Protein AF-0000000087189969 (afdb_homodimer)

Organism: Streptomyces mobaraensis (NCBI:txid35621)

Radius of gyration: 30.99 Å; Cα contacts (8 Å, |Δi|>4): 3198; chains: 2; bounding box: 92×97×79 Å

pLDDT: mean 96.23, std 6.79, range [25.3, 99.0]

Secondary structure (DSSP, 8-state):
-----EEEEEHHHHHHHHHTTEEEEETTEEEESEEEEEEE--TTTIIIIIHHHHHH-TTTS-EEE-S-HHHHHHHHHHHHHHTTTS-EEEEEE-STHHHHTHHHHHHHHHHTT--EEEEEEE--SS-TTSSPTT----TT-SS--GGGGGTTT-SEEEE--SGGGHHHHHHHHHHHHT-TTT-SEEEEEEEHHHHH-EEEEEGGGGS-EEEE---PPPPHHHHHHHHHHHHT-SSEEEEE-HHHHHHT-HHHHHHHHHHH---EEE-TTTTTSS-TT-TTEEEE-STTS-HHHHHHHHH-SEEEEES----HHHHTTTTS--STT-EEEEEESSHHHHTGGGPEEEES-HHHHHHHHHHHTTT----HHHHHHHHHHHHHHHHHHHHHHSPPSSTTSPPBHHHHHHHHHHH--TT-EEEE-STTHHHHHHHH----SS-EEE--SS--TT-HHHHHHHHHHTT--SEEEEEEHHHHHHS-TTHHHHHHHT---EEEEEE-SB-HHHHHHHHHTTSTTTT-B-BPPPTTSSS-SSBP---HHHHHHHTT-EEEEE-SGGGHHHHHHHHHH-SS-EEEEEE-B-TTSS--SPPPSS-------SS-SSHHHHHHHHHHHHHHTT-----/-----EEEEEHHHHHHHHHTTEEEEETTEEEESEEEEEEE--TTTIIIIIHHHHHH-TTTS-EEE-S-HHHHHHHHHHHHHHTTTS-EEEEEE-STHHHHTHHHHHHHHHHTT--EEEEEEE--SS-TTSSPTT----TT-SS--GGGGGTTT-SEEEE--SGGGHHHHHHHHHHHHT-TTT-SEEEEEEEHHHHH-EEEEEGGGGS-EEEE---PPPPHHHHHHHHHHHHT-SSEEEEE-HHHHHHT-HHHHHHHHHHH---EEE-TTTTTSS-TT-TTEEEE-STTS-HHHHHHHHH-SEEEEES----HHHHTTTTS--STT-EEEEEESSHHHHTGGGPEEEES-HHHHHHHHHHHTTT----HHHHHHHHHHHHHHHHHHHHHHSPPSSTTSPPBHHHHHHHHHHH--TT-EEEE-STTHHHHHHHH----SS-EEE--SS--TT-HHHHHHHHHHTT--SEEEEEEHHHHHHS-TTHHHHHHHT---EEEEEE-SB-HHHHHHHHHTTSTTTT-B-BPPPTTSSS-SSBP---HHHHHHHTT-EEEEE-SGGGHHHHHHHHHH-SS-EEEEEE-B-TTS---SPPPSS-------SS-SSHHHHHHHHHHHHHHTT-----

Nearest PDB structures (foldseek):
  7stq-assembly1_A  TM=8.751E-01  e=3.046E-33  Arabidopsis thaliana
  8rpi-assembly3_F  TM=8.327E-01  e=3.219E-35  Janthinobacterium sp. HH01
  4d5e-assembly1_B  TM=8.670E-01  e=2.884E-33  Azoarcus olearius
  4d5g-assembly1_B  TM=8.361E-01  e=8.633E-34  Azoarcus olearius
  3e9y-assembly1_A  TM=8.586E-01  e=1.414E-32  Arabidopsis thaliana

Sequence (1254 aa):
MKTSGTRRLTVAQALVEFLAHQYTERDGERRRLIAACWGIFGHGNVAGVGQALLETGRDRMPFHQGRNEQAMVHAAVGHARTADRLSTHAVTTSIGPGATNLVTGAALATVNHLPVLLLPGDTFATRPADPVLQQLEHPGAGDVSVNDCLRPVSRWFDRITRPEALVPAALQAMRVLADPVETGAVTLALPQDVQAEAHDWPEEFFADRVWHVRRPAPDPAAVAEAADVIRSARRPLLVCGGGVRHSGAEAALRALSETTGIPMAFTQSGKGAVHHETPTDVGGIGHTGTAVADALGRTADVVVGVGTRYTDFTTASSTLFAAPGVRFVNLNLSSADAHKLAGLAVTADARAGLEALAGELEGYRVPDEYAREYAEGRAAWDREVERAFAPPPDPSARPTQAQVLGALDRLADGTDVLVNAAGSLPGDLHRLWRPRGGDYHVEYGYSCMGYEIPAAIGVRLAGRGPVWALVGDGTYLMMPTELVTAVQEGLDIKVVILQNHGYASIGGLSRAVGAEGFGTAYRELAPDGTYTGDPLPVDLAANAASLGLDVLRVRTAGELDEALAAARAATRPTCVHVETATPDSVPGAPPAQAWWDVPVARTATRPAAVRALEEYERGAAGRRRHLMKTSGTRRLTVAQALVEFLAHQYTERDGERRRLIAACWGIFGHGNVAGVGQALLETGRDRMPFHQGRNEQAMVHAAVGHARTADRLSTHAVTTSIGPGATNLVTGAALATVNHLPVLLLPGDTFATRPADPVLQQLEHPGAGDVSVNDCLRPVSRWFDRITRPEALVPAALQAMRVLADPVETGAVTLALPQDVQAEAHDWPEEFFADRVWHVRRPAPDPAAVAEAADVIRSARRPLLVCGGGVRHSGAEAALRALSETTGIPMAFTQSGKGAVHHETPTDVGGIGHTGTAVADALGRTADVVVGVGTRYTDFTTASSTLFAAPGVRFVNLNLSSADAHKLAGLAVTADARAGLEALAGELEGYRVPDEYAREYAEGRAAWDREVERAFAPPPDPSARPTQAQVLGALDRLADGTDVLVNAAGSLPGDLHRLWRPRGGDYHVEYGYSCMGYEIPAAIGVRLAGRGPVWALVGDGTYLMMPTELVTAVQEGLDIKVVILQNHGYASIGGLSRAVGAEGFGTAYRELAPDGTYTGDPLPVDLAANAASLGLDVLRVRTAGELDEALAAARAATRPTCVHVETATPDSVPGAPPAQAWWDVPVARTATRPAAVRALEEYERGAAGRRRHL

Solvent-accessible surface area (backbone atoms only — not comparable to full-atom values): 59446 Å² total; per-residue (Å²): 126,83,78,84,52,65,44,80,33,12,41,21,39,46,50,56,51,33,44,56,25,34,26,22,30,46,98,87,46,75,41,55,27,48,62,31,35,31,36,49,67,29,84,22,19,23,26,16,47,43,27,27,47,62,69,64,27,54,91,60,44,34,73,46,64,52,57,41,53,30,43,43,40,28,16,25,36,25,21,4,60,72,46,46,48,46,26,24,24,35,37,36,18,10,33,36,42,44,29,35,36,32,38,38,28,27,34,41,24,31,49,59,54,28,21,33,40,36,38,24,16,32,66,55,68,80,54,82,34,63,48,44,82,27,44,50,81,49,91,88,39,91,87,51,46,62,68,58,30,40,48,77,35,24,67,41,69,49,70,36,72,42,68,82,45,44,62,65,49,52,53,51,47,51,53,36,40,56,29,90,74,54,17,6,14,29,36,43,35,33,17,28,47,37,23,11,37,61,46,76,38,57,52,73,66,54,45,79,41,75,48,72,47,78,70,50,64,46,55,67,66,44,45,51,52,48,38,53,56,58,70,70,36,75,36,50,34,36,38,32,10,36,35,29,55,55,54,69,13,41,66,39,50,50,51,38,26,66,65,25,51,38,37,37,23,17,32,71,58,17,40,22,51,52,43,59,80,43,82,46,49,40,46,17,29,20,21,42,13,24,63,44,23,35,53,49,38,31,60,20,42,26,40,36,33,32,23,41,73,63,34,18,48,49,30,13,37,31,41,34,76,58,27,88,80,48,43,39,35,17,35,13,66,37,66,74,47,8,43,47,69,58,16,51,52,33,52,10,27,41,31,49,35,36,49,53,42,39,62,68,40,61,91,44,59,55,51,67,67,55,48,49,50,55,47,53,35,37,53,53,49,50,52,51,40,52,59,26,26,43,71,63,93,54,41,74,38,52,30,38,66,49,26,51,51,29,46,47,59,74,65,54,54,61,58,32,30,42,26,31,28,43,69,58,51,53,44,49,47,39,49,52,59,74,32,58,35,71,22,54,44,51,47,63,48,35,38,37,68,36,37,23,60,26,18,36,50,14,29,44,75,65,72,49,50,58,31,36,17,50,35,37,49,50,30,41,51,49,48,55,48,48,49,41,40,33,48,38,69,63,38,44,41,31,37,36,37,44,33,65,60,30,40,55,45,45,23,54,50,20,45,60,35,25,24,70,31,66,81,24,54,44,24,21,57,30,97,86,69,43,58,74,36,56,70,53,71,59,35,66,56,51,30,45,36,19,40,47,31,48,66,42,84,30,64,25,42,64,44,44,56,61,49,50,53,52,50,70,69,41,78,47,31,28,33,40,32,33,49,35,44,62,64,94,70,44,99,50,68,82,73,75,58,41,55,70,86,62,53,36,35,67,50,62,88,51,66,57,23,51,54,26,32,57,55,46,54,59,58,60,68,53,49,57,82,62,116,125,85,76,84,53,64,43,80,33,12,40,22,38,45,49,56,51,32,44,55,24,34,27,22,30,47,96,88,46,74,39,55,27,49,61,31,34,33,37,50,67,30,85,24,18,24,26,16,48,43,27,27,46,63,71,62,28,54,92,61,44,33,73,46,64,54,57,41,54,30,42,44,40,29,16,24,36,24,22,3,61,72,47,48,48,46,25,25,24,32,38,37,18,10,33,38,42,44,30,35,37,32,38,39,28,28,33,40,23,31,49,60,54,28,21,32,40,35,38,24,16,32,66,54,66,80,55,82,34,64,47,44,84,28,45,49,82,48,91,89,41,92,86,53,45,61,66,59,30,39,47,76,33,25,67,41,68,48,69,34,71,43,68,81,46,43,62,67,49,52,53,50,46,50,53,36,38,56,29,91,75,55,18,7,12,29,36,44,36,34,14,28,46,36,23,11,36,62,45,76,38,56,52,72,66,53,45,78,40,72,48,71,46,79,72,51,63,46,56,66,66,44,44,51,52,48,37,54,56,58,70,69,38,78,36,50,35,35,39,30,11,35,34,28,56,54,53,66,13,41,67,40,50,51,51,38,28,67,65,25,52,39,36,37,23,17,32,71,57,17,39,21,49,53,44,58,78,42,82,46,48,38,47,17,30,19,22,41,14,23,63,43,23,35,55,47,38,32,58,21,44,25,40,37,33,32,23,40,72,63,33,18,48,49,30,12,38,32,41,33,75,59,27,86,79,48,42,38,35,17,34,13,68,38,67,74,48,7,44,49,67,58,17,52,51,32,53,11,27,40,32,47,34,37,49,52,41,39,64,69,40,62,91,44,60,56,51,68,67,54,50,51,51,54,47,52,35,37,54,54,49,51,51,51,40,52,60,27,27,44,73,65,94,54,41,75,38,50,30,39,65,48,26,53,50,28,46,47,59,73,66,55,59,58,56,31,28,42,26,30,29,41,67,56,50,52,44,50,47,38,49,52,60,74,32,59,36,71,21,52,43,52,46,64,48,34,39,36,70,36,38,25,62,28,18,37,50,14,29,43,73,66,72,48,51,58,33,36,18,50,35,38,47,50,33,40,52,50,47,56,47,48,49,39,39,32,48,39,69,62,38,45,41,30,36,36,37,44,33,65,60,29,41,56,46,45,23,54,50,20,44,62,34,25,25,70,32,67,81,24,53,46,23,22,56,30,97,85,70,43,59,72,37,56,71,55,70,59,36,66,54,51,29,46,35,20,38,48,31,48,68,41,83,28,64,25,44,63,44,44,58,61,50,51,52,52,50,71,70,41,77,48,32,29,33,40,32,33,47,35,45,61,64,95,70,44,96,48,68,82,72,73,59,40,55,71,87,62,54,36,32,68,50,64,87,51,66,58,22,50,54,26,33,56,56,48,54,60,56,60,68,53,50,56,82,62,116

Structure (mmCIF, N/CA/C/O backbone):
data_AF-0000000087189969-model_v1
#
loop_
_entity.id
_entity.type
_entity.pdbx_description
1 polymer '3D-(3,5/4)-trihydroxycyclohexane-1,2-dione acylhydrolase (Decyclizing)'
#
loop_
_atom_site.group_PDB
_atom_site.id
_atom_site.type_symbol
_atom_site.label_atom_id
_atom_site.label_alt_id
_atom_site.label_comp_id
_atom_site.label_asym_id
_atom_site.label_entity_id
_atom_site.label_seq_id
_atom_site.pdbx_PDB_ins_code
_atom_site.Cartn_x
_atom_site.Cartn_y
_atom_site.Cartn_z
_atom_site.occupancy
_atom_site.B_iso_or_equiv
_atom_site.auth_seq_id
_atom_site.auth_comp_id
_atom_site.auth_asym_id
_atom_site.auth_atom_id
_atom_site.pdbx_PDB_model_num
ATOM 1 N N . MET A 1 1 ? -43 -11.453 28.797 1 25.3 1 MET A N 1
ATOM 2 C CA . MET A 1 1 ? -41.781 -12.18 28.547 1 25.3 1 MET A CA 1
ATOM 3 C C . MET A 1 1 ? -41.281 -11.969 27.109 1 25.3 1 MET A C 1
ATOM 5 O O . MET A 1 1 ? -41.938 -12.445 26.172 1 25.3 1 MET A O 1
ATOM 9 N N . LYS A 1 2 ? -40.969 -10.789 26.547 1 38.62 2 LYS A N 1
ATOM 10 C CA . LYS A 1 2 ? -40.719 -10.578 25.109 1 38.62 2 LYS A CA 1
ATOM 11 C C . LYS A 1 2 ? -39.906 -11.703 24.516 1 38.62 2 LYS A C 1
ATOM 13 O O . LYS A 1 2 ? -38.781 -11.945 24.953 1 38.62 2 LYS A O 1
ATOM 18 N N . THR A 1 3 ? -40.188 -12.875 24.312 1 46.25 3 THR A N 1
ATOM 19 C CA . THR A 1 3 ? -39.562 -14.078 23.75 1 46.25 3 THR A CA 1
ATOM 20 C C . THR A 1 3 ? -38.531 -13.719 22.688 1 46.25 3 THR A C 1
ATOM 22 O O . THR A 1 3 ? -38.875 -13.172 21.641 1 46.25 3 THR A O 1
ATOM 25 N N . SER A 1 4 ? -37.219 -13.336 23 1 60.59 4 SER A N 1
ATOM 26 C CA . SER A 1 4 ? -36.219 -12.602 22.234 1 60.59 4 SER A CA 1
ATOM 27 C C . SER A 1 4 ? -35.844 -13.336 20.953 1 60.59 4 SER A C 1
ATOM 29 O O . SER A 1 4 ? -35.375 -14.484 21 1 60.59 4 SER A O 1
ATOM 31 N N . GLY A 1 5 ? -36.5 -13.383 19.656 1 86.31 5 GLY A N 1
ATOM 32 C CA . GLY A 1 5 ? -36.406 -14.039 18.359 1 86.31 5 GLY A CA 1
ATOM 33 C C . GLY A 1 5 ? -35.031 -13.938 17.734 1 86.31 5 GLY A C 1
ATOM 34 O O . GLY A 1 5 ? -34.188 -13.148 18.172 1 86.31 5 GLY A O 1
ATOM 35 N N . THR A 1 6 ? -34.594 -15.016 17.141 1 94.25 6 THR A N 1
ATOM 36 C CA . THR A 1 6 ? -33.344 -15.062 16.406 1 94.25 6 THR A CA 1
ATOM 37 C C . THR A 1 6 ? -33.562 -15 14.906 1 94.25 6 THR A C 1
ATOM 39 O O . THR A 1 6 ? -34.688 -15.234 14.445 1 94.25 6 THR A O 1
ATOM 42 N N . ARG A 1 7 ? -32.656 -14.539 14.25 1 94.88 7 ARG A N 1
ATOM 43 C CA . ARG A 1 7 ? -32.625 -14.531 12.797 1 94.88 7 ARG A CA 1
ATOM 44 C C . ARG A 1 7 ? -31.422 -15.32 12.281 1 94.88 7 ARG A C 1
ATOM 46 O O . ARG A 1 7 ? -30.297 -15.156 12.781 1 94.88 7 ARG A O 1
ATOM 53 N N . ARG A 1 8 ? -31.688 -16.203 11.312 1 97.38 8 ARG A N 1
ATOM 54 C CA . ARG A 1 8 ? -30.609 -17.016 10.734 1 97.38 8 ARG A CA 1
ATOM 55 C C . ARG A 1 8 ? -29.969 -16.297 9.547 1 97.38 8 ARG A C 1
ATOM 57 O O . ARG A 1 8 ? -30.625 -16.094 8.523 1 97.38 8 ARG A O 1
ATOM 64 N N . LEU A 1 9 ? -28.719 -15.828 9.672 1 98.25 9 LEU A N 1
ATOM 65 C CA . LEU A 1 9 ? -27.938 -15.133 8.656 1 98.25 9 LEU A CA 1
ATOM 66 C C . LEU A 1 9 ? -26.5 -15.625 8.656 1 98.25 9 LEU A C 1
ATOM 68 O O . LEU A 1 9 ? -26.031 -16.188 9.648 1 98.25 9 LEU A O 1
ATOM 72 N N . THR A 1 10 ? -25.812 -15.531 7.504 1 98.62 10 THR A N 1
ATOM 73 C CA . THR A 1 10 ? -24.375 -15.734 7.539 1 98.62 10 THR A CA 1
ATOM 74 C C . THR A 1 10 ? -23.688 -14.656 8.367 1 98.62 10 THR A C 1
ATOM 76 O O . THR A 1 10 ? -24.297 -13.625 8.672 1 98.62 10 THR A O 1
ATOM 79 N N . VAL A 1 11 ? -22.422 -14.867 8.758 1 98.88 11 VAL A N 1
ATOM 80 C CA . VAL A 1 11 ? -21.641 -13.883 9.508 1 98.88 11 VAL A CA 1
ATOM 81 C C . VAL A 1 11 ? -21.578 -12.57 8.727 1 98.88 11 VAL A C 1
ATOM 83 O O . VAL A 1 11 ? -21.766 -11.492 9.289 1 98.88 11 VAL A O 1
ATOM 86 N N . ALA A 1 12 ? -21.344 -12.648 7.41 1 98.88 12 ALA A N 1
ATOM 87 C CA . ALA A 1 12 ? -21.25 -11.461 6.566 1 98.88 12 ALA A CA 1
ATOM 88 C C . ALA A 1 12 ? -22.578 -10.727 6.504 1 98.88 12 ALA A C 1
ATOM 90 O O . ALA A 1 12 ? -22.625 -9.5 6.609 1 98.88 12 ALA A O 1
ATOM 91 N N . GLN A 1 13 ? -23.672 -11.445 6.273 1 98.5 13 GLN A N 1
ATOM 92 C CA . GLN A 1 13 ? -25 -10.844 6.23 1 98.5 13 GLN A CA 1
ATOM 93 C C . GLN A 1 13 ? -25.328 -10.148 7.547 1 98.5 13 GLN A C 1
ATOM 95 O O . GLN A 1 13 ? -25.859 -9.031 7.555 1 98.5 13 GLN A O 1
ATOM 100 N N . ALA A 1 14 ? -25.016 -10.812 8.648 1 98.75 14 ALA A N 1
ATOM 101 C CA . ALA A 1 14 ? -25.281 -10.25 9.969 1 98.75 14 ALA A CA 1
ATOM 102 C C . ALA A 1 14 ? -24.484 -8.969 10.188 1 98.75 14 ALA A C 1
ATOM 104 O O . ALA A 1 14 ? -25 -7.992 10.734 1 98.75 14 ALA A O 1
ATOM 105 N N . LEU A 1 15 ? -23.234 -8.977 9.781 1 98.88 15 LEU A N 1
ATOM 106 C CA . LEU A 1 15 ? -22.375 -7.801 9.953 1 98.88 15 LEU A CA 1
ATOM 107 C C . LEU A 1 15 ? -22.922 -6.621 9.156 1 98.88 15 LEU A C 1
ATOM 109 O O . LEU A 1 15 ? -23.016 -5.508 9.68 1 98.88 15 LEU A O 1
ATOM 113 N N . VAL A 1 16 ? -23.266 -6.824 7.879 1 98.81 16 VAL A N 1
ATOM 114 C CA . VAL A 1 16 ? -23.75 -5.746 7.027 1 98.81 16 VAL A CA 1
ATOM 115 C C . VAL A 1 16 ? -25.062 -5.199 7.598 1 98.81 16 VAL A C 1
ATOM 117 O O . VAL A 1 16 ? -25.266 -3.982 7.641 1 98.81 16 VAL A O 1
ATOM 120 N N . GLU A 1 17 ? -25.969 -6.066 8.07 1 98.19 17 GLU A N 1
ATOM 121 C CA . GLU A 1 17 ? -27.219 -5.648 8.688 1 98.19 17 GLU A CA 1
ATOM 122 C C . GLU A 1 17 ? -26.969 -4.828 9.945 1 98.19 17 GLU A C 1
ATOM 124 O O . GLU A 1 17 ? -27.578 -3.779 10.148 1 98.19 17 GLU A O 1
ATOM 129 N N . PHE A 1 18 ? -26.094 -5.332 10.82 1 98.62 18 PHE A N 1
ATOM 130 C CA . PHE A 1 18 ? -25.719 -4.621 12.039 1 98.62 18 PHE A CA 1
ATOM 131 C C . PHE A 1 18 ? -25.219 -3.221 11.711 1 98.62 18 PHE A C 1
ATOM 133 O O . PHE A 1 18 ? -25.641 -2.242 12.328 1 98.62 18 PHE A O 1
ATOM 140 N N . LEU A 1 19 ? -24.266 -3.076 10.664 1 98.88 19 LEU A N 1
ATOM 141 C CA . LEU A 1 19 ? -23.641 -1.81 10.312 1 98.88 19 LEU A CA 1
ATOM 142 C C . LEU A 1 19 ? -24.672 -0.802 9.82 1 98.88 19 LEU A C 1
ATOM 144 O O . LEU A 1 19 ? -24.516 0.403 10.031 1 98.88 19 LEU A O 1
ATOM 148 N N . ALA A 1 20 ? -25.75 -1.294 9.219 1 98.44 20 ALA A N 1
ATOM 149 C CA . ALA A 1 20 ? -26.781 -0.43 8.664 1 98.44 20 ALA A CA 1
ATOM 150 C C . ALA A 1 20 ? -27.609 0.233 9.773 1 98.44 20 ALA A C 1
ATOM 152 O O . ALA A 1 20 ? -28.344 1.189 9.523 1 98.44 20 ALA A O 1
ATOM 153 N N . HIS A 1 21 ? -27.453 -0.201 11.016 1 98.25 21 HIS A N 1
ATOM 154 C CA . HIS A 1 21 ? -28.281 0.269 12.117 1 98.25 21 HIS A CA 1
ATOM 155 C C . HIS A 1 21 ? -27.453 1.007 13.164 1 98.25 21 HIS A C 1
ATOM 157 O O . HIS A 1 21 ? -27.844 1.089 14.328 1 98.25 21 HIS A O 1
ATOM 163 N N . GLN A 1 22 ? -26.297 1.527 12.781 1 98.75 22 GLN A N 1
ATOM 164 C CA . GLN A 1 22 ? -25.438 2.252 13.711 1 98.75 22 GLN A CA 1
ATOM 165 C C . GLN A 1 22 ? -25.516 3.758 13.477 1 98.75 22 GLN A C 1
ATOM 167 O O . GLN A 1 22 ? -25.391 4.223 12.344 1 98.75 22 GLN A O 1
ATOM 172 N N . TYR A 1 23 ? -25.703 4.531 14.539 1 98.75 23 TYR A N 1
ATOM 173 C CA . TYR A 1 23 ? -25.859 5.98 14.469 1 98.75 23 TYR A CA 1
ATOM 174 C C . TYR A 1 23 ? -25.016 6.672 15.531 1 98.75 23 TYR A C 1
ATOM 176 O O . TYR A 1 23 ? -24.656 6.062 16.547 1 98.75 23 TYR A O 1
ATOM 184 N N . THR A 1 24 ? -24.578 7.906 15.234 1 98.69 24 THR A N 1
ATOM 185 C CA . THR A 1 24 ? -24.016 8.789 16.25 1 98.69 24 THR A CA 1
ATOM 186 C C . THR A 1 24 ? -24.969 9.938 16.562 1 98.69 24 THR A C 1
ATOM 188 O O . THR A 1 24 ? -25.859 10.234 15.766 1 98.69 24 THR A O 1
ATOM 191 N N . GLU A 1 25 ? -24.844 10.438 17.75 1 98.31 25 GLU A N 1
ATOM 192 C CA . GLU A 1 25 ? -25.609 11.617 18.141 1 98.31 25 GLU A CA 1
ATOM 193 C C . GLU A 1 25 ? -24.734 12.602 18.922 1 98.31 25 GLU A C 1
ATOM 195 O O . GLU A 1 25 ? -24.016 12.211 19.828 1 98.31 25 GLU A O 1
ATOM 200 N N . ARG A 1 26 ? -24.734 13.812 18.516 1 97 26 ARG A N 1
ATOM 201 C CA . ARG A 1 26 ? -24.094 14.914 19.234 1 97 26 ARG A CA 1
ATOM 202 C C . ARG A 1 26 ? -24.984 16.156 19.219 1 97 26 ARG A C 1
ATOM 204 O O . ARG A 1 26 ? -25.438 16.594 18.141 1 97 26 ARG A O 1
ATOM 211 N N . ASP A 1 27 ? -25.25 16.734 20.406 1 95.81 27 ASP A N 1
ATOM 212 C CA . ASP A 1 27 ? -26.016 17.969 20.547 1 95.81 27 ASP A CA 1
ATOM 213 C C . ASP A 1 27 ? -27.391 17.844 19.922 1 95.81 27 ASP A C 1
ATOM 215 O O . ASP A 1 27 ? -27.875 18.781 19.281 1 95.81 27 ASP A O 1
ATOM 219 N N . GLY A 1 28 ? -27.953 16.75 19.906 1 96.12 28 GLY A N 1
ATOM 220 C CA . GLY A 1 28 ? -29.312 16.516 19.469 1 96.12 28 GLY A CA 1
ATOM 221 C C . GLY A 1 28 ? -29.422 16.109 18.016 1 96.12 28 GLY A C 1
ATOM 222 O O . GLY A 1 28 ? -30.516 15.812 17.531 1 96.12 28 GLY A O 1
ATOM 223 N N . GLU A 1 29 ? -28.359 16.047 17.328 1 96.81 29 GLU A N 1
ATOM 224 C CA . GLU A 1 29 ? -28.375 15.656 15.922 1 96.81 29 GLU A CA 1
ATOM 225 C C . GLU A 1 29 ? -27.906 14.219 15.734 1 96.81 29 GLU A C 1
ATOM 227 O O . GLU A 1 29 ? -26.812 13.859 16.188 1 96.81 29 GLU A O 1
ATOM 232 N N . ARG A 1 30 ? -28.719 13.414 15.07 1 97.56 30 ARG A N 1
ATOM 233 C CA . ARG A 1 30 ? -28.422 12.008 14.805 1 97.56 30 ARG A CA 1
ATOM 234 C C . ARG A 1 30 ? -27.969 11.805 13.359 1 97.56 30 ARG A C 1
ATOM 236 O O . ARG A 1 30 ? -28.516 12.422 12.445 1 97.56 30 ARG A O 1
ATOM 243 N N . ARG A 1 31 ? -26.906 11 13.141 1 96.62 31 ARG A N 1
ATOM 244 C CA . ARG A 1 31 ? -26.359 10.68 11.828 1 96.62 31 ARG A CA 1
ATOM 245 C C . ARG A 1 31 ? -26 9.195 11.734 1 96.62 31 ARG A C 1
ATOM 247 O O . ARG A 1 31 ? -25.688 8.562 12.742 1 96.62 31 ARG A O 1
ATOM 254 N N . ARG A 1 32 ? -26.109 8.672 10.547 1 98 32 ARG A N 1
ATOM 255 C CA . ARG A 1 32 ? -25.594 7.324 10.312 1 98 32 ARG A CA 1
ATOM 256 C C . ARG A 1 32 ? -24.094 7.273 10.555 1 98 32 ARG A C 1
ATOM 258 O O . ARG A 1 32 ? -23.344 8.109 10.039 1 98 32 ARG A O 1
ATOM 265 N N . LEU A 1 33 ? -23.578 6.293 11.352 1 98.75 33 LEU A N 1
ATOM 266 C CA . LEU A 1 33 ? -22.156 6.164 11.633 1 98.75 33 LEU A CA 1
ATOM 267 C C . LEU A 1 33 ? -21.422 5.535 10.461 1 98.75 33 LEU A C 1
ATOM 269 O O . LEU A 1 33 ? -20.375 6.035 10.031 1 98.75 33 LEU A O 1
ATOM 273 N N . ILE A 1 34 ? -21.906 4.398 9.953 1 98.88 34 ILE A N 1
ATOM 274 C CA . ILE A 1 34 ? -21.359 3.77 8.75 1 98.88 34 ILE A CA 1
ATOM 275 C C . ILE A 1 34 ? -22.25 4.098 7.555 1 98.88 34 ILE A C 1
ATOM 277 O O . ILE A 1 34 ? -23.281 3.459 7.348 1 98.88 34 ILE A O 1
ATOM 281 N N . ALA A 1 35 ? -21.797 4.969 6.727 1 98.5 35 ALA A N 1
ATOM 282 C CA . ALA A 1 35 ? -22.688 5.562 5.727 1 98.5 35 ALA A CA 1
ATOM 283 C C . ALA A 1 35 ? -22.578 4.82 4.398 1 98.5 35 ALA A C 1
ATOM 285 O O . ALA A 1 35 ? -23.469 4.945 3.545 1 98.5 35 ALA A O 1
ATOM 286 N N . ALA A 1 36 ? -21.562 4.07 4.211 1 98.62 36 ALA A N 1
ATOM 287 C CA . ALA A 1 36 ? -21.344 3.322 2.977 1 98.62 36 ALA A CA 1
ATOM 288 C C . ALA A 1 36 ? -20.234 2.279 3.156 1 98.62 36 ALA A C 1
ATOM 290 O O . ALA A 1 36 ? -19.547 2.264 4.18 1 98.62 36 ALA A O 1
ATOM 291 N N . CYS A 1 37 ? -20.172 1.409 2.197 1 98.75 37 CYS A N 1
ATOM 292 C CA . CYS A 1 37 ? -19.094 0.42 2.137 1 98.75 37 CYS A CA 1
ATOM 293 C C . CYS A 1 37 ? -18.375 0.481 0.798 1 98.75 37 CYS A C 1
ATOM 295 O O . CYS A 1 37 ? -19 0.547 -0.255 1 98.75 37 CYS A O 1
ATOM 297 N N . TRP A 1 38 ? -17.047 0.603 0.897 1 98.81 38 TRP A N 1
ATOM 298 C CA . TRP A 1 38 ? -16.203 0.497 -0.287 1 98.81 38 TRP A CA 1
ATOM 299 C C . TRP A 1 38 ? -15.695 -0.93 -0.468 1 98.81 38 TRP A C 1
ATOM 301 O O . TRP A 1 38 ? -15.562 -1.676 0.505 1 98.81 38 TRP A O 1
ATOM 311 N N . GLY A 1 39 ? -15.383 -1.29 -1.758 1 98.38 39 GLY A N 1
ATOM 312 C CA . GLY A 1 39 ? -14.773 -2.604 -1.881 1 98.38 39 GLY A CA 1
ATOM 313 C C . GLY A 1 39 ? -14.18 -2.857 -3.254 1 98.38 39 GLY A C 1
ATOM 314 O O . GLY A 1 39 ? -14.562 -2.213 -4.23 1 98.38 39 GLY A O 1
ATOM 315 N N . ILE A 1 40 ? -13.195 -3.645 -3.355 1 98.19 40 ILE A N 1
ATOM 316 C CA . ILE A 1 40 ? -12.719 -4.441 -4.477 1 98.19 40 ILE A CA 1
ATOM 317 C C . ILE A 1 40 ? -12.844 -5.926 -4.148 1 98.19 40 ILE A C 1
ATOM 319 O O . ILE A 1 40 ? -12.266 -6.406 -3.17 1 98.19 40 ILE A O 1
ATOM 323 N N . PHE A 1 41 ? -13.641 -6.605 -4.961 1 98.19 41 PHE A N 1
ATOM 324 C CA . PHE A 1 41 ? -13.977 -7.98 -4.613 1 98.19 41 PHE A CA 1
ATOM 325 C C . PHE A 1 41 ? -12.961 -8.953 -5.203 1 98.19 41 PHE A C 1
ATOM 327 O O . PHE A 1 41 ? -12.438 -8.727 -6.297 1 98.19 41 PHE A O 1
ATOM 334 N N . GLY A 1 42 ? -12.578 -9.906 -4.516 1 97.62 42 GLY A N 1
ATOM 335 C CA . GLY A 1 42 ? -11.859 -11.117 -4.863 1 97.62 42 GLY A CA 1
ATOM 336 C C . GLY A 1 42 ? -12.375 -12.344 -4.148 1 97.62 42 GLY A C 1
ATOM 337 O O . GLY A 1 42 ? -13.422 -12.297 -3.496 1 97.62 42 GLY A O 1
ATOM 338 N N . HIS A 1 43 ? -11.672 -13.461 -4.262 1 96.81 43 HIS A N 1
ATOM 339 C CA . HIS A 1 43 ? -12.148 -14.727 -3.709 1 96.81 43 HIS A CA 1
ATOM 340 C C . HIS A 1 43 ? -12.328 -14.633 -2.197 1 96.81 43 HIS A C 1
ATOM 342 O O . HIS A 1 43 ? -13.141 -15.352 -1.619 1 96.81 43 HIS A O 1
ATOM 348 N N . GLY A 1 44 ? -11.664 -13.664 -1.569 1 98.06 44 GLY A N 1
ATOM 349 C CA . GLY A 1 44 ? -11.672 -13.578 -0.117 1 98.06 44 GLY A CA 1
ATOM 350 C C . GLY A 1 44 ? -12.891 -12.859 0.436 1 98.06 44 GLY A C 1
ATOM 351 O O . GLY A 1 44 ? -13.141 -12.898 1.641 1 98.06 44 GLY A O 1
ATOM 352 N N . ASN A 1 45 ? -13.656 -12.195 -0.428 1 98.62 45 ASN A N 1
ATOM 353 C CA . ASN A 1 45 ? -14.766 -11.43 0.131 1 98.62 45 ASN A CA 1
ATOM 354 C C . ASN A 1 45 ? -15.977 -11.438 -0.802 1 98.62 45 ASN A C 1
ATOM 356 O O . ASN A 1 45 ? -17.062 -11.039 -0.408 1 98.62 45 ASN A O 1
ATOM 360 N N . VAL A 1 46 ? -15.875 -11.969 -2.021 1 97.81 46 VAL A N 1
ATOM 361 C CA . VAL A 1 46 ? -16.922 -11.844 -3.023 1 97.81 46 VAL A CA 1
ATOM 362 C C . VAL A 1 46 ? -18.125 -12.703 -2.627 1 97.81 46 VAL A C 1
ATOM 364 O O . VAL A 1 46 ? -19.281 -12.281 -2.768 1 97.81 46 VAL A O 1
ATOM 367 N N . ALA A 1 47 ? -17.875 -13.875 -2.117 1 96.56 47 ALA A N 1
ATOM 368 C CA . ALA A 1 47 ? -18.953 -14.812 -1.801 1 96.56 47 ALA A CA 1
ATOM 369 C C . ALA A 1 47 ? -19.516 -14.562 -0.405 1 96.56 47 ALA A C 1
ATOM 371 O O . ALA A 1 47 ? -20.594 -15.031 -0.071 1 96.56 47 ALA A O 1
ATOM 372 N N . GLY A 1 48 ? -18.75 -13.867 0.463 1 97.94 48 GLY A N 1
ATOM 373 C CA . GLY A 1 48 ? -19.188 -13.492 1.795 1 97.94 48 GLY A CA 1
ATOM 374 C C . GLY A 1 48 ? -19.781 -12.094 1.854 1 97.94 48 GLY A C 1
ATOM 375 O O . GLY A 1 48 ? -20.969 -11.898 1.561 1 97.94 48 GLY A O 1
ATOM 376 N N . VAL A 1 49 ? -18.891 -11.156 2.057 1 98.69 49 VAL A N 1
ATOM 377 C CA . VAL A 1 49 ? -19.312 -9.773 2.236 1 98.69 49 VAL A CA 1
ATOM 378 C C . VAL A 1 49 ? -19.938 -9.25 0.942 1 98.69 49 VAL A C 1
ATOM 380 O O . VAL A 1 49 ? -20.906 -8.5 0.976 1 98.69 49 VAL A O 1
ATOM 383 N N . GLY A 1 50 ? -19.344 -9.641 -0.226 1 98.25 50 GLY A N 1
ATOM 384 C CA . GLY A 1 50 ? -19.922 -9.227 -1.493 1 98.25 50 GLY A CA 1
ATOM 385 C C . GLY A 1 50 ? -21.359 -9.68 -1.671 1 98.25 50 GLY A C 1
ATOM 386 O O . GLY A 1 50 ? -22.219 -8.891 -2.035 1 98.25 50 GLY A O 1
ATOM 387 N N . GLN A 1 51 ? -21.656 -10.953 -1.432 1 98.12 51 GLN A N 1
ATOM 388 C CA . GLN A 1 51 ? -23.016 -11.5 -1.495 1 98.12 51 GLN A CA 1
ATOM 389 C C . GLN A 1 51 ? -23.922 -10.812 -0.492 1 98.12 51 GLN A C 1
ATOM 391 O O . GLN A 1 51 ? -25.094 -10.523 -0.801 1 98.12 51 GLN A O 1
ATOM 396 N N . ALA A 1 52 ? -23.453 -10.539 0.737 1 98.56 52 ALA A N 1
ATOM 397 C CA . ALA A 1 52 ? -24.234 -9.883 1.779 1 98.56 52 ALA A CA 1
ATOM 398 C C . ALA A 1 52 ? -24.641 -8.477 1.357 1 98.56 52 ALA A C 1
ATOM 400 O O . ALA A 1 52 ? -25.766 -8.047 1.582 1 98.56 52 ALA A O 1
ATOM 401 N N . LEU A 1 53 ? -23.703 -7.699 0.781 1 98.12 53 LEU A N 1
ATOM 402 C CA . LEU A 1 53 ? -23.969 -6.34 0.326 1 98.12 53 LEU A CA 1
ATOM 403 C C . LEU A 1 53 ? -25 -6.336 -0.794 1 98.12 53 LEU A C 1
ATOM 405 O O . LEU A 1 53 ? -25.906 -5.5 -0.811 1 98.12 53 LEU A O 1
ATOM 409 N N . LEU A 1 54 ? -24.828 -7.324 -1.753 1 96.69 54 LEU A N 1
ATOM 410 C CA . LEU A 1 54 ? -25.781 -7.469 -2.838 1 96.69 54 LEU A CA 1
ATOM 411 C C . LEU A 1 54 ? -27.188 -7.715 -2.291 1 96.69 54 LEU A C 1
ATOM 413 O O . LEU A 1 54 ? -28.156 -7.078 -2.729 1 96.69 54 LEU A O 1
ATOM 417 N N . GLU A 1 55 ? -27.281 -8.594 -1.374 1 95.19 55 GLU A N 1
ATOM 418 C CA . GLU A 1 55 ? -28.578 -8.992 -0.817 1 95.19 55 GLU A CA 1
ATOM 419 C C . GLU A 1 55 ? -29.188 -7.871 0.012 1 95.19 55 GLU A C 1
ATOM 421 O O . GLU A 1 55 ? -30.406 -7.672 -0.01 1 95.19 55 GLU A O 1
ATOM 426 N N . THR A 1 56 ? -28.406 -7.191 0.802 1 95.12 56 THR A N 1
ATOM 427 C CA . THR A 1 56 ? -28.875 -6.078 1.622 1 95.12 56 THR A CA 1
ATOM 428 C C . THR A 1 56 ? -29.375 -4.938 0.746 1 95.12 56 THR A C 1
ATOM 430 O O . THR A 1 56 ? -30.391 -4.309 1.062 1 95.12 56 THR A O 1
ATOM 433 N N . GLY A 1 57 ? -28.703 -4.633 -0.289 1 93.75 57 GLY A N 1
ATOM 434 C CA . GLY A 1 57 ? -29.125 -3.619 -1.243 1 93.75 57 GLY A CA 1
ATOM 435 C C . GLY A 1 57 ? -28.578 -2.24 -0.935 1 93.75 57 GLY A C 1
ATOM 436 O O . GLY A 1 57 ? -28.203 -1.959 0.203 1 93.75 57 GLY A O 1
ATOM 437 N N . ARG A 1 58 ? -28.688 -1.381 -1.841 1 93.12 58 ARG A N 1
ATOM 438 C CA . ARG A 1 58 ? -28.047 -0.069 -1.815 1 93.12 58 ARG A CA 1
ATOM 439 C C . ARG A 1 58 ? -28.781 0.879 -0.873 1 93.12 58 ARG A C 1
ATOM 441 O O . ARG A 1 58 ? -28.156 1.753 -0.26 1 93.12 58 ARG A O 1
ATOM 448 N N . ASP A 1 59 ? -30.047 0.742 -0.751 1 94.06 59 ASP A N 1
ATOM 449 C CA . ASP A 1 59 ? -30.828 1.64 0.098 1 94.06 59 ASP A CA 1
ATOM 450 C C . ASP A 1 59 ? -30.406 1.51 1.562 1 94.06 59 ASP A C 1
ATOM 452 O O . ASP A 1 59 ? -30.359 2.502 2.289 1 94.06 59 ASP A O 1
ATOM 456 N N . ARG A 1 60 ? -30.078 0.299 1.886 1 95.5 60 ARG A N 1
ATOM 457 C CA . ARG A 1 60 ? -29.688 0.03 3.268 1 95.5 60 ARG A CA 1
ATOM 458 C C . ARG A 1 60 ? -28.203 0.245 3.473 1 95.5 60 ARG A C 1
ATOM 460 O O . ARG A 1 60 ? -27.781 0.813 4.484 1 95.5 60 ARG A O 1
ATOM 467 N N . MET A 1 61 ? -27.406 -0.167 2.574 1 97.75 61 MET A N 1
ATOM 468 C CA . MET A 1 61 ? -25.953 0.001 2.629 1 97.75 61 MET A CA 1
ATOM 469 C C . MET A 1 61 ? -25.391 0.342 1.252 1 97.75 61 MET A C 1
ATOM 471 O O . MET A 1 61 ? -25.078 -0.554 0.467 1 97.75 61 MET A O 1
ATOM 475 N N . PRO A 1 62 ? -25.281 1.66 0.982 1 96.94 62 PRO A N 1
ATOM 476 C CA . PRO A 1 62 ? -24.641 2.053 -0.281 1 96.94 62 PRO A CA 1
ATOM 477 C C . PRO A 1 62 ? -23.266 1.427 -0.473 1 96.94 62 PRO A C 1
ATOM 479 O O . PRO A 1 62 ? -22.516 1.261 0.496 1 96.94 62 PRO A O 1
ATOM 482 N N . PHE A 1 63 ? -22.984 1.038 -1.711 1 97.56 63 PHE A N 1
ATOM 483 C CA . PHE A 1 63 ? -21.703 0.423 -2.066 1 97.56 63 PHE A CA 1
ATOM 484 C C . PHE A 1 63 ? -20.969 1.262 -3.104 1 97.56 63 PHE A C 1
ATOM 486 O O . PHE A 1 63 ? -21.578 1.787 -4.035 1 97.56 63 PHE A O 1
ATOM 493 N N . HIS A 1 64 ? -19.641 1.49 -2.932 1 98 64 HIS A N 1
ATOM 494 C CA . HIS A 1 64 ? -18.766 2.168 -3.889 1 98 64 HIS A CA 1
ATOM 495 C C . HIS A 1 64 ? -17.641 1.252 -4.355 1 98 64 HIS A C 1
ATOM 497 O O . HIS A 1 64 ? -17.016 0.562 -3.545 1 98 64 HIS A O 1
ATOM 503 N N . GLN A 1 65 ? -17.422 1.199 -5.645 1 97 65 GLN A N 1
ATOM 504 C CA . GLN A 1 65 ? -16.359 0.402 -6.258 1 97 65 GLN A CA 1
ATOM 505 C C . GLN A 1 65 ? -15.086 1.222 -6.441 1 97 65 GLN A C 1
ATOM 507 O O . GLN A 1 65 ? -15.078 2.209 -7.18 1 97 65 GLN A O 1
ATOM 512 N N . GLY A 1 66 ? -14.055 0.898 -5.754 1 97.25 66 GLY A N 1
ATOM 513 C CA . GLY A 1 66 ? -12.789 1.604 -5.895 1 97.25 66 GLY A CA 1
ATOM 514 C C . GLY A 1 66 ? -11.852 0.955 -6.895 1 97.25 66 GLY A C 1
ATOM 515 O O . GLY A 1 66 ? -12.172 -0.086 -7.469 1 97.25 66 GLY A O 1
ATOM 516 N N . ARG A 1 67 ? -10.641 1.627 -7.125 1 97.88 67 ARG A N 1
ATOM 517 C CA . ARG A 1 67 ? -9.609 1.111 -8.023 1 97.88 67 ARG A CA 1
ATOM 518 C C . ARG A 1 67 ? -8.383 0.66 -7.242 1 97.88 67 ARG A C 1
ATOM 520 O O . ARG A 1 67 ? -7.539 -0.07 -7.766 1 97.88 67 ARG A O 1
ATOM 527 N N . ASN A 1 68 ? -8.25 1.059 -6.02 1 98.31 68 ASN A N 1
ATOM 528 C CA . ASN A 1 68 ? -7.152 0.734 -5.121 1 98.31 68 ASN A CA 1
ATOM 529 C C . ASN A 1 68 ? -7.598 0.741 -3.66 1 98.31 68 ASN A C 1
ATOM 531 O O . ASN A 1 68 ? -8.266 1.674 -3.217 1 98.31 68 ASN A O 1
ATOM 535 N N . GLU A 1 69 ? -7.297 -0.245 -2.93 1 98.69 69 GLU A N 1
ATOM 536 C CA . GLU A 1 69 ? -7.777 -0.395 -1.561 1 98.69 69 GLU A CA 1
ATOM 537 C C . GLU A 1 69 ? -7.293 0.75 -0.676 1 98.69 69 GLU A C 1
ATOM 539 O O . GLU A 1 69 ? -8.023 1.212 0.205 1 98.69 69 GLU A O 1
ATOM 544 N N . GLN A 1 70 ? -6.027 1.203 -0.825 1 98.75 70 GLN A N 1
ATOM 545 C CA . GLN A 1 70 ? -5.535 2.365 -0.095 1 98.75 70 GLN A CA 1
ATOM 546 C C . GLN A 1 70 ? -6.387 3.598 -0.381 1 98.75 70 GLN A C 1
ATOM 548 O O . GLN A 1 70 ? -6.75 4.336 0.538 1 98.75 70 GLN A O 1
ATOM 553 N N . ALA A 1 71 ? -6.727 3.852 -1.635 1 98.69 71 ALA A N 1
ATOM 554 C CA . ALA A 1 71 ? -7.52 5.004 -2.049 1 98.69 71 ALA A CA 1
ATOM 555 C C . ALA A 1 71 ? -8.922 4.945 -1.456 1 98.69 71 ALA A C 1
ATOM 557 O O . ALA A 1 71 ? -9.5 5.977 -1.099 1 98.69 71 ALA A O 1
ATOM 558 N N . MET A 1 72 ? -9.469 3.723 -1.339 1 98.88 72 MET A N 1
ATOM 559 C CA . MET A 1 72 ? -10.781 3.559 -0.722 1 98.88 72 MET A CA 1
ATOM 560 C C . MET A 1 72 ? -10.766 4.051 0.722 1 98.88 72 MET A C 1
ATOM 562 O O . MET A 1 72 ? -11.703 4.727 1.16 1 98.88 72 MET A O 1
ATOM 566 N N . VAL A 1 73 ? -9.703 3.725 1.414 1 98.94 73 VAL A N 1
ATOM 567 C CA . VAL A 1 73 ? -9.586 4.172 2.797 1 98.94 73 VAL A CA 1
ATOM 568 C C . VAL A 1 73 ? -9.453 5.691 2.838 1 98.94 73 VAL A C 1
ATOM 570 O O . VAL A 1 73 ? -10.055 6.355 3.686 1 98.94 73 VAL A O 1
ATOM 573 N N . HIS A 1 74 ? -8.648 6.281 1.927 1 98.94 74 HIS A N 1
ATOM 574 C CA . HIS A 1 74 ? -8.5 7.73 1.867 1 98.94 74 HIS A CA 1
ATOM 575 C C . HIS A 1 74 ? -9.836 8.422 1.624 1 98.94 74 HIS A C 1
ATOM 577 O O . HIS A 1 74 ? -10.117 9.469 2.211 1 98.94 74 HIS A O 1
ATOM 583 N N . ALA A 1 75 ? -10.68 7.844 0.742 1 98.94 75 ALA A N 1
ATOM 584 C CA . ALA A 1 75 ? -12.008 8.398 0.499 1 98.94 75 ALA A CA 1
ATOM 585 C C . ALA A 1 75 ? -12.859 8.344 1.763 1 98.94 75 ALA A C 1
ATOM 587 O O . ALA A 1 75 ? -13.539 9.32 2.102 1 98.94 75 ALA A O 1
ATOM 588 N N . ALA A 1 76 ? -12.797 7.199 2.473 1 98.94 76 ALA A N 1
ATOM 589 C CA . ALA A 1 76 ? -13.531 7.047 3.723 1 98.94 76 ALA A CA 1
ATOM 590 C C . ALA A 1 76 ? -13.094 8.078 4.754 1 98.94 76 ALA A C 1
ATOM 592 O O . ALA A 1 76 ? -13.922 8.656 5.457 1 98.94 76 ALA A O 1
ATOM 593 N N . VAL A 1 77 ? -11.828 8.336 4.797 1 98.75 77 VAL A N 1
ATOM 594 C CA . VAL A 1 77 ? -11.25 9.281 5.754 1 98.75 77 VAL A CA 1
ATOM 595 C C . VAL A 1 77 ? -11.648 10.703 5.379 1 98.75 77 VAL A C 1
ATOM 597 O O . VAL A 1 77 ? -11.945 11.523 6.254 1 98.75 77 VAL A O 1
ATOM 600 N N . GLY A 1 78 ? -11.609 10.992 4.02 1 98.69 78 GLY A N 1
ATOM 601 C CA . GLY A 1 78 ? -12.094 12.289 3.578 1 98.69 78 GLY A CA 1
ATOM 602 C C . GLY A 1 78 ? -13.531 12.562 3.996 1 98.69 78 GLY A C 1
ATOM 603 O O . GLY A 1 78 ? -13.852 13.664 4.43 1 98.69 78 GLY A O 1
ATOM 604 N N . HIS A 1 79 ? -14.367 11.562 3.908 1 98.81 79 HIS A N 1
ATOM 605 C CA . HIS A 1 79 ? -15.75 11.656 4.371 1 98.81 79 HIS A CA 1
ATOM 606 C C . HIS A 1 79 ? -15.812 11.883 5.875 1 98.81 79 HIS A C 1
ATOM 608 O O . HIS A 1 79 ? -16.547 12.75 6.348 1 98.81 79 HIS A O 1
ATOM 614 N N . ALA A 1 80 ? -15.078 11.125 6.617 1 98.69 80 ALA A N 1
ATOM 615 C CA . ALA A 1 80 ? -15.094 11.18 8.078 1 98.69 80 ALA A CA 1
ATOM 616 C C . ALA A 1 80 ? -14.664 12.555 8.578 1 98.69 80 ALA A C 1
ATOM 618 O O . ALA A 1 80 ? -15.266 13.109 9.5 1 98.69 80 ALA A O 1
ATOM 619 N N . ARG A 1 81 ? -13.578 13.086 7.984 1 97.81 81 ARG A N 1
ATOM 620 C CA . ARG A 1 81 ? -13.086 14.398 8.383 1 97.81 81 ARG A CA 1
ATOM 621 C C . ARG A 1 81 ? -14.125 15.477 8.117 1 97.81 81 ARG A C 1
ATOM 623 O O . ARG A 1 81 ? -14.328 16.375 8.938 1 97.81 81 ARG A O 1
ATOM 630 N N . THR A 1 82 ? -14.766 15.367 6.984 1 96.81 82 THR A N 1
ATOM 631 C CA . THR A 1 82 ? -15.789 16.328 6.586 1 96.81 82 THR A CA 1
ATOM 632 C C . THR A 1 82 ? -17 16.234 7.512 1 96.81 82 THR A C 1
ATOM 634 O O . THR A 1 82 ? -17.656 17.25 7.789 1 96.81 82 THR A O 1
ATOM 637 N N . ALA A 1 83 ? -17.203 15.062 8.039 1 96.81 83 ALA A N 1
ATOM 638 C CA . ALA A 1 83 ? -18.344 14.828 8.914 1 96.81 83 ALA A CA 1
ATOM 639 C C . ALA A 1 83 ? -17.969 15.016 10.375 1 96.81 83 ALA A C 1
ATOM 641 O O . ALA A 1 83 ? -18.672 14.57 11.273 1 96.81 83 ALA A O 1
ATOM 642 N N . ASP A 1 84 ? -16.812 15.594 10.617 1 95.56 84 ASP A N 1
ATOM 643 C CA . ASP A 1 84 ? -16.328 15.867 11.961 1 95.56 84 ASP A CA 1
ATOM 644 C C . ASP A 1 84 ? -16.25 14.578 12.789 1 95.56 84 ASP A C 1
ATOM 646 O O . ASP A 1 84 ? -16.578 14.578 13.977 1 95.56 84 ASP A O 1
ATOM 650 N N . ARG A 1 85 ? -16 13.469 12.156 1 97.38 85 ARG A N 1
ATOM 651 C CA . ARG A 1 85 ? -15.758 12.156 12.75 1 97.38 85 ARG A CA 1
ATOM 652 C C . ARG A 1 85 ? -17.062 11.508 13.203 1 97.38 85 ARG A C 1
ATOM 654 O O . ARG A 1 85 ? -17.047 10.508 13.922 1 97.38 85 ARG A O 1
ATOM 661 N N . LEU A 1 86 ? -18.203 12.086 12.875 1 98.25 86 LEU A N 1
ATOM 662 C CA . LEU A 1 86 ? -19.484 11.562 13.352 1 98.25 86 LEU A CA 1
ATOM 663 C C . LEU A 1 86 ? -20.062 10.562 12.359 1 98.25 86 LEU A C 1
ATOM 665 O O . LEU A 1 86 ? -21.094 9.93 12.641 1 98.25 86 LEU A O 1
ATOM 669 N N . SER A 1 87 ? -19.469 10.414 11.227 1 98.62 87 SER A N 1
ATOM 670 C CA . SER A 1 87 ? -19.828 9.461 10.18 1 98.62 87 SER A CA 1
ATOM 671 C C . SER A 1 87 ? -18.594 9 9.414 1 98.62 87 SER A C 1
ATOM 673 O O . SER A 1 87 ? -17.641 9.766 9.234 1 98.62 87 SER A O 1
ATOM 675 N N . THR A 1 88 ? -18.578 7.75 9.023 1 98.75 88 THR A N 1
ATOM 676 C CA . THR A 1 88 ? -17.484 7.199 8.242 1 98.75 88 THR A CA 1
ATOM 677 C C . THR A 1 88 ? -17.969 6.09 7.324 1 98.75 88 THR A C 1
ATOM 679 O O . THR A 1 88 ? -19.172 5.957 7.09 1 98.75 88 THR A O 1
ATOM 682 N N . HIS A 1 89 ? -17.031 5.426 6.605 1 98.94 89 HIS A N 1
ATOM 683 C CA . HIS A 1 89 ? -17.328 4.301 5.727 1 98.94 89 HIS A CA 1
ATOM 684 C C . HIS A 1 89 ? -16.594 3.041 6.164 1 98.94 89 HIS A C 1
ATOM 686 O O . HIS A 1 89 ? -15.648 3.111 6.949 1 98.94 89 HIS A O 1
ATOM 692 N N . ALA A 1 90 ? -17.109 1.931 5.738 1 98.94 90 ALA A N 1
ATOM 693 C CA . ALA A 1 90 ? -16.391 0.666 5.805 1 98.94 90 ALA A CA 1
ATOM 694 C C . ALA A 1 90 ? -15.664 0.378 4.492 1 98.94 90 ALA A C 1
ATOM 696 O O . ALA A 1 90 ? -16.062 0.865 3.434 1 98.94 90 ALA A O 1
ATOM 697 N N . VAL A 1 91 ? -14.555 -0.336 4.613 1 98.94 91 VAL A N 1
ATOM 698 C CA . VAL A 1 91 ? -13.781 -0.739 3.438 1 98.94 91 VAL A CA 1
ATOM 699 C C . VAL A 1 91 ? -13.508 -2.238 3.494 1 98.94 91 VAL A C 1
ATOM 701 O O . VAL A 1 91 ? -12.828 -2.717 4.406 1 98.94 91 VAL A O 1
ATOM 704 N N . THR A 1 92 ? -14.023 -2.99 2.523 1 98.88 92 THR A N 1
ATOM 705 C CA . THR A 1 92 ? -13.766 -4.426 2.477 1 98.88 92 THR A CA 1
ATOM 706 C C . THR A 1 92 ? -12.812 -4.766 1.334 1 98.88 92 THR A C 1
ATOM 708 O O . THR A 1 92 ? -12.82 -4.098 0.297 1 98.88 92 THR A O 1
ATOM 711 N N . THR A 1 93 ? -11.977 -5.707 1.564 1 98.69 93 THR A N 1
ATOM 712 C CA . THR A 1 93 ? -11.062 -6.223 0.555 1 98.69 93 THR A CA 1
ATOM 713 C C . THR A 1 93 ? -11.078 -7.75 0.546 1 98.69 93 THR A C 1
ATOM 715 O O . THR A 1 93 ? -11.547 -8.375 1.495 1 98.69 93 THR A O 1
ATOM 718 N N . SER A 1 94 ? -10.562 -8.344 -0.595 1 98.06 94 SER A N 1
ATOM 719 C CA . SER A 1 94 ? -10.195 -9.75 -0.567 1 98.06 94 SER A CA 1
ATOM 720 C C . SER A 1 94 ? -9.031 -10.008 0.378 1 98.06 94 SER A C 1
ATOM 722 O O . SER A 1 94 ? -8.609 -9.102 1.108 1 98.06 94 SER A O 1
ATOM 724 N N . ILE A 1 95 ? -8.547 -11.234 0.502 1 97.56 95 ILE A N 1
ATOM 725 C CA . ILE A 1 95 ? -7.391 -11.57 1.323 1 97.56 95 ILE A CA 1
ATOM 726 C C . ILE A 1 95 ? -6.109 -11.164 0.599 1 97.56 95 ILE A C 1
ATOM 728 O O . ILE A 1 95 ? -6.148 -10.742 -0.56 1 97.56 95 ILE A O 1
ATOM 732 N N . GLY A 1 96 ? -4.945 -11.281 1.251 1 98.19 96 GLY A N 1
ATOM 733 C CA . GLY A 1 96 ? -3.654 -11.117 0.602 1 98.19 96 GLY A CA 1
ATOM 734 C C . GLY A 1 96 ? -3.34 -9.68 0.244 1 98.19 96 GLY A C 1
ATOM 735 O O . GLY A 1 96 ? -3.383 -8.797 1.103 1 98.19 96 GLY A O 1
ATOM 736 N N . PRO A 1 97 ? -3.039 -9.398 -1.055 1 98.5 97 PRO A N 1
ATOM 737 C CA . PRO A 1 97 ? -2.617 -8.062 -1.474 1 98.5 97 PRO A CA 1
ATOM 738 C C . PRO A 1 97 ? -3.678 -6.996 -1.204 1 98.5 97 PRO A C 1
ATOM 740 O O . PRO A 1 97 ? -3.346 -5.879 -0.803 1 98.5 97 PRO A O 1
ATOM 743 N N . GLY A 1 98 ? -4.941 -7.352 -1.477 1 98.38 98 GLY A N 1
ATOM 744 C CA . GLY A 1 98 ? -5.984 -6.391 -1.172 1 98.38 98 GLY A CA 1
ATOM 745 C C . GLY A 1 98 ? -5.973 -5.934 0.274 1 98.38 98 GLY A C 1
ATOM 746 O O . GLY A 1 98 ? -6.129 -4.742 0.556 1 98.38 98 GLY A O 1
ATOM 747 N N . ALA A 1 99 ? -5.793 -6.871 1.151 1 98.69 99 ALA A N 1
ATOM 748 C CA . ALA A 1 99 ? -5.773 -6.578 2.582 1 98.69 99 ALA A CA 1
ATOM 749 C C . ALA A 1 99 ? -4.566 -5.727 2.955 1 98.69 99 ALA A C 1
ATOM 751 O O . ALA A 1 99 ? -4.695 -4.734 3.676 1 98.69 99 ALA A O 1
ATOM 752 N N . THR A 1 100 ? -3.375 -6.098 2.496 1 98.81 100 THR A N 1
ATOM 753 C CA . THR A 1 100 ? -2.168 -5.375 2.879 1 98.81 100 THR A CA 1
ATOM 754 C C . THR A 1 100 ? -2.156 -3.979 2.26 1 98.81 100 THR A C 1
ATOM 756 O O . THR A 1 100 ? -1.517 -3.066 2.787 1 98.81 100 THR A O 1
ATOM 759 N N . ASN A 1 101 ? -2.883 -3.75 1.167 1 98.75 101 ASN A N 1
ATOM 760 C CA . ASN A 1 101 ? -3.004 -2.426 0.57 1 98.75 101 ASN A CA 1
ATOM 761 C C . ASN A 1 101 ? -3.756 -1.464 1.487 1 98.75 101 ASN A C 1
ATOM 763 O O . ASN A 1 101 ? -3.736 -0.251 1.271 1 98.75 101 ASN A O 1
ATOM 767 N N . LEU A 1 102 ? -4.406 -1.985 2.559 1 98.94 102 LEU A N 1
ATOM 768 C CA . LEU A 1 102 ? -5.137 -1.145 3.5 1 98.94 102 LEU A CA 1
ATOM 769 C C . LEU A 1 102 ? -4.184 -0.458 4.469 1 98.94 102 LEU A C 1
ATOM 771 O O . LEU A 1 102 ? -4.551 0.52 5.125 1 98.94 102 LEU A O 1
ATOM 775 N N . VAL A 1 103 ? -2.955 -0.94 4.605 1 98.94 103 VAL A N 1
ATOM 776 C CA . VAL A 1 103 ? -2.092 -0.633 5.738 1 98.94 103 VAL A CA 1
ATOM 777 C C . VAL A 1 103 ? -1.755 0.856 5.746 1 98.94 103 VAL A C 1
ATOM 779 O O . VAL A 1 103 ? -1.839 1.514 6.785 1 98.94 103 VAL A O 1
ATOM 782 N N . THR A 1 104 ? -1.362 1.41 4.602 1 98.88 104 THR A N 1
ATOM 783 C CA . THR A 1 104 ? -1.002 2.822 4.531 1 98.88 104 THR A CA 1
ATOM 784 C C . THR A 1 104 ? -2.201 3.703 4.863 1 98.88 104 THR A C 1
ATOM 786 O O . THR A 1 104 ? -2.07 4.691 5.594 1 98.88 104 THR A O 1
ATOM 789 N N . GLY A 1 105 ? -3.396 3.354 4.297 1 98.88 105 GLY A N 1
ATOM 790 C CA . GLY A 1 105 ? -4.605 4.09 4.625 1 98.88 105 GLY A CA 1
ATOM 791 C C . GLY A 1 105 ? -4.984 3.99 6.09 1 98.88 105 GLY A C 1
ATOM 792 O O . GLY A 1 105 ? -5.445 4.965 6.684 1 98.88 105 GLY A O 1
ATOM 793 N N . ALA A 1 106 ? -4.805 2.775 6.66 1 98.94 106 ALA A N 1
ATOM 794 C CA . ALA A 1 106 ? -5.082 2.574 8.078 1 98.94 106 ALA A CA 1
ATOM 795 C C . ALA A 1 106 ? -4.188 3.459 8.945 1 98.94 106 ALA A C 1
ATOM 797 O O . ALA A 1 106 ? -4.656 4.086 9.898 1 98.94 106 ALA A O 1
ATOM 798 N N . ALA A 1 107 ? -2.914 3.498 8.602 1 98.94 107 ALA A N 1
ATOM 799 C CA . ALA A 1 107 ? -1.969 4.348 9.328 1 98.94 107 ALA A CA 1
ATOM 800 C C . ALA A 1 107 ? -2.377 5.812 9.242 1 98.94 107 ALA A C 1
ATOM 802 O O . ALA A 1 107 ? -2.359 6.527 10.25 1 98.94 107 ALA A O 1
ATOM 803 N N . LEU A 1 108 ? -2.736 6.234 8.055 1 98.88 108 LEU A N 1
ATOM 804 C CA . LEU A 1 108 ? -3.168 7.613 7.852 1 98.88 108 LEU A CA 1
ATOM 805 C C . LEU A 1 108 ? -4.359 7.945 8.742 1 98.88 108 LEU A C 1
ATOM 807 O O . LEU A 1 108 ? -4.367 8.977 9.414 1 98.88 108 LEU A O 1
ATOM 811 N N . ALA A 1 109 ? -5.344 7.062 8.766 1 98.88 109 ALA A N 1
ATOM 812 C CA . ALA A 1 109 ? -6.539 7.277 9.578 1 98.88 109 ALA A CA 1
ATOM 813 C C . ALA A 1 109 ? -6.18 7.398 11.055 1 98.88 109 ALA A C 1
ATOM 815 O O . ALA A 1 109 ? -6.609 8.336 11.734 1 98.88 109 ALA A O 1
ATOM 816 N N . THR A 1 110 ? -5.348 6.52 11.523 1 98.75 110 THR A N 1
ATOM 817 C CA . THR A 1 110 ? -5.016 6.438 12.938 1 98.75 110 THR A CA 1
ATOM 818 C C . THR A 1 110 ? -4.145 7.617 13.359 1 98.75 110 THR A C 1
ATOM 820 O O . THR A 1 110 ? -4.367 8.211 14.414 1 98.75 110 THR A O 1
ATOM 823 N N . VAL A 1 111 ? -3.197 7.977 12.555 1 98.31 111 VAL A N 1
ATOM 824 C CA . VAL A 1 111 ? -2.305 9.086 12.867 1 98.31 111 VAL A CA 1
ATOM 825 C C . VAL A 1 111 ? -3.104 10.383 12.945 1 98.31 111 VAL A C 1
ATOM 827 O O . VAL A 1 111 ? -2.809 11.258 13.766 1 98.31 111 VAL A O 1
ATOM 830 N N . ASN A 1 112 ? -4.184 10.477 12.156 1 98 112 ASN A N 1
ATOM 831 C CA . ASN A 1 112 ? -4.992 11.688 12.117 1 98 112 ASN A CA 1
ATOM 832 C C . ASN A 1 112 ? -6.211 11.586 13.031 1 98 112 ASN A C 1
ATOM 834 O O . ASN A 1 112 ? -7.035 12.5 13.078 1 98 112 ASN A O 1
ATOM 838 N N . HIS A 1 113 ? -6.398 10.523 13.75 1 97.75 113 HIS A N 1
ATOM 839 C CA . HIS A 1 113 ? -7.547 10.281 14.617 1 97.75 113 HIS A CA 1
ATOM 840 C C . HIS A 1 113 ? -8.859 10.391 13.844 1 97.75 113 HIS A C 1
ATOM 842 O O . HIS A 1 113 ? -9.773 11.094 14.273 1 97.75 113 HIS A O 1
ATOM 848 N N . LEU A 1 114 ? -8.883 9.734 12.711 1 98.69 114 LEU A N 1
ATOM 849 C CA . LEU A 1 114 ? -10.086 9.688 11.883 1 98.69 114 LEU A CA 1
ATOM 850 C C . LEU A 1 114 ? -10.633 8.266 11.797 1 98.69 114 LEU A C 1
ATOM 852 O O . LEU A 1 114 ? -9.883 7.328 11.516 1 98.69 114 LEU A O 1
ATOM 856 N N . PRO A 1 115 ? -11.898 8.07 12.062 1 98.81 115 PRO A N 1
ATOM 857 C CA . PRO A 1 115 ? -12.477 6.719 12.086 1 98.81 115 PRO A CA 1
ATOM 858 C C . PRO A 1 115 ? -12.617 6.113 10.688 1 98.81 115 PRO A C 1
ATOM 860 O O . PRO A 1 115 ? -12.992 6.816 9.742 1 98.81 115 PRO A O 1
ATOM 863 N N . VAL A 1 116 ? -12.344 4.871 10.539 1 98.94 116 VAL A N 1
ATOM 864 C CA . VAL A 1 116 ? -12.617 4.055 9.359 1 98.94 116 VAL A CA 1
ATOM 865 C C . VAL A 1 116 ? -12.688 2.582 9.758 1 98.94 116 VAL A C 1
ATOM 867 O O . VAL A 1 116 ? -11.906 2.117 10.586 1 98.94 116 VAL A O 1
ATOM 870 N N . LEU A 1 117 ? -13.688 1.876 9.266 1 99 117 LEU A N 1
ATOM 871 C CA . LEU A 1 117 ? -13.836 0.449 9.531 1 99 117 LEU A CA 1
ATOM 872 C C . LEU A 1 117 ? -13.258 -0.379 8.391 1 99 117 LEU A C 1
ATOM 874 O O . LEU A 1 117 ? -13.688 -0.244 7.238 1 99 117 LEU A O 1
ATOM 878 N N . LEU A 1 118 ? -12.273 -1.164 8.711 1 98.94 118 LEU A N 1
ATOM 879 C CA . LEU A 1 118 ? -11.641 -2.027 7.719 1 98.94 118 LEU A CA 1
ATOM 880 C C . LEU A 1 118 ? -12.109 -3.471 7.875 1 98.94 118 LEU A C 1
ATOM 882 O O . LEU A 1 118 ? -12.109 -4.012 8.984 1 98.94 118 LEU A O 1
ATOM 886 N N . LEU A 1 119 ? -12.523 -4.066 6.738 1 98.94 119 LEU A N 1
ATOM 887 C CA . LEU A 1 119 ? -13.055 -5.422 6.707 1 98.94 119 LEU A CA 1
ATOM 888 C C . LEU A 1 119 ? -12.297 -6.285 5.707 1 98.94 119 LEU A C 1
ATOM 890 O O . LEU A 1 119 ? -12.883 -6.777 4.738 1 98.94 119 LEU A O 1
ATOM 894 N N . PRO A 1 120 ? -11.023 -6.559 5.98 1 98.94 120 PRO A N 1
ATOM 895 C CA . PRO A 1 120 ? -10.258 -7.402 5.062 1 98.94 120 PRO A CA 1
ATOM 896 C C . PRO A 1 120 ? -10.633 -8.883 5.164 1 98.94 120 PRO A C 1
ATOM 898 O O . PRO A 1 120 ? -10.859 -9.383 6.266 1 98.94 120 PRO A O 1
ATOM 901 N N . GLY A 1 121 ? -10.727 -9.555 3.955 1 98.75 121 GLY A N 1
ATOM 902 C CA . GLY A 1 121 ? -10.742 -11.008 3.971 1 98.75 121 GLY A CA 1
ATOM 903 C C . GLY A 1 121 ? -9.5 -11.609 4.586 1 98.75 121 GLY A C 1
ATOM 904 O O . GLY A 1 121 ? -8.469 -10.945 4.703 1 98.75 121 GLY A O 1
ATOM 905 N N . ASP A 1 122 ? -9.625 -12.852 5.012 1 98.31 122 ASP A N 1
ATOM 906 C CA . ASP A 1 122 ? -8.523 -13.578 5.637 1 98.31 122 ASP A CA 1
ATOM 907 C C . ASP A 1 122 ? -8.523 -15.047 5.215 1 98.31 122 ASP A C 1
ATOM 909 O O . ASP A 1 122 ? -9.406 -15.484 4.473 1 98.31 122 ASP A O 1
ATOM 913 N N . THR A 1 123 ? -7.477 -15.789 5.566 1 97.56 123 THR A N 1
ATOM 914 C CA . THR A 1 123 ? -7.375 -17.203 5.227 1 97.56 123 THR A CA 1
ATOM 915 C C . THR A 1 123 ? -8.461 -18.016 5.93 1 97.56 123 THR A C 1
ATOM 917 O O . THR A 1 123 ? -9.18 -17.484 6.781 1 97.56 123 THR A O 1
ATOM 920 N N . PHE A 1 124 ? -8.602 -19.234 5.543 1 97.31 124 PHE A N 1
ATOM 921 C CA . PHE A 1 124 ? -9.625 -20.109 6.117 1 97.31 124 PHE A CA 1
ATOM 922 C C . PHE A 1 124 ? -9.344 -20.359 7.594 1 97.31 124 PHE A C 1
ATOM 924 O O . PHE A 1 124 ? -8.258 -20.812 7.957 1 97.31 124 PHE A O 1
ATOM 931 N N . ALA A 1 125 ? -10.375 -20.141 8.398 1 97.75 125 ALA A N 1
ATOM 932 C CA . ALA A 1 125 ? -10.266 -20.5 9.812 1 97.75 125 ALA A CA 1
ATOM 933 C C . ALA A 1 125 ? -10.156 -22 9.992 1 97.75 125 ALA A C 1
ATOM 935 O O . ALA A 1 125 ? -9.469 -22.484 10.898 1 97.75 125 ALA A O 1
ATOM 936 N N . THR A 1 126 ? -10.734 -22.797 9.086 1 95.44 126 THR A N 1
ATOM 937 C CA . THR A 1 126 ? -10.805 -24.25 9.203 1 95.44 126 THR A CA 1
ATOM 938 C C . THR A 1 126 ? -9.578 -24.906 8.562 1 95.44 126 THR A C 1
ATOM 940 O O . THR A 1 126 ? -9.336 -26.094 8.75 1 95.44 126 THR A O 1
ATOM 943 N N . ARG A 1 127 ? -8.836 -24.281 7.68 1 94 127 ARG A N 1
ATOM 944 C CA . ARG A 1 127 ? -7.59 -24.703 7.039 1 94 127 ARG A CA 1
ATOM 945 C C . ARG A 1 127 ? -7.773 -26.016 6.289 1 94 127 ARG A C 1
ATOM 947 O O . ARG A 1 127 ? -6.984 -26.938 6.461 1 94 127 ARG A O 1
ATOM 954 N N . PRO A 1 128 ? -8.766 -26.156 5.398 1 90.5 128 PRO A N 1
ATOM 955 C CA . PRO A 1 128 ? -8.953 -27.406 4.672 1 90.5 128 PRO A CA 1
ATOM 956 C C . PRO A 1 128 ? -7.844 -27.688 3.662 1 90.5 128 PRO A C 1
ATOM 958 O O . PRO A 1 128 ? -7.543 -28.844 3.369 1 90.5 128 PRO A O 1
ATOM 961 N N . ALA A 1 129 ? -7.27 -26.672 3.068 1 90.31 129 ALA A N 1
ATOM 962 C CA . ALA A 1 129 ? -6.207 -26.812 2.078 1 90.31 129 ALA A CA 1
ATOM 963 C C . ALA A 1 129 ? -5.141 -25.734 2.268 1 90.31 129 ALA A C 1
ATOM 965 O O . ALA A 1 129 ? -4.934 -24.891 1.388 1 90.31 129 ALA A O 1
ATOM 966 N N . ASP A 1 130 ? -4.418 -25.812 3.193 1 92.06 130 ASP A N 1
ATOM 967 C CA . ASP A 1 130 ? -3.379 -24.844 3.531 1 92.06 130 ASP A CA 1
ATOM 968 C C . ASP A 1 130 ? -2.076 -25.156 2.797 1 92.06 130 ASP A C 1
ATOM 970 O O . ASP A 1 130 ? -1.658 -26.312 2.73 1 92.06 130 ASP A O 1
ATOM 974 N N . PRO A 1 131 ? -1.381 -24.109 2.229 1 95.81 131 PRO A N 1
ATOM 975 C CA . PRO A 1 131 ? -1.785 -22.703 2.182 1 95.81 131 PRO A CA 1
ATOM 976 C C . PRO A 1 131 ? -2.729 -22.391 1.021 1 95.81 131 PRO A C 1
ATOM 978 O O . PRO A 1 131 ? -2.562 -22.938 -0.073 1 95.81 131 PRO A O 1
ATOM 981 N N . VAL A 1 132 ? -3.697 -21.547 1.268 1 97.31 132 VAL A N 1
ATOM 982 C CA . VAL A 1 132 ? -4.586 -21.078 0.205 1 97.31 132 VAL A CA 1
ATOM 983 C C . VAL A 1 132 ? -3.912 -19.953 -0.575 1 97.31 132 VAL A C 1
ATOM 985 O O . VAL A 1 132 ? -2.85 -19.469 -0.182 1 97.31 132 VAL A O 1
ATOM 988 N N . LEU A 1 133 ? -4.52 -19.641 -1.717 1 96.69 133 LEU A N 1
ATOM 989 C CA . LEU A 1 133 ? -3.998 -18.547 -2.547 1 96.69 133 LEU A CA 1
ATOM 990 C C . LEU A 1 133 ? -3.824 -17.281 -1.734 1 96.69 133 LEU A C 1
ATOM 992 O O . LEU A 1 133 ? -4.738 -16.859 -1.014 1 96.69 133 LEU A O 1
ATOM 996 N N . GLN A 1 134 ? -2.629 -16.641 -1.792 1 97.75 134 GLN A N 1
ATOM 997 C CA . GLN A 1 134 ? -2.305 -15.336 -1.208 1 97.75 134 GLN A CA 1
ATOM 998 C C . GLN A 1 134 ? -2.078 -15.453 0.296 1 97.75 134 GLN A C 1
ATOM 1000 O O . GLN A 1 134 ? -2.115 -14.453 1.014 1 97.75 134 GLN A O 1
ATOM 1005 N N . GLN A 1 135 ? -1.862 -16.703 0.828 1 97.81 135 GLN A N 1
ATOM 1006 C CA . GLN A 1 135 ? -1.635 -16.922 2.254 1 97.81 135 GLN A CA 1
ATOM 1007 C C . GLN A 1 135 ? -0.147 -16.859 2.588 1 97.81 135 GLN A C 1
ATOM 1009 O O . GLN A 1 135 ? 0.679 -17.406 1.855 1 97.81 135 GLN A O 1
ATOM 1014 N N . LEU A 1 136 ? 0.119 -16.094 3.619 1 97.19 136 LEU A N 1
ATOM 1015 C CA . LEU A 1 136 ? 1.442 -16.125 4.234 1 97.19 136 LEU A CA 1
ATOM 1016 C C . LEU A 1 136 ? 1.652 -17.406 5.023 1 97.19 136 LEU A C 1
ATOM 1018 O O . LEU A 1 136 ? 0.829 -17.766 5.871 1 97.19 136 LEU A O 1
ATOM 1022 N N . GLU A 1 137 ? 2.645 -18.266 4.73 1 94.56 137 GLU A N 1
ATOM 1023 C CA . GLU A 1 137 ? 3.064 -19.359 5.59 1 94.56 137 GLU A CA 1
ATOM 1024 C C . GLU A 1 137 ? 4.199 -18.938 6.52 1 94.56 137 GLU A C 1
ATOM 1026 O O . GLU A 1 137 ? 5.375 -19.016 6.152 1 94.56 137 GLU A O 1
ATOM 1031 N N . HIS A 1 138 ? 3.797 -18.531 7.695 1 92.94 138 HIS A N 1
ATOM 1032 C CA . HIS A 1 138 ? 4.781 -18.094 8.68 1 92.94 138 HIS A CA 1
ATOM 1033 C C . HIS A 1 138 ? 5.473 -19.266 9.344 1 92.94 138 HIS A C 1
ATOM 1035 O O . HIS A 1 138 ? 4.809 -20.188 9.836 1 92.94 138 HIS A O 1
ATOM 1041 N N . PRO A 1 139 ? 6.754 -19.281 9.391 1 90.31 139 PRO A N 1
ATOM 1042 C CA . PRO A 1 139 ? 7.48 -20.453 9.891 1 90.31 139 PRO A CA 1
ATOM 1043 C C . PRO A 1 139 ? 7.297 -20.656 11.391 1 90.31 139 PRO A C 1
ATOM 1045 O O . PRO A 1 139 ? 7.387 -21.781 11.883 1 90.31 139 PRO A O 1
ATOM 1048 N N . GLY A 1 140 ? 6.996 -19.609 12.125 1 91.25 140 GLY A N 1
ATOM 1049 C CA . GLY A 1 140 ? 6.996 -19.719 13.578 1 91.25 140 GLY A CA 1
ATOM 1050 C C . GLY A 1 140 ? 5.602 -19.75 14.172 1 91.25 140 GLY A C 1
ATOM 1051 O O . GLY A 1 140 ? 5.445 -19.906 15.383 1 91.25 140 GLY A O 1
ATOM 1052 N N . ALA A 1 141 ? 4.625 -19.562 13.336 1 93 141 ALA A N 1
ATOM 1053 C CA . ALA A 1 141 ? 3.277 -19.484 13.891 1 93 141 ALA A CA 1
ATOM 1054 C C . ALA A 1 141 ? 2.227 -19.812 12.836 1 93 141 ALA A C 1
ATOM 1056 O O . ALA A 1 141 ? 2.336 -19.391 11.68 1 93 141 ALA A O 1
ATOM 1057 N N . GLY A 1 142 ? 1.25 -20.609 13.266 1 93 142 GLY A N 1
ATOM 1058 C CA . GLY A 1 142 ? 0.201 -21 12.344 1 93 142 GLY A CA 1
ATOM 1059 C C . GLY A 1 142 ? -0.958 -20.016 12.297 1 93 142 GLY A C 1
ATOM 1060 O O . GLY A 1 142 ? -1.819 -20.109 11.422 1 93 142 GLY A O 1
ATOM 1061 N N . ASP A 1 143 ? -0.949 -19.031 13.25 1 93.81 143 ASP A N 1
ATOM 1062 C CA . ASP A 1 143 ? -2.094 -18.125 13.352 1 93.81 143 ASP A CA 1
ATOM 1063 C C . ASP A 1 143 ? -1.751 -16.75 12.812 1 93.81 143 ASP A C 1
ATOM 1065 O O . ASP A 1 143 ? -2.494 -15.781 13.031 1 93.81 143 ASP A O 1
ATOM 1069 N N . VAL A 1 144 ? -0.574 -16.594 12.148 1 97.06 144 VAL A N 1
ATOM 1070 C CA . VAL A 1 144 ? -0.165 -15.312 11.594 1 97.06 144 VAL A CA 1
ATOM 1071 C C . VAL A 1 144 ? -0.572 -15.242 10.117 1 97.06 144 VAL A C 1
ATOM 1073 O O . VAL A 1 144 ? -0.341 -16.188 9.359 1 97.06 144 VAL A O 1
ATOM 1076 N N . SER A 1 145 ? -1.32 -14.242 9.734 1 97.94 145 SER A N 1
ATOM 1077 C CA . SER A 1 145 ? -1.618 -13.922 8.336 1 97.94 145 SER A CA 1
ATOM 1078 C C . SER A 1 145 ? -1.103 -12.539 7.965 1 97.94 145 SER A C 1
ATOM 1080 O O . SER A 1 145 ? -0.592 -11.812 8.82 1 97.94 145 SER A O 1
ATOM 1082 N N . VAL A 1 146 ? -1.209 -12.172 6.742 1 98.69 146 VAL A N 1
ATOM 1083 C CA . VAL A 1 146 ? -0.74 -10.867 6.289 1 98.69 146 VAL A CA 1
ATOM 1084 C C . VAL A 1 146 ? -1.586 -9.766 6.926 1 98.69 146 VAL A C 1
ATOM 1086 O O . VAL A 1 146 ? -1.136 -8.625 7.055 1 98.69 146 VAL A O 1
ATOM 1089 N N . ASN A 1 147 ? -2.828 -10.102 7.379 1 98.81 147 ASN A N 1
ATOM 1090 C CA . ASN A 1 147 ? -3.682 -9.102 8.016 1 98.81 147 ASN A CA 1
ATOM 1091 C C . ASN A 1 147 ? -3.068 -8.594 9.312 1 98.81 147 ASN A C 1
ATOM 1093 O O . ASN A 1 147 ? -3.449 -7.527 9.805 1 98.81 147 ASN A O 1
ATOM 1097 N N . ASP A 1 148 ? -2.146 -9.344 9.914 1 98.75 148 ASP A N 1
ATOM 1098 C CA . ASP A 1 148 ? -1.509 -8.93 11.164 1 98.75 148 ASP A CA 1
ATOM 1099 C C . ASP A 1 148 ? -0.656 -7.68 10.953 1 98.75 148 ASP A C 1
ATOM 1101 O O . ASP A 1 148 ? -0.271 -7.012 11.914 1 98.75 148 ASP A O 1
ATOM 1105 N N . CYS A 1 149 ? -0.403 -7.352 9.703 1 98.81 149 CYS A N 1
ATOM 1106 C CA . CYS A 1 149 ? 0.264 -6.094 9.383 1 98.81 149 CYS A CA 1
ATOM 1107 C C . CYS A 1 149 ? -0.59 -4.902 9.789 1 98.81 149 CYS A C 1
ATOM 1109 O O . CYS A 1 149 ? -0.083 -3.787 9.93 1 98.81 149 CYS A O 1
ATOM 1111 N N . LEU A 1 150 ? -1.899 -5.105 10.023 1 98.88 150 LEU A N 1
ATOM 1112 C CA . LEU A 1 150 ? -2.807 -4.016 10.359 1 98.88 150 LEU A CA 1
ATOM 1113 C C . LEU A 1 150 ? -2.82 -3.773 11.867 1 98.88 150 LEU A C 1
ATOM 1115 O O . LEU A 1 150 ? -3.312 -2.742 12.328 1 98.88 150 LEU A O 1
ATOM 1119 N N . ARG A 1 151 ? -2.229 -4.637 12.672 1 98.56 151 ARG A N 1
ATOM 1120 C CA . ARG A 1 151 ? -2.295 -4.531 14.125 1 98.56 151 ARG A CA 1
ATOM 1121 C C . ARG A 1 151 ? -1.624 -3.254 14.609 1 98.56 151 ARG A C 1
ATOM 1123 O O . ARG A 1 151 ? -2.209 -2.496 15.391 1 98.56 151 ARG A O 1
ATOM 1130 N N . PRO A 1 152 ? -0.431 -2.881 14.164 1 98.31 152 PRO A N 1
ATOM 1131 C CA . PRO A 1 152 ? 0.217 -1.688 14.711 1 98.31 152 PRO A CA 1
ATOM 1132 C C . PRO A 1 152 ? -0.517 -0.398 14.352 1 98.31 152 PRO A C 1
ATOM 1134 O O . PRO A 1 152 ? -0.423 0.594 15.078 1 98.31 152 PRO A O 1
ATOM 1137 N N . VAL A 1 153 ? -1.265 -0.419 13.289 1 98.69 153 VAL A N 1
ATOM 1138 C CA . VAL A 1 153 ? -1.778 0.841 12.758 1 98.69 153 VAL A CA 1
ATOM 1139 C C . VAL A 1 153 ? -3.293 0.901 12.945 1 98.69 153 VAL A C 1
ATOM 1141 O O . VAL A 1 153 ? -3.945 1.837 12.477 1 98.69 153 VAL A O 1
ATOM 1144 N N . SER A 1 154 ? -3.898 -0.099 13.57 1 98.69 154 SER A N 1
ATOM 1145 C CA . SER A 1 154 ? -5.301 -0.061 13.977 1 98.69 154 SER A CA 1
ATOM 1146 C C . SER A 1 154 ? -5.441 0.282 15.453 1 98.69 154 SER A C 1
ATOM 1148 O O . SER A 1 154 ? -4.684 -0.222 16.297 1 98.69 154 SER A O 1
ATOM 1150 N N . ARG A 1 155 ? -6.402 1.193 15.773 1 98.31 155 ARG A N 1
ATOM 1151 C CA . ARG A 1 155 ? -6.715 1.452 17.172 1 98.31 155 ARG A CA 1
ATOM 1152 C C . ARG A 1 155 ? -7.297 0.212 17.844 1 98.31 155 ARG A C 1
ATOM 1154 O O . ARG A 1 155 ? -7.137 0.02 19.062 1 98.31 155 ARG A O 1
ATOM 1161 N N . TRP A 1 156 ? -7.926 -0.552 17.031 1 98.38 156 TRP A N 1
ATOM 1162 C CA . TRP A 1 156 ? -8.461 -1.837 17.484 1 98.38 156 TRP A CA 1
ATOM 1163 C C . TRP A 1 156 ? -8.438 -2.855 16.344 1 98.38 156 TRP A C 1
ATOM 1165 O O . TRP A 1 156 ? -8.758 -2.525 15.203 1 98.38 156 TRP A O 1
ATOM 1175 N N . PHE A 1 157 ? -7.953 -4.031 16.641 1 98.69 157 PHE A N 1
ATOM 1176 C CA . PHE A 1 157 ? -7.879 -5.148 15.711 1 98.69 157 PHE A CA 1
ATOM 1177 C C . PHE A 1 157 ? -8.516 -6.398 16.312 1 98.69 157 PHE A C 1
ATOM 1179 O O . PHE A 1 157 ? -8.266 -6.738 17.469 1 98.69 157 PHE A O 1
ATOM 1186 N N . ASP A 1 158 ? -9.328 -7.027 15.531 1 98.75 158 ASP A N 1
ATOM 1187 C CA . ASP A 1 158 ? -9.836 -8.344 15.906 1 98.75 158 ASP A CA 1
ATOM 1188 C C . ASP A 1 158 ? -9.969 -9.25 14.688 1 98.75 158 ASP A C 1
ATOM 1190 O O . ASP A 1 158 ? -9.922 -8.781 13.555 1 98.75 158 ASP A O 1
ATOM 1194 N N . ARG A 1 159 ? -9.953 -10.523 14.914 1 98.5 159 ARG A N 1
ATOM 1195 C CA . ARG A 1 159 ? -10.125 -11.547 13.891 1 98.5 159 ARG A CA 1
ATOM 1196 C C . ARG A 1 159 ? -11.305 -12.461 14.219 1 98.5 159 ARG A C 1
ATOM 1198 O O . ARG A 1 159 ? -11.32 -13.117 15.258 1 98.5 159 ARG A O 1
ATOM 1205 N N . ILE A 1 160 ? -12.289 -12.531 13.336 1 98.75 160 ILE A N 1
ATOM 1206 C CA . ILE A 1 160 ? -13.516 -13.273 13.586 1 98.75 160 ILE A CA 1
ATOM 1207 C C . ILE A 1 160 ? -13.352 -14.727 13.133 1 98.75 160 ILE A C 1
ATOM 1209 O O . ILE A 1 160 ? -13.852 -15.109 12.07 1 98.75 160 ILE A O 1
ATOM 1213 N N . THR A 1 161 ? -12.828 -15.539 13.977 1 98.12 161 THR A N 1
ATOM 1214 C CA . THR A 1 161 ? -12.477 -16.891 13.586 1 98.12 161 THR A CA 1
ATOM 1215 C C . THR A 1 161 ? -13.656 -17.844 13.773 1 98.12 161 THR A C 1
ATOM 1217 O O . THR A 1 161 ? -13.633 -18.984 13.312 1 98.12 161 THR A O 1
ATOM 1220 N N . ARG A 1 162 ? -14.68 -17.391 14.5 1 98.25 162 ARG A N 1
ATOM 1221 C CA . ARG A 1 162 ? -15.938 -18.109 14.695 1 98.25 162 ARG A CA 1
ATOM 1222 C C . ARG A 1 162 ? -17.109 -17.125 14.68 1 98.25 162 ARG A C 1
ATOM 1224 O O . ARG A 1 162 ? -16.969 -15.969 15.047 1 98.25 162 ARG A O 1
ATOM 1231 N N . PRO A 1 163 ? -18.266 -17.609 14.219 1 98.44 163 PRO A N 1
ATOM 1232 C CA . PRO A 1 163 ? -19.422 -16.719 14.133 1 98.44 163 PRO A CA 1
ATOM 1233 C C . PRO A 1 163 ? -19.719 -16.016 15.461 1 98.44 163 PRO A C 1
ATOM 1235 O O . PRO A 1 163 ? -20.062 -14.836 15.477 1 98.44 163 PRO A O 1
ATOM 1238 N N . GLU A 1 164 ? -19.484 -16.703 16.609 1 97.81 164 GLU A N 1
ATOM 1239 C CA . GLU A 1 164 ? -19.844 -16.203 17.922 1 97.81 164 GLU A CA 1
ATOM 1240 C C . GLU A 1 164 ? -19.016 -14.969 18.281 1 97.81 164 GLU A C 1
ATOM 1242 O O . GLU A 1 164 ? -19.438 -14.156 19.109 1 97.81 164 GLU A O 1
ATOM 1247 N N . ALA A 1 165 ? -17.891 -14.781 17.609 1 98.38 165 ALA A N 1
ATOM 1248 C CA . ALA A 1 165 ? -17 -13.68 17.922 1 98.38 165 ALA A CA 1
ATOM 1249 C C . ALA A 1 165 ? -17.516 -12.367 17.328 1 98.38 165 ALA A C 1
ATOM 1251 O O . ALA A 1 165 ? -17.062 -11.281 17.719 1 98.38 165 ALA A O 1
ATOM 1252 N N . LEU A 1 166 ? -18.484 -12.422 16.469 1 98.75 166 LEU A N 1
ATOM 1253 C CA . LEU A 1 166 ? -18.875 -11.242 15.711 1 98.75 166 LEU A CA 1
ATOM 1254 C C . LEU A 1 166 ? -19.531 -10.203 16.625 1 98.75 166 LEU A C 1
ATOM 1256 O O . LEU A 1 166 ? -19.219 -9.016 16.547 1 98.75 166 LEU A O 1
ATOM 1260 N N . VAL A 1 167 ? -20.438 -10.633 17.516 1 98.38 167 VAL A N 1
ATOM 1261 C CA . VAL A 1 167 ? -21.219 -9.703 18.312 1 98.38 167 VAL A CA 1
ATOM 1262 C C . VAL A 1 167 ? -20.297 -8.852 19.172 1 98.38 167 VAL A C 1
ATOM 1264 O O . VAL A 1 167 ? -20.297 -7.621 19.062 1 98.38 167 VAL A O 1
ATOM 1267 N N . PRO A 1 168 ? -19.453 -9.5 20.062 1 98.38 168 PRO A N 1
ATOM 1268 C CA . PRO A 1 168 ? -18.594 -8.641 20.859 1 98.38 168 PRO A CA 1
ATOM 1269 C C . PRO A 1 168 ? -17.625 -7.805 20.016 1 98.38 168 PRO A C 1
ATOM 1271 O O . PRO A 1 168 ? -17.344 -6.652 20.359 1 98.38 168 PRO A O 1
ATOM 1274 N N . ALA A 1 169 ? -17.109 -8.32 18.906 1 98.75 169 ALA A N 1
ATOM 1275 C CA . ALA A 1 169 ? -16.156 -7.609 18.062 1 98.75 169 ALA A CA 1
ATOM 1276 C C . ALA A 1 169 ? -16.812 -6.398 17.406 1 98.75 169 ALA A C 1
ATOM 1278 O O . ALA A 1 169 ? -16.219 -5.316 17.359 1 98.75 169 ALA A O 1
ATOM 1279 N N . ALA A 1 170 ? -17.969 -6.602 16.875 1 98.81 170 ALA A N 1
ATOM 1280 C CA . ALA A 1 170 ? -18.672 -5.52 16.188 1 98.81 170 ALA A CA 1
ATOM 1281 C C . ALA A 1 170 ? -19.016 -4.387 17.156 1 98.81 170 ALA A C 1
ATOM 1283 O O . ALA A 1 170 ? -18.906 -3.211 16.797 1 98.81 170 ALA A O 1
ATOM 1284 N N . LEU A 1 171 ? -19.469 -4.73 18.344 1 98.69 171 LEU A N 1
ATOM 1285 C CA . LEU A 1 171 ? -19.797 -3.723 19.344 1 98.69 171 LEU A CA 1
ATOM 1286 C C . LEU A 1 171 ? -18.562 -2.934 19.75 1 98.69 171 LEU A C 1
ATOM 1288 O O . LEU A 1 171 ? -18.609 -1.708 19.875 1 98.69 171 LEU A O 1
ATOM 1292 N N . GLN A 1 172 ? -17.453 -3.623 19.922 1 98.62 172 GLN A N 1
ATOM 1293 C CA . GLN A 1 172 ? -16.203 -2.949 20.266 1 98.62 172 GLN A CA 1
ATOM 1294 C C . GLN A 1 172 ? -15.75 -2.047 19.125 1 98.62 172 GLN A C 1
ATOM 1296 O O . GLN A 1 172 ? -15.227 -0.954 19.359 1 98.62 172 GLN A O 1
ATOM 1301 N N . ALA A 1 173 ? -15.906 -2.537 17.938 1 98.81 173 ALA A N 1
ATOM 1302 C CA . ALA A 1 173 ? -15.531 -1.75 16.766 1 98.81 173 ALA A CA 1
ATOM 1303 C C . ALA A 1 173 ? -16.266 -0.415 16.734 1 98.81 173 ALA A C 1
ATOM 1305 O O . ALA A 1 173 ? -15.664 0.635 16.531 1 98.81 173 ALA A O 1
ATOM 1306 N N . MET A 1 174 ? -17.578 -0.414 16.984 1 98.75 174 MET A N 1
ATOM 1307 C CA . MET A 1 174 ? -18.375 0.81 16.969 1 98.75 174 MET A CA 1
ATOM 1308 C C . MET A 1 174 ? -17.969 1.733 18.125 1 98.75 174 MET A C 1
ATOM 1310 O O . MET A 1 174 ? -17.922 2.951 17.953 1 98.75 174 MET A O 1
ATOM 1314 N N . ARG A 1 175 ? -17.734 1.123 19.281 1 98.5 175 ARG A N 1
ATOM 1315 C CA . ARG A 1 175 ? -17.297 1.909 20.422 1 98.5 175 ARG A CA 1
ATOM 1316 C C . ARG A 1 175 ? -16.047 2.707 20.109 1 98.5 175 ARG A C 1
ATOM 1318 O O . ARG A 1 175 ? -15.969 3.898 20.406 1 98.5 175 ARG A O 1
ATOM 1325 N N . VAL A 1 176 ? -15.078 2.086 19.484 1 98.62 176 VAL A N 1
ATOM 1326 C CA . VAL A 1 176 ? -13.797 2.721 19.172 1 98.62 176 VAL A CA 1
ATOM 1327 C C . VAL A 1 176 ? -14 3.777 18.078 1 98.62 176 VAL A C 1
ATOM 1329 O O . VAL A 1 176 ? -13.477 4.891 18.188 1 98.62 176 VAL A O 1
ATOM 1332 N N . LEU A 1 177 ? -14.781 3.461 17.062 1 98.88 177 LEU A N 1
ATOM 1333 C CA . LEU A 1 177 ? -15.008 4.371 15.953 1 98.88 177 LEU A CA 1
ATOM 1334 C C . LEU A 1 177 ? -15.688 5.652 16.422 1 98.88 177 LEU A C 1
ATOM 1336 O O . LEU A 1 177 ? -15.43 6.73 15.883 1 98.88 177 LEU A O 1
ATOM 1340 N N . ALA A 1 178 ? -16.531 5.547 17.438 1 98.44 178 ALA A N 1
ATOM 1341 C CA . ALA A 1 178 ? -17.344 6.68 17.875 1 98.44 178 ALA A CA 1
ATOM 1342 C C . ALA A 1 178 ? -16.672 7.434 19.016 1 98.44 178 ALA A C 1
ATOM 1344 O O . ALA A 1 178 ? -17.203 8.445 19.5 1 98.44 178 ALA A O 1
ATOM 1345 N N . ASP A 1 179 ? -15.555 6.996 19.5 1 97.56 179 ASP A N 1
ATOM 1346 C CA . ASP A 1 179 ? -14.852 7.617 20.609 1 97.56 179 ASP A CA 1
ATOM 1347 C C . ASP A 1 179 ? -13.898 8.703 20.125 1 97.56 179 ASP A C 1
ATOM 1349 O O . ASP A 1 179 ? -12.969 8.422 19.359 1 97.56 179 ASP A O 1
ATOM 1353 N N . PRO A 1 180 ? -14.07 9.914 20.547 1 95.75 180 PRO A N 1
ATOM 1354 C CA . PRO A 1 180 ? -13.242 11 20 1 95.75 180 PRO A CA 1
ATOM 1355 C C . PRO A 1 180 ? -11.773 10.867 20.359 1 95.75 180 PRO A C 1
ATOM 1357 O O . PRO A 1 180 ? -10.906 11.438 19.703 1 95.75 180 PRO A O 1
ATOM 1360 N N . VAL A 1 181 ? -11.43 10.141 21.422 1 96 181 VAL A N 1
ATOM 1361 C CA . VAL A 1 181 ? -10.047 9.992 21.844 1 96 181 VAL A CA 1
ATOM 1362 C C . VAL A 1 181 ? -9.438 8.742 21.203 1 96 181 VAL A C 1
ATOM 1364 O O . VAL A 1 181 ? -8.297 8.773 20.734 1 96 181 VAL A O 1
ATOM 1367 N N . GLU A 1 182 ? -10.211 7.672 21.078 1 96.69 182 GLU A N 1
ATOM 1368 C CA . GLU A 1 182 ? -9.68 6.363 20.703 1 96.69 182 GLU A CA 1
ATOM 1369 C C . GLU A 1 182 ? -9.836 6.094 19.219 1 96.69 182 GLU A C 1
ATOM 1371 O O . GLU A 1 182 ? -9.32 5.102 18.703 1 96.69 182 GLU A O 1
ATOM 1376 N N . THR A 1 183 ? -10.477 6.969 18.594 1 97.81 183 THR A N 1
ATOM 1377 C CA . THR A 1 183 ? -10.852 6.66 17.219 1 97.81 183 THR A CA 1
ATOM 1378 C C . THR A 1 183 ? -9.609 6.574 16.328 1 97.81 183 THR A C 1
ATOM 1380 O O . THR A 1 183 ? -8.539 7.066 16.703 1 97.81 183 THR A O 1
ATOM 1383 N N . GLY A 1 184 ? -9.664 5.969 15.219 1 98.44 184 GLY A N 1
ATOM 1384 C CA . GLY A 1 184 ? -8.734 5.621 14.156 1 98.44 184 GLY A CA 1
ATOM 1385 C C . GLY A 1 184 ? -9.234 4.492 13.273 1 98.44 184 GLY A C 1
ATOM 1386 O O . GLY A 1 184 ? -10.438 4.309 13.117 1 98.44 184 GLY A O 1
ATOM 1387 N N . ALA A 1 185 ? -8.312 3.809 12.711 1 98.88 185 ALA A N 1
ATOM 1388 C CA . ALA A 1 185 ? -8.703 2.615 11.961 1 98.88 185 ALA A CA 1
ATOM 1389 C C . ALA A 1 185 ? -9.109 1.485 12.906 1 98.88 185 ALA A C 1
ATOM 1391 O O . ALA A 1 185 ? -8.477 1.274 13.945 1 98.88 185 ALA A O 1
ATOM 1392 N N . VAL A 1 186 ? -10.18 0.856 12.609 1 98.94 186 VAL A N 1
ATOM 1393 C CA . VAL A 1 186 ? -10.617 -0.365 13.273 1 98.94 186 VAL A CA 1
ATOM 1394 C C . VAL A 1 186 ? -10.672 -1.513 12.273 1 98.94 186 VAL A C 1
ATOM 1396 O O . VAL A 1 186 ? -11.281 -1.39 11.211 1 98.94 186 VAL A O 1
ATOM 1399 N N . THR A 1 187 ? -10 -2.627 12.617 1 98.94 187 THR A N 1
ATOM 1400 C CA . THR A 1 187 ? -9.922 -3.738 11.68 1 98.94 187 THR A CA 1
ATOM 1401 C C . THR A 1 187 ? -10.648 -4.965 12.227 1 98.94 187 THR A C 1
ATOM 1403 O O . THR A 1 187 ? -10.359 -5.418 13.336 1 98.94 187 THR A O 1
ATOM 1406 N N . LEU A 1 188 ? -11.586 -5.449 11.508 1 98.94 188 LEU A N 1
ATOM 1407 C CA . LEU A 1 188 ? -12.164 -6.777 11.703 1 98.94 188 LEU A CA 1
ATOM 1408 C C . LEU A 1 188 ? -11.773 -7.711 10.562 1 98.94 188 LEU A C 1
ATOM 1410 O O . LEU A 1 188 ? -12.367 -7.66 9.484 1 98.94 188 LEU A O 1
ATOM 1414 N N . ALA A 1 189 ? -10.766 -8.531 10.82 1 98.88 189 ALA A N 1
ATOM 1415 C CA . ALA A 1 189 ? -10.383 -9.523 9.82 1 98.88 189 ALA A CA 1
ATOM 1416 C C . ALA A 1 189 ? -11.445 -10.617 9.703 1 98.88 189 ALA A C 1
ATOM 1418 O O . ALA A 1 189 ? -11.922 -11.141 10.711 1 98.88 189 ALA A O 1
ATOM 1419 N N . LEU A 1 190 ? -11.797 -10.93 8.469 1 98.88 190 LEU A N 1
ATOM 1420 C CA . LEU A 1 190 ? -12.914 -11.836 8.227 1 98.88 190 LEU A CA 1
ATOM 1421 C C . LEU A 1 190 ? -12.469 -13.047 7.41 1 98.88 190 LEU A C 1
ATOM 1423 O O . LEU A 1 190 ? -12.5 -13.016 6.18 1 98.88 190 LEU A O 1
ATOM 1427 N N . PRO A 1 191 ? -12.117 -14.172 8.094 1 98.62 191 PRO A N 1
ATOM 1428 C CA . PRO A 1 191 ? -11.812 -15.391 7.332 1 98.62 191 PRO A CA 1
ATOM 1429 C C . PRO A 1 191 ? -12.883 -15.711 6.293 1 98.62 191 PRO A C 1
ATOM 1431 O O . PRO A 1 191 ? -14.078 -15.617 6.582 1 98.62 191 PRO A O 1
ATOM 1434 N N . GLN A 1 192 ? -12.422 -16.109 5.125 1 97.75 192 GLN A N 1
ATOM 1435 C CA . GLN A 1 192 ? -13.312 -16.266 3.975 1 97.75 192 GLN A CA 1
ATOM 1436 C C . GLN A 1 192 ? -14.414 -17.266 4.266 1 97.75 192 GLN A C 1
ATOM 1438 O O . GLN A 1 192 ? -15.57 -17.047 3.906 1 97.75 192 GLN A O 1
ATOM 1443 N N . ASP A 1 193 ? -14.094 -18.328 4.938 1 97.88 193 ASP A N 1
ATOM 1444 C CA . ASP A 1 193 ? -15.07 -19.375 5.219 1 97.88 193 ASP A CA 1
ATOM 1445 C C . ASP A 1 193 ? -16.047 -18.938 6.312 1 97.88 193 ASP A C 1
ATOM 1447 O O . ASP A 1 193 ? -17.25 -19.203 6.227 1 97.88 193 ASP A O 1
ATOM 1451 N N . VAL A 1 194 ? -15.57 -18.188 7.312 1 98.75 194 VAL A N 1
ATOM 1452 C CA . VAL A 1 194 ? -16.422 -17.75 8.414 1 98.75 194 VAL A CA 1
ATOM 1453 C C . VAL A 1 194 ? -17.469 -16.75 7.895 1 98.75 194 VAL A C 1
ATOM 1455 O O . VAL A 1 194 ? -18.609 -16.75 8.344 1 98.75 194 VAL A O 1
ATOM 1458 N N . GLN A 1 195 ? -17.109 -15.875 6.965 1 98.81 195 GLN A N 1
ATOM 1459 C CA . GLN A 1 195 ? -18.047 -14.945 6.359 1 98.81 195 GLN A CA 1
ATOM 1460 C C . GLN A 1 195 ? -19.312 -15.656 5.891 1 98.81 195 GLN A C 1
ATOM 1462 O O . GLN A 1 195 ? -20.406 -15.109 5.973 1 98.81 195 GLN A O 1
ATOM 1467 N N . ALA A 1 196 ? -19.125 -16.922 5.367 1 98.31 196 ALA A N 1
ATOM 1468 C CA . ALA A 1 196 ? -20.203 -17.641 4.68 1 98.31 196 ALA A CA 1
ATOM 1469 C C . ALA A 1 196 ? -20.938 -18.562 5.637 1 98.31 196 ALA A C 1
ATOM 1471 O O . ALA A 1 196 ? -21.969 -19.125 5.277 1 98.31 196 ALA A O 1
ATOM 1472 N N . GLU A 1 197 ? -20.5 -18.688 6.855 1 98.38 197 GLU A N 1
ATOM 1473 C CA . GLU A 1 197 ? -21.125 -19.562 7.836 1 98.38 197 GLU A CA 1
ATOM 1474 C C . GLU A 1 197 ? -22.422 -18.969 8.359 1 98.38 197 GLU A C 1
ATOM 1476 O O . GLU A 1 197 ? -22.516 -17.75 8.578 1 98.38 197 GLU A O 1
ATOM 1481 N N . ALA A 1 198 ? -23.422 -19.812 8.531 1 98.19 198 ALA A N 1
ATOM 1482 C CA . ALA A 1 198 ? -24.688 -19.375 9.094 1 98.19 198 ALA A CA 1
ATOM 1483 C C . ALA A 1 198 ? -24.703 -19.516 10.617 1 98.19 198 ALA A C 1
ATOM 1485 O O . ALA A 1 198 ? -24.078 -20.438 11.156 1 98.19 198 ALA A O 1
ATOM 1486 N N . HIS A 1 199 ? -25.375 -18.641 11.258 1 98.38 199 HIS A N 1
ATOM 1487 C CA . HIS A 1 199 ? -25.562 -18.625 12.703 1 98.38 199 HIS A CA 1
ATOM 1488 C C . HIS A 1 199 ? -26.875 -17.969 13.086 1 98.38 199 HIS A C 1
ATOM 1490 O O . HIS A 1 199 ? -27.453 -17.203 12.297 1 98.38 199 HIS A O 1
ATOM 1496 N N . ASP A 1 200 ? -27.484 -18.406 14.156 1 98.06 200 ASP A N 1
ATOM 1497 C CA . ASP A 1 200 ? -28.688 -17.766 14.688 1 98.06 200 ASP A CA 1
ATOM 1498 C C . ASP A 1 200 ? -28.328 -16.547 15.539 1 98.06 200 ASP A C 1
ATOM 1500 O O . ASP A 1 200 ? -27.703 -16.688 16.594 1 98.06 200 ASP A O 1
ATOM 1504 N N . TRP A 1 201 ? -28.781 -15.32 15.094 1 98.31 201 TRP A N 1
ATOM 1505 C CA . TRP A 1 201 ? -28.422 -14.062 15.742 1 98.31 201 TRP A CA 1
ATOM 1506 C C . TRP A 1 201 ? -29.609 -13.5 16.531 1 98.31 201 TRP A C 1
ATOM 1508 O O . TRP A 1 201 ? -30.734 -13.5 16.031 1 98.31 201 TRP A O 1
ATOM 1518 N N . PRO A 1 202 ? -29.344 -13.039 17.75 1 97.25 202 PRO A N 1
ATOM 1519 C CA . PRO A 1 202 ? -30.453 -12.367 18.438 1 97.25 202 PRO A CA 1
ATOM 1520 C C . PRO A 1 202 ? -30.969 -11.148 17.672 1 97.25 202 PRO A C 1
ATOM 1522 O O . PRO A 1 202 ? -30.188 -10.344 17.188 1 97.25 202 PRO A O 1
ATOM 1525 N N . GLU A 1 203 ? -32.281 -11.016 17.594 1 96.56 203 GLU A N 1
ATOM 1526 C CA . GLU A 1 203 ? -32.875 -9.898 16.875 1 96.56 203 GLU A CA 1
ATOM 1527 C C . GLU A 1 203 ? -32.375 -8.562 17.406 1 96.56 203 GLU A C 1
ATOM 1529 O O . GLU A 1 203 ? -32.25 -7.59 16.656 1 96.56 203 GLU A O 1
ATOM 1534 N N . GLU A 1 204 ? -32.062 -8.5 18.641 1 96.88 204 GLU A N 1
ATOM 1535 C CA . GLU A 1 204 ? -31.562 -7.293 19.297 1 96.88 204 GLU A CA 1
ATOM 1536 C C . GLU A 1 204 ? -30.25 -6.816 18.688 1 96.88 204 GLU A C 1
ATOM 1538 O O . GLU A 1 204 ? -29.922 -5.633 18.766 1 96.88 204 GLU A O 1
ATOM 1543 N N . PHE A 1 205 ? -29.484 -7.672 18.125 1 97.56 205 PHE A N 1
ATOM 1544 C CA . PHE A 1 205 ? -28.219 -7.336 17.484 1 97.56 205 PHE A CA 1
ATOM 1545 C C . PHE A 1 205 ? -28.438 -6.387 16.312 1 97.56 205 PHE A C 1
ATOM 1547 O O . PHE A 1 205 ? -27.547 -5.598 15.977 1 97.56 205 PHE A O 1
ATOM 1554 N N . PHE A 1 206 ? -29.641 -6.383 15.797 1 97.44 206 PHE A N 1
ATOM 1555 C CA . PHE A 1 206 ? -29.922 -5.613 14.594 1 97.44 206 PHE A CA 1
ATOM 1556 C C . PHE A 1 206 ? -30.75 -4.383 14.922 1 97.44 206 PHE A C 1
ATOM 1558 O O . PHE A 1 206 ? -31.281 -3.721 14.023 1 97.44 206 PHE A O 1
ATOM 1565 N N . ALA A 1 207 ? -30.984 -4.09 16.172 1 97.31 207 ALA A N 1
ATOM 1566 C CA . ALA A 1 207 ? -31.688 -2.883 16.578 1 97.31 207 ALA A CA 1
ATOM 1567 C C . ALA A 1 207 ? -30.859 -1.634 16.281 1 97.31 207 ALA A C 1
ATOM 1569 O O . ALA A 1 207 ? -29.641 -1.671 16.312 1 97.31 207 ALA A O 1
ATOM 1570 N N . ASP A 1 208 ? -31.547 -0.518 16.016 1 98.12 208 ASP A N 1
ATOM 1571 C CA . ASP A 1 208 ? -30.844 0.761 15.883 1 98.12 208 ASP A CA 1
ATOM 1572 C C . ASP A 1 208 ? -30.078 1.101 17.156 1 98.12 208 ASP A C 1
ATOM 1574 O O . ASP A 1 208 ? -30.609 0.974 18.266 1 98.12 208 ASP A O 1
ATOM 1578 N N . ARG A 1 209 ? -28.844 1.397 16.969 1 98.31 209 ARG A N 1
ATOM 1579 C CA . ARG A 1 209 ? -28 1.825 18.094 1 98.31 209 ARG A CA 1
ATOM 1580 C C . ARG A 1 209 ? -27.484 3.24 17.875 1 98.31 209 ARG A C 1
ATOM 1582 O O . ARG A 1 209 ? -27.062 3.588 16.766 1 98.31 209 ARG A O 1
ATOM 1589 N N . VAL A 1 210 ? -27.594 4.074 18.891 1 98.56 210 VAL A N 1
ATOM 1590 C CA . VAL A 1 210 ? -27.094 5.449 18.844 1 98.56 210 VAL A CA 1
ATOM 1591 C C . VAL A 1 210 ? -25.891 5.586 19.766 1 98.56 210 VAL A C 1
ATOM 1593 O O . VAL A 1 210 ? -25.984 5.379 20.984 1 98.56 210 VAL A O 1
ATOM 1596 N N . TRP A 1 211 ? -24.781 5.848 19.219 1 98.62 211 TRP A N 1
ATOM 1597 C CA . TRP A 1 211 ? -23.562 6.145 19.969 1 98.62 211 TRP A CA 1
ATOM 1598 C C . TRP A 1 211 ? -23.438 7.641 20.234 1 98.62 211 TRP A C 1
ATOM 1600 O O . TRP A 1 211 ? -23.203 8.43 19.328 1 98.62 211 TRP A O 1
ATOM 1610 N N . HIS A 1 212 ? -23.594 8 21.484 1 97.94 212 HIS A N 1
ATOM 1611 C CA . HIS A 1 212 ? -23.578 9.406 21.875 1 97.94 212 HIS A CA 1
ATOM 1612 C C . HIS A 1 212 ? -22.156 9.938 21.969 1 97.94 212 HIS A C 1
ATOM 1614 O O . HIS A 1 212 ? -21.344 9.398 22.719 1 97.94 212 HIS A O 1
ATOM 1620 N N . VAL A 1 213 ? -21.859 10.961 21.219 1 97.31 213 VAL A N 1
ATOM 1621 C CA . VAL A 1 213 ? -20.578 11.672 21.312 1 97.31 213 VAL A CA 1
ATOM 1622 C C . VAL A 1 213 ? -20.734 12.891 22.219 1 97.31 213 VAL A C 1
ATOM 1624 O O . VAL A 1 213 ? -21.062 13.984 21.734 1 97.31 213 VAL A O 1
ATOM 1627 N N . ARG A 1 214 ? -20.344 12.688 23.453 1 94.81 214 ARG A N 1
ATOM 1628 C CA . ARG A 1 214 ? -20.594 13.672 24.5 1 94.81 214 ARG A CA 1
ATOM 1629 C C . ARG A 1 214 ? -19.484 14.719 24.531 1 94.81 214 ARG A C 1
ATOM 1631 O O . ARG A 1 214 ? -18.453 14.555 23.906 1 94.81 214 ARG A O 1
ATOM 1638 N N . ARG A 1 215 ? -19.781 15.812 25.25 1 96.75 215 ARG A N 1
ATOM 1639 C CA . ARG A 1 215 ? -18.812 16.875 25.531 1 96.75 215 ARG A CA 1
ATOM 1640 C C . ARG A 1 215 ? -18.453 16.922 27.016 1 96.75 215 ARG A C 1
ATOM 1642 O O . ARG A 1 215 ? -19.047 17.672 27.781 1 96.75 215 ARG A O 1
ATOM 1649 N N . PRO A 1 216 ? -17.453 16.094 27.359 1 96.69 216 PRO A N 1
ATOM 1650 C CA . PRO A 1 216 ? -17.078 16.125 28.766 1 96.69 216 PRO A CA 1
ATOM 1651 C C . PRO A 1 216 ? -16.672 17.516 29.25 1 96.69 216 PRO A C 1
ATOM 1653 O O . PRO A 1 216 ? -15.875 18.188 28.594 1 96.69 216 PRO A O 1
ATOM 1656 N N . ALA A 1 217 ? -17.172 17.969 30.391 1 97.75 217 ALA A N 1
ATOM 1657 C CA . ALA A 1 217 ? -16.828 19.25 31 1 97.75 217 ALA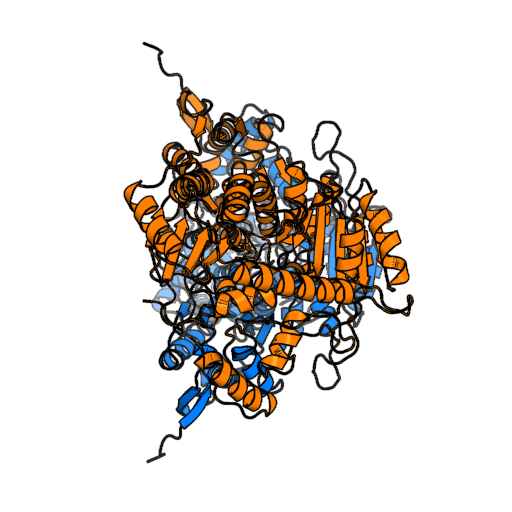 A CA 1
ATOM 1658 C C . ALA A 1 217 ? -15.484 19.172 31.719 1 97.75 217 ALA A C 1
ATOM 1660 O O . ALA A 1 217 ? -15.094 18.125 32.219 1 97.75 217 ALA A O 1
ATOM 1661 N N . PRO A 1 218 ? -14.797 20.312 31.797 1 98.38 218 PRO A N 1
ATOM 1662 C CA . PRO A 1 218 ? -13.539 20.312 32.562 1 98.38 218 PRO A CA 1
ATOM 1663 C C . PRO A 1 218 ? -13.742 20.328 34.062 1 98.38 218 PRO A C 1
ATOM 1665 O O . PRO A 1 218 ? -14.797 20.781 34.531 1 98.38 218 PRO A O 1
ATOM 1668 N N . ASP A 1 219 ? -12.742 19.75 34.781 1 98.19 219 ASP A N 1
ATOM 1669 C CA . ASP A 1 219 ? -12.695 19.922 36.25 1 98.19 219 ASP A CA 1
ATOM 1670 C C . ASP A 1 219 ? -12.609 21.406 36.625 1 98.19 219 ASP A C 1
ATOM 1672 O O . ASP A 1 219 ? -11.672 22.094 36.219 1 98.19 219 ASP A O 1
ATOM 1676 N N . PRO A 1 220 ? -13.555 21.938 37.5 1 98.19 220 PRO A N 1
ATOM 1677 C CA . PRO A 1 220 ? -13.555 23.359 37.844 1 98.19 220 PRO A CA 1
ATOM 1678 C C . PRO A 1 220 ? -12.242 23.828 38.469 1 98.19 220 PRO A C 1
ATOM 1680 O O . PRO A 1 220 ? -11.812 24.953 38.219 1 98.19 220 PRO A O 1
ATOM 1683 N N . ALA A 1 221 ? -11.641 22.984 39.219 1 98.5 221 ALA A N 1
ATOM 1684 C CA . ALA A 1 221 ? -10.367 23.359 39.844 1 98.5 221 ALA A CA 1
ATOM 1685 C C . ALA A 1 221 ? -9.281 23.531 38.781 1 98.5 221 ALA A C 1
ATOM 1687 O O . ALA A 1 221 ? -8.445 24.438 38.875 1 98.5 221 ALA A O 1
ATOM 1688 N N . ALA A 1 222 ? -9.266 22.625 37.844 1 98.5 222 ALA A N 1
ATOM 1689 C CA . ALA A 1 222 ? -8.297 22.719 36.75 1 98.5 222 ALA A CA 1
ATOM 1690 C C . ALA A 1 222 ? -8.516 24 35.938 1 98.5 222 ALA A C 1
ATOM 1692 O O . ALA A 1 222 ? -7.555 24.641 35.531 1 98.5 222 ALA A O 1
ATOM 1693 N N . VAL A 1 223 ? -9.781 24.359 35.75 1 98.75 223 VAL A N 1
ATOM 1694 C CA . VAL A 1 223 ? -10.109 25.562 35 1 98.75 223 VAL A CA 1
ATOM 1695 C C . VAL A 1 223 ? -9.648 26.797 35.75 1 98.75 223 VAL A C 1
ATOM 1697 O O . VAL A 1 223 ? -9.086 27.734 35.188 1 98.75 223 VAL A O 1
ATOM 1700 N N . ALA A 1 224 ? -9.922 26.812 37.062 1 98.56 224 ALA A N 1
ATOM 1701 C CA . ALA A 1 224 ? -9.516 27.938 37.875 1 98.56 224 ALA A CA 1
ATOM 1702 C C . ALA A 1 224 ? -8 28.094 37.875 1 98.56 224 ALA A C 1
ATOM 1704 O O . ALA A 1 224 ? -7.496 29.219 37.781 1 98.56 224 ALA A O 1
ATOM 1705 N N . GLU A 1 225 ? -7.348 27.016 38 1 98.75 225 GLU A N 1
ATOM 1706 C CA . GLU A 1 225 ? -5.887 27.047 37.969 1 98.75 225 GLU A CA 1
ATOM 1707 C C . GLU A 1 225 ? -5.375 27.562 36.625 1 98.75 225 GLU A C 1
ATOM 1709 O O . GLU A 1 225 ? -4.449 28.375 36.594 1 98.75 225 GLU A O 1
ATOM 1714 N N . ALA A 1 226 ? -5.957 27.062 35.594 1 98.88 226 ALA A N 1
ATOM 1715 C CA . ALA A 1 226 ? -5.586 27.516 34.25 1 98.88 226 ALA A CA 1
ATOM 1716 C C . ALA A 1 226 ? -5.828 29.016 34.094 1 98.88 226 ALA A C 1
ATOM 1718 O O . ALA A 1 226 ? -4.992 29.719 33.531 1 98.88 226 ALA A O 1
ATOM 1719 N N . ALA A 1 227 ? -6.969 29.469 34.562 1 98.75 227 ALA A N 1
ATOM 1720 C CA . ALA A 1 227 ? -7.309 30.891 34.469 1 98.75 227 ALA A CA 1
ATOM 1721 C C . ALA A 1 227 ? -6.297 31.75 35.25 1 98.75 227 ALA A C 1
ATOM 1723 O O . ALA A 1 227 ? -5.922 32.844 34.781 1 98.75 227 ALA A O 1
ATOM 1724 N N . ASP A 1 228 ? -5.883 31.266 36.406 1 98.62 228 ASP A N 1
ATOM 1725 C CA . ASP A 1 228 ? -4.883 31.984 37.188 1 98.62 228 ASP A CA 1
ATOM 1726 C C . ASP A 1 228 ? -3.578 32.125 36.406 1 98.62 228 ASP A C 1
ATOM 1728 O O . ASP A 1 228 ? -2.973 33.219 36.406 1 98.62 228 ASP A O 1
ATOM 1732 N N . VAL A 1 229 ? -3.199 31.078 35.75 1 98.69 229 VAL A N 1
ATOM 1733 C CA . VAL A 1 229 ? -1.98 31.109 34.938 1 98.69 229 VAL A CA 1
ATOM 1734 C C . VAL A 1 229 ? -2.139 32.094 33.781 1 98.69 229 VAL A C 1
ATOM 1736 O O . VAL A 1 229 ? -1.254 32.938 33.562 1 98.69 229 VAL A O 1
ATOM 1739 N N . ILE A 1 230 ? -3.236 32.094 33.125 1 98.69 230 ILE A N 1
ATOM 1740 C CA . ILE A 1 230 ? -3.48 32.969 31.969 1 98.69 230 ILE A CA 1
ATOM 1741 C C . ILE A 1 230 ? -3.549 34.406 32.406 1 98.69 230 ILE A C 1
ATOM 1743 O O . ILE A 1 230 ? -2.986 35.312 31.75 1 98.69 230 ILE A O 1
ATOM 1747 N N . ARG A 1 231 ? -4.125 34.719 33.562 1 97.75 231 ARG A N 1
ATOM 1748 C CA . ARG A 1 231 ? -4.262 36.062 34.094 1 97.75 231 ARG A CA 1
ATOM 1749 C C . ARG A 1 231 ? -2.898 36.656 34.438 1 97.75 231 ARG A C 1
ATOM 1751 O O . ARG A 1 231 ? -2.715 37.875 34.375 1 97.75 231 ARG A O 1
ATOM 1758 N N . SER A 1 232 ? -2.061 35.844 34.719 1 96.94 232 SER A N 1
ATOM 1759 C CA . SER A 1 232 ? -0.735 36.312 35.125 1 96.94 232 SER A CA 1
ATOM 1760 C C . SER A 1 232 ? 0.136 36.594 33.906 1 96.94 232 SER A C 1
ATOM 1762 O O . SER A 1 232 ? 1.217 37.156 34.031 1 96.94 232 SER A O 1
ATOM 1764 N N . ALA A 1 233 ? -0.334 36.312 32.719 1 97 233 ALA A N 1
ATOM 1765 C CA . ALA A 1 233 ? 0.47 36.375 31.5 1 97 233 ALA A CA 1
ATOM 1766 C C . ALA A 1 233 ? 0.517 37.781 30.953 1 97 233 ALA A C 1
ATOM 1768 O O . ALA A 1 233 ? -0.483 38.5 30.984 1 97 233 ALA A O 1
ATOM 1769 N N . ARG A 1 234 ? 1.664 38.188 30.469 1 96.5 234 ARG A N 1
ATOM 1770 C CA . ARG A 1 234 ? 1.827 39.406 29.719 1 96.5 234 ARG A CA 1
ATOM 1771 C C . ARG A 1 234 ? 1.684 39.156 28.219 1 96.5 234 ARG A C 1
ATOM 1773 O O . ARG A 1 234 ? 1.256 40.062 27.469 1 96.5 234 ARG A O 1
ATOM 1780 N N . ARG A 1 235 ? 2.078 37.969 27.828 1 98.38 235 ARG A N 1
ATOM 1781 C CA . ARG A 1 235 ? 2.082 37.625 26.406 1 98.38 235 ARG A CA 1
ATOM 1782 C C . ARG A 1 235 ? 1.505 36.25 26.172 1 98.38 235 ARG A C 1
ATOM 1784 O O . ARG A 1 235 ? 2.189 35.375 25.641 1 98.38 235 ARG A O 1
ATOM 1791 N N . PRO A 1 236 ? 0.199 36.031 26.453 1 98.81 236 PRO A N 1
ATOM 1792 C CA . PRO A 1 236 ? -0.416 34.75 26.188 1 98.81 236 PRO A CA 1
ATOM 1793 C C . PRO A 1 236 ? -0.66 34.5 24.703 1 98.81 236 PRO A C 1
ATOM 1795 O O . PRO A 1 236 ? -0.9 35.438 23.953 1 98.81 236 PRO A O 1
ATOM 1798 N N . LEU A 1 237 ? -0.557 33.281 24.281 1 98.94 237 LEU A N 1
ATOM 1799 C CA . LEU A 1 237 ? -0.802 32.875 22.906 1 98.94 237 LEU A CA 1
ATOM 1800 C C . LEU A 1 237 ? -1.648 31.609 22.859 1 98.94 237 LEU A C 1
ATOM 1802 O O . LEU A 1 237 ? -1.349 30.625 23.562 1 98.94 237 LEU A O 1
ATOM 1806 N N . LEU A 1 238 ? -2.73 31.594 22.125 1 98.94 238 LEU A N 1
ATOM 1807 C CA . LEU A 1 238 ? -3.5 30.391 21.844 1 98.94 238 LEU A CA 1
ATOM 1808 C C . LEU A 1 238 ? -2.898 29.625 20.672 1 98.94 238 LEU A C 1
ATOM 1810 O O . LEU A 1 238 ? -2.582 30.203 19.641 1 98.94 238 LEU A O 1
ATOM 1814 N N . VAL A 1 239 ? -2.639 28.328 20.812 1 98.88 239 VAL A N 1
ATOM 1815 C CA . VAL A 1 239 ? -2.277 27.391 19.75 1 98.88 239 VAL A CA 1
ATOM 1816 C C . VAL A 1 239 ? -3.422 26.406 19.516 1 98.88 239 VAL A C 1
ATOM 1818 O O . VAL A 1 239 ? -3.645 25.5 20.312 1 98.88 239 VAL A O 1
ATOM 1821 N N . CYS A 1 240 ? -4.059 26.562 18.391 1 98.81 240 CYS A N 1
ATOM 1822 C CA . CYS A 1 240 ? -5.328 25.891 18.141 1 98.81 240 CYS A CA 1
ATOM 1823 C C . CYS A 1 240 ? -5.16 24.766 17.125 1 98.81 240 CYS A C 1
ATOM 1825 O O . CYS A 1 240 ? -4.707 24.984 16.016 1 98.81 240 CYS A O 1
ATOM 1827 N N . GLY A 1 241 ? -5.52 23.531 17.516 1 98.31 241 GLY A N 1
ATOM 1828 C CA . GLY A 1 241 ? -5.379 22.359 16.672 1 98.31 241 GLY A CA 1
ATOM 1829 C C . GLY A 1 241 ? -6.699 21.844 16.125 1 98.31 241 GLY A C 1
ATOM 1830 O O . GLY A 1 241 ? -7.699 22.578 16.125 1 98.31 241 GLY A O 1
ATOM 1831 N N . GLY A 1 242 ? -6.648 20.641 15.578 1 97.19 242 GLY A N 1
ATOM 1832 C CA . GLY A 1 242 ? -7.809 20.047 14.938 1 97.19 242 GLY A CA 1
ATOM 1833 C C . GLY A 1 242 ? -8.953 19.766 15.898 1 97.19 242 GLY A C 1
ATOM 1834 O O . GLY A 1 242 ? -10.109 19.688 15.484 1 97.19 242 GLY A O 1
ATOM 1835 N N . GLY A 1 243 ? -8.633 19.656 17.172 1 97.5 243 GLY A N 1
ATOM 1836 C CA . GLY A 1 243 ? -9.672 19.422 18.172 1 97.5 243 GLY A CA 1
ATOM 1837 C C . GLY A 1 243 ? -10.727 20.516 18.203 1 97.5 243 GLY A C 1
ATOM 1838 O O . GLY A 1 243 ? -11.883 20.266 18.547 1 97.5 243 GLY A O 1
ATOM 1839 N N . VAL A 1 244 ? -10.344 21.766 17.875 1 98 244 VAL A N 1
ATOM 1840 C CA . VAL A 1 244 ? -11.281 22.875 17.844 1 98 244 VAL A CA 1
ATOM 1841 C C . VAL A 1 244 ? -12.375 22.594 16.812 1 98 244 VAL A C 1
ATOM 1843 O O . VAL A 1 244 ? -13.562 22.75 17.094 1 98 244 VAL A O 1
ATOM 1846 N N . ARG A 1 245 ? -11.922 22.094 15.688 1 96.5 245 ARG A N 1
ATOM 1847 C CA . ARG A 1 245 ? -12.844 21.844 14.586 1 96.5 245 ARG A CA 1
ATOM 1848 C C . ARG A 1 245 ? -13.711 20.625 14.852 1 96.5 245 ARG A C 1
ATOM 1850 O O . ARG A 1 245 ? -14.922 20.656 14.656 1 96.5 245 ARG A O 1
ATOM 1857 N N . HIS A 1 246 ? -13.102 19.578 15.289 1 96.06 246 HIS A N 1
ATOM 1858 C CA . HIS A 1 246 ? -13.836 18.328 15.508 1 96.06 246 HIS A CA 1
ATOM 1859 C C . HIS A 1 246 ? -14.875 18.5 16.609 1 96.06 246 HIS A C 1
ATOM 1861 O O . HIS A 1 246 ? -15.914 17.844 16.594 1 96.06 246 HIS A O 1
ATOM 1867 N N . SER A 1 247 ? -14.609 19.438 17.5 1 97.19 247 SER A N 1
ATOM 1868 C CA . SER A 1 247 ? -15.523 19.719 18.609 1 97.19 247 SER A CA 1
ATOM 1869 C C . SER A 1 247 ? -16.625 20.688 18.203 1 97.19 247 SER A C 1
ATOM 1871 O O . SER A 1 247 ? -17.656 20.781 18.875 1 97.19 247 SER A O 1
ATOM 1873 N N . GLY A 1 248 ? -16.484 21.391 17.125 1 96.62 248 GLY A N 1
ATOM 1874 C CA . GLY A 1 248 ? -17.359 22.5 16.828 1 96.62 248 GLY A CA 1
ATOM 1875 C C . GLY A 1 248 ? -17.188 23.672 17.766 1 96.62 248 GLY A C 1
ATOM 1876 O O . GLY A 1 248 ? -18.172 24.297 18.203 1 96.62 248 GLY A O 1
ATOM 1877 N N . ALA A 1 249 ? -15.953 23.969 18.109 1 98 249 ALA A N 1
ATOM 1878 C CA . ALA A 1 249 ? -15.664 24.953 19.141 1 98 249 ALA A CA 1
ATOM 1879 C C . ALA A 1 249 ? -15.312 26.297 18.547 1 98 249 ALA A C 1
ATOM 1881 O O . ALA A 1 249 ? -14.82 27.188 19.25 1 98 249 ALA A O 1
ATOM 1882 N N . GLU A 1 250 ? -15.539 26.531 17.266 1 97.69 250 GLU A N 1
ATOM 1883 C CA . GLU A 1 250 ? -15.094 27.719 16.547 1 97.69 250 GLU A CA 1
ATOM 1884 C C . GLU A 1 250 ? -15.656 28.984 17.188 1 97.69 250 GLU A C 1
ATOM 1886 O O . GLU A 1 250 ? -14.914 29.938 17.453 1 97.69 250 GLU A O 1
ATOM 1891 N N . ALA A 1 251 ? -16.922 29.047 17.484 1 97.81 251 ALA A N 1
ATOM 1892 C CA . ALA A 1 251 ? -17.562 30.219 18.078 1 97.81 251 ALA A CA 1
ATOM 1893 C C . ALA A 1 251 ? -17.031 30.484 19.469 1 97.81 251 ALA A C 1
ATOM 1895 O O . ALA A 1 251 ? -16.797 31.641 19.844 1 97.81 251 ALA A O 1
ATOM 1896 N N . ALA A 1 252 ? -16.891 29.422 20.266 1 98.62 252 ALA A N 1
ATOM 1897 C CA . ALA A 1 252 ? -16.375 29.562 21.625 1 98.62 252 ALA A CA 1
ATOM 1898 C C . ALA A 1 252 ? -14.945 30.109 21.609 1 98.62 252 ALA A C 1
ATOM 1900 O O . ALA A 1 252 ? -14.586 30.938 22.438 1 98.62 252 ALA A O 1
ATOM 1901 N N . LEU A 1 253 ? -14.156 29.609 20.703 1 98.62 253 LEU A N 1
ATOM 1902 C CA . LEU A 1 253 ? -12.781 30.062 20.547 1 98.62 253 LEU A CA 1
ATOM 1903 C C . LEU A 1 253 ? -12.734 31.547 20.188 1 98.62 253 LEU A C 1
ATOM 1905 O O . LEU A 1 253 ? -11.969 32.312 20.797 1 98.62 253 LEU A O 1
ATOM 1909 N N . ARG A 1 254 ? -13.508 31.922 19.219 1 97.81 254 ARG A N 1
ATOM 1910 C CA . ARG A 1 254 ? -13.562 33.312 18.781 1 97.81 254 ARG A CA 1
ATOM 1911 C C . ARG A 1 254 ? -14.008 34.219 19.922 1 97.81 254 ARG A C 1
ATOM 1913 O O . ARG A 1 254 ? -13.43 35.312 20.125 1 97.81 254 ARG A O 1
ATOM 1920 N N . ALA A 1 255 ? -14.992 33.812 20.656 1 97.94 255 ALA A N 1
ATOM 1921 C CA . ALA A 1 255 ? -15.516 34.594 21.766 1 97.94 255 ALA A CA 1
ATOM 1922 C C . ALA A 1 255 ? -14.445 34.812 22.828 1 97.94 255 ALA A C 1
ATOM 1924 O O . ALA A 1 255 ? -14.266 35.938 23.312 1 97.94 255 ALA A O 1
ATOM 1925 N N . LEU A 1 256 ? -13.766 33.781 23.203 1 98.56 256 LEU A N 1
ATOM 1926 C CA . LEU A 1 256 ? -12.719 33.875 24.203 1 98.56 256 LEU A CA 1
ATOM 1927 C C . LEU A 1 256 ? -11.609 34.812 23.734 1 98.56 256 LEU A C 1
ATOM 1929 O O . LEU A 1 256 ? -11.18 35.719 24.469 1 98.56 256 LEU A O 1
ATOM 1933 N N . SER A 1 257 ? -11.141 34.625 22.516 1 98.56 257 SER A N 1
ATOM 1934 C CA . SER A 1 257 ? -10.047 35.406 21.969 1 98.56 257 SER A CA 1
ATOM 1935 C C . SER A 1 257 ? -10.422 36.875 21.844 1 98.56 257 SER A C 1
ATOM 1937 O O . SER A 1 257 ? -9.641 37.75 22.219 1 98.56 257 SER A O 1
ATOM 1939 N N . GLU A 1 258 ? -11.586 37.188 21.359 1 96.81 258 GLU A N 1
ATOM 1940 C CA . GLU A 1 258 ? -12.023 38.562 21.141 1 96.81 258 GLU A CA 1
ATOM 1941 C C . GLU A 1 258 ? -12.227 39.281 22.453 1 96.81 258 GLU A C 1
ATOM 1943 O O . GLU A 1 258 ? -11.898 40.469 22.578 1 96.81 258 GLU A O 1
ATOM 1948 N N . THR A 1 259 ? -12.781 38.594 23.391 1 97.19 259 THR A N 1
ATOM 1949 C CA . THR A 1 259 ? -13.055 39.219 24.688 1 97.19 259 THR A CA 1
ATOM 1950 C C . THR A 1 259 ? -11.758 39.5 25.453 1 97.19 259 THR A C 1
ATOM 1952 O O . THR A 1 259 ? -11.602 40.531 26.094 1 97.19 259 THR A O 1
ATOM 1955 N N . THR A 1 260 ? -10.82 38.594 25.391 1 98.44 260 THR A N 1
ATOM 1956 C CA . THR A 1 260 ? -9.594 38.688 26.172 1 98.44 260 THR A CA 1
ATOM 1957 C C . THR A 1 260 ? -8.508 39.438 25.375 1 98.44 260 THR A C 1
ATOM 1959 O O . THR A 1 260 ? -7.539 39.938 25.953 1 98.44 260 THR A O 1
ATOM 1962 N N . GLY A 1 261 ? -8.617 39.406 24.031 1 98.44 261 GLY A N 1
ATOM 1963 C CA . GLY A 1 261 ? -7.59 39.969 23.172 1 98.44 261 GLY A CA 1
ATOM 1964 C C . GLY A 1 261 ? -6.426 39.031 22.938 1 98.44 261 GLY A C 1
ATOM 1965 O O . GLY A 1 261 ? -5.426 39.406 22.328 1 98.44 261 GLY A O 1
ATOM 1966 N N . ILE A 1 262 ? -6.469 37.781 23.438 1 98.88 262 ILE A N 1
ATOM 1967 C CA . ILE A 1 262 ? -5.383 36.812 23.25 1 98.88 262 ILE A CA 1
ATOM 1968 C C . ILE A 1 262 ? -5.324 36.375 21.797 1 98.88 262 ILE A C 1
ATOM 1970 O O . ILE A 1 262 ? -6.324 35.906 21.234 1 98.88 262 ILE A O 1
ATOM 1974 N N . PRO A 1 263 ? -4.207 36.531 21.062 1 98.81 263 PRO A N 1
ATOM 1975 C CA . PRO A 1 263 ? -4.121 36.125 19.656 1 98.81 263 PRO A CA 1
ATOM 1976 C C . PRO A 1 263 ? -4.188 34.594 19.469 1 98.81 263 PRO A C 1
ATOM 1978 O O . PRO A 1 263 ? -3.812 33.844 20.375 1 98.81 263 PRO A O 1
ATOM 1981 N N . MET A 1 264 ? -4.691 34.188 18.297 1 98.81 264 MET A N 1
ATOM 1982 C CA . MET A 1 264 ? -4.855 32.781 17.953 1 98.81 264 MET A CA 1
ATOM 1983 C C . MET A 1 264 ? -3.902 32.375 16.844 1 98.81 264 MET A C 1
ATOM 1985 O O . MET A 1 264 ? -3.926 32.969 15.758 1 98.81 264 MET A O 1
ATOM 1989 N N . ALA A 1 265 ? -3.059 31.375 17.062 1 98.88 265 ALA A N 1
ATOM 1990 C CA . ALA A 1 265 ? -2.254 30.703 16.047 1 98.88 265 ALA A CA 1
ATOM 1991 C C . ALA A 1 265 ? -2.764 29.281 15.789 1 98.88 265 ALA A C 1
ATOM 1993 O O . ALA A 1 265 ? -3.293 28.641 16.688 1 98.88 265 ALA A O 1
ATOM 1994 N N . PHE A 1 266 ? -2.557 28.781 14.547 1 98.69 266 PHE A N 1
ATOM 1995 C CA . PHE A 1 266 ? -3.227 27.531 14.18 1 98.69 266 PHE A CA 1
ATOM 1996 C C . PHE A 1 266 ? -2.227 26.516 13.641 1 98.69 266 PHE A C 1
ATOM 1998 O O . PHE A 1 266 ? -1.312 26.875 12.891 1 98.69 266 PHE A O 1
ATOM 2005 N N . THR A 1 267 ? -2.393 25.25 14.102 1 98.38 267 THR A N 1
ATOM 2006 C CA . THR A 1 267 ? -1.706 24.141 13.453 1 98.38 267 THR A CA 1
ATOM 2007 C C . THR A 1 267 ? -2.32 23.844 12.086 1 98.38 267 THR A C 1
ATOM 2009 O O . THR A 1 267 ? -3.322 24.453 11.711 1 98.38 267 THR A O 1
ATOM 2012 N N . GLN A 1 268 ? -1.695 22.938 11.32 1 97.5 268 GLN A N 1
ATOM 2013 C CA . GLN A 1 268 ? -2.248 22.516 10.039 1 97.5 268 GLN A CA 1
ATOM 2014 C C . GLN A 1 268 ? -3.691 22.031 10.195 1 97.5 268 GLN A C 1
ATOM 2016 O O . GLN A 1 268 ? -4.555 22.375 9.383 1 97.5 268 GLN A O 1
ATOM 2021 N N . SER A 1 269 ? -3.947 21.312 11.25 1 96.81 269 SER A N 1
ATOM 2022 C CA . SER A 1 269 ? -5.258 20.703 11.422 1 96.81 269 SER A CA 1
ATOM 2023 C C . SER A 1 269 ? -6.27 21.688 11.984 1 96.81 269 SER A C 1
ATOM 2025 O O . SER A 1 269 ? -7.477 21.5 11.836 1 96.81 269 SER A O 1
ATOM 2027 N N . GLY A 1 270 ? -5.816 22.734 12.633 1 97.69 270 GLY A N 1
ATOM 2028 C CA . GLY A 1 270 ? -6.707 23.719 13.219 1 97.69 270 GLY A CA 1
ATOM 2029 C C . GLY A 1 270 ? -7.066 24.844 12.266 1 97.69 270 GLY A C 1
ATOM 2030 O O . GLY A 1 270 ? -8.07 25.531 12.461 1 97.69 270 GLY A O 1
ATOM 2031 N N . LYS A 1 271 ? -6.184 25.031 11.289 1 97.69 271 LYS A N 1
ATOM 2032 C CA . LYS A 1 271 ? -6.43 26.109 10.336 1 97.69 271 LYS A CA 1
ATOM 2033 C C . LYS A 1 271 ? -7.785 25.938 9.648 1 97.69 271 LYS A C 1
ATOM 2035 O O . LYS A 1 271 ? -8.164 24.828 9.281 1 97.69 271 LYS A O 1
ATOM 2040 N N . GLY A 1 272 ? -8.508 27.078 9.469 1 95.25 272 GLY A N 1
ATOM 2041 C CA . GLY A 1 272 ? -9.852 27.047 8.922 1 95.25 272 GLY A CA 1
ATOM 2042 C C . GLY A 1 272 ? -10.93 27.156 9.984 1 95.25 272 GLY A C 1
ATOM 2043 O O . GLY A 1 272 ? -12.109 27.328 9.664 1 95.25 272 GLY A O 1
ATOM 2044 N N . ALA A 1 273 ? -10.539 27.109 11.266 1 96.12 273 ALA A N 1
ATOM 2045 C CA . ALA A 1 273 ? -11.492 27.188 12.367 1 96.12 273 ALA A CA 1
ATOM 2046 C C . ALA A 1 273 ? -12.141 28.578 12.422 1 96.12 273 ALA A C 1
ATOM 2048 O O . ALA A 1 273 ? -13.281 28.719 12.867 1 96.12 273 ALA A O 1
ATOM 2049 N N . VAL A 1 274 ? -11.383 29.609 12.047 1 96.06 274 VAL A N 1
ATOM 2050 C CA . VAL A 1 274 ? -11.922 30.969 12.055 1 96.06 274 VAL A CA 1
ATOM 2051 C C . VAL A 1 274 ? -11.664 31.641 10.711 1 96.06 274 VAL A C 1
ATOM 2053 O O . VAL A 1 274 ? -10.789 31.203 9.953 1 96.06 274 VAL A O 1
ATOM 2056 N N . HIS A 1 275 ? -12.508 32.625 10.406 1 96.25 275 HIS A N 1
ATOM 2057 C CA . HIS A 1 275 ? -12.289 33.438 9.211 1 96.25 275 HIS A CA 1
ATOM 2058 C C . HIS A 1 275 ? -10.984 34.219 9.312 1 96.25 275 HIS A C 1
ATOM 2060 O O . HIS A 1 275 ? -10.633 34.719 10.383 1 96.25 275 HIS A O 1
ATOM 2066 N N . HIS A 1 276 ? -10.273 34.375 8.195 1 95.88 276 HIS A N 1
ATOM 2067 C CA . HIS A 1 276 ? -8.953 35 8.195 1 95.88 276 HIS A CA 1
ATOM 2068 C C . HIS A 1 276 ? -9.016 36.469 8.586 1 95.88 276 HIS A C 1
ATOM 2070 O O . HIS A 1 276 ? -8.008 37.031 8.992 1 95.88 276 HIS A O 1
ATOM 2076 N N . GLU A 1 277 ? -10.203 37.062 8.602 1 95.56 277 GLU A N 1
ATOM 2077 C CA . GLU A 1 277 ? -10.359 38.469 8.938 1 95.56 277 GLU A CA 1
ATOM 2078 C C . GLU A 1 277 ? -10.57 38.656 10.438 1 95.56 277 GLU A C 1
ATOM 2080 O O . GLU A 1 277 ? -10.602 39.812 10.922 1 95.56 277 GLU A O 1
ATOM 2085 N N . THR A 1 278 ? -10.68 37.594 11.164 1 96.88 278 THR A N 1
ATOM 2086 C CA . THR A 1 278 ? -10.773 37.719 12.617 1 96.88 278 THR A CA 1
ATOM 2087 C C . THR A 1 278 ? -9.578 38.469 13.164 1 96.88 278 THR A C 1
ATOM 2089 O O . THR A 1 278 ? -8.43 38.094 12.953 1 96.88 278 THR A O 1
ATOM 2092 N N . PRO A 1 279 ? -9.82 39.531 13.93 1 96.5 279 PRO A N 1
ATOM 2093 C CA . PRO A 1 279 ? -8.742 40.438 14.289 1 96.5 279 PRO A CA 1
ATOM 2094 C C . PRO A 1 279 ? -7.637 39.781 15.109 1 96.5 279 PRO A C 1
ATOM 2096 O O . PRO A 1 279 ? -6.48 40.188 15.055 1 96.5 279 PRO A O 1
ATOM 2099 N N . THR A 1 280 ? -7.961 38.781 15.852 1 98.12 280 THR A N 1
ATOM 2100 C CA . THR A 1 280 ? -6.996 38.156 16.734 1 98.12 280 THR A CA 1
ATOM 2101 C C . THR A 1 280 ? -6.352 36.938 16.078 1 98.12 280 THR A C 1
ATOM 2103 O O . THR A 1 280 ? -5.562 36.219 16.703 1 98.12 280 THR A O 1
ATOM 2106 N N . ASP A 1 281 ? -6.703 36.656 14.773 1 98.06 281 ASP A N 1
ATOM 2107 C CA . ASP A 1 281 ? -6.094 35.594 14.023 1 98.06 281 ASP A CA 1
ATOM 2108 C C . ASP A 1 281 ? -4.707 35.969 13.508 1 98.06 281 ASP A C 1
ATOM 2110 O O . ASP A 1 281 ? -4.574 36.938 12.742 1 98.06 281 ASP A O 1
ATOM 2114 N N . VAL A 1 282 ? -3.68 35.188 13.906 1 98.56 282 VAL A N 1
ATOM 2115 C CA . VAL A 1 282 ? -2.33 35.531 13.469 1 98.56 282 VAL A CA 1
ATOM 2116 C C . VAL A 1 282 ? -1.803 34.469 12.516 1 98.56 282 VAL A C 1
ATOM 2118 O O . VAL A 1 282 ? -0.628 34.469 12.141 1 98.56 282 VAL A O 1
ATOM 2121 N N . GLY A 1 283 ? -2.615 33.469 12.086 1 98.12 283 GLY A N 1
ATOM 2122 C CA . GLY A 1 283 ? -2.295 32.5 11.031 1 98.12 283 GLY A CA 1
ATOM 2123 C C . GLY A 1 283 ? -1.642 31.234 11.547 1 98.12 283 GLY A C 1
ATOM 2124 O O . GLY A 1 283 ? -1.831 30.859 12.711 1 98.12 283 GLY A O 1
ATOM 2125 N N . GLY A 1 284 ? -0.996 30.5 10.609 1 98.38 284 GLY A N 1
ATOM 2126 C CA . GLY A 1 284 ? -0.317 29.25 10.953 1 98.38 284 GLY A CA 1
ATOM 2127 C C . GLY A 1 284 ? 0.884 29.469 11.852 1 98.38 284 GLY A C 1
ATOM 2128 O O . GLY A 1 284 ? 1.526 30.516 11.812 1 98.38 284 GLY A O 1
ATOM 2129 N N . ILE A 1 285 ? 1.264 28.453 12.648 1 98.69 285 ILE A N 1
ATOM 2130 C CA . ILE A 1 285 ? 2.391 28.531 13.57 1 98.69 285 ILE A CA 1
ATOM 2131 C C . ILE A 1 285 ? 3.375 27.406 13.289 1 98.69 285 ILE A C 1
ATOM 2133 O O . ILE A 1 285 ? 3 26.375 12.727 1 98.69 285 ILE A O 1
ATOM 2137 N N . GLY A 1 286 ? 4.582 27.562 13.656 1 97.94 286 GLY A N 1
ATOM 2138 C CA . GLY A 1 286 ? 5.59 26.516 13.531 1 97.94 286 GLY A CA 1
ATOM 2139 C C . GLY A 1 286 ? 6.383 26.609 12.25 1 97.94 286 GLY A C 1
ATOM 2140 O O . GLY A 1 286 ? 6.449 27.656 11.625 1 97.94 286 GLY A O 1
ATOM 2141 N N . HIS A 1 287 ? 7.008 25.484 11.844 1 97.12 287 HIS A N 1
ATOM 2142 C CA . HIS A 1 287 ? 7.91 25.469 10.695 1 97.12 287 HIS A CA 1
ATOM 2143 C C . HIS A 1 287 ? 7.211 25.984 9.445 1 97.12 287 HIS A C 1
ATOM 2145 O O . HIS A 1 287 ? 7.824 26.672 8.633 1 97.12 287 HIS A O 1
ATOM 2151 N N . THR A 1 288 ? 5.98 25.656 9.289 1 96.56 288 THR A N 1
ATOM 2152 C CA . THR A 1 288 ? 5.227 26.078 8.117 1 96.56 288 THR A CA 1
ATOM 2153 C C . THR A 1 288 ? 4.285 27.234 8.469 1 96.56 288 THR A C 1
ATOM 2155 O O . THR A 1 288 ? 3.246 27.406 7.832 1 96.56 288 THR A O 1
ATOM 2158 N N . GLY A 1 289 ? 4.582 28 9.5 1 97.62 289 GLY A N 1
ATOM 2159 C CA . GLY A 1 289 ? 3.705 29.062 9.977 1 97.62 289 GLY A CA 1
ATOM 2160 C C . GLY A 1 289 ? 4.102 30.438 9.477 1 97.62 289 GLY A C 1
ATOM 2161 O O . GLY A 1 289 ? 4.945 30.562 8.586 1 97.62 289 GLY A O 1
ATOM 2162 N N . THR A 1 290 ? 3.42 31.484 9.945 1 98.25 290 THR A N 1
ATOM 2163 C CA . THR A 1 290 ? 3.639 32.875 9.57 1 98.25 290 THR A CA 1
ATOM 2164 C C . THR A 1 290 ? 4.734 33.5 10.43 1 98.25 290 THR A C 1
ATOM 2166 O O . THR A 1 290 ? 5.07 32.969 11.492 1 98.25 290 THR A O 1
ATOM 2169 N N . ALA A 1 291 ? 5.254 34.625 9.922 1 98.19 291 ALA A N 1
ATOM 2170 C CA . ALA A 1 291 ? 6.277 35.344 10.672 1 98.19 291 ALA A CA 1
ATOM 2171 C C . ALA A 1 291 ? 5.719 35.875 11.992 1 98.19 291 ALA A C 1
ATOM 2173 O O . ALA A 1 291 ? 6.391 35.812 13.023 1 98.19 291 ALA A O 1
ATOM 2174 N N . VAL A 1 292 ? 4.531 36.406 11.969 1 98.62 292 VAL A N 1
ATOM 2175 C CA . VAL A 1 292 ? 3.922 37 13.148 1 98.62 292 VAL A CA 1
ATOM 2176 C C . VAL A 1 292 ? 3.619 35.906 14.188 1 98.62 292 VAL A C 1
ATOM 2178 O O . VAL A 1 292 ? 3.938 36.094 15.367 1 98.62 292 VAL A O 1
ATOM 2181 N N . ALA A 1 293 ? 2.996 34.812 13.805 1 98.81 293 ALA A N 1
ATOM 2182 C CA . ALA A 1 293 ? 2.684 33.75 14.742 1 98.81 293 ALA A CA 1
ATOM 2183 C C . ALA A 1 293 ? 3.951 33.219 15.398 1 98.81 293 ALA A C 1
ATOM 2185 O O . ALA A 1 293 ? 3.979 32.969 16.609 1 98.81 293 ALA A O 1
ATOM 2186 N N . ASP A 1 294 ? 4.98 33.031 14.609 1 98.75 294 ASP A N 1
ATOM 2187 C CA . ASP A 1 294 ? 6.219 32.438 15.133 1 98.75 294 ASP A CA 1
ATOM 2188 C C . ASP A 1 294 ? 6.949 33.438 16.031 1 98.75 294 ASP A C 1
ATOM 2190 O O . ASP A 1 294 ? 7.586 33.062 17.016 1 98.75 294 ASP A O 1
ATOM 2194 N N . ALA A 1 295 ? 6.91 34.719 15.664 1 98.62 295 ALA A N 1
ATOM 2195 C CA . ALA A 1 295 ? 7.484 35.75 16.547 1 98.62 295 ALA A CA 1
ATOM 2196 C C . ALA A 1 295 ? 6.793 35.75 17.906 1 98.62 295 ALA A C 1
ATOM 2198 O O . ALA A 1 295 ? 7.453 35.812 18.953 1 98.62 295 ALA A O 1
ATOM 2199 N N . LEU A 1 296 ? 5.496 35.688 17.875 1 98.81 296 LEU A N 1
ATOM 2200 C CA . LEU A 1 296 ? 4.73 35.625 19.125 1 98.81 296 LEU A CA 1
ATOM 2201 C C . LEU A 1 296 ? 5.059 34.344 19.891 1 98.81 296 LEU A C 1
ATOM 2203 O O . LEU A 1 296 ? 5.164 34.375 21.109 1 98.81 296 LEU A O 1
ATOM 2207 N N . GLY A 1 297 ? 5.191 33.25 19.188 1 98.69 297 GLY A N 1
ATOM 2208 C CA . GLY A 1 297 ? 5.57 32 19.812 1 98.69 297 GLY A CA 1
ATOM 2209 C C . GLY A 1 297 ? 6.887 32.094 20.578 1 98.69 297 GLY A C 1
ATOM 2210 O O . GLY A 1 297 ? 7.012 31.547 21.672 1 98.69 297 GLY A O 1
ATOM 2211 N N . ARG A 1 298 ? 7.875 32.75 20.047 1 98.25 298 ARG A N 1
ATOM 2212 C CA . ARG A 1 298 ? 9.211 32.844 20.625 1 98.25 298 ARG A CA 1
ATOM 2213 C C . ARG A 1 298 ? 9.188 33.656 21.922 1 98.25 298 ARG A C 1
ATOM 2215 O O . ARG A 1 298 ? 10.023 33.438 22.797 1 98.25 298 ARG A O 1
ATOM 2222 N N . THR A 1 299 ? 8.188 34.562 22.047 1 98.31 299 THR A N 1
ATOM 2223 C CA . THR A 1 299 ? 8.227 35.5 23.156 1 98.31 299 THR A CA 1
ATOM 2224 C C . THR A 1 299 ? 7.066 35.25 24.109 1 98.31 299 THR A C 1
ATOM 2226 O O . THR A 1 299 ? 6.984 35.875 25.172 1 98.31 299 THR A O 1
ATOM 2229 N N . ALA A 1 300 ? 6.18 34.344 23.781 1 98.62 300 ALA A N 1
ATOM 2230 C CA . ALA A 1 300 ? 5.039 34.062 24.656 1 98.62 300 ALA A CA 1
ATOM 2231 C C . ALA A 1 300 ? 5.504 33.594 26.031 1 98.62 300 ALA A C 1
ATOM 2233 O O . ALA A 1 300 ? 6.445 32.812 26.156 1 98.62 300 ALA A O 1
ATOM 2234 N N . ASP A 1 301 ? 4.887 34.125 27.094 1 98.5 301 ASP A N 1
ATOM 2235 C CA . ASP A 1 301 ? 5.195 33.656 28.438 1 98.5 301 ASP A CA 1
ATOM 2236 C C . ASP A 1 301 ? 4.191 32.594 28.906 1 98.5 301 ASP A C 1
ATOM 2238 O O . ASP A 1 301 ? 4.457 31.875 29.859 1 98.5 301 ASP A O 1
ATOM 2242 N N . VAL A 1 302 ? 2.982 32.5 28.297 1 98.75 302 VAL A N 1
ATOM 2243 C CA . VAL A 1 302 ? 2.012 31.438 28.484 1 98.75 302 VAL A CA 1
ATOM 2244 C C . VAL A 1 302 ? 1.457 31 27.125 1 98.75 302 VAL A C 1
ATOM 2246 O O . VAL A 1 302 ? 0.99 31.828 26.344 1 98.75 302 VAL A O 1
ATOM 2249 N N . VAL A 1 303 ? 1.588 29.75 26.828 1 98.88 303 VAL A N 1
ATOM 2250 C CA . VAL A 1 303 ? 1.005 29.141 25.625 1 98.88 303 VAL A CA 1
ATOM 2251 C C . VAL A 1 303 ? -0.19 28.281 26.031 1 98.88 303 VAL A C 1
ATOM 2253 O O . VAL A 1 303 ? -0.063 27.375 26.844 1 98.88 303 VAL A O 1
ATOM 2256 N N . VAL A 1 304 ? -1.336 28.547 25.469 1 98.94 304 VAL A N 1
ATOM 2257 C CA . VAL A 1 304 ? -2.559 27.797 25.719 1 98.94 304 VAL A CA 1
ATOM 2258 C C . VAL A 1 304 ? -2.9 26.938 24.5 1 98.94 304 VAL A C 1
ATOM 2260 O O . VAL A 1 304 ? -3.412 27.453 23.5 1 98.94 304 VAL A O 1
ATOM 2263 N N . GLY A 1 305 ? -2.605 25.625 24.594 1 98.81 305 GLY A N 1
ATOM 2264 C CA . GLY A 1 305 ? -2.971 24.703 23.531 1 98.81 305 GLY A CA 1
ATOM 2265 C C . GLY A 1 305 ? -4.418 24.266 23.609 1 98.81 305 GLY A C 1
ATOM 2266 O O . GLY A 1 305 ? -4.91 23.891 24.672 1 98.81 305 GLY A O 1
ATOM 2267 N N . VAL A 1 306 ? -5.129 24.344 22.516 1 98.88 306 VAL A N 1
ATOM 2268 C CA . VAL A 1 306 ? -6.516 23.891 22.438 1 98.88 306 VAL A CA 1
ATOM 2269 C C . VAL A 1 306 ? -6.656 22.828 21.344 1 98.88 306 VAL A C 1
ATOM 2271 O O . VAL A 1 306 ? -6.586 23.141 20.156 1 98.88 306 VAL A O 1
ATOM 2274 N N . GLY A 1 307 ? -6.891 21.594 21.75 1 98.31 307 GLY A N 1
ATOM 2275 C CA . GLY A 1 307 ? -7.109 20.5 20.797 1 98.31 307 GLY A CA 1
ATOM 2276 C C . GLY A 1 307 ? -5.922 20.25 19.891 1 98.31 307 GLY A C 1
ATOM 2277 O O . GLY A 1 307 ? -6.086 19.953 18.703 1 98.31 307 GLY A O 1
ATOM 2278 N N . THR A 1 308 ? -4.691 20.484 20.328 1 98 308 THR A N 1
ATOM 2279 C CA . THR A 1 308 ? -3.494 20.312 19.516 1 98 308 THR A CA 1
ATOM 2280 C C . THR A 1 308 ? -2.604 19.219 20.109 1 98 308 THR A C 1
ATOM 2282 O O . THR A 1 308 ? -2.686 18.906 21.297 1 98 308 THR A O 1
ATOM 2285 N N . ARG A 1 309 ? -1.762 18.625 19.234 1 96 309 ARG A N 1
ATOM 2286 C CA . ARG A 1 309 ? -0.841 17.562 19.625 1 96 309 ARG A CA 1
ATOM 2287 C C . ARG A 1 309 ? 0.59 18.078 19.703 1 96 309 ARG A C 1
ATOM 2289 O O . ARG A 1 309 ? 1.506 17.344 20.062 1 96 309 ARG A O 1
ATOM 2296 N N . TYR A 1 310 ? 0.825 19.328 19.469 1 97.31 310 TYR A N 1
ATOM 2297 C CA . TYR A 1 310 ? 2.145 19.938 19.5 1 97.31 310 TYR A CA 1
ATOM 2298 C C . TYR A 1 310 ? 3.158 19.109 18.734 1 97.31 310 TYR A C 1
ATOM 2300 O O . TYR A 1 310 ? 4.227 18.781 19.25 1 97.31 310 TYR A O 1
ATOM 2308 N N . THR A 1 311 ? 2.891 18.844 17.469 1 96.5 311 THR A N 1
ATOM 2309 C CA . THR A 1 311 ? 3.781 18.031 16.656 1 96.5 311 THR A CA 1
ATOM 2310 C C . THR A 1 311 ? 5.066 18.781 16.328 1 96.5 311 THR A C 1
ATOM 2312 O O . THR A 1 311 ? 5.168 19.984 16.609 1 96.5 311 THR A O 1
ATOM 2315 N N . ASP A 1 312 ? 5.953 18.125 15.719 1 96.81 312 ASP A N 1
ATOM 2316 C CA . ASP A 1 312 ? 7.277 18.641 15.375 1 96.81 312 ASP A CA 1
ATOM 2317 C C . ASP A 1 312 ? 7.18 19.969 14.617 1 96.81 312 ASP A C 1
ATOM 2319 O O . ASP A 1 312 ? 7.879 20.922 14.945 1 96.81 312 ASP A O 1
ATOM 2323 N N . PHE A 1 313 ? 6.297 20.094 13.695 1 97.31 313 PHE A N 1
ATOM 2324 C CA . PHE A 1 313 ? 6.164 21.297 12.891 1 97.31 313 PHE A CA 1
ATOM 2325 C C . PHE A 1 313 ? 5.633 22.453 13.734 1 97.31 313 PHE A C 1
ATOM 2327 O O . PHE A 1 313 ? 6.082 23.594 13.594 1 97.31 313 PHE A O 1
ATOM 2334 N N . THR A 1 314 ? 4.688 22.141 14.594 1 97.88 314 THR A N 1
ATOM 2335 C CA . THR A 1 314 ? 4.09 23.172 15.445 1 97.88 314 THR A CA 1
ATOM 2336 C C . THR A 1 314 ? 5.129 23.75 16.391 1 97.88 314 THR A C 1
ATOM 2338 O O . THR A 1 314 ? 5.18 24.969 16.594 1 97.88 314 THR A O 1
ATOM 2341 N N . THR A 1 315 ? 6 22.953 16.953 1 97.81 315 THR A N 1
ATOM 2342 C CA . THR A 1 315 ? 6.977 23.391 17.938 1 97.81 315 THR A CA 1
ATOM 2343 C C . THR A 1 315 ? 8.273 23.828 17.266 1 97.81 315 THR A C 1
ATOM 2345 O O . THR A 1 315 ? 9.219 24.234 17.938 1 97.81 315 THR A O 1
ATOM 2348 N N . ALA A 1 316 ? 8.32 23.656 15.914 1 97.69 316 ALA A N 1
ATOM 2349 C CA . ALA A 1 316 ? 9.555 23.875 15.18 1 97.69 316 ALA A CA 1
ATOM 2350 C C . ALA A 1 316 ? 10.711 23.078 15.773 1 97.69 316 ALA A C 1
ATOM 2352 O O . ALA A 1 316 ? 11.758 23.641 16.094 1 97.69 316 ALA A O 1
ATOM 2353 N N . SER A 1 317 ? 10.43 21.844 15.922 1 97.19 317 SER A N 1
ATOM 2354 C CA . SER A 1 317 ? 11.398 20.891 16.469 1 97.19 317 SER A CA 1
ATOM 2355 C C . SER A 1 317 ? 11.938 21.359 17.812 1 97.19 317 SER A C 1
ATOM 2357 O O . SER A 1 317 ? 13.148 21.359 18.047 1 97.19 317 SER A O 1
ATOM 2359 N N . SER A 1 318 ? 11.086 21.844 18.625 1 96.69 318 SER A N 1
ATOM 2360 C CA . SER A 1 318 ? 11.328 22.234 20.016 1 96.69 318 SER A CA 1
ATOM 2361 C C . SER A 1 318 ? 12.195 23.484 20.094 1 96.69 318 SER A C 1
ATOM 2363 O O . SER A 1 318 ? 12.93 23.688 21.062 1 96.69 318 SER A O 1
ATOM 2365 N N . THR A 1 319 ? 12.133 24.344 19.078 1 96.94 319 THR A N 1
ATOM 2366 C CA . THR A 1 319 ? 12.938 25.578 19.094 1 96.94 319 THR A CA 1
ATOM 2367 C C . THR A 1 319 ? 12.039 26.797 19.141 1 96.94 319 THR A C 1
ATOM 2369 O O . THR A 1 319 ? 12.523 27.922 19.297 1 96.94 319 THR A O 1
ATOM 2372 N N . LEU A 1 320 ? 10.742 26.609 19.078 1 97.81 320 LEU A N 1
ATOM 2373 C CA . LEU A 1 320 ? 9.859 27.75 18.859 1 97.81 320 LEU A CA 1
ATOM 2374 C C . LEU A 1 320 ? 9.547 28.469 20.172 1 97.81 320 LEU A C 1
ATOM 2376 O O . LEU A 1 320 ? 9.711 29.688 20.281 1 97.81 320 LEU A O 1
ATOM 2380 N N . PHE A 1 321 ? 9 27.797 21.156 1 97.88 321 PHE A N 1
ATOM 2381 C CA . PHE A 1 321 ? 8.609 28.375 22.438 1 97.88 321 PHE A CA 1
ATOM 2382 C C . PHE A 1 321 ? 9.828 28.609 23.328 1 97.88 321 PHE A C 1
ATOM 2384 O O . PHE A 1 321 ? 10.102 27.812 24.219 1 97.88 321 PHE A O 1
ATOM 2391 N N . ALA A 1 322 ? 10.484 29.797 23.156 1 96.44 322 ALA A N 1
ATOM 2392 C CA . ALA A 1 322 ? 11.859 29.969 23.625 1 96.44 322 ALA A CA 1
ATOM 2393 C C . ALA A 1 322 ? 11.93 30.922 24.812 1 96.44 322 ALA A C 1
ATOM 2395 O O . ALA A 1 322 ? 12.984 31.109 25.406 1 96.44 322 ALA A O 1
ATOM 2396 N N . ALA A 1 323 ? 10.805 31.562 25.156 1 96.88 323 ALA A N 1
ATOM 2397 C CA . ALA A 1 323 ? 10.844 32.469 26.297 1 96.88 323 ALA A CA 1
ATOM 2398 C C . ALA A 1 323 ? 11.219 31.75 27.578 1 96.88 323 ALA A C 1
ATOM 2400 O O . ALA A 1 323 ? 10.68 30.672 27.859 1 96.88 323 ALA A O 1
ATOM 2401 N N . PRO A 1 324 ? 12.109 32.375 28.359 1 94.75 324 PRO A N 1
ATOM 2402 C CA . PRO A 1 324 ? 12.461 31.719 29.625 1 94.75 324 PRO A CA 1
ATOM 2403 C C . PRO A 1 324 ? 11.266 31.547 30.547 1 94.75 324 PRO A C 1
ATOM 2405 O O . PRO A 1 324 ? 10.516 32.5 30.797 1 94.75 324 PRO A O 1
ATOM 2408 N N . GLY A 1 325 ? 11.031 30.406 30.953 1 94 325 GLY A N 1
ATOM 2409 C CA . GLY A 1 325 ? 9.992 30.125 31.922 1 94 325 GLY A CA 1
ATOM 2410 C C . GLY A 1 325 ? 8.602 30.047 31.297 1 94 325 GLY A C 1
ATOM 2411 O O . GLY A 1 325 ? 7.598 30.094 32.031 1 94 325 GLY A O 1
ATOM 2412 N N . VAL A 1 326 ? 8.547 30.016 30.031 1 97.81 326 VAL A N 1
ATOM 2413 C CA . VAL A 1 326 ? 7.246 29.891 29.375 1 97.81 326 VAL A CA 1
ATOM 2414 C C . VAL A 1 326 ? 6.457 28.75 30.016 1 97.81 326 VAL A C 1
ATOM 2416 O O . VAL A 1 326 ? 7.023 27.688 30.344 1 97.81 326 VAL A O 1
ATOM 2419 N N . ARG A 1 327 ? 5.168 28.938 30.281 1 98.06 327 ARG A N 1
ATOM 2420 C CA . ARG A 1 327 ? 4.262 27.938 30.828 1 98.06 327 ARG A CA 1
ATOM 2421 C C . ARG A 1 327 ? 3.23 27.5 29.797 1 98.06 327 ARG A C 1
ATOM 2423 O O . ARG A 1 327 ? 2.871 28.281 28.906 1 98.06 327 ARG A O 1
ATOM 2430 N N . PHE A 1 328 ? 2.812 26.266 29.953 1 98.5 328 PHE A N 1
ATOM 2431 C CA . PHE A 1 328 ? 1.813 25.719 29.047 1 98.5 328 PHE A CA 1
ATOM 2432 C C . PHE A 1 328 ? 0.543 25.344 29.797 1 98.5 328 PHE A C 1
ATOM 2434 O O . PHE A 1 328 ? 0.609 24.812 30.906 1 98.5 328 PHE A O 1
ATOM 2441 N N . VAL A 1 329 ? -0.607 25.688 29.266 1 98.88 329 VAL A N 1
ATOM 2442 C CA . VAL A 1 329 ? -1.932 25.188 29.625 1 98.88 329 VAL A CA 1
ATOM 2443 C C . VAL A 1 329 ? -2.545 24.453 28.438 1 98.88 329 VAL A C 1
ATOM 2445 O O . VAL A 1 329 ? -2.691 25.031 27.344 1 98.88 329 VAL A O 1
ATOM 2448 N N . ASN A 1 330 ? -2.857 23.203 28.609 1 98.81 330 ASN A N 1
ATOM 2449 C CA . ASN A 1 330 ? -3.346 22.422 27.469 1 98.81 330 ASN A CA 1
ATOM 2450 C C . ASN A 1 330 ? -4.77 21.922 27.703 1 98.81 330 ASN A C 1
ATOM 2452 O O . ASN A 1 330 ? -5.012 21.125 28.609 1 98.81 330 ASN A O 1
ATOM 2456 N N . LEU A 1 331 ? -5.672 22.438 26.938 1 98.88 331 LEU A N 1
ATOM 2457 C CA . LEU A 1 331 ? -7.051 21.969 26.875 1 98.88 331 LEU A CA 1
ATOM 2458 C C . LEU A 1 331 ? -7.211 20.891 25.797 1 98.88 331 LEU A C 1
ATOM 2460 O O . LEU A 1 331 ? -7.152 21.203 24.609 1 98.88 331 LEU A O 1
ATOM 2464 N N . ASN A 1 332 ? -7.398 19.672 26.188 1 98.56 332 ASN A N 1
ATOM 2465 C CA . ASN A 1 332 ? -7.508 18.531 25.281 1 98.56 332 ASN A CA 1
ATOM 2466 C C . ASN A 1 332 ? -8.352 17.422 25.875 1 98.56 332 ASN A C 1
ATOM 2468 O O . ASN A 1 332 ? -8.375 17.234 27.094 1 98.56 332 ASN A O 1
ATOM 2472 N N . LEU A 1 333 ? -9.031 16.734 25 1 97.38 333 LEU A N 1
ATOM 2473 C CA . LEU A 1 333 ? -9.812 15.586 25.453 1 97.38 333 LEU A CA 1
ATOM 2474 C C . LEU A 1 333 ? -8.906 14.414 25.828 1 97.38 333 LEU A C 1
ATOM 2476 O O . LEU A 1 333 ? -9.25 13.617 26.703 1 97.38 333 LEU A O 1
ATOM 2480 N N . SER A 1 334 ? -7.84 14.234 25.156 1 96.25 334 SER A N 1
ATOM 2481 C CA . SER A 1 334 ? -6.848 13.195 25.391 1 96.25 334 SER A CA 1
ATOM 2482 C C . SER A 1 334 ? -5.914 13.578 26.547 1 96.25 334 SER A C 1
ATOM 2484 O O . SER A 1 334 ? -5.246 14.609 26.484 1 96.25 334 SER A O 1
ATOM 2486 N N . SER A 1 335 ? -5.836 12.703 27.531 1 96.69 335 SER A N 1
ATOM 2487 C CA . SER A 1 335 ? -4.922 12.938 28.641 1 96.69 335 SER A CA 1
ATOM 2488 C C . SER A 1 335 ? -3.475 13.008 28.172 1 96.69 335 SER A C 1
ATOM 2490 O O . SER A 1 335 ? -2.697 13.836 28.641 1 96.69 335 SER A O 1
ATOM 2492 N N . ALA A 1 336 ? -3.172 12.188 27.219 1 95.75 336 ALA A N 1
ATOM 2493 C CA . ALA A 1 336 ? -1.81 12.156 26.688 1 95.75 336 ALA A CA 1
ATOM 2494 C C . ALA A 1 336 ? -1.436 13.492 26.062 1 95.75 336 ALA A C 1
ATOM 2496 O O . ALA A 1 336 ? -0.337 14.008 26.281 1 95.75 336 ALA A O 1
ATOM 2497 N N . ASP A 1 337 ? -2.305 14.055 25.312 1 96.75 337 ASP A N 1
ATOM 2498 C CA . ASP A 1 337 ? -2.037 15.32 24.625 1 96.75 337 ASP A CA 1
ATOM 2499 C C . ASP A 1 337 ? -2.111 16.5 25.609 1 96.75 337 ASP A C 1
ATOM 2501 O O . ASP A 1 337 ? -1.381 17.469 25.453 1 96.75 337 ASP A O 1
ATOM 2505 N N . ALA A 1 338 ? -2.967 16.391 26.641 1 97.88 338 ALA A N 1
ATOM 2506 C CA . ALA A 1 338 ? -3.139 17.484 27.609 1 97.88 338 ALA A CA 1
ATOM 2507 C C . ALA A 1 338 ? -1.879 17.672 28.438 1 97.88 338 ALA A C 1
ATOM 2509 O O . ALA A 1 338 ? -1.646 18.75 28.984 1 97.88 338 ALA A O 1
ATOM 2510 N N . HIS A 1 339 ? -1.026 16.672 28.547 1 97.31 339 HIS A N 1
ATOM 2511 C CA . HIS A 1 339 ? 0.136 16.719 29.422 1 97.31 339 HIS A CA 1
ATOM 2512 C C . HIS A 1 339 ? 1.406 17.031 28.641 1 97.31 339 HIS A C 1
ATOM 2514 O O . HIS A 1 339 ? 2.486 17.156 29.219 1 97.31 339 HIS A O 1
ATOM 2520 N N . LYS A 1 340 ? 1.306 17.203 27.406 1 96.31 340 LYS A N 1
ATOM 2521 C CA . LYS A 1 340 ? 2.492 17.484 26.609 1 96.31 340 LYS A CA 1
ATOM 2522 C C . LYS A 1 340 ? 3.15 18.797 27.016 1 96.31 340 LYS A C 1
ATOM 2524 O O . LYS A 1 340 ? 2.475 19.719 27.469 1 96.31 340 LYS A O 1
ATOM 2529 N N . LEU A 1 341 ? 4.527 18.844 26.859 1 96.69 341 LEU A N 1
ATOM 2530 C CA . LEU A 1 341 ? 5.355 20.016 27.141 1 96.69 341 LEU A CA 1
ATOM 2531 C C . LEU A 1 341 ? 5.238 20.422 28.594 1 96.69 341 LEU A C 1
ATOM 2533 O O . LEU A 1 341 ? 5.375 21.594 28.938 1 96.69 341 LEU A O 1
ATOM 2537 N N . ALA A 1 342 ? 4.859 19.484 29.484 1 95.94 342 ALA A N 1
ATOM 2538 C CA . ALA A 1 342 ? 4.707 19.672 30.922 1 95.94 342 ALA A CA 1
ATOM 2539 C C . ALA A 1 342 ? 3.637 20.719 31.219 1 95.94 342 ALA A C 1
ATOM 2541 O O . ALA A 1 342 ? 3.775 21.5 32.156 1 95.94 342 ALA A O 1
ATOM 2542 N N . GLY A 1 343 ? 2.652 20.734 30.406 1 97.38 343 GLY A N 1
ATOM 2543 C CA . GLY A 1 343 ? 1.59 21.719 30.547 1 97.38 343 GLY A CA 1
ATOM 2544 C C . GLY A 1 343 ? 0.614 21.375 31.672 1 97.38 343 GLY A C 1
ATOM 2545 O O . GLY A 1 343 ? 0.47 20.219 32.031 1 97.38 343 GLY A O 1
ATOM 2546 N N . LEU A 1 344 ? 0.017 22.484 32.25 1 98.44 344 LEU A N 1
ATOM 2547 C CA . LEU A 1 344 ? -1.155 22.281 33.094 1 98.44 344 LEU A CA 1
ATOM 2548 C C . LEU A 1 344 ? -2.32 21.719 32.281 1 98.44 344 LEU A C 1
ATOM 2550 O O . LEU A 1 344 ? -2.779 22.344 31.328 1 98.44 344 LEU A O 1
ATOM 2554 N N . ALA A 1 345 ? -2.76 20.5 32.625 1 98.62 345 ALA A N 1
ATOM 2555 C CA . ALA A 1 345 ? -3.746 19.781 31.844 1 98.62 345 ALA A CA 1
ATOM 2556 C C . ALA A 1 345 ? -5.164 20.188 32.219 1 98.62 345 ALA A C 1
ATOM 2558 O O . ALA A 1 345 ? -5.523 20.188 33.406 1 98.62 345 ALA A O 1
ATOM 2559 N N . VAL A 1 346 ? -5.91 20.594 31.312 1 98.81 346 VAL A N 1
ATOM 2560 C CA . VAL A 1 346 ? -7.363 20.719 31.375 1 98.81 346 VAL A CA 1
ATOM 2561 C C . VAL A 1 346 ? -8.008 19.703 30.438 1 98.81 346 VAL A C 1
ATOM 2563 O O . VAL A 1 346 ? -8.203 19.969 29.25 1 98.81 346 VAL A O 1
ATOM 2566 N N . THR A 1 347 ? -8.367 18.531 30.953 1 98.56 347 THR A N 1
ATOM 2567 C CA . THR A 1 347 ? -8.906 17.453 30.141 1 98.56 347 THR A CA 1
ATOM 2568 C C . THR A 1 347 ? -10.406 17.625 29.938 1 98.56 347 THR A C 1
ATOM 2570 O O . THR A 1 347 ? -11.195 17.422 30.859 1 98.56 347 THR A O 1
ATOM 2573 N N . ALA A 1 348 ? -10.82 18.031 28.734 1 98.62 348 ALA A N 1
ATOM 2574 C CA . ALA A 1 348 ? -12.219 18.297 28.422 1 98.62 348 ALA A CA 1
ATOM 2575 C C . ALA A 1 348 ? -12.43 18.469 26.922 1 98.62 348 ALA A C 1
ATOM 2577 O O . ALA A 1 348 ? -11.461 18.531 26.156 1 98.62 348 ALA A O 1
ATOM 2578 N N . ASP A 1 349 ? -13.672 18.453 26.562 1 98.31 349 ASP A N 1
ATOM 2579 C CA . ASP A 1 349 ? -14.047 18.875 25.203 1 98.31 349 ASP A CA 1
ATOM 2580 C C . ASP A 1 349 ? -13.633 20.312 24.953 1 98.31 349 ASP A C 1
ATOM 2582 O O . ASP A 1 349 ? -13.719 21.172 25.844 1 98.31 349 ASP A O 1
ATOM 2586 N N . ALA A 1 350 ? -13.141 20.609 23.75 1 98.62 350 ALA A N 1
ATOM 2587 C CA . ALA A 1 350 ? -12.617 21.938 23.438 1 98.62 350 ALA A CA 1
ATOM 2588 C C . ALA A 1 350 ? -13.672 23 23.641 1 98.62 350 ALA A C 1
ATOM 2590 O O . ALA A 1 350 ? -13.391 24.062 24.219 1 98.62 350 ALA A O 1
ATOM 2591 N N . ARG A 1 351 ? -14.898 22.781 23.141 1 98.5 351 ARG A N 1
ATOM 2592 C CA . ARG A 1 351 ? -15.953 23.781 23.266 1 98.5 351 ARG A CA 1
ATOM 2593 C C . ARG A 1 351 ? -16.312 24.016 24.734 1 98.5 351 ARG A C 1
ATOM 2595 O O . ARG A 1 351 ? -16.328 25.156 25.203 1 98.5 351 ARG A O 1
ATOM 2602 N N . ALA A 1 352 ? -16.547 22.906 25.438 1 98.56 352 ALA A N 1
ATOM 2603 C CA . ALA A 1 352 ? -16.891 23.016 26.859 1 98.56 352 ALA A CA 1
ATOM 2604 C C . ALA A 1 352 ? -15.773 23.672 27.656 1 98.56 352 ALA A C 1
ATOM 2606 O O . ALA A 1 352 ? -16.047 24.5 28.547 1 98.56 352 ALA A O 1
ATOM 2607 N N . GLY A 1 353 ? -14.57 23.281 27.359 1 98.75 353 GLY A N 1
ATOM 2608 C CA . GLY A 1 353 ? -13.43 23.844 28.062 1 98.75 353 GLY A CA 1
ATOM 2609 C C . GLY A 1 353 ? -13.25 25.328 27.797 1 98.75 353 GLY A C 1
ATOM 2610 O O . GLY A 1 353 ? -12.945 26.109 28.703 1 98.75 353 GLY A O 1
ATOM 2611 N N . LEU A 1 354 ? -13.383 25.766 26.547 1 98.81 354 LEU A N 1
ATOM 2612 C CA . LEU A 1 354 ? -13.242 27.156 26.172 1 98.81 354 LEU A CA 1
ATOM 2613 C C . LEU A 1 354 ? -14.328 28.016 26.828 1 98.81 354 LEU A C 1
ATOM 2615 O O . LEU A 1 354 ? -14.07 29.141 27.266 1 98.81 354 LEU A O 1
ATOM 2619 N N . GLU A 1 355 ? -15.531 27.531 26.891 1 98.62 355 GLU A N 1
ATOM 2620 C CA . GLU A 1 355 ? -16.625 28.25 27.547 1 98.62 355 GLU A CA 1
ATOM 2621 C C . GLU A 1 355 ? -16.359 28.422 29.031 1 98.62 355 GLU A C 1
ATOM 2623 O O . GLU A 1 355 ? -16.594 29.5 29.594 1 98.62 355 GLU A O 1
ATOM 2628 N N . ALA A 1 356 ? -15.883 27.359 29.656 1 98.69 356 ALA A N 1
ATOM 2629 C CA . ALA A 1 356 ? -15.547 27.438 31.078 1 98.69 356 ALA A CA 1
ATOM 2630 C C . ALA A 1 356 ? -14.43 28.453 31.328 1 98.69 356 ALA A C 1
ATOM 2632 O O . ALA A 1 356 ? -14.5 29.234 32.281 1 98.69 356 ALA A O 1
ATOM 2633 N N . LEU A 1 357 ? -13.414 28.406 30.531 1 98.69 357 LEU A N 1
ATOM 2634 C CA . LEU A 1 357 ? -12.289 29.328 30.672 1 98.69 357 LEU A CA 1
ATOM 2635 C C . LEU A 1 357 ? -12.75 30.766 30.469 1 98.69 357 LEU A C 1
ATOM 2637 O O . LEU A 1 357 ? -12.289 31.672 31.156 1 98.69 357 LEU A O 1
ATOM 2641 N N . ALA A 1 358 ? -13.602 31 29.453 1 98.38 358 ALA A N 1
ATOM 2642 C CA . ALA A 1 358 ? -14.125 32.344 29.188 1 98.38 358 ALA A CA 1
ATOM 2643 C C . ALA A 1 358 ? -14.82 32.906 30.406 1 98.38 358 ALA A C 1
ATOM 2645 O O . ALA A 1 358 ? -14.695 34.094 30.719 1 98.38 358 ALA A O 1
ATOM 2646 N N . GLY A 1 359 ? -15.609 32.062 31.062 1 97.94 359 GLY A N 1
ATOM 2647 C CA . GLY A 1 359 ? -16.266 32.469 32.281 1 97.94 359 GLY A CA 1
ATOM 2648 C C . GLY A 1 359 ? -15.289 32.906 33.375 1 97.94 359 GLY A C 1
ATOM 2649 O O . GLY A 1 359 ? -15.484 33.969 34 1 97.94 359 GLY A O 1
ATOM 2650 N N . GLU A 1 360 ? -14.273 32.156 33.562 1 98 360 GLU A N 1
ATOM 2651 C CA . GLU A 1 360 ? -13.289 32.438 34.625 1 98 360 GLU A CA 1
ATOM 2652 C C . GLU A 1 360 ? -12.438 33.656 34.25 1 98 360 GLU A C 1
ATOM 2654 O O . GLU A 1 360 ? -11.883 34.312 35.125 1 98 360 GLU A O 1
ATOM 2659 N N . LEU A 1 361 ? -12.305 33.969 32.969 1 98.31 361 LEU A N 1
ATOM 2660 C CA . LEU A 1 361 ? -11.414 35.031 32.5 1 98.31 361 LEU A CA 1
ATOM 2661 C C . LEU A 1 361 ? -12.195 36.312 32.25 1 98.31 361 LEU A C 1
ATOM 2663 O O . LEU A 1 361 ? -11.68 37.25 31.609 1 98.31 361 LEU A O 1
ATOM 2667 N N . GLU A 1 362 ? -13.422 36.312 32.688 1 96.56 362 GLU A N 1
ATOM 2668 C CA . GLU A 1 362 ? -14.195 37.531 32.562 1 96.56 362 GLU A CA 1
ATOM 2669 C C . GLU A 1 362 ? -13.438 38.75 33.125 1 96.56 362 GLU A C 1
ATOM 2671 O O . GLU A 1 362 ? -12.891 38.688 34.219 1 96.56 362 GLU A O 1
ATOM 2676 N N . GLY A 1 363 ? -13.375 39.75 32.344 1 96.06 363 GLY A N 1
ATOM 2677 C CA . GLY A 1 363 ? -12.734 41 32.781 1 96.06 363 GLY A CA 1
ATOM 2678 C C . GLY A 1 363 ? -11.258 41.062 32.438 1 96.06 363 GLY A C 1
ATOM 2679 O O . GLY A 1 363 ? -10.633 42.125 32.531 1 96.06 363 GLY A O 1
ATOM 2680 N N . TYR A 1 364 ? -10.773 39.938 32.062 1 97.31 364 TYR A N 1
ATOM 2681 C CA . TYR A 1 364 ? -9.359 39.906 31.688 1 97.31 364 TYR A CA 1
ATOM 2682 C C . TYR A 1 364 ? -9.164 40.344 30.25 1 97.31 364 TYR A C 1
ATOM 2684 O O . TYR A 1 364 ? -9.977 40.031 29.375 1 97.31 364 TYR A O 1
ATOM 2692 N N . ARG A 1 365 ? -8.086 41.156 30 1 97.75 365 ARG A N 1
ATOM 2693 C CA . ARG A 1 365 ? -7.66 41.5 28.656 1 97.75 365 ARG A CA 1
ATOM 2694 C C . ARG A 1 365 ? -6.145 41.688 28.578 1 97.75 365 ARG A C 1
ATOM 2696 O O . ARG A 1 365 ? -5.523 42.156 29.531 1 97.75 365 ARG A O 1
ATOM 2703 N N . VAL A 1 366 ? -5.629 41.344 27.484 1 98.31 366 VAL A N 1
ATOM 2704 C CA . VAL A 1 366 ? -4.188 41.5 27.312 1 98.31 366 VAL A CA 1
ATOM 2705 C C . VAL A 1 366 ? -3.832 43 27.266 1 98.31 366 VAL A C 1
ATOM 2707 O O . VAL A 1 366 ? -4.684 43.844 26.984 1 98.31 366 VAL A O 1
ATOM 2710 N N . PRO A 1 367 ? -2.58 43.344 27.469 1 97.56 367 PRO A N 1
ATOM 2711 C CA . PRO A 1 367 ? -2.156 44.75 27.344 1 97.56 367 PRO A CA 1
ATOM 2712 C C . PRO A 1 367 ? -2.336 45.281 25.938 1 97.56 367 PRO A C 1
ATOM 2714 O O . PRO A 1 367 ? -2.109 44.562 24.953 1 97.56 367 PRO A O 1
ATOM 2717 N N . ASP A 1 368 ? -2.672 46.531 25.844 1 97.12 368 ASP A N 1
ATOM 2718 C CA . ASP A 1 368 ? -2.908 47.188 24.562 1 97.12 368 ASP A CA 1
ATOM 2719 C C . ASP A 1 368 ? -1.662 47.125 23.688 1 97.12 368 ASP A C 1
ATOM 2721 O O . ASP A 1 368 ? -1.765 47.031 22.453 1 97.12 368 ASP A O 1
ATOM 2725 N N . GLU A 1 369 ? -0.614 47.25 24.312 1 97.81 369 GLU A N 1
ATOM 2726 C CA . GLU A 1 369 ? 0.644 47.219 23.562 1 97.81 369 GLU A CA 1
ATOM 2727 C C . GLU A 1 369 ? 0.842 45.875 22.859 1 97.81 369 GLU A C 1
ATOM 2729 O O . GLU A 1 369 ? 1.332 45.844 21.734 1 97.81 369 GLU A O 1
ATOM 2734 N N . TYR A 1 370 ? 0.507 44.875 23.578 1 98.25 370 TYR A N 1
ATOM 2735 C CA . TYR A 1 370 ? 0.607 43.531 23 1 98.25 370 TYR A CA 1
ATOM 2736 C C . TYR A 1 370 ? -0.339 43.375 21.812 1 98.25 370 TYR A C 1
ATOM 2738 O O . TYR A 1 370 ? 0.052 42.844 20.766 1 98.25 370 TYR A O 1
ATOM 2746 N N . ALA A 1 371 ? -1.544 43.844 21.891 1 98.31 371 ALA A N 1
ATOM 2747 C CA . ALA A 1 371 ? -2.543 43.781 20.812 1 98.31 371 ALA A CA 1
ATOM 2748 C C . ALA A 1 371 ? -2.086 44.562 19.594 1 98.31 371 ALA A C 1
ATOM 2750 O O . ALA A 1 371 ? -2.281 44.156 18.453 1 98.31 371 ALA A O 1
ATOM 2751 N N . ARG A 1 372 ? -1.542 45.719 19.859 1 98.25 372 ARG A N 1
ATOM 2752 C CA . ARG A 1 372 ? -1.029 46.531 18.766 1 98.25 372 ARG A CA 1
ATOM 2753 C C . ARG A 1 372 ? 0.123 45.844 18.047 1 98.25 372 ARG A C 1
ATOM 2755 O O . ARG A 1 372 ? 0.22 45.906 16.812 1 98.25 372 ARG A O 1
ATOM 2762 N N . GLU A 1 373 ? 0.926 45.25 18.859 1 98.25 373 GLU A N 1
ATOM 2763 C CA . GLU A 1 373 ? 2.086 44.562 18.312 1 98.25 373 GLU A CA 1
ATOM 2764 C C . GLU A 1 373 ? 1.664 43.469 17.328 1 98.25 373 GLU A C 1
ATOM 2766 O O . GLU A 1 373 ? 2.15 43.438 16.188 1 98.25 373 GLU A O 1
ATOM 2771 N N . TYR A 1 374 ? 0.781 42.562 17.75 1 98.25 374 TYR A N 1
ATOM 2772 C CA . TYR A 1 374 ? 0.446 41.469 16.859 1 98.25 374 TYR A CA 1
ATOM 2773 C C . TYR A 1 374 ? -0.456 41.969 15.719 1 98.25 374 TYR A C 1
ATOM 2775 O O . TYR A 1 374 ? -0.503 41.344 14.656 1 98.25 374 TYR A O 1
ATOM 2783 N N . ALA A 1 375 ? -1.216 43.031 15.859 1 98.38 375 ALA A N 1
ATOM 2784 C CA . ALA A 1 375 ? -1.968 43.625 14.75 1 98.38 375 ALA A CA 1
ATOM 2785 C C . ALA A 1 375 ? -1.031 44.125 13.656 1 98.38 375 ALA A C 1
ATOM 2787 O O . ALA A 1 375 ? -1.312 43.969 12.469 1 98.38 375 ALA A O 1
ATOM 2788 N N . GLU A 1 376 ? 0.023 44.812 14.086 1 98.5 376 GLU A N 1
ATOM 2789 C CA . GLU A 1 376 ? 1.026 45.281 13.141 1 98.5 376 GLU A CA 1
ATOM 2790 C C . GLU A 1 376 ? 1.707 44.125 12.414 1 98.5 376 GLU A C 1
ATOM 2792 O O . GLU A 1 376 ? 1.954 44.188 11.211 1 98.5 376 GLU A O 1
ATOM 2797 N N . GLY A 1 377 ? 2.086 43.125 13.18 1 98.31 377 GLY A N 1
ATOM 2798 C CA . GLY A 1 377 ? 2.664 41.906 12.578 1 98.31 377 GLY A CA 1
ATOM 2799 C C . GLY A 1 377 ? 1.751 41.25 11.562 1 98.31 377 GLY A C 1
ATOM 2800 O O . GLY A 1 377 ? 2.203 40.844 10.5 1 98.31 377 GLY A O 1
ATOM 2801 N N . ARG A 1 378 ? 0.521 41.188 11.906 1 98 378 ARG A N 1
ATOM 2802 C CA . ARG A 1 378 ? -0.474 40.594 11.008 1 98 378 ARG A CA 1
ATOM 2803 C C . ARG A 1 378 ? -0.573 41.406 9.711 1 98 378 ARG A C 1
ATOM 2805 O O . ARG A 1 378 ? -0.625 40.844 8.625 1 98 378 ARG A O 1
ATOM 2812 N N . ALA A 1 379 ? -0.676 42.656 9.852 1 98 379 ALA A N 1
ATOM 2813 C CA . ALA A 1 379 ? -0.758 43.531 8.688 1 98 379 ALA A CA 1
ATOM 2814 C C . ALA A 1 379 ? 0.457 43.344 7.777 1 98 379 ALA A C 1
ATOM 2816 O O . ALA A 1 379 ? 0.33 43.344 6.551 1 98 379 ALA A O 1
ATOM 2817 N N . ALA A 1 380 ? 1.595 43.25 8.406 1 97.94 380 ALA A N 1
ATOM 2818 C CA . ALA A 1 380 ? 2.822 43.031 7.645 1 97.94 380 ALA A CA 1
ATOM 2819 C C . ALA A 1 380 ? 2.766 41.719 6.891 1 97.94 380 ALA A C 1
ATOM 2821 O O . ALA A 1 380 ? 3.195 41.625 5.734 1 97.94 380 ALA A O 1
ATOM 2822 N N . TRP A 1 381 ? 2.314 40.688 7.539 1 97.62 381 TRP A N 1
ATOM 2823 C CA . TRP A 1 381 ? 2.221 39.406 6.895 1 97.62 381 TRP A CA 1
ATOM 2824 C C . TRP A 1 381 ? 1.2 39.406 5.762 1 97.62 381 TRP A C 1
ATOM 2826 O O . TRP A 1 381 ? 1.399 38.781 4.723 1 97.62 381 TRP A O 1
ATOM 2836 N N . ASP A 1 382 ? 0.116 40.094 5.941 1 97 382 ASP A N 1
ATOM 2837 C CA . ASP A 1 382 ? -0.893 40.219 4.898 1 97 382 ASP A CA 1
ATOM 2838 C C . ASP A 1 382 ? -0.297 40.844 3.635 1 97 382 ASP A C 1
ATOM 2840 O O . ASP A 1 382 ? -0.649 40.438 2.52 1 97 382 ASP A O 1
ATOM 2844 N N . ARG A 1 383 ? 0.543 41.781 3.828 1 96.81 383 ARG A N 1
ATOM 2845 C CA . ARG A 1 383 ? 1.212 42.406 2.686 1 96.81 383 ARG A CA 1
ATOM 2846 C C . ARG A 1 383 ? 2.096 41.375 1.962 1 96.81 383 ARG A C 1
ATOM 2848 O O . ARG A 1 383 ? 2.172 41.406 0.731 1 96.81 383 ARG A O 1
ATOM 2855 N N . GLU A 1 384 ? 2.762 40.531 2.719 1 96.19 384 GLU A N 1
ATOM 2856 C CA . GLU A 1 384 ? 3.576 39.5 2.119 1 96.19 384 GLU A CA 1
ATOM 2857 C C . GLU A 1 384 ? 2.715 38.531 1.317 1 96.19 384 GLU A C 1
ATOM 2859 O O . GLU A 1 384 ? 3.119 38.062 0.247 1 96.19 384 GLU A O 1
ATOM 2864 N N . VAL A 1 385 ? 1.604 38.156 1.861 1 96.56 385 VAL A N 1
ATOM 2865 C CA . VAL A 1 385 ? 0.677 37.25 1.182 1 96.56 385 VAL A CA 1
ATOM 2866 C C . VAL A 1 385 ? 0.204 37.906 -0.124 1 96.56 385 VAL A C 1
ATOM 2868 O O . VAL A 1 385 ? 0.173 37.25 -1.167 1 96.56 385 VAL A O 1
ATOM 2871 N N . GLU A 1 386 ? -0.174 39.156 -0.058 1 96.38 386 GLU A N 1
ATOM 2872 C CA . GLU A 1 386 ? -0.625 39.875 -1.247 1 96.38 386 GLU A CA 1
ATOM 2873 C C . GLU A 1 386 ? 0.457 39.906 -2.322 1 96.38 386 GLU A C 1
ATOM 2875 O O . GLU A 1 386 ? 0.163 39.719 -3.508 1 96.38 386 GLU A O 1
ATOM 2880 N N . ARG A 1 387 ? 1.622 40.094 -1.903 1 95.31 387 ARG A N 1
ATOM 2881 C CA . ARG A 1 387 ? 2.744 40.094 -2.836 1 95.31 387 ARG A CA 1
ATOM 2882 C C . ARG A 1 387 ? 2.92 38.719 -3.48 1 95.31 387 ARG A C 1
ATOM 2884 O O . ARG A 1 387 ? 3.109 38.625 -4.695 1 95.31 387 ARG A O 1
ATOM 2891 N N . ALA A 1 388 ? 2.887 37.688 -2.674 1 94.75 388 ALA A N 1
ATOM 2892 C CA . ALA A 1 388 ? 3.078 36.312 -3.16 1 94.75 388 ALA A CA 1
ATOM 2893 C C . ALA A 1 388 ? 1.957 35.906 -4.113 1 94.75 388 ALA A C 1
ATOM 2895 O O . ALA A 1 388 ? 2.188 35.188 -5.078 1 94.75 388 ALA A O 1
ATOM 2896 N N . PHE A 1 389 ? 0.74 36.406 -3.852 1 96.06 389 PHE A N 1
ATOM 2897 C CA . PHE A 1 389 ? -0.449 36 -4.602 1 96.06 389 PHE A CA 1
ATOM 2898 C C . PHE A 1 389 ? -0.563 36.812 -5.891 1 96.06 389 PHE A C 1
ATOM 2900 O O . PHE A 1 389 ? -1.306 36.438 -6.801 1 96.06 389 PHE A O 1
ATOM 2907 N N . ALA A 1 390 ? 0.131 37.938 -5.961 1 94.69 390 ALA A N 1
ATOM 2908 C CA . ALA A 1 390 ? -0.011 38.844 -7.102 1 94.69 390 ALA A CA 1
ATOM 2909 C C . ALA A 1 390 ? 0.425 38.156 -8.398 1 94.69 390 ALA A C 1
ATOM 2911 O O . ALA A 1 390 ? 1.458 37.5 -8.438 1 94.69 390 ALA A O 1
ATOM 2912 N N . PRO A 1 391 ? -0.43 38.281 -9.438 1 92.69 391 PRO A N 1
ATOM 2913 C CA . PRO A 1 391 ? 0.018 37.75 -10.727 1 92.69 391 PRO A CA 1
ATOM 2914 C C . PRO A 1 391 ? 1.318 38.375 -11.211 1 92.69 391 PRO A C 1
ATOM 2916 O O . PRO A 1 391 ? 1.603 39.531 -10.883 1 92.69 391 PRO A O 1
ATOM 2919 N N . PRO A 1 392 ? 2.027 37.625 -11.938 1 91.56 392 PRO A N 1
ATOM 2920 C CA . PRO A 1 392 ? 3.236 38.219 -12.5 1 91.56 392 PRO A CA 1
ATOM 2921 C C . PRO A 1 392 ? 2.93 39.344 -13.5 1 91.56 392 PRO A C 1
ATOM 2923 O O . PRO A 1 392 ? 1.895 39.312 -14.164 1 91.56 392 PRO A O 1
ATOM 2926 N N . PRO A 1 393 ? 3.861 40.312 -13.586 1 91.06 393 PRO A N 1
ATOM 2927 C CA . PRO A 1 393 ? 3.652 41.406 -14.539 1 91.06 393 PRO A CA 1
ATOM 2928 C C . PRO A 1 393 ? 3.494 40.906 -15.977 1 91.06 393 PRO A C 1
ATOM 2930 O O . PRO A 1 393 ? 2.707 41.469 -16.75 1 91.06 393 PRO A O 1
ATOM 2933 N N . ASP A 1 394 ? 4.188 39.875 -16.344 1 94.69 394 ASP A N 1
ATOM 2934 C CA . ASP A 1 394 ? 4.074 39.25 -17.672 1 94.69 394 ASP A CA 1
ATOM 2935 C C . ASP A 1 394 ? 3.051 38.125 -17.656 1 94.69 394 ASP A C 1
ATOM 2937 O O . ASP A 1 394 ? 3.324 37.031 -17.141 1 94.69 394 ASP A O 1
ATOM 2941 N N . PRO A 1 395 ? 2.006 38.312 -18.234 1 94.56 395 PRO A N 1
ATOM 2942 C CA . PRO A 1 395 ? 0.962 37.281 -18.234 1 94.56 395 PRO A CA 1
ATOM 2943 C C . PRO A 1 395 ? 1.375 36.031 -18.969 1 94.56 395 PRO A C 1
ATOM 2945 O O . PRO A 1 395 ? 0.742 34.969 -18.812 1 94.56 395 PRO A O 1
ATOM 2948 N N . SER A 1 396 ? 2.361 36.094 -19.781 1 96.19 396 SER A N 1
ATOM 2949 C CA . SER A 1 396 ? 2.811 34.969 -20.562 1 96.19 396 SER A CA 1
ATOM 2950 C C . SER A 1 396 ? 3.768 34.094 -19.766 1 96.19 396 SER A C 1
ATOM 2952 O O . SER A 1 396 ? 4.086 32.969 -20.172 1 96.19 396 SER A O 1
ATOM 2954 N N . ALA A 1 397 ? 4.105 34.531 -18.578 1 95.12 397 ALA A N 1
ATOM 2955 C CA . ALA A 1 397 ? 5.004 33.75 -17.734 1 95.12 397 ALA A CA 1
ATOM 2956 C C . ALA A 1 397 ? 4.281 32.562 -17.109 1 95.12 397 ALA A C 1
ATOM 2958 O O . ALA A 1 397 ? 3.059 32.594 -16.953 1 95.12 397 ALA A O 1
ATOM 2959 N N . ARG A 1 398 ? 5.09 31.484 -16.859 1 94.69 398 ARG A N 1
ATOM 2960 C CA . ARG A 1 398 ? 4.559 30.391 -16.062 1 94.69 398 ARG A CA 1
ATOM 2961 C C . ARG A 1 398 ? 4.262 30.859 -14.633 1 94.69 398 ARG A C 1
ATOM 2963 O O . ARG A 1 398 ? 5.07 31.578 -14.031 1 94.69 398 ARG A O 1
ATOM 2970 N N . PRO A 1 399 ? 3.062 30.547 -14.109 1 95.62 399 PRO A N 1
ATOM 2971 C CA . PRO A 1 399 ? 2.768 30.953 -12.734 1 95.62 399 PRO A CA 1
ATOM 2972 C C . PRO A 1 399 ? 3.549 30.156 -11.703 1 95.62 399 PRO A C 1
ATOM 2974 O O . PRO A 1 399 ? 3.889 28.984 -11.945 1 95.62 399 PRO A O 1
ATOM 2977 N N . THR A 1 400 ? 3.893 30.812 -10.602 1 94.56 400 THR A N 1
ATOM 2978 C CA . THR A 1 400 ? 4.398 30.078 -9.445 1 94.56 400 THR A CA 1
ATOM 2979 C C . THR A 1 400 ? 3.262 29.391 -8.695 1 94.56 400 THR A C 1
ATOM 2981 O O . THR A 1 400 ? 2.09 29.703 -8.922 1 94.56 400 THR A O 1
ATOM 2984 N N . GLN A 1 401 ? 3.59 28.453 -7.871 1 95.38 401 GLN A N 1
ATOM 2985 C CA . GLN A 1 401 ? 2.613 27.781 -7.02 1 95.38 401 GLN A CA 1
ATOM 2986 C C . GLN A 1 401 ? 1.81 28.781 -6.203 1 95.38 401 GLN A C 1
ATOM 2988 O O . GLN A 1 401 ? 0.588 28.672 -6.09 1 95.38 401 GLN A O 1
ATOM 2993 N N . ALA A 1 402 ? 2.455 29.766 -5.594 1 95.5 402 ALA A N 1
ATOM 2994 C CA . ALA A 1 402 ? 1.789 30.797 -4.801 1 95.5 402 ALA A CA 1
ATOM 2995 C C . ALA A 1 402 ? 0.789 31.578 -5.645 1 95.5 402 ALA A C 1
ATOM 2997 O O . ALA A 1 402 ? -0.279 31.969 -5.16 1 95.5 402 ALA A O 1
ATOM 2998 N N . GLN A 1 403 ? 1.139 31.844 -6.891 1 95.88 403 GLN A N 1
ATOM 2999 C CA . GLN A 1 403 ? 0.259 32.594 -7.777 1 95.88 403 GLN A CA 1
ATOM 3000 C C . GLN A 1 403 ? -0.969 31.781 -8.164 1 95.88 403 GLN A C 1
ATOM 3002 O O . GLN A 1 403 ? -2.061 32.312 -8.336 1 95.88 403 GLN A O 1
ATOM 3007 N N . VAL A 1 404 ? -0.811 30.438 -8.289 1 97.19 404 VAL A N 1
ATOM 3008 C CA . VAL A 1 404 ? -1.962 29.578 -8.492 1 97.19 404 VAL A CA 1
ATOM 3009 C C . VAL A 1 404 ? -2.895 29.656 -7.285 1 97.19 404 VAL A C 1
ATOM 3011 O O . VAL A 1 404 ? -4.113 29.75 -7.441 1 97.19 404 VAL A O 1
ATOM 3014 N N . LEU A 1 405 ? -2.354 29.641 -6.051 1 97.06 405 LEU A N 1
ATOM 3015 C CA . LEU A 1 405 ? -3.143 29.781 -4.836 1 97.06 405 LEU A CA 1
ATOM 3016 C C . LEU A 1 405 ? -3.834 31.141 -4.793 1 97.06 405 LEU A C 1
ATOM 3018 O O . LEU A 1 405 ? -4.977 31.25 -4.348 1 97.06 405 LEU A O 1
ATOM 3022 N N . GLY A 1 406 ? -3.082 32.188 -5.23 1 96.69 406 GLY A N 1
ATOM 3023 C CA . GLY A 1 406 ? -3.686 33.5 -5.312 1 96.69 406 GLY A CA 1
ATOM 3024 C C . GLY A 1 406 ? -4.891 33.562 -6.23 1 96.69 406 GLY A C 1
ATOM 3025 O O . GLY A 1 406 ? -5.891 34.219 -5.914 1 96.69 406 GLY A O 1
ATOM 3026 N N . ALA A 1 407 ? -4.785 32.906 -7.375 1 97.5 407 ALA A N 1
ATOM 3027 C CA . ALA A 1 407 ? -5.906 32.844 -8.312 1 97.5 407 ALA A CA 1
ATOM 3028 C C . ALA A 1 407 ? -7.102 32.125 -7.684 1 97.5 407 ALA A C 1
ATOM 3030 O O . ALA A 1 407 ? -8.242 32.562 -7.844 1 97.5 407 ALA A O 1
ATOM 3031 N N . LEU A 1 408 ? -6.844 31.031 -6.984 1 97.69 408 LEU A N 1
ATOM 3032 C CA . LEU A 1 408 ? -7.906 30.312 -6.297 1 97.69 408 LEU A CA 1
ATOM 3033 C C . LEU A 1 408 ? -8.523 31.156 -5.195 1 97.69 408 LEU A C 1
ATOM 3035 O O . LEU A 1 408 ? -9.734 31.109 -4.973 1 97.69 408 LEU A O 1
ATOM 3039 N N . ASP A 1 409 ? -7.688 31.906 -4.504 1 96.81 409 ASP A N 1
ATOM 3040 C CA . ASP A 1 409 ? -8.141 32.781 -3.422 1 96.81 409 ASP A CA 1
ATOM 3041 C C . ASP A 1 409 ? -9.117 33.812 -3.941 1 96.81 409 ASP A C 1
ATOM 3043 O O . ASP A 1 409 ? -10.094 34.156 -3.27 1 96.81 409 ASP A O 1
ATOM 3047 N N . ARG A 1 410 ? -8.875 34.344 -5.113 1 96.25 410 ARG A N 1
ATOM 3048 C CA . ARG A 1 410 ? -9.742 35.344 -5.715 1 96.25 410 ARG A CA 1
ATOM 3049 C C . ARG A 1 410 ? -11.078 34.719 -6.129 1 96.25 410 ARG A C 1
ATOM 3051 O O . ARG A 1 410 ? -12.109 35.406 -6.125 1 96.25 410 ARG A O 1
ATOM 3058 N N . LEU A 1 411 ? -11.008 33.469 -6.402 1 96.75 411 LEU A N 1
ATOM 3059 C CA . LEU A 1 411 ? -12.172 32.812 -6.973 1 96.75 411 LEU A CA 1
ATOM 3060 C C . LEU A 1 411 ? -13.047 32.219 -5.875 1 96.75 411 LEU A C 1
ATOM 3062 O O . LEU A 1 411 ? -14.273 32.25 -5.969 1 96.75 411 LEU A O 1
ATOM 3066 N N . ALA A 1 412 ? -12.414 31.547 -4.906 1 94.44 412 ALA A N 1
ATOM 3067 C CA . ALA A 1 412 ? -13.109 30.75 -3.895 1 94.44 412 ALA A CA 1
ATOM 3068 C C . ALA A 1 412 ? -14.008 31.625 -3.033 1 94.44 412 ALA A C 1
ATOM 3070 O O . ALA A 1 412 ? -13.703 32.812 -2.801 1 94.44 412 ALA A O 1
ATOM 3071 N N . ASP A 1 413 ? -15.07 30.891 -2.68 1 89.81 413 ASP A N 1
ATOM 3072 C CA . ASP A 1 413 ? -15.961 31.531 -1.719 1 89.81 413 ASP A CA 1
ATOM 3073 C C . ASP A 1 413 ? -16.141 30.656 -0.472 1 89.81 413 ASP A C 1
ATOM 3075 O O . ASP A 1 413 ? -15.391 29.703 -0.267 1 89.81 413 ASP A O 1
ATOM 3079 N N . GLY A 1 414 ? -16.672 31.047 0.565 1 87.12 414 GLY A N 1
ATOM 3080 C CA . GLY A 1 414 ? -16.781 30.359 1.849 1 87.12 414 GLY A CA 1
ATOM 3081 C C . GLY A 1 414 ? -17.281 28.938 1.731 1 87.12 414 GLY A C 1
ATOM 3082 O O . GLY A 1 414 ? -17.141 28.156 2.672 1 87.12 414 GLY A O 1
ATOM 3083 N N . THR A 1 415 ? -17.703 28.422 0.492 1 93.69 415 THR A N 1
ATOM 3084 C CA . THR A 1 415 ? -18.25 27.078 0.332 1 93.69 415 THR A CA 1
ATOM 3085 C C . THR A 1 415 ? -17.203 26.125 -0.22 1 93.69 415 THR A C 1
ATOM 3087 O O . THR A 1 415 ? -17.359 24.906 -0.132 1 93.69 415 THR A O 1
ATOM 3090 N N . ASP A 1 416 ? -16.172 26.609 -0.84 1 96.94 416 ASP A N 1
ATOM 3091 C CA . ASP A 1 416 ? -15.125 25.797 -1.46 1 96.94 416 ASP A CA 1
ATOM 3092 C C . ASP A 1 416 ? -14.32 25.047 -0.406 1 96.94 416 ASP A C 1
ATOM 3094 O O . ASP A 1 416 ? -14.172 25.516 0.723 1 96.94 416 ASP A O 1
ATOM 3098 N N . VAL A 1 417 ? -13.93 23.844 -0.745 1 97.81 417 VAL A N 1
ATOM 3099 C CA . VAL A 1 417 ? -13.031 23.062 0.103 1 97.81 417 VAL A CA 1
ATOM 3100 C C . VAL A 1 417 ? -11.742 22.75 -0.657 1 97.81 417 VAL A C 1
ATOM 3102 O O . VAL A 1 417 ? -11.781 22.219 -1.771 1 97.81 417 VAL A O 1
ATOM 3105 N N . LEU A 1 418 ? -10.602 23.125 -0.138 1 98.06 418 LEU A N 1
ATOM 3106 C CA . LEU A 1 418 ? -9.297 22.781 -0.698 1 98.06 418 LEU A CA 1
ATOM 3107 C C . LEU A 1 418 ? -8.711 21.562 -0.006 1 98.06 418 LEU A C 1
ATOM 3109 O O . LEU A 1 418 ? -8.57 21.531 1.219 1 98.06 418 LEU A O 1
ATOM 3113 N N . VAL A 1 419 ? -8.398 20.531 -0.765 1 98.69 419 VAL A N 1
ATOM 3114 C CA . VAL A 1 419 ? -7.844 19.281 -0.238 1 98.69 419 VAL A CA 1
ATOM 3115 C C . VAL A 1 419 ? -6.391 19.141 -0.692 1 98.69 419 VAL A C 1
ATOM 3117 O O . VAL A 1 419 ? -6.098 19.219 -1.887 1 98.69 419 VAL A O 1
ATOM 3120 N N . ASN A 1 420 ? -5.484 18.938 0.219 1 98.5 420 ASN A N 1
ATOM 3121 C CA . ASN A 1 420 ? -4.082 18.672 -0.063 1 98.5 420 ASN A CA 1
ATOM 3122 C C . ASN A 1 420 ? -3.445 17.812 1.029 1 98.5 420 ASN A C 1
ATOM 3124 O O . ASN A 1 420 ? -4.008 17.672 2.115 1 98.5 420 ASN A O 1
ATOM 3128 N N . ALA A 1 421 ? -2.256 17.203 0.716 1 98.06 421 ALA A N 1
ATOM 3129 C CA . ALA A 1 421 ? -1.622 16.375 1.735 1 98.06 421 ALA A CA 1
ATOM 3130 C C . ALA A 1 421 ? -0.104 16.375 1.573 1 98.06 421 ALA A C 1
ATOM 3132 O O . ALA A 1 421 ? 0.625 16.047 2.516 1 98.06 421 ALA A O 1
ATOM 3133 N N . ALA A 1 422 ? 0.423 16.719 0.409 1 96.25 422 ALA A N 1
ATOM 3134 C CA . ALA A 1 422 ? 1.849 16.484 0.193 1 96.25 422 ALA A CA 1
ATOM 3135 C C . ALA A 1 422 ? 2.436 17.5 -0.77 1 96.25 422 ALA A C 1
ATOM 3137 O O . ALA A 1 422 ? 1.701 18.297 -1.361 1 96.25 422 ALA A O 1
ATOM 3138 N N . GLY A 1 423 ? 3.77 17.453 -0.83 1 93.12 423 GLY A N 1
ATOM 3139 C CA . GLY A 1 423 ? 4.488 18.344 -1.727 1 93.12 423 GLY A CA 1
ATOM 3140 C C . GLY A 1 423 ? 4.828 19.688 -1.096 1 93.12 423 GLY A C 1
ATOM 3141 O O . GLY A 1 423 ? 4.969 19.781 0.125 1 93.12 423 GLY A O 1
ATOM 3142 N N . SER A 1 424 ? 5.035 20.672 -1.968 1 91.69 424 SER A N 1
ATOM 3143 C CA . SER A 1 424 ? 5.371 22 -1.499 1 91.69 424 SER A CA 1
ATOM 3144 C C . SER A 1 424 ? 4.121 22.781 -1.077 1 91.69 424 SER A C 1
ATOM 3146 O O . SER A 1 424 ? 4.219 23.797 -0.399 1 91.69 424 SER A O 1
ATOM 3148 N N . LEU A 1 425 ? 2.998 22.203 -1.327 1 95.81 425 LEU A N 1
ATOM 3149 C CA . LEU A 1 425 ? 1.723 22.891 -1.143 1 95.81 425 LEU A CA 1
ATOM 3150 C C . LEU A 1 425 ? 1.388 23.016 0.339 1 95.81 425 LEU A C 1
ATOM 3152 O O . LEU A 1 425 ? 0.882 24.062 0.774 1 95.81 425 LEU A O 1
ATOM 3156 N N . PRO A 1 426 ? 1.68 22 1.185 1 96.31 426 PRO A N 1
ATOM 3157 C CA . PRO A 1 426 ? 1.282 22.141 2.586 1 96.31 426 PRO A CA 1
ATOM 3158 C C . PRO A 1 426 ? 1.911 23.359 3.258 1 96.31 426 PRO A C 1
ATOM 3160 O O . PRO A 1 426 ? 1.239 24.078 4.008 1 96.31 426 PRO A O 1
ATOM 3163 N N . GLY A 1 427 ? 3.184 23.594 2.979 1 95.75 427 GLY A N 1
ATOM 3164 C CA . GLY A 1 427 ? 3.83 24.781 3.531 1 95.75 427 GLY A CA 1
ATOM 3165 C C . GLY A 1 427 ? 3.221 26.078 3.043 1 95.75 427 GLY A C 1
ATOM 3166 O O . GLY A 1 427 ? 2.941 26.984 3.84 1 95.75 427 GLY A O 1
ATOM 3167 N N . ASP A 1 428 ? 2.963 26.141 1.732 1 96 428 ASP A N 1
ATOM 3168 C CA . ASP A 1 428 ? 2.389 27.359 1.151 1 96 428 ASP A CA 1
ATOM 3169 C C . ASP A 1 428 ? 0.959 27.578 1.64 1 96 428 ASP A C 1
ATOM 3171 O O . ASP A 1 428 ? 0.574 28.703 1.96 1 96 428 ASP A O 1
ATOM 3175 N N . LEU A 1 429 ? 0.23 26.5 1.688 1 97.44 429 LEU A N 1
ATOM 3176 C CA . LEU A 1 429 ? -1.15 26.609 2.143 1 97.44 429 LEU A CA 1
ATOM 3177 C C . LEU A 1 429 ? -1.207 27.047 3.602 1 97.44 429 LEU A C 1
ATOM 3179 O O . LEU A 1 429 ? -2.021 27.906 3.965 1 97.44 429 LEU A O 1
ATOM 3183 N N . HIS A 1 430 ? -0.353 26.5 4.41 1 97.56 430 HIS A N 1
ATOM 3184 C CA . HIS A 1 430 ? -0.353 26.828 5.828 1 97.56 430 HIS A CA 1
ATOM 3185 C C . HIS A 1 430 ? 0.026 28.297 6.047 1 97.56 430 HIS A C 1
ATOM 3187 O O . HIS A 1 430 ? -0.576 28.969 6.879 1 97.56 430 HIS A O 1
ATOM 3193 N N . ARG A 1 431 ? 0.909 28.844 5.246 1 96.06 431 ARG A N 1
ATOM 3194 C CA . ARG A 1 431 ? 1.433 30.203 5.414 1 96.06 431 ARG A CA 1
ATOM 3195 C C . ARG A 1 431 ? 0.529 31.219 4.738 1 96.06 431 ARG A C 1
ATOM 3197 O O . ARG A 1 431 ? 0.357 32.344 5.242 1 96.06 431 ARG A O 1
ATOM 3204 N N . LEU A 1 432 ? -0.039 30.797 3.633 1 96.94 432 LEU A N 1
ATOM 3205 C CA . LEU A 1 432 ? -0.532 31.859 2.762 1 96.94 432 LEU A CA 1
ATOM 3206 C C . LEU A 1 432 ? -2.051 31.797 2.633 1 96.94 432 LEU A C 1
ATOM 3208 O O . LEU A 1 432 ? -2.703 32.812 2.434 1 96.94 432 LEU A O 1
ATOM 3212 N N . TRP A 1 433 ? -2.65 30.625 2.668 1 97.44 433 TRP A N 1
ATOM 3213 C CA . TRP A 1 433 ? -4.074 30.516 2.371 1 97.44 433 TRP A CA 1
ATOM 3214 C C . TRP A 1 433 ? -4.902 31.281 3.389 1 97.44 433 TRP A C 1
ATOM 3216 O O . TRP A 1 433 ? -4.609 31.266 4.586 1 97.44 433 TRP A O 1
ATOM 3226 N N . ARG A 1 434 ? -5.941 31.953 2.934 1 96.56 434 ARG A N 1
ATOM 3227 C CA . ARG A 1 434 ? -6.863 32.75 3.738 1 96.56 434 ARG A CA 1
ATOM 3228 C C . ARG A 1 434 ? -8.188 32.031 3.928 1 96.56 434 ARG A C 1
ATOM 3230 O O . ARG A 1 434 ? -9.109 32.156 3.115 1 96.56 434 ARG A O 1
ATOM 3237 N N . PRO A 1 435 ? -8.258 31.328 5.039 1 96.31 435 PRO A N 1
ATOM 3238 C CA . PRO A 1 435 ? -9.453 30.5 5.227 1 96.31 435 PRO A CA 1
ATOM 3239 C C . PRO A 1 435 ? -10.711 31.328 5.473 1 96.31 435 PRO A C 1
ATOM 3241 O O . PRO A 1 435 ? -10.641 32.375 6.133 1 96.31 435 PRO A O 1
ATOM 3244 N N . ARG A 1 436 ? -11.891 30.891 5.012 1 94.56 436 ARG A N 1
ATOM 3245 C CA . ARG A 1 436 ? -13.18 31.562 5.156 1 94.56 436 ARG A CA 1
ATOM 3246 C C . ARG A 1 436 ? -14.148 30.719 5.98 1 94.56 436 ARG A C 1
ATOM 3248 O O . ARG A 1 436 ? -15.32 31.062 6.109 1 94.56 436 ARG A O 1
ATOM 3255 N N . GLY A 1 437 ? -13.703 29.641 6.574 1 86.56 437 GLY A N 1
ATOM 3256 C CA . GLY A 1 437 ? -14.508 28.75 7.395 1 86.56 437 GLY A CA 1
ATOM 3257 C C . GLY A 1 437 ? -14.758 27.406 6.75 1 86.56 437 GLY A C 1
ATOM 3258 O O . GLY A 1 437 ? -15.633 27.281 5.891 1 86.56 437 GLY A O 1
ATOM 3259 N N . GLY A 1 438 ? -14.109 26.375 7.145 1 85.88 438 GLY A N 1
ATOM 3260 C CA . GLY A 1 438 ? -14.352 25.016 6.711 1 85.88 438 GLY A CA 1
ATOM 3261 C C . GLY A 1 438 ? -13.75 24.703 5.352 1 85.88 438 GLY A C 1
ATOM 3262 O O . GLY A 1 438 ? -13.945 23.609 4.816 1 85.88 438 GLY A O 1
ATOM 3263 N N . ASP A 1 439 ? -13.055 25.578 4.797 1 93 439 ASP A N 1
ATOM 3264 C CA . ASP A 1 439 ? -12.57 25.406 3.43 1 93 439 ASP A CA 1
ATOM 3265 C C . ASP A 1 439 ? -11.172 24.812 3.408 1 93 439 ASP A C 1
ATOM 3267 O O . ASP A 1 439 ? -10.625 24.531 2.338 1 93 439 ASP A O 1
ATOM 3271 N N . TYR A 1 440 ? -10.578 24.547 4.574 1 96.94 440 TYR A N 1
ATOM 3272 C CA . TYR A 1 440 ? -9.188 24.125 4.664 1 96.94 440 TYR A CA 1
ATOM 3273 C C . TYR A 1 440 ? -9.102 22.656 5.078 1 96.94 440 TYR A C 1
ATOM 3275 O O . TYR A 1 440 ? -9.336 22.312 6.238 1 96.94 440 TYR A O 1
ATOM 3283 N N . HIS A 1 441 ? -8.766 21.766 4.125 1 97.69 441 HIS A N 1
ATOM 3284 C CA . HIS A 1 441 ? -8.586 20.328 4.355 1 97.69 441 HIS A CA 1
ATOM 3285 C C . HIS A 1 441 ? -7.188 19.875 3.936 1 97.69 441 HIS A C 1
ATOM 3287 O O . HIS A 1 441 ? -7.004 19.359 2.828 1 97.69 441 HIS A O 1
ATOM 3293 N N . VAL A 1 442 ? -6.238 19.984 4.883 1 97.94 442 VAL A N 1
ATOM 3294 C CA . VAL A 1 442 ? -4.871 19.547 4.629 1 97.94 442 VAL A CA 1
ATOM 3295 C C . VAL A 1 442 ? -4.504 18.422 5.578 1 97.94 442 VAL A C 1
ATOM 3297 O O . VAL A 1 442 ? -4.539 18.578 6.797 1 97.94 442 VAL A O 1
ATOM 3300 N N . GLU A 1 443 ? -4.285 17.25 5.016 1 98 443 GLU A N 1
ATOM 3301 C CA . GLU A 1 443 ? -3.811 16.094 5.766 1 98 443 GLU A CA 1
ATOM 3302 C C . GLU A 1 443 ? -2.293 16.125 5.93 1 98 443 GLU A C 1
ATOM 3304 O O . GLU A 1 443 ? -1.556 15.789 5 1 98 443 GLU A O 1
ATOM 3309 N N . TYR A 1 444 ? -1.86 16.484 7.113 1 97.44 444 TYR A N 1
ATOM 3310 C CA . TYR A 1 444 ? -0.421 16.688 7.254 1 97.44 444 TYR A CA 1
ATOM 3311 C C . TYR A 1 444 ? 0.1 15.992 8.508 1 97.44 444 TYR A C 1
ATOM 3313 O O . TYR A 1 444 ? 1.233 16.234 8.93 1 97.44 444 TYR A O 1
ATOM 3321 N N . GLY A 1 445 ? -0.804 15.141 9.141 1 97.44 445 GLY A N 1
ATOM 3322 C CA . GLY A 1 445 ? -0.299 14.234 10.164 1 97.44 445 GLY A CA 1
ATOM 3323 C C . GLY A 1 445 ? 0.561 13.117 9.609 1 97.44 445 GLY A C 1
ATOM 3324 O O . GLY A 1 445 ? 1.657 12.859 10.109 1 97.44 445 GLY A O 1
ATOM 3325 N N . TYR A 1 446 ? 0.033 12.508 8.586 1 98.38 446 TYR A N 1
ATOM 3326 C CA . TYR A 1 446 ? 0.725 11.406 7.938 1 98.38 446 TYR A CA 1
ATOM 3327 C C . TYR A 1 446 ? 1.275 11.828 6.582 1 98.38 446 TYR A C 1
ATOM 3329 O O . TYR A 1 446 ? 2.168 11.172 6.035 1 98.38 446 TYR A O 1
ATOM 3337 N N . SER A 1 447 ? 0.737 12.969 6.02 1 97.69 447 SER A N 1
ATOM 3338 C CA . SER A 1 447 ? 1.212 13.578 4.781 1 97.69 447 SER A CA 1
ATOM 3339 C C . SER A 1 447 ? 1.402 12.531 3.686 1 97.69 447 SER A C 1
ATOM 3341 O O . SER A 1 447 ? 2.49 12.414 3.119 1 97.69 447 SER A O 1
ATOM 3343 N N . CYS A 1 448 ? 0.397 11.828 3.348 1 98.06 448 CYS A N 1
ATOM 3344 C CA . CYS A 1 448 ? 0.484 10.711 2.408 1 98.06 448 CYS A CA 1
ATOM 3345 C C . CYS A 1 448 ? 0.283 11.195 0.976 1 98.06 448 CYS A C 1
ATOM 3347 O O . CYS A 1 448 ? -0.76 11.758 0.646 1 98.06 448 CYS A O 1
ATOM 3349 N N . MET A 1 449 ? 1.305 10.977 0.093 1 97.56 449 MET A N 1
ATOM 3350 C CA . MET A 1 449 ? 1.104 11.219 -1.333 1 97.56 449 MET A CA 1
ATOM 3351 C C . MET A 1 449 ? -0.007 10.328 -1.882 1 97.56 449 MET A C 1
ATOM 3353 O O . MET A 1 449 ? -0.028 9.125 -1.621 1 97.56 449 MET A O 1
ATOM 3357 N N . GLY A 1 450 ? -0.898 10.898 -2.637 1 97.44 450 GLY A N 1
ATOM 3358 C CA . GLY A 1 450 ? -1.977 10.109 -3.217 1 97.44 450 GLY A CA 1
ATOM 3359 C C . GLY A 1 450 ? -3.283 10.242 -2.459 1 97.44 450 GLY A C 1
ATOM 3360 O O . GLY A 1 450 ? -4.316 9.727 -2.898 1 97.44 450 GLY A O 1
ATOM 3361 N N . TYR A 1 451 ? -3.281 11 -1.359 1 98.69 451 TYR A N 1
ATOM 3362 C CA . TYR A 1 451 ? -4.457 11.211 -0.52 1 98.69 451 TYR A CA 1
ATOM 3363 C C . TYR A 1 451 ? -5.461 12.125 -1.206 1 98.69 451 TYR A C 1
ATOM 3365 O O . TYR A 1 451 ? -6.672 11.938 -1.082 1 98.69 451 TYR A O 1
ATOM 3373 N N . GLU A 1 452 ? -5.109 13.125 -2.006 1 98.75 452 GLU A N 1
ATOM 3374 C CA . GLU A 1 452 ? -5.875 14.305 -2.396 1 98.75 452 GLU A CA 1
ATOM 3375 C C . GLU A 1 452 ? -7.09 13.922 -3.236 1 98.75 452 GLU A C 1
ATOM 3377 O O . GLU A 1 452 ? -8.211 14.328 -2.934 1 98.75 452 GLU A O 1
ATOM 3382 N N . ILE A 1 453 ? -6.84 13.062 -4.195 1 98.81 453 ILE A N 1
ATOM 3383 C CA . ILE A 1 453 ? -7.91 12.75 -5.141 1 98.81 453 ILE A CA 1
ATOM 3384 C C . ILE A 1 453 ? -8.969 11.898 -4.453 1 98.81 453 ILE A C 1
ATOM 3386 O O . ILE A 1 453 ? -10.148 12.266 -4.414 1 98.81 453 ILE A O 1
ATOM 3390 N N . PRO A 1 454 ? -8.586 10.766 -3.82 1 98.88 454 PRO A N 1
ATOM 3391 C CA . PRO A 1 454 ? -9.648 9.992 -3.174 1 98.88 454 PRO A CA 1
ATOM 3392 C C . PRO A 1 454 ? -10.305 10.75 -2.02 1 98.88 454 PRO A C 1
ATOM 3394 O O . PRO A 1 454 ? -11.508 10.609 -1.795 1 98.88 454 PRO A O 1
ATOM 3397 N N . ALA A 1 455 ? -9.555 11.516 -1.268 1 98.88 455 ALA A N 1
ATOM 3398 C CA . ALA A 1 455 ? -10.156 12.305 -0.193 1 98.88 455 ALA A CA 1
ATOM 3399 C C . ALA A 1 455 ? -11.172 13.305 -0.745 1 98.88 455 ALA A C 1
ATOM 3401 O O . ALA A 1 455 ? -12.211 13.547 -0.13 1 98.88 455 ALA A O 1
ATOM 3402 N N . ALA A 1 456 ? -10.859 13.953 -1.88 1 98.88 456 ALA A N 1
ATOM 3403 C CA . ALA A 1 456 ? -11.797 14.875 -2.512 1 98.88 456 ALA A CA 1
ATOM 3404 C C . ALA A 1 456 ? -13.109 14.164 -2.848 1 98.88 456 ALA A C 1
ATOM 3406 O O . ALA A 1 456 ? -14.188 14.75 -2.709 1 98.88 456 ALA A O 1
ATOM 3407 N N . ILE A 1 457 ? -13.008 12.906 -3.291 1 98.88 457 ILE A N 1
ATOM 3408 C CA . ILE A 1 457 ? -14.188 12.094 -3.541 1 98.88 457 ILE A CA 1
ATOM 3409 C C . ILE A 1 457 ? -14.984 11.93 -2.248 1 98.88 457 ILE A C 1
ATOM 3411 O O . ILE A 1 457 ? -16.203 12.117 -2.234 1 98.88 457 ILE A O 1
ATOM 3415 N N . GLY A 1 458 ? -14.289 11.578 -1.149 1 98.81 458 GLY A N 1
ATOM 3416 C CA . GLY A 1 458 ? -14.938 11.438 0.142 1 98.81 458 GLY A CA 1
ATOM 3417 C C . GLY A 1 458 ? -15.648 12.695 0.598 1 98.81 458 GLY A C 1
ATOM 3418 O O . GLY A 1 458 ? -16.766 12.641 1.112 1 98.81 458 GLY A O 1
ATOM 3419 N N . VAL A 1 459 ? -14.984 13.898 0.405 1 98.62 459 VAL A N 1
ATOM 3420 C CA . VAL A 1 459 ? -15.555 15.188 0.774 1 98.62 459 VAL A CA 1
ATOM 3421 C C . VAL A 1 459 ? -16.844 15.43 -0.016 1 98.62 459 VAL A C 1
ATOM 3423 O O . VAL A 1 459 ? -17.859 15.852 0.547 1 98.62 459 VAL A O 1
ATOM 3426 N N . ARG A 1 460 ? -16.797 15.133 -1.304 1 98.44 460 ARG A N 1
ATOM 3427 C CA . ARG A 1 460 ? -17.969 15.359 -2.156 1 98.44 460 ARG A CA 1
ATOM 3428 C C . ARG A 1 460 ? -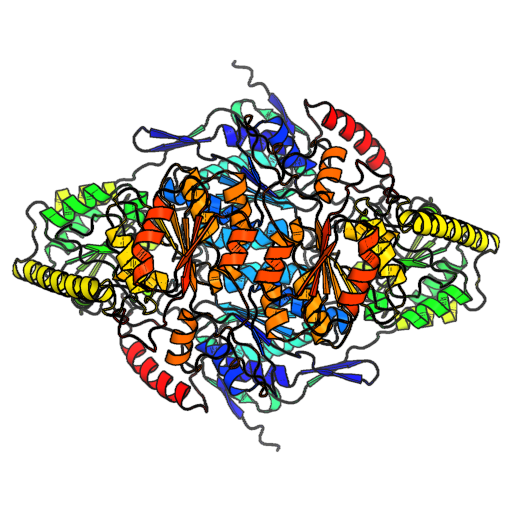19.109 14.422 -1.778 1 98.44 460 ARG A C 1
ATOM 3430 O O . ARG A 1 460 ? -20.281 14.812 -1.81 1 98.44 460 ARG A O 1
ATOM 3437 N N . LEU A 1 461 ? -18.781 13.172 -1.444 1 97.94 461 LEU A N 1
ATOM 3438 C CA . LEU A 1 461 ? -19.781 12.195 -1.019 1 97.94 461 LEU A CA 1
ATOM 3439 C C . LEU A 1 461 ? -20.438 12.633 0.286 1 97.94 461 LEU A C 1
ATOM 3441 O O . LEU A 1 461 ? -21.578 12.273 0.555 1 97.94 461 LEU A O 1
ATOM 3445 N N . ALA A 1 462 ? -19.719 13.422 1.095 1 97.31 462 ALA A N 1
ATOM 3446 C CA . ALA A 1 462 ? -20.266 13.938 2.346 1 97.31 462 ALA A CA 1
ATOM 3447 C C . ALA A 1 462 ? -21.172 15.133 2.092 1 97.31 462 ALA A C 1
ATOM 3449 O O . ALA A 1 462 ? -21.766 15.68 3.025 1 97.31 462 ALA A O 1
ATOM 3450 N N . GLY A 1 463 ? -21.266 15.625 0.845 1 95.69 463 GLY A N 1
ATOM 3451 C CA . GLY A 1 463 ? -22.219 16.656 0.469 1 95.69 463 GLY A CA 1
ATOM 3452 C C . GLY A 1 463 ? -21.625 18.047 0.438 1 95.69 463 GLY A C 1
ATOM 3453 O O . GLY A 1 463 ? -22.344 19.047 0.391 1 95.69 463 GLY A O 1
ATOM 3454 N N . ARG A 1 464 ? -20.312 18.125 0.476 1 95.19 464 ARG A N 1
ATOM 3455 C CA . ARG A 1 464 ? -19.656 19.422 0.433 1 95.19 464 ARG A CA 1
ATOM 3456 C C . ARG A 1 464 ? -19.062 19.703 -0.945 1 95.19 464 ARG A C 1
ATOM 3458 O O . ARG A 1 464 ? -18.562 18.781 -1.603 1 95.19 464 ARG A O 1
ATOM 3465 N N . GLY A 1 465 ? -19.062 21.031 -1.364 1 92.75 465 GLY A N 1
ATOM 3466 C CA . GLY A 1 465 ? -18.469 21.469 -2.619 1 92.75 465 GLY A CA 1
ATOM 3467 C C . GLY A 1 465 ? -18.734 22.938 -2.922 1 92.75 465 GLY A C 1
ATOM 3468 O O . GLY A 1 465 ? -19.531 23.578 -2.236 1 92.75 465 GLY A O 1
ATOM 3469 N N . PRO A 1 466 ? -17.984 23.391 -3.918 1 97.19 466 PRO A N 1
ATOM 3470 C CA . PRO A 1 466 ? -17.016 22.766 -4.812 1 97.19 466 PRO A CA 1
ATOM 3471 C C . PRO A 1 466 ? -15.781 22.266 -4.074 1 97.19 466 PRO A C 1
ATOM 3473 O O . PRO A 1 466 ? -15.367 22.844 -3.072 1 97.19 466 PRO A O 1
ATOM 3476 N N . VAL A 1 467 ? -15.25 21.141 -4.484 1 98.56 467 VAL A N 1
ATOM 3477 C CA . VAL A 1 467 ? -14.062 20.547 -3.869 1 98.56 467 VAL A CA 1
ATOM 3478 C C . VAL A 1 467 ? -12.883 20.625 -4.832 1 98.56 467 VAL A C 1
ATOM 3480 O O . VAL A 1 467 ? -12.984 20.203 -5.984 1 98.56 467 VAL A O 1
ATOM 3483 N N . TRP A 1 468 ? -11.734 21.172 -4.391 1 98.75 468 TRP A N 1
ATOM 3484 C CA . TRP A 1 468 ? -10.5 21.297 -5.152 1 98.75 468 TRP A CA 1
ATOM 3485 C C . TRP A 1 468 ? -9.414 20.391 -4.59 1 98.75 468 TRP A C 1
ATOM 3487 O O . TRP A 1 468 ? -8.922 20.609 -3.48 1 98.75 468 TRP A O 1
ATOM 3497 N N . ALA A 1 469 ? -9.078 19.344 -5.316 1 98.81 469 ALA A N 1
ATOM 3498 C CA . ALA A 1 469 ? -7.887 18.562 -4.988 1 98.81 469 ALA A CA 1
ATOM 3499 C C . ALA A 1 469 ? -6.637 19.188 -5.602 1 98.81 469 ALA A C 1
ATOM 3501 O O . ALA A 1 469 ? -6.48 19.203 -6.824 1 98.81 469 ALA A O 1
ATOM 3502 N N . LEU A 1 470 ? -5.754 19.75 -4.805 1 98.75 470 LEU A N 1
ATOM 3503 C CA . LEU A 1 470 ? -4.473 20.297 -5.258 1 98.75 470 LEU A CA 1
ATOM 3504 C C . LEU A 1 470 ? -3.389 19.219 -5.215 1 98.75 470 LEU A C 1
ATOM 3506 O O . LEU A 1 470 ? -3.049 18.719 -4.145 1 98.75 470 LEU A O 1
ATOM 3510 N N . VAL A 1 471 ? -2.84 18.938 -6.383 1 98.12 471 VAL A N 1
ATOM 3511 C CA . VAL A 1 471 ? -1.995 17.75 -6.504 1 98.12 471 VAL A CA 1
ATOM 3512 C C . VAL A 1 471 ? -0.721 18.109 -7.27 1 98.12 471 VAL A C 1
ATOM 3514 O O . VAL A 1 471 ? -0.783 18.625 -8.383 1 98.12 471 VAL A O 1
ATOM 3517 N N . GLY A 1 472 ? 0.499 17.828 -6.648 1 97.12 472 GLY A N 1
ATOM 3518 C CA . GLY A 1 472 ? 1.731 17.875 -7.422 1 97.12 472 GLY A CA 1
ATOM 3519 C C . GLY A 1 472 ? 1.883 16.719 -8.383 1 97.12 472 GLY A C 1
ATOM 3520 O O . GLY A 1 472 ? 1.208 15.695 -8.25 1 97.12 472 GLY A O 1
ATOM 3521 N N . ASP A 1 473 ? 2.801 16.859 -9.391 1 97 473 ASP A N 1
ATOM 3522 C CA . ASP A 1 473 ? 2.969 15.812 -10.391 1 97 473 ASP A CA 1
ATOM 3523 C C . ASP A 1 473 ? 3.48 14.523 -9.758 1 97 473 ASP A C 1
ATOM 3525 O O . ASP A 1 473 ? 3.098 13.43 -10.18 1 97 473 ASP A O 1
ATOM 3529 N N . GLY A 1 474 ? 4.387 14.578 -8.734 1 96.44 474 GLY A N 1
ATOM 3530 C CA . GLY A 1 474 ? 4.824 13.383 -8.031 1 96.44 474 GLY A CA 1
ATOM 3531 C C . GLY A 1 474 ? 3.691 12.633 -7.355 1 96.44 474 GLY A C 1
ATOM 3532 O O . GLY A 1 474 ? 3.582 11.414 -7.484 1 96.44 474 GLY A O 1
ATOM 3533 N N . THR A 1 475 ? 2.854 13.391 -6.648 1 97.06 475 THR A N 1
ATOM 3534 C CA . THR A 1 475 ? 1.682 12.828 -5.988 1 97.06 475 THR A CA 1
ATOM 3535 C C . THR A 1 475 ? 0.717 12.234 -7.012 1 97.06 475 THR A C 1
ATOM 3537 O O . THR A 1 475 ? 0.162 11.156 -6.805 1 97.06 475 THR A O 1
ATOM 3540 N N . TYR A 1 476 ? 0.521 12.938 -8.125 1 98.19 476 TYR A N 1
ATOM 3541 C CA . TYR A 1 476 ? -0.378 12.453 -9.164 1 98.19 476 TYR A CA 1
ATOM 3542 C C . TYR A 1 476 ? 0.078 11.109 -9.703 1 98.19 476 TYR A C 1
ATOM 3544 O O . TYR A 1 476 ? -0.719 10.172 -9.805 1 98.19 476 TYR A O 1
ATOM 3552 N N . LEU A 1 477 ? 1.319 11 -9.969 1 97.75 477 LEU A N 1
ATOM 3553 C CA . LEU A 1 477 ? 1.867 9.789 -10.578 1 97.75 477 LEU A CA 1
ATOM 3554 C C . LEU A 1 477 ? 1.829 8.625 -9.586 1 97.75 477 LEU A C 1
ATOM 3556 O O . LEU A 1 477 ? 1.865 7.461 -9.992 1 97.75 477 LEU A O 1
ATOM 3560 N N . MET A 1 478 ? 1.744 8.914 -8.367 1 96.69 478 MET A N 1
ATOM 3561 C CA . MET A 1 478 ? 1.731 7.848 -7.371 1 96.69 478 MET A CA 1
ATOM 3562 C C . MET A 1 478 ? 0.377 7.145 -7.34 1 96.69 478 MET A C 1
ATOM 3564 O O . MET A 1 478 ? 0.305 5.934 -7.121 1 96.69 478 MET A O 1
ATOM 3568 N N . MET A 1 479 ? -0.74 7.863 -7.527 1 95.81 479 MET A N 1
ATOM 3569 C CA . MET A 1 479 ? -2.047 7.223 -7.41 1 95.81 479 MET A CA 1
ATOM 3570 C C . MET A 1 479 ? -3.123 8.047 -8.109 1 95.81 479 MET A C 1
ATOM 3572 O O . MET A 1 479 ? -4 8.609 -7.453 1 95.81 479 MET A O 1
ATOM 3576 N N . PRO A 1 480 ? -3.18 8.008 -9.422 1 97.5 480 PRO A N 1
ATOM 3577 C CA . PRO A 1 480 ? -4.102 8.883 -10.148 1 97.5 480 PRO A CA 1
ATOM 3578 C C . PRO A 1 480 ? -5.453 8.227 -10.414 1 97.5 480 PRO A C 1
ATOM 3580 O O . PRO A 1 480 ? -6.426 8.914 -10.742 1 97.5 480 PRO A O 1
ATOM 3583 N N . THR A 1 481 ? -5.586 6.953 -10.219 1 96.62 481 THR A N 1
ATOM 3584 C CA . THR A 1 481 ? -6.582 6.223 -11 1 96.62 481 THR A CA 1
ATOM 3585 C C . THR A 1 481 ? -7.953 6.309 -10.336 1 96.62 481 THR A C 1
ATOM 3587 O O . THR A 1 481 ? -8.969 5.957 -10.953 1 96.62 481 THR A O 1
ATOM 3590 N N . GLU A 1 482 ? -8.039 6.836 -9.094 1 98.06 482 GLU A N 1
ATOM 3591 C CA . GLU A 1 482 ? -9.359 7.027 -8.508 1 98.06 482 GLU A CA 1
ATOM 3592 C C . GLU A 1 482 ? -10.141 8.109 -9.25 1 98.06 482 GLU A C 1
ATOM 3594 O O . GLU A 1 482 ? -11.336 8.289 -9.016 1 98.06 482 GLU A O 1
ATOM 3599 N N . LEU A 1 483 ? -9.516 8.812 -10.164 1 98.75 483 LEU A N 1
ATOM 3600 C CA . LEU A 1 483 ? -10.25 9.68 -11.078 1 98.75 483 LEU A CA 1
ATOM 3601 C C . LEU A 1 483 ? -11.367 8.914 -11.773 1 98.75 483 LEU A C 1
ATOM 3603 O O . LEU A 1 483 ? -12.445 9.461 -12.016 1 98.75 483 LEU A O 1
ATOM 3607 N N . VAL A 1 484 ? -11.094 7.621 -12.07 1 98.56 484 VAL A N 1
ATOM 3608 C CA . VAL A 1 484 ? -12.086 6.762 -12.711 1 98.56 484 VAL A CA 1
ATOM 3609 C C . VAL A 1 484 ? -13.297 6.605 -11.797 1 98.56 484 VAL A C 1
ATOM 3611 O O . VAL A 1 484 ? -14.438 6.566 -12.266 1 98.56 484 VAL A O 1
ATOM 3614 N N . THR A 1 485 ? -13.047 6.516 -10.469 1 98.31 485 THR A N 1
ATOM 3615 C CA . THR A 1 485 ? -14.125 6.402 -9.5 1 98.31 485 THR A CA 1
ATOM 3616 C C . THR A 1 485 ? -14.969 7.676 -9.469 1 98.31 485 THR A C 1
ATOM 3618 O O . THR A 1 485 ? -16.203 7.609 -9.391 1 98.31 485 THR A O 1
ATOM 3621 N N . ALA A 1 486 ? -14.32 8.852 -9.508 1 98.69 486 ALA A N 1
ATOM 3622 C CA . ALA A 1 486 ? -15.062 10.109 -9.547 1 98.69 486 ALA A CA 1
ATOM 3623 C C . ALA A 1 486 ? -15.984 10.164 -10.766 1 98.69 486 ALA A C 1
ATOM 3625 O O . ALA A 1 486 ? -17.125 10.609 -10.664 1 98.69 486 ALA A O 1
ATOM 3626 N N . VAL A 1 487 ? -15.453 9.742 -11.906 1 98.38 487 VAL A N 1
ATOM 3627 C CA . VAL A 1 487 ? -16.219 9.719 -13.148 1 98.38 487 VAL A CA 1
ATOM 3628 C C . VAL A 1 487 ? -17.375 8.734 -13.016 1 98.38 487 VAL A C 1
ATOM 3630 O O . VAL A 1 487 ? -18.516 9.062 -13.367 1 98.38 487 VAL A O 1
ATOM 3633 N N . GLN A 1 488 ? -17.094 7.543 -12.492 1 97.88 488 GLN A N 1
ATOM 3634 C CA . GLN A 1 488 ? -18.094 6.496 -12.352 1 97.88 488 GLN A CA 1
ATOM 3635 C C . GLN A 1 488 ? -19.234 6.945 -11.445 1 97.88 488 GLN A C 1
ATOM 3637 O O . GLN A 1 488 ? -20.406 6.645 -11.711 1 97.88 488 GLN A O 1
ATOM 3642 N N . GLU A 1 489 ? -18.922 7.672 -10.383 1 97 489 GLU A N 1
ATOM 3643 C CA . GLU A 1 489 ? -19.891 8.125 -9.398 1 97 489 GLU A CA 1
ATOM 3644 C C . GLU A 1 489 ? -20.516 9.453 -9.812 1 97 489 GLU A C 1
ATOM 3646 O O . GLU A 1 489 ? -21.438 9.945 -9.156 1 97 489 GLU A O 1
ATOM 3651 N N . GLY A 1 490 ? -20.062 10.062 -10.875 1 96.31 490 GLY A N 1
ATOM 3652 C CA . GLY A 1 490 ? -20.578 11.328 -11.352 1 96.31 490 GLY A CA 1
ATOM 3653 C C . GLY A 1 490 ? -20.312 12.484 -10.406 1 96.31 490 GLY A C 1
ATOM 3654 O O . GLY A 1 490 ? -21.172 13.359 -10.227 1 96.31 490 GLY A O 1
ATOM 3655 N N . LEU A 1 491 ? -19.172 12.477 -9.75 1 98 491 LEU A N 1
ATOM 3656 C CA . LEU A 1 491 ? -18.844 13.492 -8.766 1 98 491 LEU A CA 1
ATOM 3657 C C . LEU A 1 491 ? -18.016 14.617 -9.406 1 98 491 LEU A C 1
ATOM 3659 O O . LEU A 1 491 ? -16.953 14.359 -9.977 1 98 491 LEU A O 1
ATOM 3663 N N . ASP A 1 492 ? -18.406 15.828 -9.289 1 98.44 492 ASP A N 1
ATOM 3664 C CA . ASP A 1 492 ? -17.781 16.969 -9.977 1 98.44 492 ASP A CA 1
ATOM 3665 C C . ASP A 1 492 ? -16.625 17.531 -9.156 1 98.44 492 ASP A C 1
ATOM 3667 O O . ASP A 1 492 ? -16.562 18.75 -8.93 1 98.44 492 ASP A O 1
ATOM 3671 N N . ILE A 1 493 ? -15.695 16.75 -8.758 1 98.75 493 ILE A N 1
ATOM 3672 C CA . ILE A 1 493 ? -14.5 17.266 -8.094 1 98.75 493 ILE A CA 1
ATOM 3673 C C . ILE A 1 493 ? -13.625 18 -9.109 1 98.75 493 ILE A C 1
ATOM 3675 O O . ILE A 1 493 ? -13.711 17.734 -10.312 1 98.75 493 ILE A O 1
ATOM 3679 N N . LYS A 1 494 ? -12.836 18.953 -8.633 1 98.88 494 LYS A N 1
ATOM 3680 C CA . LYS A 1 494 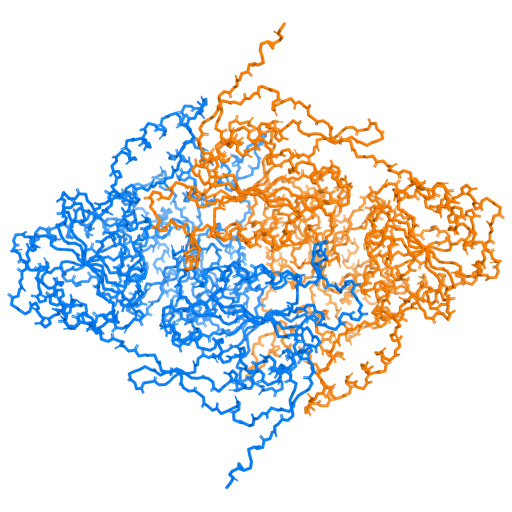? -11.836 19.672 -9.422 1 98.88 494 LYS A CA 1
ATOM 3681 C C . LYS A 1 494 ? -10.422 19.266 -9.008 1 98.88 494 LYS A C 1
ATOM 3683 O O . LYS A 1 494 ? -10.07 19.344 -7.828 1 98.88 494 LYS A O 1
ATOM 3688 N N . VAL A 1 495 ? -9.688 18.812 -9.961 1 98.88 495 VAL A N 1
ATOM 3689 C CA . VAL A 1 495 ? -8.305 18.438 -9.695 1 98.88 495 VAL A CA 1
ATOM 3690 C C . VAL A 1 495 ? -7.355 19.453 -10.328 1 98.88 495 VAL A C 1
ATOM 3692 O O . VAL A 1 495 ? -7.359 19.641 -11.547 1 98.88 495 VAL A O 1
ATOM 3695 N N . VAL A 1 496 ? -6.57 20.109 -9.531 1 98.88 496 VAL A N 1
ATOM 3696 C CA . VAL A 1 496 ? -5.543 21.016 -10.023 1 98.88 496 VAL A CA 1
ATOM 3697 C C . VAL A 1 496 ? -4.176 20.344 -9.938 1 98.88 496 VAL A C 1
ATOM 3699 O O . VAL A 1 496 ? -3.648 20.141 -8.844 1 98.88 496 VAL A O 1
ATOM 3702 N N . ILE A 1 497 ? -3.643 20.016 -11.078 1 98.69 497 ILE A N 1
ATOM 3703 C CA . ILE A 1 497 ? -2.307 19.438 -11.125 1 98.69 497 ILE A CA 1
ATOM 3704 C C . ILE A 1 497 ? -1.266 20.531 -11.289 1 98.69 497 ILE A C 1
ATOM 3706 O O . ILE A 1 497 ? -1.298 21.297 -12.258 1 98.69 497 ILE A O 1
ATOM 3710 N N . LEU A 1 498 ? -0.447 20.703 -10.312 1 97.62 498 LEU A N 1
ATOM 3711 C CA . LEU A 1 498 ? 0.696 21.609 -10.391 1 97.62 498 LEU A CA 1
ATOM 3712 C C . LEU A 1 498 ? 1.953 20.844 -10.812 1 97.62 498 LEU A C 1
ATOM 3714 O O . LEU A 1 498 ? 2.572 20.156 -10 1 97.62 498 LEU A O 1
ATOM 3718 N N . GLN A 1 499 ? 2.35 21 -12.016 1 96.75 499 GLN A N 1
ATOM 3719 C CA . GLN A 1 499 ? 3.457 20.219 -12.555 1 96.75 499 GLN A CA 1
ATOM 3720 C C . GLN A 1 499 ? 4.758 21.016 -12.523 1 96.75 499 GLN A C 1
ATOM 3722 O O . GLN A 1 499 ? 4.855 22.094 -13.125 1 96.75 499 GLN A O 1
ATOM 3727 N N . ASN A 1 500 ? 5.68 20.5 -11.789 1 94.25 500 ASN A N 1
ATOM 3728 C CA . ASN A 1 500 ? 7.008 21.094 -11.719 1 94.25 500 ASN A CA 1
ATOM 3729 C C . ASN A 1 500 ? 8.094 20.094 -12.07 1 94.25 500 ASN A C 1
ATOM 3731 O O . ASN A 1 500 ? 9.281 20.359 -11.883 1 94.25 500 ASN A O 1
ATOM 3735 N N . HIS A 1 501 ? 7.785 18.859 -12.539 1 94.62 501 HIS A N 1
ATOM 3736 C CA . HIS A 1 501 ? 8.633 17.844 -13.164 1 94.62 501 HIS A CA 1
ATOM 3737 C C . HIS A 1 501 ? 9.602 17.25 -12.148 1 94.62 501 HIS A C 1
ATOM 3739 O O . HIS A 1 501 ? 10.805 17.156 -12.414 1 94.62 501 HIS A O 1
ATOM 3745 N N . GLY A 1 502 ? 9.141 16.828 -11.07 1 93.5 502 GLY A N 1
ATOM 3746 C CA . GLY A 1 502 ? 9.93 16.109 -10.07 1 93.5 502 GLY A CA 1
ATOM 3747 C C . GLY A 1 502 ? 9.383 16.266 -8.6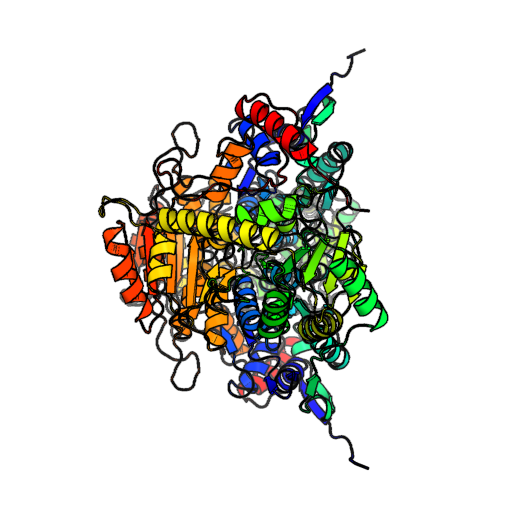64 1 93.5 502 GLY A C 1
ATOM 3748 O O . GLY A 1 502 ? 8.328 16.875 -8.461 1 93.5 502 GLY A O 1
ATOM 3749 N N . TYR A 1 503 ? 10.031 15.633 -7.738 1 94 503 TYR A N 1
ATOM 3750 C CA . TYR A 1 503 ? 9.773 15.852 -6.32 1 94 503 TYR A CA 1
ATOM 3751 C C . TYR A 1 503 ? 10.398 17.156 -5.848 1 94 503 TYR A C 1
ATOM 3753 O O . TYR A 1 503 ? 11.344 17.156 -5.059 1 94 503 TYR A O 1
ATOM 3761 N N . ALA A 1 504 ? 9.789 18.281 -6.238 1 91.5 504 ALA A N 1
ATOM 3762 C CA . ALA A 1 504 ? 10.422 19.578 -6.09 1 91.5 504 ALA A CA 1
ATOM 3763 C C . ALA A 1 504 ? 10.602 19.953 -4.617 1 91.5 504 ALA A C 1
ATOM 3765 O O . ALA A 1 504 ? 11.617 20.531 -4.23 1 91.5 504 ALA A O 1
ATOM 3766 N N . SER A 1 505 ? 9.562 19.656 -3.842 1 92.44 505 SER A N 1
ATOM 3767 C CA . SER A 1 505 ? 9.68 19.922 -2.412 1 92.44 505 SER A CA 1
ATOM 3768 C C . SER A 1 505 ? 10.875 19.188 -1.81 1 92.44 505 SER A C 1
ATOM 3770 O O . SER A 1 505 ? 11.688 19.797 -1.109 1 92.44 505 SER A O 1
ATOM 3772 N N . ILE A 1 506 ? 11.047 17.969 -2.121 1 95.12 506 ILE A N 1
ATOM 3773 C CA . ILE A 1 506 ? 12.133 17.156 -1.585 1 95.12 506 ILE A CA 1
ATOM 3774 C C . ILE A 1 506 ? 13.453 17.547 -2.236 1 95.12 506 ILE A C 1
ATOM 3776 O O . ILE A 1 506 ? 14.508 17.5 -1.6 1 95.12 506 ILE A O 1
ATOM 3780 N N . GLY A 1 507 ? 13.383 17.922 -3.525 1 94.88 507 GLY A N 1
ATOM 3781 C CA . GLY A 1 507 ? 14.586 18.453 -4.148 1 94.88 507 GLY A CA 1
ATOM 3782 C C . GLY A 1 507 ? 15.164 19.641 -3.398 1 94.88 507 GLY A C 1
ATOM 3783 O O . GLY A 1 507 ? 16.375 19.734 -3.211 1 94.88 507 GLY A O 1
ATOM 3784 N N . GLY A 1 508 ? 14.234 20.609 -3.006 1 93.31 508 GLY A N 1
ATOM 3785 C CA . GLY A 1 508 ? 14.672 21.734 -2.193 1 93.31 508 GLY A CA 1
ATOM 3786 C C . GLY A 1 508 ? 15.273 21.312 -0.866 1 93.31 508 GLY A C 1
ATOM 3787 O O . GLY A 1 508 ? 16.328 21.828 -0.467 1 93.31 508 GLY A O 1
ATOM 3788 N N . LEU A 1 509 ? 14.586 20.375 -0.194 1 95.12 509 LEU A N 1
ATOM 3789 C CA . LEU A 1 509 ? 15.094 19.859 1.071 1 95.12 509 LEU A CA 1
ATOM 3790 C C . LEU A 1 509 ? 16.438 19.172 0.875 1 95.12 509 LEU A C 1
ATOM 3792 O O . LEU A 1 509 ? 17.359 19.359 1.679 1 95.12 509 LEU A O 1
ATOM 3796 N N . SER A 1 510 ? 16.531 18.344 -0.19 1 96.62 510 SER A N 1
ATOM 3797 C CA . SER A 1 510 ? 17.766 17.625 -0.519 1 96.62 510 SER A CA 1
ATOM 3798 C C . SER A 1 510 ? 18.938 18.594 -0.655 1 96.62 510 SER A C 1
ATOM 3800 O O . SER A 1 510 ? 20.016 18.344 -0.12 1 96.62 510 SER A O 1
ATOM 3802 N N . ARG A 1 511 ? 18.797 19.672 -1.32 1 95.19 511 ARG A N 1
ATOM 3803 C CA . ARG A 1 511 ? 19.844 20.672 -1.491 1 95.19 511 ARG A CA 1
ATOM 3804 C C . ARG A 1 511 ? 20.203 21.328 -0.162 1 95.19 511 ARG A C 1
ATOM 3806 O O . ARG A 1 511 ? 21.375 21.562 0.135 1 95.19 511 ARG A O 1
ATOM 3813 N N . ALA A 1 512 ? 19.141 21.562 0.607 1 94.06 512 ALA A N 1
ATOM 3814 C CA . ALA A 1 512 ? 19.344 22.25 1.885 1 94.06 512 ALA A CA 1
ATOM 3815 C C . ALA A 1 512 ? 20.141 21.375 2.85 1 94.06 512 ALA A C 1
ATOM 3817 O O . ALA A 1 512 ? 20.891 21.891 3.684 1 94.06 512 ALA A O 1
ATOM 3818 N N . VAL A 1 513 ? 20.016 20.031 2.699 1 95.88 513 VAL A N 1
ATOM 3819 C CA . VAL A 1 513 ? 20.641 19.156 3.684 1 95.88 513 VAL A CA 1
ATOM 3820 C C . VAL A 1 513 ? 21.875 18.484 3.078 1 95.88 513 VAL A C 1
ATOM 3822 O O . VAL A 1 513 ? 22.438 17.562 3.662 1 95.88 513 VAL A O 1
ATOM 3825 N N . GLY A 1 514 ? 22.297 18.922 1.927 1 95.81 514 GLY A N 1
ATOM 3826 C CA . GLY A 1 514 ? 23.578 18.531 1.379 1 95.81 514 GLY A CA 1
ATOM 3827 C C . GLY A 1 514 ? 23.5 17.312 0.472 1 95.81 514 GLY A C 1
ATOM 3828 O O . GLY A 1 514 ? 24.516 16.719 0.128 1 95.81 514 GLY A O 1
ATOM 3829 N N . ALA A 1 515 ? 22.328 16.875 0.029 1 96.44 515 ALA A N 1
ATOM 3830 C CA . ALA A 1 515 ? 22.172 15.727 -0.849 1 96.44 515 ALA A CA 1
ATOM 3831 C C . ALA A 1 515 ? 21.984 16.156 -2.301 1 96.44 515 ALA A C 1
ATOM 3833 O O . ALA A 1 515 ? 21.672 15.344 -3.168 1 96.44 515 ALA A O 1
ATOM 3834 N N . GLU A 1 516 ? 22.109 17.422 -2.564 1 96 516 GLU A N 1
ATOM 3835 C CA . GLU A 1 516 ? 22.344 18.047 -3.857 1 96 516 GLU A CA 1
ATOM 3836 C C . GLU A 1 516 ? 21.234 17.703 -4.852 1 96 516 GLU A C 1
ATOM 3838 O O . GLU A 1 516 ? 21.5 17.531 -6.043 1 96 516 GLU A O 1
ATOM 3843 N N . GLY A 1 517 ? 20 17.469 -4.395 1 95.31 517 GLY A N 1
ATOM 3844 C CA . GLY A 1 517 ? 18.875 17.219 -5.27 1 95.31 517 GLY A CA 1
ATOM 3845 C C . GLY A 1 517 ? 18.906 15.859 -5.926 1 95.31 517 GLY A C 1
ATOM 3846 O O . GLY A 1 517 ? 18.094 15.562 -6.805 1 95.31 517 GLY A O 1
ATOM 3847 N N . PHE A 1 518 ? 19.75 14.938 -5.445 1 95.75 518 PHE A N 1
ATOM 3848 C CA . PHE A 1 518 ? 19.969 13.609 -6.012 1 95.75 518 PHE A CA 1
ATOM 3849 C C . PHE A 1 518 ? 18.656 12.828 -6.066 1 95.75 518 PHE A C 1
ATOM 3851 O O . PHE A 1 518 ? 17.969 12.695 -5.059 1 95.75 518 PHE A O 1
ATOM 3858 N N . GLY A 1 519 ? 18.312 12.367 -7.246 1 95.56 519 GLY A N 1
ATOM 3859 C CA . GLY A 1 519 ? 17.203 11.453 -7.422 1 95.56 519 GLY A CA 1
ATOM 3860 C C . GLY A 1 519 ? 15.852 12.117 -7.203 1 95.56 519 GLY A C 1
ATOM 3861 O O . GLY A 1 519 ? 14.883 11.453 -6.828 1 95.56 519 GLY A O 1
ATOM 3862 N N . THR A 1 520 ? 15.695 13.477 -7.418 1 96 520 THR A N 1
ATOM 3863 C CA . THR A 1 520 ? 14.445 14.148 -7.102 1 96 520 THR A CA 1
ATOM 3864 C C . THR A 1 520 ? 13.844 14.789 -8.352 1 96 520 THR A C 1
ATOM 3866 O O . THR A 1 520 ? 12.727 15.312 -8.312 1 96 520 THR A O 1
ATOM 3869 N N . ALA A 1 521 ? 14.555 14.742 -9.5 1 95 521 ALA A N 1
ATOM 3870 C CA . ALA A 1 521 ? 14.047 15.344 -10.734 1 95 521 ALA A CA 1
ATOM 3871 C C . ALA A 1 521 ? 13.531 14.281 -11.695 1 95 521 ALA A C 1
ATOM 3873 O O . ALA A 1 521 ? 14.086 13.172 -11.766 1 95 521 ALA A O 1
ATOM 3874 N N . TYR A 1 522 ? 12.477 14.57 -12.391 1 96.44 522 TYR A N 1
ATOM 3875 C CA . TYR A 1 522 ? 11.969 13.703 -13.453 1 96.44 522 TYR A CA 1
ATOM 3876 C C . TYR A 1 522 ? 12.609 14.039 -14.789 1 96.44 522 TYR A C 1
ATOM 3878 O O . TYR A 1 522 ? 12.047 14.797 -15.586 1 96.44 522 TYR A O 1
ATOM 3886 N N . ARG A 1 523 ? 13.805 13.461 -14.945 1 97.12 523 ARG A N 1
ATOM 3887 C CA . ARG A 1 523 ? 14.617 13.695 -16.141 1 97.12 523 ARG A CA 1
ATOM 3888 C C . ARG A 1 523 ? 15.047 12.375 -16.781 1 97.12 523 ARG A C 1
ATOM 3890 O O . ARG A 1 523 ? 15.188 11.367 -16.094 1 97.12 523 ARG A O 1
ATOM 3897 N N . GLU A 1 524 ? 15.172 12.383 -18.031 1 96.44 524 GLU A N 1
ATOM 3898 C CA . GLU A 1 524 ? 15.766 11.242 -18.719 1 96.44 524 GLU A CA 1
ATOM 3899 C C . GLU A 1 524 ? 17.203 11.008 -18.266 1 96.44 524 GLU A C 1
ATOM 3901 O O . GLU A 1 524 ? 17.859 11.922 -17.766 1 96.44 524 GLU A O 1
ATOM 3906 N N . LEU A 1 525 ? 17.562 9.773 -18.406 1 94.56 525 LEU A N 1
ATOM 3907 C CA . LEU A 1 525 ? 18.969 9.461 -18.141 1 94.56 525 LEU A CA 1
ATOM 3908 C C . LEU A 1 525 ? 19.891 10.18 -19.109 1 94.56 525 LEU A C 1
ATOM 3910 O O . LEU A 1 525 ? 19.688 10.125 -20.328 1 94.56 525 LEU A O 1
ATOM 3914 N N . ALA A 1 526 ? 20.906 10.852 -18.547 1 94.62 526 ALA A N 1
ATOM 3915 C CA . ALA A 1 526 ? 21.984 11.414 -19.359 1 94.62 526 ALA A CA 1
ATOM 3916 C C . ALA A 1 526 ? 23.016 10.359 -19.703 1 94.62 526 ALA A C 1
ATOM 3918 O O . ALA A 1 526 ? 23.016 9.266 -19.125 1 94.62 526 ALA A O 1
ATOM 3919 N N . PRO A 1 527 ? 23.875 10.633 -20.594 1 92.38 527 PRO A N 1
ATOM 3920 C CA . PRO A 1 527 ? 24.891 9.648 -20.969 1 92.38 527 PRO A CA 1
ATOM 3921 C C . PRO A 1 527 ? 25.766 9.211 -19.797 1 92.38 527 PRO A C 1
ATOM 3923 O O . PRO A 1 527 ? 26.25 8.086 -19.766 1 92.38 527 PRO A O 1
ATOM 3926 N N . ASP A 1 528 ? 25.875 10.07 -18.812 1 89.88 528 ASP A N 1
ATOM 3927 C CA . ASP A 1 528 ? 26.719 9.734 -17.672 1 89.88 528 ASP A CA 1
ATOM 3928 C C . ASP A 1 528 ? 25.938 8.945 -16.625 1 89.88 528 ASP A C 1
ATOM 3930 O O . ASP A 1 528 ? 26.453 8.648 -15.547 1 89.88 528 ASP A O 1
ATOM 3934 N N . GLY A 1 529 ? 24.719 8.68 -16.938 1 87.81 529 GLY A N 1
ATOM 3935 C CA . GLY A 1 529 ? 23.938 7.82 -16.062 1 87.81 529 GLY A CA 1
ATOM 3936 C C . GLY A 1 529 ? 23.172 8.586 -14.992 1 87.81 529 GLY A C 1
ATOM 3937 O O . GLY A 1 529 ? 22.484 7.984 -14.172 1 87.81 529 GLY A O 1
ATOM 3938 N N . THR A 1 530 ? 23.297 9.93 -15.008 1 90 530 THR A N 1
ATOM 3939 C CA . THR A 1 530 ? 22.578 10.742 -14.031 1 90 530 THR A CA 1
ATOM 3940 C C . THR A 1 530 ? 21.219 11.156 -14.578 1 90 530 THR A C 1
ATOM 3942 O O . THR A 1 530 ? 21 11.141 -15.789 1 90 530 THR A O 1
ATOM 3945 N N . TYR A 1 531 ? 20.266 11.484 -13.703 1 92.75 531 TYR A N 1
ATOM 3946 C CA . TYR A 1 531 ? 18.938 11.945 -14.094 1 92.75 531 TYR A CA 1
ATOM 3947 C C . TYR A 1 531 ? 18.938 13.445 -14.367 1 92.75 531 TYR A C 1
ATOM 3949 O O . TYR A 1 531 ? 18.219 14.203 -13.711 1 92.75 531 TYR A O 1
ATOM 3957 N N . THR A 1 532 ? 19.797 13.82 -15.305 1 92.88 532 THR A N 1
ATOM 3958 C CA . THR A 1 532 ? 19.953 15.234 -15.617 1 92.88 532 THR A CA 1
ATOM 3959 C C . THR A 1 532 ? 19.641 15.508 -17.078 1 92.88 532 THR A C 1
ATOM 3961 O O . THR A 1 532 ? 19.922 16.594 -17.594 1 92.88 532 THR A O 1
ATOM 3964 N N . GLY A 1 533 ? 19.062 14.523 -17.766 1 95.69 533 GLY A N 1
ATOM 3965 C CA . GLY A 1 533 ? 18.703 14.695 -19.172 1 95.69 533 GLY A CA 1
ATOM 3966 C C . GLY A 1 533 ? 17.469 15.562 -19.359 1 95.69 533 GLY A C 1
ATOM 3967 O O . GLY A 1 533 ? 17.188 16.453 -18.562 1 95.69 533 GLY A O 1
ATOM 3968 N N . ASP A 1 534 ? 16.828 15.383 -20.438 1 95.25 534 ASP A N 1
ATOM 3969 C CA . ASP A 1 534 ? 15.617 16.141 -20.766 1 95.25 534 ASP A CA 1
ATOM 3970 C C . ASP A 1 534 ? 14.461 15.742 -19.859 1 95.25 534 ASP A C 1
ATOM 3972 O O . ASP A 1 534 ? 14.484 14.672 -19.25 1 95.25 534 ASP A O 1
ATOM 3976 N N . PRO A 1 535 ? 13.484 16.672 -19.734 1 94.5 535 PRO A N 1
ATOM 3977 C CA . PRO A 1 535 ? 12.281 16.266 -18.984 1 94.5 535 PRO A CA 1
ATOM 3978 C C . PRO A 1 535 ? 11.617 15.023 -19.578 1 94.5 535 PRO A C 1
ATOM 3980 O O . PRO A 1 535 ? 11.641 14.82 -20.797 1 94.5 535 PRO A O 1
ATOM 3983 N N . LEU A 1 536 ? 11.07 14.211 -18.797 1 96.75 536 LEU A N 1
ATOM 3984 C CA . LEU A 1 536 ? 10.391 13 -19.234 1 96.75 536 LEU A CA 1
ATOM 3985 C C . LEU A 1 536 ? 9.203 13.344 -20.125 1 96.75 536 LEU A C 1
ATOM 3987 O O . LEU A 1 536 ? 8.539 14.359 -19.922 1 96.75 536 LEU A O 1
ATOM 3991 N N . PRO A 1 537 ? 8.977 12.578 -21.109 1 96.19 537 PRO A N 1
ATOM 3992 C CA . PRO A 1 537 ? 7.867 12.844 -22.031 1 96.19 537 PRO A CA 1
ATOM 3993 C C . PRO A 1 537 ? 6.516 12.422 -21.453 1 96.19 537 PRO A C 1
ATOM 3995 O O . PRO A 1 537 ? 5.785 11.648 -22.078 1 96.19 537 PRO A O 1
ATOM 3998 N N . VAL A 1 538 ? 6.16 12.938 -20.312 1 97.19 538 VAL A N 1
ATOM 3999 C CA . VAL A 1 538 ? 4.902 12.656 -19.625 1 97.19 538 VAL A CA 1
ATOM 4000 C C . VAL A 1 538 ? 3.922 13.805 -19.859 1 97.19 538 VAL A C 1
ATOM 4002 O O . VAL A 1 538 ? 4.285 14.977 -19.734 1 97.19 538 VAL A O 1
ATOM 4005 N N . ASP A 1 539 ? 2.738 13.477 -20.266 1 98.38 539 ASP A N 1
ATOM 4006 C CA . ASP A 1 539 ? 1.652 14.43 -20.438 1 98.38 539 ASP A CA 1
ATOM 4007 C C . ASP A 1 539 ? 0.514 14.148 -19.469 1 98.38 539 ASP A C 1
ATOM 4009 O O . ASP A 1 539 ? -0.433 13.438 -19.797 1 98.38 539 ASP A O 1
ATOM 4013 N N . LEU A 1 540 ? 0.562 14.836 -18.312 1 98.56 540 LEU A N 1
ATOM 4014 C CA . LEU A 1 540 ? -0.374 14.516 -17.25 1 98.56 540 LEU A CA 1
ATOM 4015 C C . LEU A 1 540 ? -1.771 15.031 -17.578 1 98.56 540 LEU A C 1
ATOM 4017 O O . LEU A 1 540 ? -2.768 14.5 -17.078 1 98.56 540 LEU A O 1
ATOM 4021 N N . ALA A 1 541 ? -1.876 16.094 -18.359 1 98.75 541 ALA A N 1
ATOM 4022 C CA . ALA A 1 541 ? -3.184 16.547 -18.828 1 98.75 541 ALA A CA 1
ATOM 4023 C C . ALA A 1 541 ? -3.863 15.461 -19.672 1 98.75 541 ALA A C 1
ATOM 4025 O O . ALA A 1 541 ? -5.035 15.141 -19.453 1 98.75 541 ALA A O 1
ATOM 4026 N N . ALA A 1 542 ? -3.119 14.906 -20.609 1 98.81 542 ALA A N 1
ATOM 4027 C CA . ALA A 1 542 ? -3.648 13.82 -21.422 1 98.81 542 ALA A CA 1
ATOM 4028 C C . ALA A 1 542 ? -3.98 12.602 -20.547 1 98.81 542 ALA A C 1
ATOM 4030 O O . ALA A 1 542 ? -4.938 11.875 -20.828 1 98.81 542 ALA A O 1
ATOM 4031 N N . ASN A 1 543 ? -3.156 12.383 -19.578 1 98.81 543 ASN A N 1
ATOM 4032 C CA . ASN A 1 543 ? -3.412 11.273 -18.672 1 98.81 543 ASN A CA 1
ATOM 4033 C C . ASN A 1 543 ? -4.762 11.414 -17.969 1 98.81 543 ASN A C 1
ATOM 4035 O O . ASN A 1 543 ? -5.559 10.477 -17.953 1 98.81 543 ASN A O 1
ATOM 4039 N N . ALA A 1 544 ? -4.98 12.586 -17.391 1 98.88 544 ALA A N 1
ATOM 4040 C CA . ALA A 1 544 ? -6.254 12.844 -16.734 1 98.88 544 ALA A CA 1
ATOM 4041 C C . ALA A 1 544 ? -7.422 12.695 -17.703 1 98.88 544 ALA A C 1
ATOM 4043 O O . ALA A 1 544 ? -8.461 12.125 -17.344 1 98.88 544 ALA A O 1
ATOM 4044 N N . ALA A 1 545 ? -7.258 13.195 -18.875 1 98.88 545 ALA A N 1
ATOM 4045 C CA . ALA A 1 545 ? -8.305 13.086 -19.891 1 98.88 545 ALA A CA 1
ATOM 4046 C C . ALA A 1 545 ? -8.602 11.617 -20.219 1 98.88 545 ALA A C 1
ATOM 4048 O O . ALA A 1 545 ? -9.758 11.242 -20.391 1 98.88 545 ALA A O 1
ATOM 4049 N N . SER A 1 546 ? -7.57 10.812 -20.297 1 98.75 546 SER A N 1
ATOM 4050 C CA . SER A 1 546 ? -7.715 9.391 -20.625 1 98.75 546 SER A CA 1
ATOM 4051 C C . SER A 1 546 ? -8.516 8.656 -19.547 1 98.75 546 SER A C 1
ATOM 4053 O O . SER A 1 546 ? -9.078 7.59 -19.812 1 98.75 546 SER A O 1
ATOM 4055 N N . LEU A 1 547 ? -8.57 9.211 -18.391 1 98.69 547 LEU A N 1
ATOM 4056 C CA . LEU A 1 547 ? -9.289 8.586 -17.297 1 98.69 547 LEU A CA 1
ATOM 4057 C C . LEU A 1 547 ? -10.695 9.164 -17.156 1 98.69 547 LEU A C 1
ATOM 4059 O O . LEU A 1 547 ? -11.398 8.867 -16.188 1 98.69 547 LEU A O 1
ATOM 4063 N N . GLY A 1 548 ? -11.109 10.047 -18.016 1 98.5 548 GLY A N 1
ATOM 4064 C CA . GLY A 1 548 ? -12.5 10.43 -18.141 1 98.5 548 GLY A CA 1
ATOM 4065 C C . GLY A 1 548 ? -12.766 11.859 -17.719 1 98.5 548 GLY A C 1
ATOM 4066 O O . GLY A 1 548 ? -13.914 12.312 -17.703 1 98.5 548 GLY A O 1
ATOM 4067 N N . LEU A 1 549 ? -11.734 12.656 -17.391 1 98.81 549 LEU A N 1
ATOM 4068 C CA . LEU A 1 549 ? -11.945 14.023 -16.922 1 98.81 549 LEU A CA 1
ATOM 4069 C C . LEU A 1 549 ? -11.984 15 -18.094 1 98.81 549 LEU A C 1
ATOM 4071 O O . LEU A 1 549 ? -11.336 14.766 -19.125 1 98.81 549 LEU A O 1
ATOM 4075 N N . ASP A 1 550 ? -12.781 16.078 -17.938 1 98.69 550 ASP A N 1
ATOM 4076 C CA . ASP A 1 550 ? -12.523 17.281 -18.734 1 98.69 550 ASP A CA 1
ATOM 4077 C C . ASP A 1 550 ? -11.227 17.953 -18.297 1 98.69 550 ASP A C 1
ATOM 4079 O O . ASP A 1 550 ? -10.906 17.984 -17.109 1 98.69 550 ASP A O 1
ATOM 4083 N N . VAL A 1 551 ? -10.492 18.484 -19.297 1 98.81 551 VAL A N 1
ATOM 4084 C CA . VAL A 1 551 ? -9.172 19 -18.938 1 98.81 551 VAL A CA 1
ATOM 4085 C C . VAL A 1 551 ? -9 20.406 -19.484 1 98.81 551 VAL A C 1
ATOM 4087 O O . VAL A 1 551 ? -9.328 20.672 -20.656 1 98.81 551 VAL A O 1
ATOM 4090 N N . LEU A 1 552 ? -8.578 21.312 -18.688 1 98.88 552 LEU A N 1
ATOM 4091 C CA . LEU A 1 552 ? -8.141 22.656 -19.031 1 98.88 552 LEU A CA 1
ATOM 4092 C C . LEU A 1 552 ? -6.633 22.781 -18.875 1 98.88 552 LEU A C 1
ATOM 4094 O O . LEU A 1 552 ? -6.109 22.656 -17.766 1 98.88 552 LEU A O 1
ATOM 4098 N N . ARG A 1 553 ? -5.961 23.062 -19.953 1 98.5 553 ARG A N 1
ATOM 4099 C CA . ARG A 1 553 ? -4.512 23.234 -19.906 1 98.5 553 ARG A CA 1
ATOM 4100 C C . ARG A 1 553 ? -4.141 24.703 -19.688 1 98.5 553 ARG A C 1
ATOM 4102 O O . ARG A 1 553 ? -4.645 25.578 -20.391 1 98.5 553 ARG A O 1
ATOM 4109 N N . VAL A 1 554 ? -3.357 24.906 -18.688 1 98.44 554 VAL A N 1
ATOM 4110 C CA . VAL A 1 554 ? -2.883 26.25 -18.359 1 98.44 554 VAL A CA 1
ATOM 4111 C C . VAL A 1 554 ? -1.361 26.297 -18.469 1 98.44 554 VAL A C 1
ATOM 4113 O O . VAL A 1 554 ? -0.654 25.609 -17.719 1 98.44 554 VAL A O 1
ATOM 4116 N N . ARG A 1 555 ? -0.824 27.219 -19.328 1 95.44 555 ARG A N 1
ATOM 4117 C CA . ARG A 1 555 ? 0.617 27.297 -19.547 1 95.44 555 ARG A CA 1
ATOM 4118 C C . ARG A 1 555 ? 1.165 28.641 -19.062 1 95.44 555 ARG A C 1
ATOM 4120 O O . ARG A 1 555 ? 2.371 28.781 -18.859 1 95.44 555 ARG A O 1
ATOM 4127 N N . THR A 1 556 ? 0.17 29.578 -18.875 1 96.62 556 THR A N 1
ATOM 4128 C CA . THR A 1 556 ? 0.604 30.922 -18.516 1 96.62 556 THR A CA 1
ATOM 4129 C C . THR A 1 556 ? -0.255 31.469 -17.391 1 96.62 556 THR A C 1
ATOM 4131 O O . THR A 1 556 ? -1.381 31.016 -17.172 1 96.62 556 THR A O 1
ATOM 4134 N N . ALA A 1 557 ? 0.299 32.469 -16.703 1 96.19 557 ALA A N 1
ATOM 4135 C CA . ALA A 1 557 ? -0.412 33.125 -15.602 1 96.19 557 ALA A CA 1
ATOM 4136 C C . ALA A 1 557 ? -1.698 33.781 -16.094 1 96.19 557 ALA A C 1
ATOM 4138 O O . ALA A 1 557 ? -2.697 33.812 -15.367 1 96.19 557 ALA A O 1
ATOM 4139 N N . GLY A 1 558 ? -1.693 34.25 -17.297 1 96.44 558 GLY A N 1
ATOM 4140 C CA . GLY A 1 558 ? -2.846 34.938 -17.844 1 96.44 558 GLY A CA 1
ATOM 4141 C C . GLY A 1 558 ? -4.035 34 -18.078 1 96.44 558 GLY A C 1
ATOM 4142 O O . GLY A 1 558 ? -5.18 34.469 -18.125 1 96.44 558 GLY A O 1
ATOM 4143 N N . GLU A 1 559 ? -3.828 32.719 -18.156 1 97.56 559 GLU A N 1
ATOM 4144 C CA . GLU A 1 559 ? -4.875 31.734 -18.453 1 97.56 559 GLU A CA 1
ATOM 4145 C C . GLU A 1 559 ? -5.5 31.203 -17.172 1 97.56 559 GLU A C 1
ATOM 4147 O O . GLU A 1 559 ? -6.551 30.562 -17.203 1 97.56 559 GLU A O 1
ATOM 4152 N N . LEU A 1 560 ? -4.918 31.516 -16.031 1 97.5 560 LEU A N 1
ATOM 4153 C CA . LEU A 1 560 ? -5.211 30.844 -14.773 1 97.5 560 LEU A CA 1
ATOM 4154 C C . LEU A 1 560 ? -6.625 31.156 -14.305 1 97.5 560 LEU A C 1
ATOM 4156 O O . LEU A 1 560 ? -7.395 30.25 -13.977 1 97.5 560 LEU A O 1
ATOM 4160 N N . ASP A 1 561 ? -7.02 32.438 -14.266 1 97.56 561 ASP A N 1
ATOM 4161 C CA . ASP A 1 561 ? -8.297 32.844 -13.703 1 97.56 561 ASP A CA 1
ATOM 4162 C C . ASP A 1 561 ? -9.469 32.281 -14.5 1 97.56 561 ASP A C 1
ATOM 4164 O O . ASP A 1 561 ? -10.414 31.734 -13.922 1 97.56 561 ASP A O 1
ATOM 4168 N N . GLU A 1 562 ? -9.375 32.344 -15.789 1 98.06 562 GLU A N 1
ATOM 4169 C CA . GLU A 1 562 ? -10.445 31.844 -16.656 1 98.06 562 GLU A CA 1
ATOM 4170 C C . GLU A 1 562 ? -10.57 30.328 -16.531 1 98.06 562 GLU A C 1
ATOM 4172 O O . GLU A 1 562 ? -11.68 29.797 -16.453 1 98.06 562 GLU A O 1
ATOM 4177 N N . ALA A 1 563 ? -9.469 29.625 -16.531 1 98.69 563 ALA A N 1
ATOM 4178 C CA . ALA A 1 563 ? -9.477 28.172 -16.422 1 98.69 563 ALA A CA 1
ATOM 4179 C C . ALA A 1 563 ? -10.094 27.734 -15.094 1 98.69 563 ALA A C 1
ATOM 4181 O O . ALA A 1 563 ? -10.906 26.797 -15.062 1 98.69 563 ALA A O 1
ATOM 4182 N N . LEU A 1 564 ? -9.703 28.359 -14.047 1 98.75 564 LEU A N 1
ATOM 4183 C CA . LEU A 1 564 ? -10.211 28 -12.727 1 98.75 564 LEU A CA 1
ATOM 4184 C C . LEU A 1 564 ? -11.703 28.312 -12.625 1 98.75 564 LEU A C 1
ATOM 4186 O O . LEU A 1 564 ? -12.461 27.562 -12.016 1 98.75 564 LEU A O 1
ATOM 4190 N N . ALA A 1 565 ? -12.125 29.422 -13.156 1 98.69 565 ALA A N 1
ATOM 4191 C CA . ALA A 1 565 ? -13.547 29.781 -13.156 1 98.69 565 ALA A CA 1
ATOM 4192 C C . ALA A 1 565 ? -14.367 28.75 -13.938 1 98.69 565 ALA A C 1
ATOM 4194 O O . ALA A 1 565 ? -15.453 28.375 -13.516 1 98.69 565 ALA A O 1
ATOM 4195 N N . ALA A 1 566 ? -13.852 28.391 -15.062 1 98.75 566 ALA A N 1
ATOM 4196 C CA . ALA A 1 566 ? -14.523 27.375 -15.883 1 98.75 566 ALA A CA 1
ATOM 4197 C C . ALA A 1 566 ? -14.633 26.062 -15.125 1 98.75 566 ALA A C 1
ATOM 4199 O O . ALA A 1 566 ? -15.672 25.391 -15.18 1 98.75 566 ALA A O 1
ATOM 4200 N N . ALA A 1 567 ? -13.555 25.656 -14.5 1 98.75 567 ALA A N 1
ATOM 4201 C CA . ALA A 1 567 ? -13.562 24.438 -13.711 1 98.75 567 ALA A CA 1
ATOM 4202 C C . ALA A 1 567 ? -14.586 24.516 -12.578 1 98.75 567 ALA A C 1
ATOM 4204 O O . ALA A 1 567 ? -15.297 23.547 -12.305 1 98.75 567 ALA A O 1
ATOM 4205 N N . ARG A 1 568 ? -14.602 25.625 -11.883 1 98.56 568 ARG A N 1
ATOM 4206 C CA . ARG A 1 568 ? -15.523 25.781 -10.766 1 98.56 568 ARG A CA 1
ATOM 4207 C C . ARG A 1 568 ? -16.969 25.594 -11.219 1 98.56 568 ARG A C 1
ATOM 4209 O O . ARG A 1 568 ? -17.797 25.047 -10.484 1 98.56 568 ARG A O 1
ATOM 4216 N N . ALA A 1 569 ? -17.297 25.984 -12.406 1 97.94 569 ALA A N 1
ATOM 4217 C CA . ALA A 1 569 ? -18.656 25.953 -12.922 1 97.94 569 ALA A CA 1
ATOM 4218 C C . ALA A 1 569 ? -19 24.594 -13.508 1 97.94 569 ALA A C 1
ATOM 4220 O O . ALA A 1 569 ? -20.172 24.281 -13.742 1 97.94 569 ALA A O 1
ATOM 4221 N N . ALA A 1 570 ? -18.031 23.766 -13.672 1 98.25 570 ALA A N 1
ATOM 4222 C CA . ALA A 1 570 ? -18.219 22.484 -14.344 1 98.25 570 ALA A CA 1
ATOM 4223 C C . ALA A 1 570 ? -19.062 21.531 -13.492 1 98.25 570 ALA A C 1
ATOM 4225 O O . ALA A 1 570 ? -18.953 21.531 -12.266 1 98.25 570 ALA A O 1
ATOM 4226 N N . THR A 1 571 ? -19.812 20.641 -14.133 1 97.56 571 THR A N 1
ATOM 4227 C CA . THR A 1 571 ? -20.688 19.703 -13.445 1 97.56 571 THR A CA 1
ATOM 4228 C C . THR A 1 571 ? -20.172 18.281 -13.602 1 97.56 571 THR A C 1
ATOM 4230 O O . THR A 1 571 ? -20.859 17.312 -13.242 1 97.56 571 THR A O 1
ATOM 4233 N N . ARG A 1 572 ? -19.016 18.109 -14.164 1 97.38 572 ARG A N 1
ATOM 4234 C CA . ARG A 1 572 ? -18.297 16.844 -14.281 1 97.38 572 ARG A CA 1
ATOM 4235 C C . ARG A 1 572 ? -16.922 16.938 -13.641 1 97.38 572 ARG A C 1
ATOM 4237 O O . ARG A 1 572 ? -16.406 18.031 -13.43 1 97.38 572 ARG A O 1
ATOM 4244 N N . PRO A 1 573 ? -16.359 15.727 -13.273 1 98.5 573 PRO A N 1
ATOM 4245 C CA . PRO A 1 573 ? -14.977 15.828 -12.828 1 98.5 573 PRO A CA 1
ATOM 4246 C C . PRO A 1 573 ? -14.086 16.562 -13.836 1 98.5 573 PRO A C 1
ATOM 4248 O O . PRO A 1 573 ? -14.141 16.266 -15.039 1 98.5 573 PRO A O 1
ATOM 4251 N N . THR A 1 574 ? -13.297 17.531 -13.367 1 98.88 574 THR A N 1
ATOM 4252 C CA . THR A 1 574 ? -12.547 18.422 -14.242 1 98.88 574 THR A CA 1
ATOM 4253 C C . THR A 1 574 ? -11.133 18.641 -13.711 1 98.88 574 THR A C 1
ATOM 4255 O O . THR A 1 574 ? -10.93 18.781 -12.5 1 98.88 574 THR A O 1
ATOM 4258 N N . CYS A 1 575 ? -10.219 18.578 -14.633 1 98.88 575 CYS A N 1
ATOM 4259 C CA . CYS A 1 575 ? -8.812 18.781 -14.297 1 98.88 575 CYS A CA 1
ATOM 4260 C C . CYS A 1 575 ? -8.32 20.109 -14.844 1 98.88 575 CYS A C 1
ATOM 4262 O O . CYS A 1 575 ? -8.609 20.469 -15.984 1 98.88 575 CYS A O 1
ATOM 4264 N N . VAL A 1 576 ? -7.699 20.906 -14.023 1 98.94 576 VAL A N 1
ATOM 4265 C CA . VAL A 1 576 ? -6.887 22.047 -14.438 1 98.94 576 VAL A CA 1
ATOM 4266 C C . VAL A 1 576 ? -5.406 21.688 -14.328 1 98.94 576 VAL A C 1
ATOM 4268 O O . VAL A 1 576 ? -4.875 21.547 -13.227 1 98.94 576 VAL A O 1
ATOM 4271 N N . HIS A 1 577 ? -4.801 21.484 -15.453 1 98.88 577 HIS A N 1
ATOM 4272 C CA . HIS A 1 577 ? -3.375 21.172 -15.492 1 98.88 577 HIS A CA 1
ATOM 4273 C C . HIS A 1 577 ? -2.545 22.453 -15.641 1 98.88 577 HIS A C 1
ATOM 4275 O O . HIS A 1 577 ? -2.713 23.203 -16.609 1 98.88 577 HIS A O 1
ATOM 4281 N N . VAL A 1 578 ? -1.634 22.688 -14.664 1 98.44 578 VAL A N 1
ATOM 4282 C CA . VAL A 1 578 ? -0.87 23.938 -14.648 1 98.44 578 VAL A CA 1
ATOM 4283 C C . VAL A 1 578 ? 0.624 23.625 -14.711 1 98.44 578 VAL A C 1
ATOM 4285 O O . VAL A 1 578 ? 1.154 22.922 -13.844 1 98.44 578 VAL A O 1
ATOM 4288 N N . GLU A 1 579 ? 1.319 24.109 -15.727 1 96.62 579 GLU A N 1
ATOM 4289 C CA . GLU A 1 579 ? 2.779 24.141 -15.711 1 96.62 579 GLU A CA 1
ATOM 4290 C C . GLU A 1 579 ? 3.309 25.234 -14.797 1 96.62 579 GLU A C 1
ATOM 4292 O O . GLU A 1 579 ? 3.072 26.422 -15.039 1 96.62 579 GLU A O 1
ATOM 4297 N N . THR A 1 580 ? 3.998 24.828 -13.734 1 94.81 580 THR A N 1
ATOM 4298 C CA . THR A 1 580 ? 4.402 25.844 -12.758 1 94.81 580 THR A CA 1
ATOM 4299 C C . THR A 1 580 ? 5.91 26.078 -12.82 1 94.81 580 THR A C 1
ATOM 4301 O O . THR A 1 580 ? 6.664 25.203 -13.242 1 94.81 580 THR A O 1
ATOM 4304 N N . ALA A 1 581 ? 6.27 27.281 -12.469 1 90.12 581 ALA A N 1
ATOM 4305 C CA . ALA A 1 581 ? 7.676 27.641 -12.312 1 90.12 581 ALA A CA 1
ATOM 4306 C C . ALA A 1 581 ? 8.172 27.328 -10.898 1 90.12 581 ALA A C 1
ATOM 4308 O O . ALA A 1 581 ? 7.434 27.516 -9.93 1 90.12 581 ALA A O 1
ATOM 4309 N N . THR A 1 582 ? 9.367 26.672 -10.773 1 74.06 582 THR A N 1
ATOM 4310 C CA . THR A 1 582 ? 9.945 26.406 -9.461 1 74.06 582 THR A CA 1
ATOM 4311 C C . THR A 1 582 ? 10.875 27.547 -9.039 1 74.06 582 THR A C 1
ATOM 4313 O O . THR A 1 582 ? 11.336 28.312 -9.883 1 74.06 582 THR A O 1
ATOM 4316 N N . PRO A 1 583 ? 10.875 27.844 -7.59 1 59.59 583 PRO A N 1
ATOM 4317 C CA . PRO A 1 583 ? 11.523 29.031 -7.008 1 59.59 583 PRO A CA 1
ATOM 4318 C C . PRO A 1 583 ? 12.906 29.281 -7.598 1 59.59 583 PRO A C 1
ATOM 4320 O O . PRO A 1 583 ? 13.469 30.359 -7.398 1 59.59 583 PRO A O 1
ATOM 4323 N N . ASP A 1 584 ? 13.688 28.203 -8.039 1 49.59 584 ASP A N 1
ATOM 4324 C CA . ASP A 1 584 ? 14.984 28.75 -8.43 1 49.59 584 ASP A CA 1
ATOM 4325 C C . ASP A 1 584 ? 14.812 29.953 -9.352 1 49.59 584 ASP A C 1
ATOM 4327 O O . ASP A 1 584 ? 15.766 30.703 -9.578 1 49.59 584 ASP A O 1
ATOM 4331 N N . SER A 1 585 ? 13.758 30.203 -9.664 1 41.09 585 SER A N 1
ATOM 4332 C CA . SER A 1 585 ? 13.742 31.234 -10.695 1 41.09 585 SER A CA 1
ATOM 4333 C C . SER A 1 585 ? 12.898 32.438 -10.258 1 41.09 585 SER A C 1
ATOM 4335 O O . SER A 1 585 ? 12.938 33.5 -10.883 1 41.09 585 SER A O 1
ATOM 4337 N N . VAL A 1 586 ? 11.914 32.375 -9.344 1 47.16 586 VAL A N 1
ATOM 4338 C CA . VAL A 1 586 ? 11.148 33.594 -9.07 1 47.16 586 VAL A CA 1
ATOM 4339 C C . VAL A 1 586 ? 10.977 33.781 -7.566 1 47.16 586 VAL A C 1
ATOM 4341 O O . VAL A 1 586 ? 10.891 32.812 -6.824 1 47.16 586 VAL A O 1
ATOM 4344 N N . PRO A 1 587 ? 11.398 35 -7.129 1 49.56 587 PRO A N 1
ATOM 4345 C CA . PRO A 1 587 ? 11.094 35.375 -5.742 1 49.56 587 PRO A CA 1
ATOM 4346 C C . PRO A 1 587 ? 9.641 35.094 -5.367 1 49.56 587 PRO A C 1
ATOM 4348 O O . PRO A 1 587 ? 8.727 35.594 -6.012 1 49.56 587 PRO A O 1
ATOM 4351 N N . GLY A 1 588 ? 9.148 33.875 -4.91 1 61.28 588 GLY A N 1
ATOM 4352 C CA . GLY A 1 588 ? 7.699 33.844 -4.773 1 61.28 588 GLY A CA 1
ATOM 4353 C C . GLY A 1 588 ? 7.238 33.625 -3.344 1 61.28 588 GLY A C 1
ATOM 4354 O O . GLY A 1 588 ? 6.613 34.531 -2.756 1 61.28 588 GLY A O 1
ATOM 4355 N N . ALA A 1 589 ? 7.367 32.594 -2.773 1 75.69 589 ALA A N 1
ATOM 4356 C CA . ALA A 1 589 ? 6.766 32.344 -1.466 1 75.69 589 ALA A CA 1
ATOM 4357 C C . ALA A 1 589 ? 7.75 32.656 -0.341 1 75.69 589 ALA A C 1
ATOM 4359 O O . ALA A 1 589 ? 8.961 32.469 -0.501 1 75.69 589 ALA A O 1
ATOM 4360 N N . PRO A 1 590 ? 7.262 33.406 0.727 1 86.75 590 PRO A N 1
ATOM 4361 C CA . PRO A 1 590 ? 8.148 33.625 1.87 1 86.75 590 PRO A CA 1
ATOM 4362 C C . PRO A 1 590 ? 8.805 32.312 2.361 1 86.75 590 PRO A C 1
ATOM 4364 O O . PRO A 1 590 ? 8.219 31.25 2.246 1 86.75 590 PRO A O 1
ATOM 4367 N N . PRO A 1 591 ? 10.031 32.438 2.719 1 87.62 591 PRO A N 1
ATOM 4368 C CA . PRO A 1 591 ? 10.719 31.25 3.246 1 87.62 591 PRO A CA 1
ATOM 4369 C C . PRO A 1 591 ? 10.141 30.781 4.582 1 87.62 591 PRO A C 1
ATOM 4371 O O . PRO A 1 591 ? 9.289 31.469 5.164 1 87.62 591 PRO A O 1
ATOM 4374 N N . ALA A 1 592 ? 10.609 29.625 5.02 1 89.56 592 ALA A N 1
ATOM 4375 C CA . ALA A 1 592 ? 10.227 29.109 6.332 1 89.56 592 ALA A CA 1
ATOM 4376 C C . ALA A 1 592 ? 10.641 30.062 7.438 1 89.56 592 ALA A C 1
ATOM 4378 O O . ALA A 1 592 ? 11.727 30.641 7.398 1 89.56 592 ALA A O 1
ATOM 4379 N N . GLN A 1 593 ? 9.75 30.234 8.414 1 91 593 GLN A N 1
ATOM 4380 C CA . GLN A 1 593 ? 9.945 31.234 9.461 1 91 593 GLN A CA 1
ATOM 4381 C C . GLN A 1 593 ? 10.484 30.578 10.734 1 91 593 GLN A C 1
ATOM 4383 O O . GLN A 1 593 ? 10.742 31.281 11.719 1 91 593 GLN A O 1
ATOM 4388 N N . ALA A 1 594 ? 10.57 29.312 10.75 1 94.94 594 ALA A N 1
ATOM 4389 C CA . ALA A 1 594 ? 11.086 28.562 11.891 1 94.94 594 ALA A CA 1
ATOM 4390 C C . ALA A 1 594 ? 11.82 27.297 11.43 1 94.94 594 ALA A C 1
ATOM 4392 O O . ALA A 1 594 ? 11.609 26.828 10.305 1 94.94 594 ALA A O 1
ATOM 4393 N N . TRP A 1 595 ? 12.656 26.781 12.281 1 95.06 595 TRP A N 1
ATOM 4394 C CA . TRP A 1 595 ? 13.578 25.688 11.969 1 95.06 595 TRP A CA 1
ATOM 4395 C C . TRP A 1 595 ? 12.852 24.344 12 1 95.06 595 TRP A C 1
ATOM 4397 O O . TRP A 1 595 ? 11.852 24.188 12.695 1 95.06 595 TRP A O 1
ATOM 4407 N N . TRP A 1 596 ? 13.258 23.391 11.234 1 95.69 596 TRP A N 1
ATOM 4408 C CA . TRP A 1 596 ? 12.789 22.016 11.219 1 95.69 596 TRP A CA 1
ATOM 4409 C C . TRP A 1 596 ? 13.969 21.047 11.266 1 95.69 596 TRP A C 1
ATOM 4411 O O . TRP A 1 596 ? 14.922 21.172 10.492 1 95.69 596 TRP A O 1
ATOM 4421 N N . ASP A 1 597 ? 13.891 20.031 12.141 1 96.5 597 ASP A N 1
ATOM 4422 C CA . ASP A 1 597 ? 14.992 19.109 12.359 1 96.5 597 ASP A CA 1
ATOM 4423 C C . ASP A 1 597 ? 15 18.016 11.297 1 96.5 597 ASP A C 1
ATOM 4425 O O . ASP A 1 597 ? 14.266 17.031 11.406 1 96.5 597 ASP A O 1
ATOM 4429 N N . VAL A 1 598 ? 15.852 18.141 10.328 1 96.38 598 VAL A N 1
ATOM 4430 C CA . VAL A 1 598 ? 16.219 17.094 9.383 1 96.38 598 VAL A CA 1
ATOM 4431 C C . VAL A 1 598 ? 17.703 16.766 9.523 1 96.38 598 VAL A C 1
ATOM 4433 O O . VAL A 1 598 ? 18.562 17.562 9.117 1 96.38 598 VAL A O 1
ATOM 4436 N N . PRO A 1 599 ? 18 15.633 10 1 95.44 599 PRO A N 1
ATOM 4437 C CA . PRO A 1 599 ? 19.391 15.312 10.281 1 95.44 599 PRO A CA 1
ATOM 4438 C C . PRO A 1 599 ? 20.281 15.398 9.039 1 95.44 599 PRO A C 1
ATOM 4440 O O . PRO A 1 599 ? 19.812 15.133 7.926 1 95.44 599 PRO A O 1
ATOM 4443 N N . VAL A 1 600 ? 21.547 15.773 9.312 1 96.94 600 VAL A N 1
ATOM 4444 C CA . VAL A 1 600 ? 22.516 15.906 8.242 1 96.94 600 VAL A CA 1
ATOM 4445 C C . VAL A 1 600 ? 23.719 15 8.523 1 96.94 600 VAL A C 1
ATOM 4447 O O . VAL A 1 600 ? 24.125 14.836 9.68 1 96.94 600 VAL A O 1
ATOM 4450 N N . ALA A 1 601 ? 24.219 14.406 7.445 1 97.56 601 ALA A N 1
ATOM 4451 C CA . ALA A 1 601 ? 25.359 13.492 7.57 1 97.56 601 ALA A CA 1
ATOM 4452 C C . ALA A 1 601 ? 26.484 14.133 8.367 1 97.56 601 ALA A C 1
ATOM 4454 O O . ALA A 1 601 ? 27 15.188 7.988 1 97.56 601 ALA A O 1
ATOM 4455 N N . ARG A 1 602 ? 26.938 13.43 9.445 1 96.5 602 ARG A N 1
ATOM 4456 C CA . ARG A 1 602 ? 27.938 13.984 10.344 1 96.5 602 ARG A CA 1
ATOM 4457 C C . ARG A 1 602 ? 29.344 13.875 9.727 1 96.5 602 ARG A C 1
ATOM 4459 O O . ARG A 1 602 ? 30.266 14.562 10.172 1 96.5 602 ARG A O 1
ATOM 4466 N N . THR A 1 603 ? 29.531 13.023 8.766 1 94.25 603 THR A N 1
ATOM 4467 C CA . THR A 1 603 ? 30.766 12.945 7.973 1 94.25 603 THR A CA 1
ATOM 4468 C C . THR A 1 603 ? 30.438 12.852 6.484 1 94.25 603 THR A C 1
ATOM 4470 O O . THR A 1 603 ? 29.531 12.109 6.094 1 94.25 603 THR A O 1
ATOM 4473 N N . ALA A 1 604 ? 31.031 13.672 5.727 1 93.06 604 ALA A N 1
ATOM 4474 C CA . ALA A 1 604 ? 30.859 13.664 4.273 1 93.06 604 ALA A CA 1
ATOM 4475 C C . ALA A 1 604 ? 32.062 14.289 3.584 1 93.06 604 ALA A C 1
ATOM 4477 O O . ALA A 1 604 ? 32.781 15.102 4.18 1 93.06 604 ALA A O 1
ATOM 4478 N N . THR A 1 605 ? 32.312 13.797 2.42 1 93.5 605 THR A N 1
ATOM 4479 C CA . THR A 1 605 ? 33.406 14.359 1.653 1 93.5 605 THR A CA 1
ATOM 4480 C C . THR A 1 605 ? 32.906 15.445 0.702 1 93.5 605 THR A C 1
ATOM 4482 O O . THR A 1 605 ? 33.688 16.297 0.267 1 93.5 605 THR A O 1
ATOM 4485 N N . ARG A 1 606 ? 31.703 15.492 0.438 1 94.19 606 ARG A N 1
ATOM 4486 C CA . ARG A 1 606 ? 31.141 16.484 -0.484 1 94.19 606 ARG A CA 1
ATOM 4487 C C . ARG A 1 606 ? 30.922 17.828 0.209 1 94.19 606 ARG A C 1
ATOM 4489 O O . ARG A 1 606 ? 30.328 17.875 1.29 1 94.19 606 ARG A O 1
ATOM 4496 N N . PRO A 1 607 ? 31.312 18.938 -0.367 1 95.44 607 PRO A N 1
ATOM 4497 C CA . PRO A 1 607 ? 31.266 20.25 0.28 1 95.44 607 PRO A CA 1
ATOM 4498 C C . PRO A 1 607 ? 29.844 20.656 0.682 1 95.44 607 PRO A C 1
ATOM 4500 O O . PRO A 1 607 ? 29.656 21.281 1.73 1 95.44 607 PRO A O 1
ATOM 4503 N N . ALA A 1 608 ? 28.891 20.375 -0.146 1 95.19 608 ALA A N 1
ATOM 4504 C CA . ALA A 1 608 ? 27.516 20.766 0.159 1 95.19 608 ALA A CA 1
ATOM 4505 C C . ALA A 1 608 ? 27.062 20.156 1.482 1 95.19 608 ALA A C 1
ATOM 4507 O O . ALA A 1 608 ? 26.391 20.828 2.275 1 95.19 608 ALA A O 1
ATOM 4508 N N . ALA A 1 609 ? 27.406 18.938 1.733 1 95.56 609 ALA A N 1
ATOM 4509 C CA . ALA A 1 609 ? 27.016 18.266 2.969 1 95.56 609 ALA A CA 1
ATOM 4510 C C . ALA A 1 609 ? 27.766 18.828 4.168 1 95.56 609 ALA A C 1
ATOM 4512 O O . ALA A 1 609 ? 27.203 18.953 5.262 1 95.56 609 ALA A O 1
ATOM 4513 N N . VAL A 1 610 ? 29 19.172 3.98 1 95.62 610 VAL A N 1
ATOM 4514 C CA . VAL A 1 610 ? 29.812 19.75 5.047 1 95.62 610 VAL A CA 1
ATOM 4515 C C . VAL A 1 610 ? 29.219 21.094 5.48 1 95.62 610 VAL A C 1
ATOM 4517 O O . VAL A 1 610 ? 29.078 21.359 6.676 1 95.62 610 VAL A O 1
ATOM 4520 N N . ARG A 1 611 ? 28.828 21.891 4.543 1 95.81 611 ARG A N 1
ATOM 4521 C CA . ARG A 1 611 ? 28.219 23.188 4.832 1 95.81 611 ARG A CA 1
ATOM 4522 C C . ARG A 1 611 ? 26.859 23.016 5.52 1 95.81 611 ARG A C 1
ATOM 4524 O O . ARG A 1 611 ? 26.547 23.766 6.449 1 95.81 611 ARG A O 1
ATOM 4531 N N . ALA A 1 612 ? 26.094 22.109 5.027 1 96.69 612 ALA A N 1
ATOM 4532 C CA . ALA A 1 612 ? 24.766 21.844 5.605 1 96.69 612 ALA A CA 1
ATOM 4533 C C . ALA A 1 612 ? 24.891 21.453 7.074 1 96.69 612 ALA A C 1
ATOM 4535 O O . ALA A 1 612 ? 24.016 21.797 7.883 1 96.69 612 ALA A O 1
ATOM 4536 N N . LEU A 1 613 ? 25.906 20.672 7.414 1 96.69 613 LEU A N 1
ATOM 4537 C CA . LEU A 1 613 ? 26.094 20.219 8.789 1 96.69 613 LEU A CA 1
ATOM 4538 C C . LEU A 1 613 ? 26.328 21.406 9.711 1 96.69 613 LEU A C 1
ATOM 4540 O O . LEU A 1 613 ? 25.828 21.438 10.844 1 96.69 613 LEU A O 1
ATOM 4544 N N . GLU A 1 614 ? 27.062 22.406 9.281 1 95.19 614 GLU A N 1
ATOM 4545 C CA . GLU A 1 614 ? 27.297 23.609 10.078 1 95.19 614 GLU A CA 1
ATOM 4546 C C . GLU A 1 614 ? 25.984 24.328 10.383 1 95.19 614 GLU A C 1
ATOM 4548 O O . GLU A 1 614 ? 25.766 24.766 11.516 1 95.19 614 GLU A O 1
ATOM 4553 N N . GLU A 1 615 ? 25.203 24.469 9.398 1 93.81 615 GLU A N 1
ATOM 4554 C CA . GLU A 1 615 ? 23.906 25.109 9.578 1 93.81 615 GLU A CA 1
ATOM 4555 C C . GLU A 1 615 ? 23 24.297 10.508 1 93.81 615 GLU A C 1
ATOM 4557 O O . GLU A 1 615 ? 22.281 24.859 11.336 1 93.81 615 GLU A O 1
ATOM 4562 N N . TYR A 1 616 ? 23.062 23.016 10.312 1 95.25 616 TYR A N 1
ATOM 4563 C CA . TYR A 1 616 ? 22.266 22.109 11.141 1 95.25 616 TYR A CA 1
ATOM 4564 C C . TYR A 1 616 ? 22.625 22.266 12.609 1 95.25 616 TYR A C 1
ATOM 4566 O O . TYR A 1 616 ? 21.734 22.328 13.469 1 95.25 616 TYR A O 1
ATOM 4574 N N . GLU A 1 617 ? 23.906 22.328 12.93 1 94.81 617 GLU A N 1
ATOM 4575 C CA . GLU A 1 617 ? 24.375 22.438 14.305 1 94.81 617 GLU A CA 1
ATOM 4576 C C . GLU A 1 617 ? 23.922 23.75 14.945 1 94.81 617 GLU A C 1
ATOM 4578 O O . GLU A 1 617 ? 23.578 23.781 16.125 1 94.81 617 GLU A O 1
ATOM 4583 N N . ARG A 1 618 ? 23.859 24.766 14.195 1 93.12 618 ARG A N 1
ATOM 4584 C CA . ARG A 1 618 ? 23.359 26.047 14.68 1 93.12 618 ARG A CA 1
ATOM 4585 C C . ARG A 1 618 ? 21.875 25.953 15.039 1 93.12 618 ARG A C 1
ATOM 4587 O O . ARG A 1 618 ? 21.453 26.453 16.078 1 93.12 618 ARG A O 1
ATOM 4594 N N . GLY A 1 619 ? 21.125 25.406 14.172 1 92.44 619 GLY A N 1
ATOM 4595 C CA . GLY A 1 619 ? 19.703 25.234 14.438 1 92.44 619 GLY A CA 1
ATOM 4596 C C . GLY A 1 619 ? 19.406 24.344 15.633 1 92.44 619 GLY A C 1
ATOM 4597 O O . GLY A 1 619 ? 18.578 24.688 16.484 1 92.44 619 GLY A O 1
ATOM 4598 N N . ALA A 1 620 ? 20.109 23.25 15.703 1 93.31 620 ALA A N 1
ATOM 4599 C CA . ALA A 1 620 ? 19.875 22.25 16.734 1 93.31 620 ALA A CA 1
ATOM 4600 C C . ALA A 1 620 ? 20.219 22.797 18.125 1 93.31 620 ALA A C 1
ATOM 4602 O O . ALA A 1 620 ? 19.656 22.344 19.125 1 93.31 620 ALA A O 1
ATOM 4603 N N . ALA A 1 621 ? 21.031 23.766 18.219 1 93.5 621 ALA A N 1
ATOM 4604 C CA . ALA A 1 621 ? 21.453 24.359 19.484 1 93.5 621 ALA A CA 1
ATOM 4605 C C . ALA A 1 621 ? 20.281 25.109 20.156 1 93.5 621 ALA A C 1
ATOM 4607 O O . ALA A 1 621 ? 20.312 25.344 21.359 1 93.5 621 ALA A O 1
ATOM 4608 N N . GLY A 1 622 ? 19.297 25.453 19.422 1 92.12 622 GLY A N 1
ATOM 4609 C CA . GLY A 1 622 ? 18.172 26.203 19.938 1 92.12 622 GLY A CA 1
ATOM 4610 C C . GLY A 1 622 ? 17.109 25.312 20.578 1 92.12 622 GLY A C 1
ATOM 4611 O O . GLY A 1 622 ? 16.125 25.812 21.109 1 92.12 622 GLY A O 1
ATOM 4612 N N . ARG A 1 623 ? 17.312 24.016 20.578 1 92.88 623 ARG A N 1
ATOM 4613 C CA . ARG A 1 623 ? 16.328 23.078 21.109 1 92.88 623 ARG A CA 1
ATOM 4614 C C . ARG A 1 623 ? 16.141 23.266 22.609 1 92.88 623 ARG A C 1
ATOM 4616 O O . ARG A 1 623 ? 17.109 23.484 23.328 1 92.88 623 ARG A O 1
ATOM 4623 N N . ARG A 1 624 ? 14.836 23.141 23.016 1 91.25 624 ARG A N 1
ATOM 4624 C CA . ARG A 1 624 ? 14.508 23.219 24.438 1 91.25 624 ARG A CA 1
ATOM 4625 C C . ARG A 1 624 ? 13.578 22.062 24.844 1 91.25 624 ARG A C 1
ATOM 4627 O O . ARG A 1 624 ? 12.625 21.75 24.125 1 91.25 624 ARG A O 1
ATOM 4634 N N . ARG A 1 625 ? 13.859 21.422 25.906 1 87.81 625 ARG A N 1
ATOM 4635 C CA . ARG A 1 625 ? 12.953 20.469 26.531 1 87.81 625 ARG A CA 1
ATOM 4636 C C . ARG A 1 625 ? 12.156 21.109 27.656 1 87.81 625 ARG A C 1
ATOM 4638 O O . ARG A 1 625 ? 12.734 21.531 28.656 1 87.81 625 ARG A O 1
ATOM 4645 N N . HIS A 1 626 ? 10.969 21.172 27.484 1 87.38 626 HIS A N 1
ATOM 4646 C CA . HIS A 1 626 ? 10.125 21.766 28.5 1 87.38 626 HIS A CA 1
ATOM 4647 C C . HIS A 1 626 ? 9.773 20.766 29.594 1 87.38 626 HIS A C 1
ATOM 4649 O O . HIS A 1 626 ? 9.328 19.656 29.297 1 87.38 626 HIS A O 1
ATOM 4655 N N . LEU A 1 627 ? 10.156 21.062 30.906 1 86.31 627 LEU A N 1
ATOM 4656 C CA . LEU A 1 627 ? 10.008 20.141 32.031 1 86.31 627 LEU A CA 1
ATOM 4657 C C . LEU A 1 627 ? 9.023 20.672 33.062 1 86.31 627 LEU A C 1
ATOM 4659 O O . LEU A 1 627 ? 9.008 21.875 33.344 1 86.31 627 LEU A O 1
ATOM 4663 N N . MET B 1 1 ? 51.219 -8.25 13.141 1 25.58 1 MET B N 1
ATOM 4664 C CA . MET B 1 1 ? 50.031 -7.789 13.867 1 25.58 1 MET B CA 1
ATOM 4665 C C . MET B 1 1 ? 49.125 -6.961 12.969 1 25.58 1 MET B C 1
ATOM 4667 O O . MET B 1 1 ? 49.469 -5.852 12.562 1 25.58 1 MET B O 1
ATOM 4671 N N . LYS B 1 2 ? 48.5 -7.375 11.844 1 38.41 2 LYS B N 1
ATOM 4672 C CA . LYS B 1 2 ? 47.812 -6.484 10.898 1 38.41 2 LYS B CA 1
ATOM 4673 C C . LYS B 1 2 ? 47 -5.43 11.633 1 38.41 2 LYS B C 1
ATOM 4675 O O . LYS B 1 2 ? 46.094 -5.766 12.406 1 38.41 2 LYS B O 1
ATOM 4680 N N . THR B 1 3 ? 47.344 -4.469 12.297 1 46.19 3 THR B N 1
ATOM 4681 C CA . THR B 1 3 ? 46.75 -3.361 13.039 1 46.19 3 THR B CA 1
ATOM 4682 C C . THR B 1 3 ? 45.406 -2.955 12.43 1 46.19 3 THR B C 1
ATOM 4684 O O . THR B 1 3 ? 45.375 -2.477 11.297 1 46.19 3 THR B O 1
ATOM 4687 N N . SER B 1 4 ? 44.219 -3.629 12.68 1 60.31 4 SER B N 1
ATOM 4688 C CA . SER B 1 4 ? 42.938 -3.691 11.969 1 60.31 4 SER B CA 1
ATOM 4689 C C . SER B 1 4 ? 42.312 -2.312 11.852 1 60.31 4 SER B C 1
ATOM 4691 O O . SER B 1 4 ? 42.031 -1.665 12.867 1 60.31 4 SER B O 1
ATOM 4693 N N . GLY B 1 5 ? 42.531 -1.216 10.922 1 86.19 5 GLY B N 1
ATOM 4694 C CA . GLY B 1 5 ? 42.156 0.166 10.664 1 86.19 5 GLY B CA 1
ATOM 4695 C C . GLY B 1 5 ? 40.656 0.38 10.609 1 86.19 5 GLY B C 1
ATOM 4696 O O . GLY B 1 5 ? 39.906 -0.582 10.531 1 86.19 5 GLY B O 1
ATOM 4697 N N . THR B 1 6 ? 40.219 1.46 11.18 1 94.19 6 THR B N 1
ATOM 4698 C CA . THR B 1 6 ? 38.812 1.86 11.141 1 94.19 6 THR B CA 1
ATOM 4699 C C . THR B 1 6 ? 38.594 2.975 10.117 1 94.19 6 THR B C 1
ATOM 4701 O O . THR B 1 6 ? 39.562 3.619 9.688 1 94.19 6 THR B O 1
ATOM 4704 N N . ARG B 1 7 ? 37.5 3.037 9.648 1 94.75 7 ARG B N 1
ATOM 4705 C CA . ARG B 1 7 ? 37.031 4.105 8.773 1 94.75 7 ARG B CA 1
ATOM 4706 C C . ARG B 1 7 ? 35.844 4.84 9.398 1 94.75 7 ARG B C 1
ATOM 4708 O O . ARG B 1 7 ? 34.906 4.215 9.898 1 94.75 7 ARG B O 1
ATOM 4715 N N . ARG B 1 8 ? 35.938 6.184 9.406 1 97.25 8 ARG B N 1
ATOM 4716 C CA . ARG B 1 8 ? 34.844 6.988 9.969 1 97.25 8 ARG B CA 1
ATOM 4717 C C . ARG B 1 8 ? 33.812 7.32 8.906 1 97.25 8 ARG B C 1
ATOM 4719 O O . ARG B 1 8 ? 34.094 8.039 7.945 1 97.25 8 ARG B O 1
ATOM 4726 N N . LEU B 1 9 ? 32.594 6.754 8.992 1 98.19 9 LEU B N 1
ATOM 4727 C CA . LEU B 1 9 ? 31.469 6.945 8.086 1 98.19 9 LEU B CA 1
ATOM 4728 C C . LEU B 1 9 ? 30.172 7.07 8.867 1 98.19 9 LEU B C 1
ATOM 4730 O O . LEU B 1 9 ? 30.078 6.637 10.016 1 98.19 9 LEU B O 1
ATOM 4734 N N . THR B 1 10 ? 29.188 7.773 8.297 1 98.62 10 THR B N 1
ATOM 4735 C CA . THR B 1 10 ? 27.844 7.691 8.891 1 98.62 10 THR B CA 1
ATOM 4736 C C . THR B 1 10 ? 27.297 6.273 8.789 1 98.62 10 THR B C 1
ATOM 4738 O O . THR B 1 10 ? 27.828 5.449 8.039 1 98.62 10 THR B O 1
ATOM 4741 N N . VAL B 1 11 ? 26.234 5.949 9.547 1 98.81 11 VAL B N 1
ATOM 4742 C CA . VAL B 1 11 ? 25.578 4.645 9.484 1 98.81 11 VAL B CA 1
ATOM 4743 C C . VAL B 1 11 ? 25.109 4.367 8.062 1 98.81 11 VAL B C 1
ATOM 4745 O O . VAL B 1 11 ? 25.297 3.262 7.543 1 98.81 11 VAL B O 1
ATOM 4748 N N . ALA B 1 12 ? 24.516 5.359 7.402 1 98.88 12 ALA B N 1
ATOM 4749 C CA . ALA B 1 12 ? 24.031 5.199 6.035 1 98.88 12 ALA B CA 1
ATOM 4750 C C . ALA B 1 12 ? 25.172 4.945 5.066 1 98.88 12 ALA B C 1
ATOM 4752 O O . ALA B 1 12 ? 25.094 4.066 4.203 1 98.88 12 ALA B O 1
ATOM 4753 N N . GLN B 1 13 ? 26.234 5.734 5.152 1 98.44 13 GLN B N 1
ATOM 4754 C CA . GLN B 1 13 ? 27.406 5.551 4.293 1 98.44 13 GLN B CA 1
ATOM 4755 C C . GLN B 1 13 ? 28 4.16 4.473 1 98.44 13 GLN B C 1
ATOM 4757 O O . GLN B 1 13 ? 28.359 3.496 3.492 1 98.44 13 GLN B O 1
ATOM 4762 N N . ALA B 1 14 ? 28.125 3.734 5.715 1 98.75 14 ALA B N 1
ATOM 4763 C CA . ALA B 1 14 ? 28.672 2.418 6.016 1 98.75 14 ALA B CA 1
ATOM 4764 C C . ALA B 1 14 ? 27.812 1.311 5.422 1 98.75 14 ALA B C 1
ATOM 4766 O O . ALA B 1 14 ? 28.328 0.334 4.875 1 98.75 14 ALA B O 1
ATOM 4767 N N . LEU B 1 15 ? 26.516 1.443 5.547 1 98.88 15 LEU B N 1
ATOM 4768 C CA . LEU B 1 15 ? 25.594 0.435 5.023 1 98.88 15 LEU B CA 1
ATOM 4769 C C . LEU B 1 15 ? 25.719 0.326 3.506 1 98.88 15 LEU B C 1
ATOM 4771 O O . LEU B 1 15 ? 25.812 -0.778 2.965 1 98.88 15 LEU B O 1
ATOM 4775 N N . VAL B 1 16 ? 25.688 1.459 2.793 1 98.75 16 VAL B N 1
ATOM 4776 C CA . VAL B 1 16 ? 25.766 1.45 1.336 1 98.75 16 VAL B CA 1
ATOM 4777 C C . VAL B 1 16 ? 27.094 0.846 0.887 1 98.75 16 VAL B C 1
ATOM 4779 O O . VAL B 1 16 ? 27.125 0.046 -0.051 1 98.75 16 VAL B O 1
ATOM 4782 N N . GLU B 1 17 ? 28.188 1.181 1.556 1 98.12 17 GLU B N 1
ATOM 4783 C CA . GLU B 1 17 ? 29.5 0.617 1.252 1 98.12 17 GLU B CA 1
ATOM 4784 C C . GLU B 1 17 ? 29.516 -0.893 1.477 1 98.12 17 GLU B C 1
ATOM 4786 O O . GLU B 1 17 ? 30.016 -1.645 0.638 1 98.12 17 GLU B O 1
ATOM 4791 N N . PHE B 1 18 ? 29.031 -1.322 2.617 1 98.56 18 PHE B N 1
ATOM 4792 C CA . PHE B 1 18 ? 28.938 -2.744 2.934 1 98.56 18 PHE B CA 1
ATOM 4793 C C . PHE B 1 18 ? 28.172 -3.492 1.849 1 98.56 18 PHE B C 1
ATOM 4795 O O . PHE B 1 18 ? 28.625 -4.531 1.367 1 98.56 18 PHE B O 1
ATOM 4802 N N . LEU B 1 19 ? 26.953 -2.936 1.388 1 98.88 19 LEU B N 1
ATOM 4803 C CA . LEU B 1 19 ? 26.078 -3.592 0.422 1 98.88 19 LEU B CA 1
ATOM 4804 C C . LEU B 1 19 ? 26.781 -3.744 -0.926 1 98.88 19 LEU B C 1
ATOM 4806 O O . LEU B 1 19 ? 26.531 -4.715 -1.648 1 98.88 19 LEU B O 1
ATOM 4810 N N . ALA B 1 20 ? 27.688 -2.824 -1.237 1 98.38 20 ALA B N 1
ATOM 4811 C CA . ALA B 1 20 ? 28.391 -2.836 -2.52 1 98.38 20 ALA B CA 1
ATOM 4812 C C . ALA B 1 20 ? 29.391 -3.984 -2.586 1 98.38 20 ALA B C 1
ATOM 4814 O O . ALA B 1 20 ? 29.875 -4.324 -3.664 1 98.38 20 ALA B O 1
ATOM 4815 N N . HIS B 1 21 ? 29.656 -4.652 -1.469 1 98.25 21 HIS B N 1
ATOM 4816 C CA . HIS B 1 21 ? 30.703 -5.664 -1.401 1 98.25 21 HIS B CA 1
ATOM 4817 C C . HIS B 1 21 ? 30.125 -7.035 -1.073 1 98.25 21 HIS B C 1
ATOM 4819 O O . HIS B 1 21 ? 30.828 -7.902 -0.546 1 98.25 21 HIS B O 1
ATOM 4825 N N . GLN B 1 22 ? 28.875 -7.254 -1.353 1 98.75 22 GLN B N 1
ATOM 4826 C CA . GLN B 1 22 ? 28.234 -8.531 -1.078 1 98.75 22 GLN B CA 1
ATOM 4827 C C . GLN B 1 22 ? 28.031 -9.336 -2.361 1 98.75 22 GLN B C 1
ATOM 4829 O O . GLN B 1 22 ? 27.516 -8.82 -3.352 1 98.75 22 GLN B O 1
ATOM 4834 N N . TYR B 1 23 ? 28.406 -10.617 -2.344 1 98.75 23 TYR B N 1
ATOM 4835 C CA . TYR B 1 23 ? 28.328 -11.484 -3.51 1 98.75 23 TYR B CA 1
ATOM 4836 C C . TYR B 1 23 ? 27.75 -12.844 -3.135 1 98.75 23 TYR B C 1
ATOM 4838 O O . TYR B 1 23 ? 27.797 -13.25 -1.97 1 98.75 23 TYR B O 1
ATOM 4846 N N . THR B 1 24 ? 27.062 -13.492 -4.105 1 98.69 24 THR B N 1
ATOM 4847 C CA . THR B 1 24 ? 26.719 -14.906 -3.988 1 98.69 24 THR B CA 1
ATOM 4848 C C . THR B 1 24 ? 27.562 -15.75 -4.934 1 98.69 24 THR B C 1
ATOM 4850 O O . THR B 1 24 ? 28.125 -15.242 -5.902 1 98.69 24 THR B O 1
ATOM 4853 N N . GLU B 1 25 ? 27.719 -16.984 -4.547 1 98.31 25 GLU B N 1
ATOM 4854 C CA . GLU B 1 25 ? 28.391 -17.938 -5.414 1 98.31 25 GLU B CA 1
ATOM 4855 C C . GLU B 1 25 ? 27.672 -19.281 -5.422 1 98.31 25 GLU B C 1
ATOM 4857 O O . GLU B 1 25 ? 27.297 -19.797 -4.363 1 98.31 25 GLU B O 1
ATOM 4862 N N . ARG B 1 26 ? 27.375 -19.781 -6.562 1 97.06 26 ARG B N 1
ATOM 4863 C CA . ARG B 1 26 ? 26.844 -21.125 -6.762 1 97.06 26 ARG B CA 1
ATOM 4864 C C . ARG B 1 26 ? 27.5 -21.812 -7.953 1 97.06 26 ARG B C 1
ATOM 4866 O O . ARG B 1 26 ? 27.562 -21.234 -9.047 1 97.06 26 ARG B O 1
ATOM 4873 N N . ASP B 1 27 ? 28.031 -23.047 -7.746 1 95.81 27 ASP B N 1
ATOM 4874 C CA . ASP B 1 27 ? 28.625 -23.859 -8.797 1 95.81 27 ASP B CA 1
ATOM 4875 C C . ASP B 1 27 ? 29.766 -23.125 -9.484 1 95.81 27 ASP B C 1
ATOM 4877 O O . ASP B 1 27 ? 29.906 -23.188 -10.711 1 95.81 27 ASP B O 1
ATOM 4881 N N . GLY B 1 28 ? 30.438 -22.312 -8.844 1 96.19 28 GLY B N 1
ATOM 4882 C CA . GLY B 1 28 ? 31.641 -21.656 -9.336 1 96.19 28 GLY B CA 1
ATOM 4883 C C . GLY B 1 28 ? 31.375 -20.297 -9.945 1 96.19 28 GLY B C 1
ATOM 4884 O O . GLY B 1 28 ? 32.312 -19.594 -10.336 1 96.19 28 GLY B O 1
ATOM 4885 N N . GLU B 1 29 ? 30.172 -19.891 -10 1 96.81 29 GLU B N 1
ATOM 4886 C CA . GLU B 1 29 ? 29.828 -18.578 -10.562 1 96.81 29 GLU B CA 1
ATOM 4887 C C . GLU B 1 29 ? 29.516 -17.578 -9.469 1 96.81 29 GLU B C 1
ATOM 4889 O O . GLU B 1 29 ? 28.656 -17.812 -8.609 1 96.81 29 GLU B O 1
ATOM 4894 N N . ARG B 1 30 ? 30.203 -16.438 -9.516 1 97.56 30 ARG B N 1
ATOM 4895 C CA . ARG B 1 30 ? 30.031 -15.352 -8.547 1 97.56 30 ARG B CA 1
ATOM 4896 C C . ARG B 1 30 ? 29.219 -14.211 -9.133 1 97.56 30 ARG B C 1
ATOM 4898 O O . ARG B 1 30 ? 29.375 -13.859 -10.305 1 97.56 30 ARG B O 1
ATOM 4905 N N . ARG B 1 31 ? 28.234 -13.664 -8.352 1 96.56 31 ARG B N 1
ATOM 4906 C CA . ARG B 1 31 ? 27.391 -12.539 -8.75 1 96.56 31 ARG B CA 1
ATOM 4907 C C . ARG B 1 31 ? 27.219 -11.555 -7.602 1 96.56 31 ARG B C 1
ATOM 4909 O O . ARG B 1 31 ? 27.281 -11.938 -6.43 1 96.56 31 ARG B O 1
ATOM 4916 N N . ARG B 1 32 ? 27.062 -10.297 -7.957 1 98 32 ARG B N 1
ATOM 4917 C CA . ARG B 1 32 ? 26.688 -9.32 -6.941 1 98 32 ARG B CA 1
ATOM 4918 C C . ARG B 1 32 ? 25.344 -9.664 -6.32 1 98 32 ARG B C 1
ATOM 4920 O O . ARG B 1 32 ? 24.375 -9.93 -7.039 1 98 32 ARG B O 1
ATOM 4927 N N . LEU B 1 33 ? 25.219 -9.68 -4.965 1 98.75 33 LEU B N 1
ATOM 4928 C CA . LEU B 1 33 ? 23.984 -10 -4.281 1 98.75 33 LEU B CA 1
ATOM 4929 C C . LEU B 1 33 ? 23.016 -8.812 -4.309 1 98.75 33 LEU B C 1
ATOM 4931 O O . LEU B 1 33 ? 21.844 -8.969 -4.641 1 98.75 33 LEU B O 1
ATOM 4935 N N . ILE B 1 34 ? 23.484 -7.629 -3.904 1 98.88 34 ILE B N 1
ATOM 4936 C CA . ILE B 1 34 ? 22.719 -6.398 -4 1 98.88 34 ILE B CA 1
ATOM 4937 C C . ILE B 1 34 ? 23.156 -5.602 -5.227 1 98.88 34 ILE B C 1
ATOM 4939 O O . ILE B 1 34 ? 24.172 -4.891 -5.18 1 98.88 34 ILE B O 1
ATOM 4943 N N . ALA B 1 35 ? 22.375 -5.621 -6.238 1 98.5 35 ALA B N 1
ATOM 4944 C CA . ALA B 1 35 ? 22.828 -5.148 -7.539 1 98.5 35 ALA B CA 1
ATOM 4945 C C . ALA B 1 35 ? 22.453 -3.686 -7.758 1 98.5 35 ALA B C 1
ATOM 4947 O O . ALA B 1 35 ? 23.016 -3.014 -8.625 1 98.5 35 ALA B O 1
ATOM 4948 N N . ALA B 1 36 ? 21.531 -3.195 -7.016 1 98.62 36 ALA B N 1
ATOM 4949 C CA . ALA B 1 36 ? 21.062 -1.815 -7.137 1 98.62 36 ALA B CA 1
ATOM 4950 C C . ALA B 1 36 ? 20.219 -1.411 -5.934 1 98.62 36 ALA B C 1
ATOM 4952 O O . ALA B 1 36 ? 19.875 -2.252 -5.102 1 98.62 36 ALA B O 1
ATOM 4953 N N . CYS B 1 37 ? 19.984 -0.139 -5.848 1 98.75 37 CYS B N 1
ATOM 4954 C CA . CYS B 1 37 ? 19.094 0.411 -4.836 1 98.75 37 CYS B CA 1
ATOM 4955 C C . CYS B 1 37 ? 18.016 1.268 -5.473 1 98.75 37 CYS B C 1
ATOM 4957 O O . CYS B 1 37 ? 18.297 2.1 -6.336 1 98.75 37 CYS B O 1
ATOM 4959 N N . TRP B 1 38 ? 16.766 0.932 -5.117 1 98.81 38 TRP B N 1
ATOM 4960 C CA . TRP B 1 38 ? 15.641 1.767 -5.504 1 98.81 38 TRP B CA 1
ATOM 4961 C C . TRP B 1 38 ? 15.297 2.766 -4.402 1 98.81 38 TRP B C 1
ATOM 4963 O O . TRP B 1 38 ? 15.562 2.512 -3.223 1 98.81 38 TRP B O 1
ATOM 4973 N N . GLY B 1 39 ? 14.672 3.92 -4.824 1 98.38 39 GLY B N 1
ATOM 4974 C CA . GLY B 1 39 ? 14.234 4.789 -3.742 1 98.38 39 GLY B CA 1
ATOM 4975 C C . GLY B 1 39 ? 13.305 5.895 -4.207 1 98.38 39 GLY B C 1
ATOM 4976 O O . GLY B 1 39 ? 13.297 6.246 -5.387 1 98.38 39 GLY B O 1
ATOM 4977 N N . ILE B 1 40 ? 12.461 6.355 -3.393 1 98.19 40 ILE B N 1
ATOM 4978 C CA . ILE B 1 40 ? 11.781 7.648 -3.336 1 98.19 40 ILE B CA 1
ATOM 4979 C C . ILE B 1 40 ? 12.203 8.398 -2.074 1 98.19 40 ILE B C 1
ATOM 4981 O O . ILE B 1 40 ? 12.016 7.902 -0.96 1 98.19 40 ILE B O 1
ATOM 4985 N N . PHE B 1 41 ? 12.805 9.555 -2.299 1 98.19 41 PHE B N 1
ATOM 4986 C CA . PHE B 1 41 ? 13.414 10.25 -1.169 1 98.19 41 PHE B CA 1
ATOM 4987 C C . PHE B 1 41 ? 12.406 11.188 -0.508 1 98.19 41 PHE B C 1
ATOM 4989 O O . PHE B 1 41 ? 11.57 11.781 -1.186 1 98.19 41 PHE B O 1
ATOM 4996 N N . GLY B 1 42 ? 12.375 11.242 0.725 1 97.56 42 GLY B N 1
ATOM 4997 C CA . GLY B 1 42 ? 11.75 12.203 1.627 1 97.56 42 GLY B CA 1
ATOM 4998 C C . GLY B 1 42 ? 12.617 12.539 2.824 1 97.56 42 GLY B C 1
ATOM 4999 O O . GLY B 1 42 ? 13.789 12.164 2.877 1 97.56 42 GLY B O 1
ATOM 5000 N N . HIS B 1 43 ? 12.062 13.273 3.789 1 96.81 43 HIS B N 1
ATOM 5001 C CA . HIS B 1 43 ? 12.852 13.75 4.922 1 96.81 43 HIS B CA 1
ATOM 5002 C C . HIS B 1 43 ? 13.445 12.586 5.711 1 96.81 43 HIS B C 1
ATOM 5004 O O . HIS B 1 43 ? 14.484 12.734 6.359 1 96.81 43 HIS B O 1
ATOM 5010 N N . GLY B 1 44 ? 12.875 11.391 5.562 1 98.06 44 GLY B N 1
ATOM 5011 C CA . GLY B 1 44 ? 13.289 10.258 6.371 1 98.06 44 GLY B CA 1
ATOM 5012 C C . GLY B 1 44 ? 14.508 9.539 5.82 1 98.06 44 GLY B C 1
ATOM 5013 O O . GLY B 1 44 ? 15.102 8.703 6.504 1 98.06 44 GLY B O 1
ATOM 5014 N N . ASN B 1 45 ? 14.891 9.852 4.586 1 98.56 45 ASN B N 1
ATOM 5015 C CA . ASN B 1 45 ? 16 9.094 4.035 1 98.56 45 ASN B CA 1
ATOM 5016 C C . ASN B 1 45 ? 16.875 9.953 3.123 1 98.56 45 ASN B C 1
ATOM 5018 O O . ASN B 1 45 ? 17.984 9.547 2.742 1 98.56 45 ASN B O 1
ATOM 5022 N N . VAL B 1 46 ? 16.5 11.188 2.811 1 97.75 46 VAL B N 1
ATOM 5023 C CA . VAL B 1 46 ? 17.188 11.992 1.809 1 97.75 46 VAL B CA 1
ATOM 5024 C C . VAL B 1 46 ? 18.562 12.422 2.34 1 97.75 46 VAL B C 1
ATOM 5026 O O . VAL B 1 46 ? 19.547 12.398 1.606 1 97.75 46 VAL B O 1
ATOM 5029 N N . ALA B 1 47 ? 18.641 12.773 3.592 1 96.38 47 ALA B N 1
ATOM 5030 C CA . ALA B 1 47 ? 19.875 13.297 4.168 1 96.38 47 ALA B CA 1
ATOM 5031 C C . ALA B 1 47 ? 20.766 12.172 4.66 1 96.38 47 ALA B C 1
ATOM 5033 O O . ALA B 1 47 ? 21.969 12.375 4.891 1 96.38 47 ALA B O 1
ATOM 5034 N N . GLY B 1 48 ? 20.203 10.969 4.883 1 97.81 48 GLY B N 1
ATOM 5035 C CA . GLY B 1 48 ? 20.969 9.789 5.277 1 97.81 48 GLY B CA 1
ATOM 5036 C C . GLY B 1 48 ? 21.344 8.906 4.105 1 97.81 48 GLY B C 1
ATOM 5037 O O . GLY B 1 48 ? 22.344 9.164 3.434 1 97.81 48 GLY B O 1
ATOM 5038 N N . VAL B 1 49 ? 20.438 8.023 3.785 1 98.69 49 VAL B N 1
ATOM 5039 C CA . VAL B 1 49 ? 20.703 7.043 2.74 1 98.69 49 VAL B CA 1
ATOM 5040 C C . VAL B 1 49 ? 20.844 7.746 1.392 1 98.69 49 VAL B C 1
ATOM 5042 O O . VAL B 1 49 ? 21.672 7.359 0.566 1 98.69 49 VAL B O 1
ATOM 5045 N N . GLY B 1 50 ? 19.984 8.789 1.157 1 98.19 50 GLY B N 1
ATOM 5046 C CA . GLY B 1 50 ? 20.109 9.539 -0.084 1 98.19 50 GLY B CA 1
ATOM 5047 C C . GLY B 1 50 ? 21.484 10.164 -0.275 1 98.19 50 GLY B C 1
ATOM 5048 O O . GLY B 1 50 ? 22.078 10.031 -1.34 1 98.19 50 GLY B O 1
ATOM 5049 N N . GLN B 1 51 ? 22 10.859 0.728 1 98.06 51 GLN B N 1
ATOM 5050 C CA . GLN B 1 51 ? 23.344 11.453 0.698 1 98.06 51 GLN B CA 1
ATOM 5051 C C . GLN B 1 51 ? 24.406 10.375 0.519 1 98.06 51 GLN B C 1
ATOM 5053 O O . GLN B 1 51 ? 25.375 10.578 -0.222 1 98.06 51 GLN B O 1
ATOM 5058 N N . ALA B 1 52 ? 24.281 9.219 1.195 1 98.5 52 ALA B N 1
ATOM 5059 C CA . ALA B 1 52 ? 25.234 8.125 1.104 1 98.5 52 ALA B CA 1
ATOM 5060 C C . ALA B 1 52 ? 25.297 7.566 -0.314 1 98.5 52 ALA B C 1
ATOM 5062 O O . ALA B 1 52 ? 26.391 7.273 -0.825 1 98.5 52 ALA B O 1
ATOM 5063 N N . LEU B 1 53 ? 24.141 7.371 -0.959 1 98.06 53 LEU B N 1
ATOM 5064 C CA . LEU B 1 53 ? 24.078 6.859 -2.322 1 98.06 53 LEU B CA 1
ATOM 5065 C C . LEU B 1 53 ? 24.734 7.832 -3.301 1 98.06 53 LEU B C 1
ATOM 5067 O O . LEU B 1 53 ? 25.469 7.414 -4.199 1 98.06 53 LEU B O 1
ATOM 5071 N N . LEU B 1 54 ? 24.422 9.164 -3.094 1 96.62 54 LEU B N 1
ATOM 5072 C CA . LEU B 1 54 ? 25.031 10.195 -3.922 1 96.62 54 LEU B CA 1
ATOM 5073 C C . LEU B 1 54 ? 26.547 10.141 -3.82 1 96.62 54 LEU B C 1
ATOM 5075 O O . LEU B 1 54 ? 27.25 10.18 -4.836 1 96.62 54 LEU B O 1
ATOM 5079 N N . GLU B 1 55 ? 27.031 10.039 -2.635 1 95.06 55 GLU B N 1
ATOM 5080 C CA . GLU B 1 55 ? 28.469 10.055 -2.377 1 95.06 55 GLU B CA 1
ATOM 5081 C C . GLU B 1 55 ? 29.141 8.789 -2.896 1 95.06 55 GLU B C 1
ATOM 5083 O O . GLU B 1 55 ? 30.25 8.844 -3.414 1 95.06 55 GLU B O 1
ATOM 5088 N N . THR B 1 56 ? 28.531 7.652 -2.709 1 94.94 56 THR B N 1
ATOM 5089 C CA . THR B 1 56 ? 29.062 6.375 -3.178 1 94.94 56 THR B CA 1
ATOM 5090 C C . THR B 1 56 ? 29.141 6.348 -4.703 1 94.94 56 THR B C 1
ATOM 5092 O O . THR B 1 56 ? 30.109 5.832 -5.273 1 94.94 56 THR B O 1
ATOM 5095 N N . GLY B 1 57 ? 28.156 6.836 -5.359 1 93.62 57 GLY B N 1
ATOM 5096 C CA . GLY B 1 57 ? 28.141 6.934 -6.809 1 93.62 57 GLY B CA 1
ATOM 5097 C C . GLY B 1 57 ? 27.531 5.727 -7.488 1 93.62 57 GLY B C 1
ATOM 5098 O O . GLY B 1 57 ? 27.469 4.645 -6.898 1 93.62 57 GLY B O 1
ATOM 5099 N N . ARG B 1 58 ? 27.25 5.84 -8.703 1 93 58 ARG B N 1
ATOM 5100 C CA . ARG B 1 58 ? 26.484 4.871 -9.477 1 93 58 ARG B CA 1
ATOM 5101 C C . ARG B 1 58 ? 27.328 3.648 -9.82 1 93 58 ARG B C 1
ATOM 5103 O O . ARG B 1 58 ? 26.797 2.533 -9.906 1 93 58 ARG B O 1
ATOM 5110 N N . ASP B 1 59 ? 28.578 3.822 -10.016 1 93.94 59 ASP B N 1
ATOM 5111 C CA . ASP B 1 59 ? 29.438 2.705 -10.391 1 93.94 59 ASP B CA 1
ATOM 5112 C C . ASP B 1 59 ? 29.484 1.651 -9.281 1 93.94 59 ASP B C 1
ATOM 5114 O O . ASP B 1 59 ? 29.516 0.451 -9.562 1 93.94 59 ASP B O 1
ATOM 5118 N N . ARG B 1 60 ? 29.438 2.164 -8.094 1 95.44 60 ARG B N 1
ATOM 5119 C CA . ARG B 1 60 ? 29.516 1.269 -6.945 1 95.44 60 ARG B CA 1
ATOM 5120 C C . ARG B 1 60 ? 28.125 0.773 -6.547 1 95.44 60 ARG B C 1
ATOM 5122 O O . ARG B 1 60 ? 27.953 -0.406 -6.23 1 95.44 60 ARG B O 1
ATOM 5129 N N . MET B 1 61 ? 27.156 1.598 -6.566 1 97.75 61 MET B N 1
ATOM 5130 C CA . MET B 1 61 ? 25.781 1.251 -6.234 1 97.75 61 MET B CA 1
ATOM 5131 C C . MET B 1 61 ? 24.797 1.973 -7.156 1 97.75 61 MET B C 1
ATOM 5133 O O . MET B 1 61 ? 24.406 3.102 -6.875 1 97.75 61 MET B O 1
ATOM 5137 N N . PRO B 1 62 ? 24.438 1.293 -8.258 1 96.94 62 PRO B N 1
ATOM 5138 C CA . PRO B 1 62 ? 23.422 1.89 -9.125 1 96.94 62 PRO B CA 1
ATOM 5139 C C . PRO B 1 62 ? 22.141 2.256 -8.375 1 96.94 62 PRO B C 1
ATOM 5141 O O . PRO B 1 62 ? 21.734 1.543 -7.449 1 96.94 62 PRO B O 1
ATOM 5144 N N . PHE B 1 63 ? 21.562 3.391 -8.742 1 97.5 63 PHE B N 1
ATOM 5145 C CA . PHE B 1 63 ? 20.344 3.887 -8.133 1 97.5 63 PHE B CA 1
ATOM 5146 C C . PHE B 1 63 ? 19.219 4.008 -9.164 1 97.5 63 PHE B C 1
ATOM 5148 O O . PHE B 1 63 ? 19.469 4.438 -10.289 1 97.5 63 PHE B O 1
ATOM 5155 N N . HIS B 1 64 ? 17.984 3.549 -8.844 1 98 64 HIS B N 1
ATOM 5156 C CA . HIS B 1 64 ? 16.797 3.699 -9.672 1 98 64 HIS B CA 1
ATOM 5157 C C . HIS B 1 64 ? 15.711 4.496 -8.945 1 98 64 HIS B C 1
ATOM 5159 O O . HIS B 1 64 ? 15.453 4.262 -7.758 1 98 64 HIS B O 1
ATOM 5165 N N . GLN B 1 65 ? 15.133 5.457 -9.617 1 97 65 GLN B N 1
ATOM 5166 C CA . GLN B 1 65 ? 14.062 6.293 -9.078 1 97 65 GLN B CA 1
ATOM 5167 C C . GLN B 1 65 ? 12.688 5.719 -9.43 1 97 65 GLN B C 1
ATOM 5169 O O . GLN B 1 65 ? 12.328 5.621 -10.602 1 97 65 GLN B O 1
ATOM 5174 N N . GLY B 1 66 ? 11.961 5.281 -8.461 1 97.19 66 GLY B N 1
ATOM 5175 C CA . GLY B 1 66 ? 10.625 4.75 -8.695 1 97.19 66 GLY B CA 1
ATOM 5176 C C . GLY B 1 66 ? 9.531 5.789 -8.547 1 97.19 66 GLY B C 1
ATOM 5177 O O . GLY B 1 66 ? 9.812 6.945 -8.211 1 97.19 66 GLY B O 1
ATOM 5178 N N . ARG B 1 67 ? 8.227 5.363 -8.844 1 97.94 67 ARG B N 1
ATOM 5179 C CA . ARG B 1 67 ? 7.055 6.227 -8.703 1 97.94 67 ARG B CA 1
ATOM 5180 C C . ARG B 1 67 ? 6.18 5.773 -7.539 1 97.94 67 ARG B C 1
ATOM 5182 O O . ARG B 1 67 ? 5.328 6.531 -7.066 1 97.94 67 ARG B O 1
ATOM 5189 N N . ASN B 1 68 ? 6.363 4.586 -7.059 1 98.31 68 ASN B N 1
ATOM 5190 C CA . ASN B 1 68 ? 5.621 3.98 -5.957 1 98.31 68 ASN B CA 1
ATOM 5191 C C . ASN B 1 68 ? 6.465 2.951 -5.211 1 98.31 68 ASN B C 1
ATOM 5193 O O . ASN B 1 68 ? 7.105 2.1 -5.832 1 98.31 68 ASN B O 1
ATOM 5197 N N . GLU B 1 69 ? 6.52 3.014 -3.945 1 98.69 69 GLU B N 1
ATOM 5198 C CA . GLU B 1 69 ? 7.395 2.16 -3.148 1 98.69 69 GLU B CA 1
ATOM 5199 C C . GLU B 1 69 ? 7.043 0.686 -3.326 1 98.69 69 GLU B C 1
ATOM 5201 O O . GLU B 1 69 ? 7.926 -0.172 -3.354 1 98.69 69 GLU B O 1
ATOM 5206 N N . GLN B 1 70 ? 5.738 0.327 -3.379 1 98.75 70 GLN B N 1
ATOM 5207 C CA . GLN B 1 70 ? 5.328 -1.045 -3.66 1 98.75 70 GLN B CA 1
ATOM 5208 C C . GLN B 1 70 ? 5.887 -1.523 -4.996 1 98.75 70 GLN B C 1
ATOM 5210 O O . GLN B 1 70 ? 6.398 -2.641 -5.098 1 98.75 70 GLN B O 1
ATOM 5215 N N . ALA B 1 71 ? 5.805 -0.712 -6.039 1 98.69 71 ALA B N 1
ATOM 5216 C CA . ALA B 1 71 ? 6.277 -1.052 -7.379 1 98.69 71 ALA B CA 1
ATOM 5217 C C . ALA B 1 71 ? 7.789 -1.262 -7.387 1 98.69 71 ALA B C 1
ATOM 5219 O O . ALA B 1 71 ? 8.297 -2.127 -8.102 1 98.69 71 ALA B O 1
ATOM 5220 N N . MET B 1 72 ? 8.508 -0.47 -6.57 1 98.88 72 MET B N 1
ATOM 5221 C CA . MET B 1 72 ? 9.953 -0.644 -6.461 1 98.88 72 MET B CA 1
ATOM 5222 C C . MET B 1 72 ? 10.297 -2.039 -5.953 1 98.88 72 MET B C 1
ATOM 5224 O O . MET B 1 72 ? 11.219 -2.68 -6.461 1 98.88 72 MET B O 1
ATOM 5228 N N . VAL B 1 73 ? 9.531 -2.484 -4.98 1 98.94 73 VAL B N 1
ATOM 5229 C CA . VAL B 1 73 ? 9.766 -3.822 -4.445 1 98.94 73 VAL B CA 1
ATOM 5230 C C . VAL B 1 73 ? 9.445 -4.867 -5.512 1 98.94 73 VAL B C 1
ATOM 5232 O O . VAL B 1 73 ? 10.18 -5.848 -5.668 1 98.94 73 VAL B O 1
ATOM 5235 N N . HIS B 1 74 ? 8.344 -4.688 -6.262 1 98.94 74 HIS B N 1
ATOM 5236 C CA . HIS B 1 74 ? 7.988 -5.617 -7.328 1 98.94 74 HIS B CA 1
ATOM 5237 C C . HIS B 1 74 ? 9.094 -5.707 -8.375 1 98.94 74 HIS B C 1
ATOM 5239 O O . HIS B 1 74 ? 9.383 -6.789 -8.883 1 98.94 74 HIS B O 1
ATOM 5245 N N . ALA B 1 75 ? 9.703 -4.555 -8.727 1 98.94 75 ALA B N 1
ATOM 5246 C CA . ALA B 1 75 ? 10.812 -4.559 -9.672 1 98.94 75 ALA B CA 1
ATOM 5247 C C . ALA B 1 75 ? 12 -5.352 -9.125 1 98.94 75 ALA B C 1
ATOM 5249 O O . ALA B 1 75 ? 12.602 -6.148 -9.844 1 98.94 75 ALA B O 1
ATOM 5250 N N . ALA B 1 76 ? 12.305 -5.133 -7.824 1 98.94 76 ALA B N 1
ATOM 5251 C CA . ALA B 1 76 ? 13.383 -5.859 -7.172 1 98.94 76 ALA B CA 1
ATOM 5252 C C . ALA B 1 76 ? 13.125 -7.363 -7.191 1 98.94 76 ALA B C 1
ATOM 5254 O O . ALA B 1 76 ? 14.039 -8.156 -7.438 1 98.94 76 ALA B O 1
ATOM 5255 N N . VAL B 1 77 ? 11.906 -7.746 -6.984 1 98.75 77 VAL B N 1
ATOM 5256 C CA . VAL B 1 77 ? 11.516 -9.148 -6.938 1 98.75 77 VAL B CA 1
ATOM 5257 C C . VAL B 1 77 ? 11.586 -9.758 -8.344 1 98.75 77 VAL B C 1
ATOM 5259 O O . VAL B 1 77 ? 12.008 -10.898 -8.508 1 98.75 77 VAL B O 1
ATOM 5262 N N . GLY B 1 78 ? 11.109 -8.93 -9.359 1 98.69 78 GLY B N 1
ATOM 5263 C CA . GLY B 1 78 ? 11.266 -9.391 -10.734 1 98.69 78 GLY B CA 1
ATOM 5264 C C . GLY B 1 78 ? 12.711 -9.688 -11.102 1 98.69 78 GLY B C 1
ATOM 5265 O O . GLY B 1 78 ? 13 -10.695 -11.75 1 98.69 78 GLY B O 1
ATOM 5266 N N . HIS B 1 79 ? 13.617 -8.852 -10.664 1 98.81 79 HIS B N 1
ATOM 5267 C CA . HIS B 1 79 ? 15.047 -9.062 -10.859 1 98.81 79 HIS B CA 1
ATOM 5268 C C . HIS B 1 79 ? 15.516 -10.32 -10.133 1 98.81 79 HIS B C 1
ATOM 5270 O O . HIS B 1 79 ? 16.234 -11.148 -10.719 1 98.81 79 HIS B O 1
ATOM 5276 N N . ALA B 1 80 ? 15.133 -10.477 -8.914 1 98.69 80 ALA B N 1
ATOM 5277 C CA . ALA B 1 80 ? 15.57 -11.602 -8.086 1 98.69 80 ALA B CA 1
ATOM 5278 C C . ALA B 1 80 ? 15.125 -12.93 -8.68 1 98.69 80 ALA B C 1
ATOM 5280 O O . ALA B 1 80 ? 15.883 -13.898 -8.703 1 98.69 80 ALA B O 1
ATOM 5281 N N . ARG B 1 81 ? 13.852 -12.984 -9.109 1 97.81 81 ARG B N 1
ATOM 5282 C CA . ARG B 1 81 ? 13.328 -14.211 -9.703 1 97.81 81 ARG B CA 1
ATOM 5283 C C . ARG B 1 81 ? 14.086 -14.578 -10.969 1 97.81 81 ARG B C 1
ATOM 5285 O O . ARG B 1 81 ? 14.398 -15.75 -11.195 1 97.81 81 ARG B O 1
ATOM 5292 N N . THR B 1 82 ? 14.375 -13.578 -11.758 1 96.81 82 THR B N 1
ATOM 5293 C CA . THR B 1 82 ? 15.102 -13.773 -13.008 1 96.81 82 THR B CA 1
ATOM 5294 C C . THR B 1 82 ? 16.531 -14.242 -12.734 1 96.81 82 THR B C 1
ATOM 5296 O O . THR B 1 82 ? 17.078 -15.023 -13.508 1 96.81 82 THR B O 1
ATOM 5299 N N . ALA B 1 83 ? 17.031 -13.836 -11.602 1 96.81 83 ALA B N 1
ATOM 5300 C CA . ALA B 1 83 ? 18.406 -14.18 -11.234 1 96.81 83 ALA B CA 1
ATOM 5301 C C . ALA B 1 83 ? 18.438 -15.445 -10.383 1 96.81 83 ALA B C 1
ATOM 5303 O O . ALA B 1 83 ? 19.438 -15.727 -9.719 1 96.81 83 ALA B O 1
ATOM 5304 N N . ASP B 1 84 ? 17.344 -16.156 -10.344 1 95.56 84 ASP B N 1
ATOM 5305 C CA . ASP B 1 84 ? 17.234 -17.406 -9.594 1 95.56 84 ASP B CA 1
ATOM 5306 C C . ASP B 1 84 ? 17.578 -17.188 -8.117 1 95.56 84 ASP B C 1
ATOM 5308 O O . ASP B 1 84 ? 18.25 -18.016 -7.5 1 95.56 84 ASP B O 1
ATOM 5312 N N . ARG B 1 85 ? 17.312 -16.016 -7.59 1 97.38 85 ARG B N 1
ATOM 5313 C CA . ARG B 1 85 ? 17.438 -15.633 -6.188 1 97.38 85 ARG B CA 1
ATOM 5314 C C . ARG B 1 85 ? 18.891 -15.367 -5.812 1 97.38 85 ARG B C 1
ATOM 5316 O O . ARG B 1 85 ? 19.219 -15.242 -4.633 1 97.38 85 ARG B O 1
ATOM 5323 N N . LEU B 1 86 ? 19.797 -15.336 -6.773 1 98.25 86 LEU B N 1
ATOM 5324 C CA . LEU B 1 86 ? 21.219 -15.172 -6.477 1 98.25 86 LEU B CA 1
ATOM 5325 C C . LEU B 1 86 ? 21.609 -13.703 -6.496 1 98.25 86 LEU B C 1
ATOM 5327 O O . LEU B 1 86 ? 22.75 -13.359 -6.16 1 98.25 86 LEU B O 1
ATOM 5331 N N . SER B 1 87 ? 20.734 -12.844 -6.898 1 98.62 87 SER B N 1
ATOM 5332 C CA . SER B 1 87 ? 20.891 -11.391 -6.926 1 98.62 87 SER B CA 1
ATOM 5333 C C . SER B 1 87 ? 19.562 -10.688 -6.68 1 98.62 87 SER B C 1
ATOM 5335 O O . SER B 1 87 ? 18.516 -11.188 -7.074 1 98.62 87 SER B O 1
ATOM 5337 N N . THR B 1 88 ? 19.609 -9.586 -5.984 1 98.75 88 THR B N 1
ATOM 5338 C CA . THR B 1 88 ? 18.422 -8.789 -5.723 1 98.75 88 THR B CA 1
ATOM 5339 C C . THR B 1 88 ? 18.766 -7.309 -5.594 1 98.75 88 THR B C 1
ATOM 5341 O O . THR B 1 88 ? 19.859 -6.887 -5.988 1 98.75 88 THR B O 1
ATOM 5344 N N . HIS B 1 89 ? 17.75 -6.469 -5.254 1 98.94 89 HIS B N 1
ATOM 5345 C CA . HIS B 1 89 ? 17.938 -5.039 -5.039 1 98.94 89 HIS B CA 1
ATOM 5346 C C . HIS B 1 89 ? 17.547 -4.637 -3.623 1 98.94 89 HIS B C 1
ATOM 5348 O O . HIS B 1 89 ? 16.875 -5.395 -2.924 1 98.94 89 HIS B O 1
ATOM 5354 N N . ALA B 1 90 ? 18.062 -3.521 -3.209 1 98.94 90 ALA B N 1
ATOM 5355 C CA . ALA B 1 90 ? 17.562 -2.84 -2.016 1 98.94 90 ALA B CA 1
ATOM 5356 C C . ALA B 1 90 ? 16.531 -1.775 -2.381 1 98.94 90 ALA B C 1
ATOM 5358 O O . ALA B 1 90 ? 16.531 -1.253 -3.498 1 98.94 90 ALA B O 1
ATOM 5359 N N . VAL B 1 91 ? 15.609 -1.547 -1.452 1 98.94 91 VAL B N 1
ATOM 5360 C CA . VAL B 1 91 ? 14.594 -0.517 -1.636 1 98.94 91 VAL B CA 1
ATOM 5361 C C . VAL B 1 91 ? 14.547 0.388 -0.406 1 98.94 91 VAL B C 1
ATOM 5363 O O . VAL B 1 91 ? 14.234 -0.068 0.696 1 98.94 91 VAL B O 1
ATOM 5366 N N . THR B 1 92 ? 14.859 1.681 -0.58 1 98.88 92 THR B N 1
ATOM 5367 C CA . THR B 1 92 ? 14.789 2.619 0.535 1 98.88 92 THR B CA 1
ATOM 5368 C C . THR B 1 92 ? 13.602 3.566 0.376 1 98.88 92 THR B C 1
ATOM 5370 O O . THR B 1 92 ? 13.219 3.9 -0.745 1 98.88 92 THR B O 1
ATOM 5373 N N . THR B 1 93 ? 13.008 3.898 1.458 1 98.69 93 THR B N 1
ATOM 5374 C CA . THR B 1 93 ? 11.914 4.863 1.501 1 98.69 93 THR B CA 1
ATOM 5375 C C . THR B 1 93 ? 12.125 5.871 2.627 1 98.69 93 THR B C 1
ATOM 5377 O O . THR B 1 93 ? 12.938 5.645 3.527 1 98.69 93 THR B O 1
ATOM 5380 N N . SER B 1 94 ? 11.391 7.035 2.527 1 98.06 94 SER B N 1
ATOM 5381 C CA . SER B 1 94 ? 11.242 7.891 3.701 1 98.06 94 SER B CA 1
ATOM 5382 C C . SER B 1 94 ? 10.453 7.191 4.801 1 98.06 94 SER B C 1
ATOM 5384 O O . SER B 1 94 ? 10.156 6 4.699 1 98.06 94 SER B O 1
ATOM 5386 N N . ILE B 1 95 ? 10.188 7.844 5.926 1 97.5 95 ILE B N 1
ATOM 5387 C CA . ILE B 1 95 ? 9.383 7.289 7.004 1 97.5 95 ILE B CA 1
ATOM 5388 C C . ILE B 1 95 ? 7.902 7.383 6.641 1 97.5 95 ILE B C 1
ATOM 5390 O O . ILE B 1 95 ? 7.543 7.965 5.613 1 97.5 95 ILE B O 1
ATOM 5394 N N . GLY B 1 96 ? 7 6.824 7.469 1 98.19 96 GLY B N 1
ATOM 5395 C CA . GLY B 1 96 ? 5.562 7.023 7.336 1 98.19 96 GLY B CA 1
ATOM 5396 C C . GLY B 1 96 ? 4.973 6.305 6.141 1 98.19 96 GLY B C 1
ATOM 5397 O O . GLY B 1 96 ? 5.152 5.094 5.98 1 98.19 96 GLY B O 1
ATOM 5398 N N . PRO B 1 97 ? 4.273 7.043 5.238 1 98.5 97 PRO B N 1
ATOM 5399 C CA . PRO B 1 97 ? 3.572 6.422 4.109 1 98.5 97 PRO B CA 1
ATOM 5400 C C . PRO B 1 97 ? 4.516 5.668 3.174 1 98.5 97 PRO B C 1
ATOM 5402 O O . PRO B 1 97 ? 4.168 4.594 2.68 1 98.5 97 PRO B O 1
ATOM 5405 N N . GLY B 1 98 ? 5.676 6.281 2.906 1 98.38 98 GLY B N 1
ATOM 5406 C CA . GLY B 1 98 ? 6.625 5.566 2.068 1 98.38 98 GLY B CA 1
ATOM 5407 C C . GLY B 1 98 ? 6.973 4.191 2.604 1 98.38 98 GLY B C 1
ATOM 5408 O O . GLY B 1 98 ? 7.043 3.225 1.843 1 98.38 98 GLY B O 1
ATOM 5409 N N . ALA B 1 99 ? 7.188 4.133 3.887 1 98.69 99 ALA B N 1
ATOM 5410 C CA . ALA B 1 99 ? 7.551 2.875 4.535 1 98.69 99 ALA B CA 1
ATOM 5411 C C . ALA B 1 99 ? 6.398 1.876 4.477 1 98.69 99 ALA B C 1
ATOM 5413 O O . ALA B 1 99 ? 6.598 0.71 4.125 1 98.69 99 ALA B O 1
ATOM 5414 N N . THR B 1 100 ? 5.188 2.297 4.824 1 98.81 100 THR B N 1
ATOM 5415 C CA . THR B 1 100 ? 4.059 1.373 4.871 1 98.81 100 THR B CA 1
ATOM 5416 C C . THR B 1 100 ? 3.678 0.917 3.467 1 98.81 100 THR B C 1
ATOM 5418 O O . THR B 1 100 ? 3.105 -0.162 3.293 1 98.81 100 THR B O 1
ATOM 5421 N N . ASN B 1 101 ? 4.012 1.671 2.426 1 98.75 101 ASN B N 1
ATOM 5422 C CA . ASN B 1 101 ? 3.77 1.263 1.045 1 98.75 101 ASN B CA 1
ATOM 5423 C C . ASN B 1 101 ? 4.621 0.054 0.663 1 98.75 101 ASN B C 1
ATOM 5425 O O . ASN B 1 101 ? 4.375 -0.583 -0.363 1 98.75 101 ASN B O 1
ATOM 5429 N N . LEU B 1 102 ? 5.621 -0.304 1.501 1 98.94 102 LEU B N 1
ATOM 5430 C CA . LEU B 1 102 ? 6.473 -1.455 1.227 1 98.94 102 LEU B CA 1
ATOM 5431 C C . LEU B 1 102 ? 5.762 -2.756 1.582 1 98.94 102 LEU B C 1
ATOM 5433 O O . LEU B 1 102 ? 6.172 -3.834 1.145 1 98.94 102 LEU B O 1
ATOM 5437 N N . VAL B 1 103 ? 4.703 -2.709 2.383 1 98.94 103 VAL B N 1
ATOM 5438 C CA . VAL B 1 103 ? 4.18 -3.871 3.092 1 98.94 103 VAL B CA 1
ATOM 5439 C C . VAL B 1 103 ? 3.662 -4.898 2.088 1 98.94 103 VAL B C 1
ATOM 5441 O O . VAL B 1 103 ? 3.959 -6.09 2.201 1 98.94 103 VAL B O 1
ATOM 5444 N N . THR B 1 104 ? 2.881 -4.473 1.107 1 98.88 104 THR B N 1
ATOM 5445 C CA . THR B 1 104 ? 2.328 -5.395 0.122 1 98.88 104 THR B CA 1
ATOM 5446 C C . THR B 1 104 ? 3.441 -6.055 -0.686 1 98.88 104 THR B C 1
ATOM 5448 O O . THR B 1 104 ? 3.398 -7.262 -0.945 1 98.88 104 THR B O 1
ATOM 5451 N N . GLY B 1 105 ? 4.453 -5.234 -1.125 1 98.88 105 GLY B N 1
ATOM 5452 C CA . GLY B 1 105 ? 5.594 -5.797 -1.827 1 98.88 105 GLY B CA 1
ATOM 5453 C C . GLY B 1 105 ? 6.395 -6.77 -0.982 1 98.88 105 GLY B C 1
ATOM 5454 O O . GLY B 1 105 ? 6.871 -7.789 -1.484 1 98.88 105 GLY B O 1
ATOM 5455 N N . ALA B 1 106 ? 6.559 -6.422 0.318 1 98.94 106 ALA B N 1
ATOM 5456 C CA . ALA B 1 106 ? 7.262 -7.312 1.239 1 98.94 106 ALA B CA 1
ATOM 5457 C C . ALA B 1 106 ? 6.547 -8.656 1.361 1 98.94 106 ALA B C 1
ATOM 5459 O O . ALA B 1 106 ? 7.184 -9.711 1.328 1 98.94 106 ALA B O 1
ATOM 5460 N N . ALA B 1 107 ? 5.23 -8.602 1.501 1 98.94 107 ALA B N 1
ATOM 5461 C CA . ALA B 1 107 ? 4.434 -9.82 1.584 1 98.94 107 ALA B CA 1
ATOM 5462 C C . ALA B 1 107 ? 4.594 -10.664 0.324 1 98.94 107 ALA B C 1
ATOM 5464 O O . ALA B 1 107 ? 4.777 -11.883 0.405 1 98.94 107 ALA B O 1
ATOM 5465 N N . LEU B 1 108 ? 4.531 -10.008 -0.808 1 98.88 108 LEU B N 1
ATOM 5466 C CA . LEU B 1 108 ? 4.691 -10.711 -2.078 1 98.88 108 LEU B CA 1
ATOM 5467 C C . LEU B 1 108 ? 6.035 -11.43 -2.137 1 98.88 108 LEU B C 1
ATOM 5469 O O . LEU B 1 108 ? 6.098 -12.602 -2.5 1 98.88 108 LEU B O 1
ATOM 5473 N N . ALA B 1 109 ? 7.094 -10.727 -1.761 1 98.88 109 ALA B N 1
ATOM 5474 C CA . ALA B 1 109 ? 8.43 -11.312 -1.784 1 98.88 109 ALA B CA 1
ATOM 5475 C C . ALA B 1 109 ? 8.508 -12.539 -0.878 1 98.88 109 ALA B C 1
ATOM 5477 O O . ALA B 1 109 ? 8.984 -13.594 -1.296 1 98.88 109 ALA B O 1
ATOM 5478 N N . THR B 1 110 ? 7.984 -12.422 0.298 1 98.75 110 THR B N 1
ATOM 5479 C CA . THR B 1 110 ? 8.094 -13.469 1.307 1 98.75 110 THR B CA 1
ATOM 5480 C C . THR B 1 110 ? 7.234 -14.672 0.938 1 98.75 110 THR B C 1
ATOM 5482 O O . THR B 1 110 ? 7.672 -15.82 1.059 1 98.75 110 THR B O 1
ATOM 5485 N N . VAL B 1 111 ? 6.051 -14.43 0.467 1 98.31 111 VAL B N 1
ATOM 5486 C CA . VAL B 1 111 ? 5.145 -15.516 0.092 1 98.31 111 VAL B CA 1
ATOM 5487 C C . VAL B 1 111 ? 5.746 -16.312 -1.061 1 98.31 111 VAL B C 1
ATOM 5489 O O . VAL B 1 111 ? 5.594 -17.531 -1.122 1 98.31 111 VAL B O 1
ATOM 5492 N N . ASN B 1 112 ? 6.527 -15.641 -1.918 1 98 112 ASN B N 1
ATOM 5493 C CA . ASN B 1 112 ? 7.117 -16.297 -3.08 1 98 112 ASN B CA 1
ATOM 5494 C C . ASN B 1 112 ? 8.547 -16.75 -2.807 1 98 112 ASN B C 1
ATOM 5496 O O . ASN B 1 112 ? 9.227 -17.266 -3.697 1 98 112 ASN B O 1
ATOM 5500 N N . HIS B 1 113 ? 9.086 -16.547 -1.636 1 97.75 113 HIS B N 1
ATOM 5501 C CA . HIS B 1 113 ? 10.453 -16.891 -1.267 1 97.75 113 HIS B CA 1
ATOM 5502 C C . HIS B 1 113 ? 11.461 -16.203 -2.195 1 97.75 113 HIS B C 1
ATOM 5504 O O . HIS B 1 113 ? 12.359 -16.859 -2.727 1 97.75 113 HIS B O 1
ATOM 5510 N N . LEU B 1 114 ? 11.234 -14.93 -2.402 1 98.69 114 LEU B N 1
ATOM 5511 C CA . LEU B 1 114 ? 12.141 -14.125 -3.215 1 98.69 114 LEU B CA 1
ATOM 5512 C C . LEU B 1 114 ? 12.828 -13.055 -2.371 1 98.69 114 LEU B C 1
ATOM 5514 O O . LEU B 1 114 ? 12.156 -12.328 -1.624 1 98.69 114 LEU B O 1
ATOM 5518 N N . PRO B 1 115 ? 14.133 -12.945 -2.436 1 98.81 115 PRO B N 1
ATOM 5519 C CA . PRO B 1 115 ? 14.867 -12.008 -1.589 1 98.81 115 PRO B CA 1
ATOM 5520 C C . PRO B 1 115 ? 14.672 -10.555 -2.02 1 98.81 115 PRO B C 1
ATOM 5522 O O . PRO B 1 115 ? 14.648 -10.258 -3.219 1 98.81 115 PRO B O 1
ATOM 5525 N N . VAL B 1 116 ? 14.539 -9.664 -1.104 1 98.94 116 VAL B N 1
ATOM 5526 C CA . VAL B 1 116 ? 14.57 -8.219 -1.288 1 98.94 116 VAL B CA 1
ATOM 5527 C C . VAL B 1 116 ? 14.953 -7.539 0.023 1 98.94 116 VAL B C 1
ATOM 5529 O O . VAL B 1 116 ? 14.516 -7.953 1.098 1 98.94 116 VAL B O 1
ATOM 5532 N N . LEU B 1 117 ? 15.852 -6.57 -0.042 1 99 117 LEU B N 1
ATOM 5533 C CA . LEU B 1 117 ? 16.266 -5.812 1.134 1 99 117 LEU B CA 1
ATOM 5534 C C . LEU B 1 117 ? 15.492 -4.5 1.23 1 99 117 LEU B C 1
ATOM 5536 O O . LEU B 1 117 ? 15.547 -3.676 0.314 1 99 117 LEU B O 1
ATOM 5540 N N . LEU B 1 118 ? 14.766 -4.352 2.297 1 98.94 118 LEU B N 1
ATOM 5541 C CA . LEU B 1 118 ? 13.992 -3.137 2.529 1 98.94 118 LEU B CA 1
ATOM 5542 C C . LEU B 1 118 ? 14.672 -2.246 3.561 1 98.94 118 LEU B C 1
ATOM 5544 O O . LEU B 1 118 ? 15.07 -2.717 4.629 1 98.94 118 LEU B O 1
ATOM 5548 N N . LEU B 1 119 ? 14.82 -0.95 3.193 1 98.94 119 LEU B N 1
ATOM 5549 C CA . LEU B 1 119 ? 15.508 0.03 4.027 1 98.94 119 LEU B CA 1
ATOM 5550 C C . LEU B 1 119 ? 14.617 1.24 4.289 1 98.94 119 LEU B C 1
ATOM 5552 O O . LEU B 1 119 ? 14.953 2.361 3.906 1 98.94 119 LEU B O 1
ATOM 5556 N N . PRO B 1 120 ? 13.508 1.039 5.031 1 98.94 120 PRO B N 1
ATOM 5557 C CA . PRO B 1 120 ? 12.633 2.172 5.328 1 98.94 120 PRO B CA 1
ATOM 5558 C C . PRO B 1 120 ? 13.219 3.113 6.379 1 98.94 120 PRO B C 1
ATOM 5560 O O . PRO B 1 120 ? 13.828 2.656 7.348 1 98.94 120 PRO B O 1
ATOM 5563 N N . GLY B 1 121 ? 13.047 4.469 6.129 1 98.75 121 GLY B N 1
ATOM 5564 C CA . GLY B 1 121 ? 13.266 5.406 7.215 1 98.75 121 GLY B CA 1
ATOM 5565 C C . GLY B 1 121 ? 12.352 5.172 8.398 1 98.75 121 GLY B C 1
ATOM 5566 O O . GLY B 1 121 ? 11.32 4.496 8.273 1 98.75 121 GLY B O 1
ATOM 5567 N N . ASP B 1 122 ? 12.75 5.691 9.539 1 98.31 122 ASP B N 1
ATOM 5568 C CA . ASP B 1 122 ? 11.984 5.555 10.773 1 98.31 122 ASP B CA 1
ATOM 5569 C C . ASP B 1 122 ? 12.062 6.828 11.617 1 98.31 122 ASP B C 1
ATOM 5571 O O . ASP B 1 122 ? 12.742 7.785 11.242 1 98.31 122 ASP B O 1
ATOM 5575 N N . THR B 1 123 ? 11.273 6.914 12.68 1 97.62 123 THR B N 1
ATOM 5576 C CA . THR B 1 123 ? 11.266 8.078 13.562 1 97.62 123 THR B CA 1
ATOM 5577 C C . THR B 1 123 ? 12.617 8.227 14.266 1 97.62 123 THR B C 1
ATOM 5579 O O . THR B 1 123 ? 13.469 7.344 14.18 1 97.62 123 THR B O 1
ATOM 5582 N N . PHE B 1 124 ? 12.797 9.344 14.906 1 97.31 124 PHE B N 1
ATOM 5583 C CA . PHE B 1 124 ? 14.047 9.625 15.594 1 97.31 124 PHE B CA 1
ATOM 5584 C C . PHE B 1 124 ? 14.258 8.656 16.75 1 97.31 124 PHE B C 1
ATOM 5586 O O . PHE B 1 124 ? 13.398 8.539 17.625 1 97.31 124 PHE B O 1
ATOM 5593 N N . ALA B 1 125 ? 15.445 8.055 16.766 1 97.69 125 ALA B N 1
ATOM 5594 C CA . ALA B 1 125 ? 15.805 7.223 17.922 1 97.69 125 ALA B CA 1
ATOM 5595 C C . ALA B 1 125 ? 15.961 8.07 19.188 1 97.69 125 ALA B C 1
ATOM 5597 O O . ALA B 1 125 ? 15.641 7.621 20.281 1 97.69 125 ALA B O 1
ATOM 5598 N N . THR B 1 126 ? 16.359 9.352 19.047 1 95.44 126 THR B N 1
ATOM 5599 C CA . THR B 1 126 ? 16.641 10.234 20.172 1 95.44 126 THR B CA 1
ATOM 5600 C C . THR B 1 126 ? 15.391 10.977 20.625 1 95.44 126 THR B C 1
ATOM 5602 O O . THR B 1 126 ? 15.375 11.586 21.703 1 95.44 126 THR B O 1
ATOM 5605 N N . ARG B 1 127 ? 14.344 11.109 19.859 1 93.94 127 ARG B N 1
ATOM 5606 C CA . ARG B 1 127 ? 13.031 11.688 20.141 1 93.94 127 ARG B CA 1
ATOM 5607 C C . ARG B 1 127 ? 13.164 13.133 20.609 1 93.94 127 ARG B C 1
ATOM 5609 O O . ARG B 1 127 ? 12.594 13.516 21.641 1 93.94 127 ARG B O 1
ATOM 5616 N N . PRO B 1 128 ? 13.859 14.023 19.891 1 90.44 128 PRO B N 1
ATOM 5617 C CA . PRO B 1 128 ? 14 15.414 20.328 1 90.44 128 PRO B CA 1
ATOM 5618 C C . PRO B 1 128 ? 12.688 16.188 20.25 1 90.44 128 PRO B C 1
ATOM 5620 O O . PRO B 1 128 ? 12.469 17.125 21.016 1 90.44 128 PRO B O 1
ATOM 5623 N N . ALA B 1 129 ? 11.836 15.883 19.312 1 90.25 129 ALA B N 1
ATOM 5624 C CA . ALA B 1 129 ? 10.555 16.562 19.125 1 90.25 129 ALA B CA 1
ATOM 5625 C C . ALA B 1 129 ? 9.461 15.578 18.734 1 90.25 129 ALA B C 1
ATOM 5627 O O . ALA B 1 129 ? 8.906 15.648 17.641 1 90.25 129 ALA B O 1
ATOM 5628 N N . ASP B 1 130 ? 9.039 14.852 19.578 1 92 130 ASP B N 1
ATOM 5629 C CA . ASP B 1 130 ? 8.023 13.828 19.359 1 92 130 ASP B CA 1
ATOM 5630 C C . ASP B 1 130 ? 6.617 14.406 19.531 1 92 130 ASP B C 1
ATOM 5632 O O . ASP B 1 130 ? 6.359 15.164 20.469 1 92 130 ASP B O 1
ATOM 5636 N N . PRO B 1 131 ? 5.66 14.039 18.609 1 95.81 131 PRO B N 1
ATOM 5637 C CA . PRO B 1 131 ? 5.84 13.203 17.422 1 95.81 131 PRO B CA 1
ATOM 5638 C C . PRO B 1 131 ? 6.355 13.984 16.219 1 95.81 131 PRO B C 1
ATOM 5640 O O . PRO B 1 131 ? 5.949 15.125 16 1 95.81 131 PRO B O 1
ATOM 5643 N N . VAL B 1 132 ? 7.23 13.375 15.453 1 97.38 132 VAL B N 1
ATOM 5644 C CA . VAL B 1 132 ? 7.699 13.977 14.211 1 97.38 132 VAL B CA 1
ATOM 5645 C C . VAL B 1 132 ? 6.676 13.727 13.102 1 97.38 132 VAL B C 1
ATOM 5647 O O . VAL B 1 132 ? 5.723 12.961 13.289 1 97.38 132 VAL B O 1
ATOM 5650 N N . LEU B 1 133 ? 6.867 14.453 12 1 96.69 133 LEU B N 1
ATOM 5651 C CA . LEU B 1 133 ? 5.984 14.289 10.852 1 96.69 133 LEU B CA 1
ATOM 5652 C C . LEU B 1 133 ? 5.883 12.82 10.445 1 96.69 133 LEU B C 1
ATOM 5654 O O . LEU B 1 133 ? 6.902 12.141 10.305 1 96.69 133 LEU B O 1
ATOM 5658 N N . GLN B 1 134 ? 4.641 12.289 10.297 1 97.75 134 GLN B N 1
ATOM 5659 C CA . GLN B 1 134 ? 4.328 10.953 9.781 1 97.75 134 GLN B CA 1
ATOM 5660 C C . GLN B 1 134 ? 4.57 9.883 10.844 1 97.75 134 GLN B C 1
ATOM 5662 O O . GLN B 1 134 ? 4.676 8.703 10.523 1 97.75 134 GLN B O 1
ATOM 5667 N N . GLN B 1 135 ? 4.688 10.281 12.148 1 97.88 135 GLN B N 1
ATOM 5668 C CA . GLN B 1 135 ? 4.918 9.336 13.242 1 97.88 135 GLN B CA 1
ATOM 5669 C C . GLN B 1 135 ? 3.6 8.844 13.828 1 97.88 135 GLN B C 1
ATOM 5671 O O . GLN B 1 135 ? 2.674 9.633 14.039 1 97.88 135 GLN B O 1
ATOM 5676 N N . LEU B 1 136 ? 3.529 7.547 13.977 1 97.31 136 LEU B N 1
ATOM 5677 C CA . LEU B 1 136 ? 2.461 6.926 14.75 1 97.31 136 LEU B CA 1
ATOM 5678 C C . LEU B 1 136 ? 2.678 7.141 16.25 1 97.31 136 LEU B C 1
ATOM 5680 O O . LEU B 1 136 ? 3.74 6.812 16.781 1 97.31 136 LEU B O 1
ATOM 5684 N N . GLU B 1 137 ? 1.801 7.805 16.969 1 94.69 137 GLU B N 1
ATOM 5685 C CA . GLU B 1 137 ? 1.81 7.828 18.422 1 94.69 137 GLU B CA 1
ATOM 5686 C C . GLU B 1 137 ? 0.947 6.707 19 1 94.69 137 GLU B C 1
ATOM 5688 O O . GLU B 1 137 ? -0.254 6.891 19.219 1 94.69 137 GLU B O 1
ATOM 5693 N N . HIS B 1 138 ? 1.612 5.605 19.281 1 93.12 138 HIS B N 1
ATOM 5694 C CA . HIS B 1 138 ? 0.903 4.457 19.828 1 93.12 138 HIS B CA 1
ATOM 5695 C C . HIS B 1 138 ? 0.595 4.648 21.312 1 93.12 138 HIS B C 1
ATOM 5697 O O . HIS B 1 138 ? 1.485 4.984 22.094 1 93.12 138 HIS B O 1
ATOM 5703 N N . PRO B 1 139 ? -0.599 4.434 21.719 1 90.44 139 PRO B N 1
ATOM 5704 C CA . PRO B 1 139 ? -0.988 4.73 23.094 1 90.44 139 PRO B CA 1
ATOM 5705 C C . PRO B 1 139 ? -0.347 3.781 24.109 1 90.44 139 PRO B C 1
ATOM 5707 O O . PRO B 1 139 ? -0.147 4.152 25.266 1 90.44 139 PRO B O 1
ATOM 5710 N N . GLY B 1 140 ? 0.013 2.607 23.688 1 91.56 140 GLY B N 1
ATOM 5711 C CA . GLY B 1 140 ? 0.449 1.601 24.641 1 91.56 140 GLY B CA 1
ATOM 5712 C C . GLY B 1 140 ? 1.949 1.375 24.625 1 91.56 140 GLY B C 1
ATOM 5713 O O . GLY B 1 140 ? 2.473 0.6 25.438 1 91.56 140 GLY B O 1
ATOM 5714 N N . ALA B 1 141 ? 2.605 1.999 23.703 1 93.19 141 ALA B N 1
ATOM 5715 C CA . ALA B 1 141 ? 4.031 1.713 23.578 1 93.19 141 ALA B CA 1
ATOM 5716 C C . ALA B 1 141 ? 4.766 2.861 22.891 1 93.19 141 ALA B C 1
ATOM 5718 O O . ALA B 1 141 ? 4.262 3.432 21.922 1 93.19 141 ALA B O 1
ATOM 5719 N N . GLY B 1 142 ? 5.93 3.178 23.438 1 93.12 142 GLY B N 1
ATOM 5720 C CA . GLY B 1 142 ? 6.707 4.266 22.875 1 93.12 142 GLY B CA 1
ATOM 5721 C C . GLY B 1 142 ? 7.656 3.812 21.781 1 93.12 142 GLY B C 1
ATOM 5722 O O . GLY B 1 142 ? 8.234 4.641 21.062 1 93.12 142 GLY B O 1
ATOM 5723 N N . ASP B 1 143 ? 7.793 2.453 21.625 1 93.88 143 ASP B N 1
ATOM 5724 C CA . ASP B 1 143 ? 8.789 1.943 20.672 1 93.88 143 ASP B CA 1
ATOM 5725 C C . ASP B 1 143 ? 8.117 1.386 19.422 1 93.88 143 ASP B C 1
ATOM 5727 O O . ASP B 1 143 ? 8.758 0.689 18.625 1 93.88 143 ASP B O 1
ATOM 5731 N N . VAL B 1 144 ? 6.793 1.629 19.266 1 97.06 144 VAL B N 1
ATOM 5732 C CA . VAL B 1 144 ? 6.066 1.151 18.094 1 97.06 144 VAL B CA 1
ATOM 5733 C C . VAL B 1 144 ? 6.023 2.248 17.031 1 97.06 144 VAL B C 1
ATOM 5735 O O . VAL B 1 144 ? 5.723 3.404 17.328 1 97.06 144 VAL B O 1
ATOM 5738 N N . SER B 1 145 ? 6.477 1.98 15.828 1 97.94 145 SER B N 1
ATOM 5739 C CA . SER B 1 145 ? 6.309 2.846 14.664 1 97.94 145 SER B CA 1
ATOM 5740 C C . SER B 1 145 ? 5.52 2.143 13.562 1 97.94 145 SER B C 1
ATOM 5742 O O . SER B 1 145 ? 5.191 0.961 13.68 1 97.94 145 SER B O 1
ATOM 5744 N N . VAL B 1 146 ? 5.207 2.826 12.523 1 98.69 146 VAL B N 1
ATOM 5745 C CA . VAL B 1 146 ? 4.453 2.24 11.422 1 98.69 146 VAL B CA 1
ATOM 5746 C C . VAL B 1 146 ? 5.289 1.158 10.742 1 98.69 146 VAL B C 1
ATOM 5748 O O . VAL B 1 146 ? 4.742 0.251 10.109 1 98.69 146 VAL B O 1
ATOM 5751 N N . ASN B 1 147 ? 6.641 1.212 10.891 1 98.81 147 ASN B N 1
ATOM 5752 C CA . ASN B 1 147 ? 7.496 0.198 10.281 1 98.81 147 ASN B CA 1
ATOM 5753 C C . ASN B 1 147 ? 7.227 -1.187 10.867 1 98.81 147 ASN B C 1
ATOM 5755 O O . ASN B 1 147 ? 7.582 -2.199 10.258 1 98.81 147 ASN B O 1
ATOM 5759 N N . ASP B 1 148 ? 6.633 -1.264 12.062 1 98.75 148 ASP B N 1
ATOM 5760 C CA . ASP B 1 148 ? 6.336 -2.547 12.695 1 98.75 148 ASP B CA 1
ATOM 5761 C C . ASP B 1 148 ? 5.297 -3.326 11.891 1 98.75 148 ASP B C 1
ATOM 5763 O O . ASP B 1 148 ? 5.125 -4.531 12.086 1 98.75 148 ASP B O 1
ATOM 5767 N N . CYS B 1 149 ? 4.645 -2.658 10.969 1 98.81 149 CYS B N 1
ATOM 5768 C CA . CYS B 1 149 ? 3.748 -3.334 10.031 1 98.81 149 CYS B CA 1
ATOM 5769 C C . CYS B 1 149 ? 4.516 -4.305 9.148 1 98.81 149 CYS B C 1
ATOM 5771 O O . CYS B 1 149 ? 3.924 -5.211 8.555 1 98.81 149 CYS B O 1
ATOM 5773 N N . LEU B 1 150 ? 5.852 -4.152 9.047 1 98.88 150 LEU B N 1
ATOM 5774 C CA . LEU B 1 150 ? 6.664 -4.996 8.18 1 98.88 150 LEU B CA 1
ATOM 5775 C C . LEU B 1 150 ? 7.082 -6.273 8.898 1 98.88 150 LEU B C 1
ATOM 5777 O O . LEU B 1 150 ? 7.543 -7.227 8.266 1 98.88 150 LEU B O 1
ATOM 5781 N N . ARG B 1 151 ? 6.879 -6.387 10.195 1 98.56 151 ARG B N 1
ATOM 5782 C CA . ARG B 1 151 ? 7.355 -7.523 10.977 1 98.56 151 ARG B CA 1
ATOM 5783 C C . ARG B 1 151 ? 6.691 -8.82 10.516 1 98.56 151 ARG B C 1
ATOM 5785 O O . ARG B 1 151 ? 7.367 -9.812 10.25 1 98.56 151 ARG B O 1
ATOM 5792 N N . PRO B 1 152 ? 5.379 -8.891 10.32 1 98.25 152 PRO B N 1
ATOM 5793 C CA . PRO B 1 152 ? 4.766 -10.172 9.953 1 98.25 152 PRO B CA 1
ATOM 5794 C C . PRO B 1 152 ? 5.188 -10.648 8.562 1 98.25 152 PRO B C 1
ATOM 5796 O O . PRO B 1 152 ? 5.188 -11.852 8.297 1 98.25 152 PRO B O 1
ATOM 5799 N N . VAL B 1 153 ? 5.574 -9.742 7.715 1 98.69 153 VAL B N 1
ATOM 5800 C CA . VAL B 1 153 ? 5.734 -10.109 6.312 1 98.69 153 VAL B CA 1
ATOM 5801 C C . VAL B 1 153 ? 7.215 -10.086 5.938 1 98.69 153 VAL B C 1
ATOM 5803 O O . VAL B 1 153 ? 7.57 -10.281 4.773 1 98.69 153 VAL B O 1
ATOM 5806 N N . SER B 1 154 ? 8.102 -9.805 6.879 1 98.69 154 SER B N 1
ATOM 5807 C CA . SER B 1 154 ? 9.539 -9.938 6.684 1 98.69 154 SER B CA 1
ATOM 5808 C C . SER B 1 154 ? 10.055 -11.242 7.277 1 98.69 154 SER B C 1
ATOM 5810 O O . SER B 1 154 ? 9.664 -11.633 8.383 1 98.69 154 SER B O 1
ATOM 5812 N N . ARG B 1 155 ? 10.945 -11.953 6.512 1 98.31 155 ARG B N 1
ATOM 5813 C CA . ARG B 1 155 ? 11.617 -13.125 7.074 1 98.31 155 ARG B CA 1
ATOM 5814 C C . ARG B 1 155 ? 12.531 -12.727 8.227 1 98.31 155 ARG B C 1
ATOM 5816 O O . ARG B 1 155 ? 12.75 -13.523 9.148 1 98.31 155 ARG B O 1
ATOM 5823 N N . TRP B 1 156 ? 13 -11.539 8.125 1 98.38 156 TRP B N 1
ATOM 5824 C CA . TRP B 1 156 ? 13.805 -10.961 9.195 1 98.38 156 TRP B CA 1
ATOM 5825 C C . TRP B 1 156 ? 13.594 -9.453 9.273 1 98.38 156 TRP B C 1
ATOM 5827 O O . TRP B 1 156 ? 13.523 -8.773 8.242 1 98.38 156 TRP B O 1
ATOM 5837 N N . PHE B 1 157 ? 13.391 -8.961 10.469 1 98.69 157 PHE B N 1
ATOM 5838 C CA . PHE B 1 157 ? 13.195 -7.547 10.758 1 98.69 157 PHE B CA 1
ATOM 5839 C C . PHE B 1 157 ? 14.141 -7.086 11.867 1 98.69 157 PHE B C 1
ATOM 5841 O O . PHE B 1 157 ? 14.281 -7.758 12.891 1 98.69 157 PHE B O 1
ATOM 5848 N N . ASP B 1 158 ? 14.773 -5.977 11.625 1 98.75 158 ASP B N 1
ATOM 5849 C CA . ASP B 1 158 ? 15.539 -5.324 12.68 1 98.75 158 ASP B CA 1
ATOM 5850 C C . ASP B 1 158 ? 15.43 -3.807 12.586 1 98.75 158 ASP B C 1
ATOM 5852 O O . ASP B 1 158 ? 14.984 -3.273 11.562 1 98.75 158 ASP B O 1
ATOM 5856 N N . ARG B 1 159 ? 15.641 -3.146 13.664 1 98.5 159 ARG B N 1
ATOM 5857 C CA . ARG B 1 159 ? 15.648 -1.689 13.758 1 98.5 159 ARG B CA 1
ATOM 5858 C C . ARG B 1 159 ? 16.984 -1.176 14.281 1 98.5 159 ARG B C 1
ATOM 5860 O O . ARG B 1 159 ? 17.391 -1.516 15.398 1 98.5 159 ARG B O 1
ATOM 5867 N N . ILE B 1 160 ? 17.656 -0.34 13.516 1 98.75 160 ILE B N 1
ATOM 5868 C CA . ILE B 1 160 ? 19 0.124 13.859 1 98.75 160 ILE B CA 1
ATOM 5869 C C . ILE B 1 160 ? 18.906 1.39 14.711 1 98.75 160 ILE B C 1
ATOM 5871 O O . ILE B 1 160 ? 19.125 2.496 14.211 1 98.75 160 ILE B O 1
ATOM 5875 N N . THR B 1 161 ? 18.75 1.222 15.969 1 98.12 161 THR B N 1
ATOM 5876 C CA . THR B 1 161 ? 18.484 2.357 16.844 1 98.12 161 THR B CA 1
ATOM 5877 C C . THR B 1 161 ? 19.797 2.994 17.312 1 98.12 161 THR B C 1
ATOM 5879 O O . THR B 1 161 ? 19.781 4.09 17.891 1 98.12 161 THR B O 1
ATOM 5882 N N . ARG B 1 162 ? 20.922 2.307 17.125 1 98.25 162 ARG B N 1
ATOM 5883 C CA . ARG B 1 162 ? 22.281 2.793 17.406 1 98.25 162 ARG B CA 1
ATOM 5884 C C . ARG B 1 162 ? 23.25 2.328 16.328 1 98.25 162 ARG B C 1
ATOM 5886 O O . ARG B 1 162 ? 23.062 1.266 15.734 1 98.25 162 ARG B O 1
ATOM 5893 N N . PRO B 1 163 ? 24.266 3.131 16.078 1 98.44 163 PRO B N 1
ATOM 5894 C CA . PRO B 1 163 ? 25.219 2.76 15.031 1 98.44 163 PRO B CA 1
ATOM 5895 C C . PRO B 1 163 ? 25.797 1.359 15.219 1 98.44 163 PRO B C 1
ATOM 5897 O O . PRO B 1 163 ? 25.953 0.618 14.25 1 98.44 163 PRO B O 1
ATOM 5900 N N . GLU B 1 164 ? 26 0.937 16.5 1 97.75 164 GLU B N 1
ATOM 5901 C CA . GLU B 1 164 ? 26.656 -0.328 16.812 1 97.75 164 GLU B CA 1
ATOM 5902 C C . GLU B 1 164 ? 25.812 -1.516 16.344 1 97.75 164 GLU B C 1
ATOM 5904 O O . GLU B 1 164 ? 26.344 -2.605 16.125 1 97.75 164 GLU B O 1
ATOM 5909 N N . ALA B 1 165 ? 24.531 -1.282 16.125 1 98.38 165 ALA B N 1
ATOM 5910 C CA . ALA B 1 165 ? 23.625 -2.363 15.758 1 98.38 165 ALA B CA 1
ATOM 5911 C C . ALA B 1 165 ? 23.766 -2.715 14.281 1 98.38 165 ALA B C 1
ATOM 5913 O O . ALA B 1 165 ? 23.312 -3.775 13.844 1 98.38 165 ALA B O 1
ATOM 5914 N N . LEU B 1 166 ? 24.438 -1.911 13.516 1 98.75 166 LEU B N 1
ATOM 5915 C CA . LEU B 1 166 ? 24.438 -2.07 12.07 1 98.75 166 LEU B CA 1
ATOM 5916 C C . LEU B 1 166 ? 25.172 -3.34 11.656 1 98.75 166 LEU B C 1
ATOM 5918 O O . LEU B 1 166 ? 24.688 -4.102 10.82 1 98.75 166 LEU B O 1
ATOM 5922 N N . VAL B 1 167 ? 26.344 -3.594 12.25 1 98.31 167 VAL B N 1
ATOM 5923 C CA . VAL B 1 167 ? 27.203 -4.688 11.805 1 98.31 167 VAL B CA 1
ATOM 5924 C C . VAL B 1 167 ? 26.469 -6.016 11.961 1 98.31 167 VAL B C 1
ATOM 5926 O O . VAL B 1 167 ? 26.281 -6.742 10.984 1 98.31 167 VAL B O 1
ATOM 5929 N N . PRO B 1 168 ? 26.016 -6.363 13.219 1 98.38 168 PRO B N 1
ATOM 5930 C CA . PRO B 1 168 ? 25.312 -7.648 13.32 1 98.38 168 PRO B CA 1
ATOM 5931 C C . PRO B 1 168 ? 24.047 -7.695 12.477 1 98.38 168 PRO B C 1
ATOM 5933 O O . PRO B 1 168 ? 23.703 -8.734 11.906 1 98.38 168 PRO B O 1
ATOM 5936 N N . ALA B 1 169 ? 23.297 -6.598 12.344 1 98.75 169 ALA B N 1
ATOM 5937 C CA . ALA B 1 169 ? 22.047 -6.566 11.586 1 98.75 169 ALA B CA 1
ATOM 5938 C C . ALA B 1 169 ? 22.312 -6.781 10.094 1 98.75 169 ALA B C 1
ATOM 5940 O O . ALA B 1 169 ? 21.578 -7.531 9.438 1 98.75 169 ALA B O 1
ATOM 5941 N N . ALA B 1 170 ? 23.281 -6.09 9.594 1 98.81 170 ALA B N 1
ATOM 5942 C CA . ALA B 1 170 ? 23.609 -6.191 8.172 1 98.81 170 ALA B CA 1
ATOM 5943 C C . ALA B 1 170 ? 24.047 -7.605 7.809 1 98.81 170 ALA B C 1
ATOM 5945 O O . ALA B 1 170 ? 23.688 -8.133 6.754 1 98.81 170 ALA B O 1
ATOM 5946 N N . LEU B 1 171 ? 24.875 -8.211 8.648 1 98.69 171 LEU B N 1
ATOM 5947 C CA . LEU B 1 171 ? 25.344 -9.57 8.406 1 98.69 171 LEU B CA 1
ATOM 5948 C C . LEU B 1 171 ? 24.188 -10.555 8.422 1 98.69 171 LEU B C 1
ATOM 5950 O O . LEU B 1 171 ? 24.094 -11.438 7.566 1 98.69 171 LEU B O 1
ATOM 5954 N N . GLN B 1 172 ? 23.281 -10.391 9.359 1 98.62 172 GLN B N 1
ATOM 5955 C CA . GLN B 1 172 ? 22.109 -11.25 9.43 1 98.62 172 GLN B CA 1
ATOM 5956 C C . GLN B 1 172 ? 21.219 -11.055 8.203 1 98.62 172 GLN B C 1
ATOM 5958 O O . GLN B 1 172 ? 20.656 -12.016 7.688 1 98.62 172 GLN B O 1
ATOM 5963 N N . ALA B 1 173 ? 21.094 -9.828 7.809 1 98.81 173 ALA B N 1
ATOM 5964 C CA . ALA B 1 173 ? 20.281 -9.523 6.633 1 98.81 173 ALA B CA 1
ATOM 5965 C C . ALA B 1 173 ? 20.797 -10.281 5.406 1 98.81 173 ALA B C 1
ATOM 5967 O O . ALA B 1 173 ? 20 -10.891 4.676 1 98.81 173 ALA B O 1
ATOM 5968 N N . MET B 1 174 ? 22.109 -10.281 5.172 1 98.75 174 MET B N 1
ATOM 5969 C CA . MET B 1 174 ? 22.688 -10.969 4.02 1 98.75 174 MET B CA 1
ATOM 5970 C C . MET B 1 174 ? 22.516 -12.477 4.137 1 98.75 174 MET B C 1
ATOM 5972 O O . MET B 1 174 ? 22.25 -13.156 3.146 1 98.75 174 MET B O 1
ATOM 5976 N N . ARG B 1 175 ? 22.719 -12.961 5.355 1 98.5 175 ARG B N 1
ATOM 5977 C CA . ARG B 1 175 ? 22.531 -14.391 5.586 1 98.5 175 ARG B CA 1
ATOM 5978 C C . ARG B 1 175 ? 21.141 -14.852 5.172 1 98.5 175 ARG B C 1
ATOM 5980 O O . ARG B 1 175 ? 21 -15.867 4.492 1 98.5 175 ARG B O 1
ATOM 5987 N N . VAL B 1 176 ? 20.125 -14.117 5.543 1 98.62 176 VAL B N 1
ATOM 5988 C CA . VAL B 1 176 ? 18.75 -14.477 5.258 1 98.62 176 VAL B CA 1
ATOM 5989 C C . VAL B 1 176 ? 18.469 -14.336 3.762 1 98.62 176 VAL B C 1
ATOM 5991 O O . VAL B 1 176 ? 17.859 -15.211 3.15 1 98.62 176 VAL B O 1
ATOM 5994 N N . LEU B 1 177 ? 18.953 -13.266 3.162 1 98.88 177 LEU B N 1
ATOM 5995 C CA . LEU B 1 177 ? 18.719 -13 1.747 1 98.88 177 LEU B CA 1
ATOM 5996 C C . LEU B 1 177 ? 19.312 -14.102 0.88 1 98.88 177 LEU B C 1
ATOM 5998 O O . LEU B 1 177 ? 18.766 -14.445 -0.169 1 98.88 177 LEU B O 1
ATOM 6002 N N . ALA B 1 178 ? 20.438 -14.672 1.326 1 98.44 178 ALA B N 1
ATOM 6003 C CA . ALA B 1 178 ? 21.172 -15.625 0.503 1 98.44 178 ALA B CA 1
ATOM 6004 C C . ALA B 1 178 ? 20.766 -17.062 0.833 1 98.44 178 ALA B C 1
ATOM 6006 O O . ALA B 1 178 ? 21.266 -18 0.211 1 98.44 178 ALA B O 1
ATOM 6007 N N . ASP B 1 179 ? 19.922 -17.281 1.774 1 97.56 179 ASP B N 1
ATOM 6008 C CA . ASP B 1 179 ? 19.5 -18.625 2.193 1 97.56 179 ASP B CA 1
ATOM 6009 C C . ASP B 1 179 ? 18.297 -19.094 1.375 1 97.56 179 ASP B C 1
ATOM 6011 O O . ASP B 1 179 ? 17.234 -18.469 1.395 1 97.56 179 ASP B O 1
ATOM 6015 N N . PRO B 1 180 ? 18.422 -20.188 0.677 1 95.75 180 PRO B N 1
ATOM 6016 C CA . PRO B 1 180 ? 17.328 -20.609 -0.214 1 95.75 180 PRO B CA 1
ATOM 6017 C C . PRO B 1 180 ? 16.062 -21 0.542 1 95.75 180 PRO B C 1
ATOM 6019 O O . PRO B 1 180 ? 14.969 -20.984 -0.034 1 95.75 180 PRO B O 1
ATOM 6022 N N . VAL B 1 181 ? 16.156 -21.344 1.814 1 96 181 VAL B N 1
ATOM 6023 C CA . VAL B 1 181 ? 14.977 -21.75 2.588 1 96 181 VAL B CA 1
ATOM 6024 C C . VAL B 1 181 ? 14.391 -20.547 3.307 1 96 181 VAL B C 1
ATOM 6026 O O . VAL B 1 181 ? 13.172 -20.359 3.342 1 96 181 VAL B O 1
ATOM 6029 N N . GLU B 1 182 ? 15.227 -19.625 3.789 1 96.69 182 GLU B N 1
ATOM 6030 C CA . GLU B 1 182 ? 14.789 -18.562 4.695 1 96.69 182 GLU B CA 1
ATOM 6031 C C . GLU B 1 182 ? 14.539 -17.266 3.943 1 96.69 182 GLU B C 1
ATOM 6033 O O . GLU B 1 182 ? 14.031 -16.297 4.516 1 96.69 182 GLU B O 1
ATOM 6038 N N . THR B 1 183 ? 14.844 -17.297 2.729 1 97.81 183 THR B N 1
ATOM 6039 C CA . THR B 1 183 ? 14.836 -16.016 2.02 1 97.81 183 THR B CA 1
ATOM 6040 C C . THR B 1 183 ? 13.414 -15.477 1.906 1 97.81 183 THR B C 1
ATOM 6042 O O . THR B 1 183 ? 12.445 -16.219 2.062 1 97.81 183 THR B O 1
ATOM 6045 N N . GLY B 1 184 ? 13.219 -14.242 1.688 1 98.44 184 GLY B N 1
ATOM 6046 C CA . GLY B 1 184 ? 12.078 -13.344 1.573 1 98.44 184 GLY B CA 1
ATOM 6047 C C . GLY B 1 184 ? 12.453 -11.883 1.737 1 98.44 184 GLY B C 1
ATOM 6048 O O . GLY B 1 184 ? 13.578 -11.484 1.432 1 98.44 184 GLY B O 1
ATOM 6049 N N . ALA B 1 185 ? 11.508 -11.133 2.17 1 98.94 185 ALA B N 1
ATOM 6050 C CA . ALA B 1 185 ? 11.82 -9.742 2.488 1 98.94 185 ALA B CA 1
ATOM 6051 C C . ALA B 1 185 ? 12.633 -9.648 3.775 1 98.94 185 ALA B C 1
ATOM 6053 O O . ALA B 1 185 ? 12.367 -10.367 4.742 1 98.94 185 ALA B O 1
ATOM 6054 N N . VAL B 1 186 ? 13.648 -8.867 3.756 1 98.94 186 VAL B N 1
ATOM 6055 C CA . VAL B 1 186 ? 14.422 -8.5 4.938 1 98.94 186 VAL B CA 1
ATOM 6056 C C . VAL B 1 186 ? 14.336 -6.992 5.168 1 98.94 186 VAL B C 1
ATOM 6058 O O . VAL B 1 186 ? 14.586 -6.203 4.258 1 98.94 186 VAL B O 1
ATOM 6061 N N . THR B 1 187 ? 13.961 -6.609 6.406 1 98.94 187 THR B N 1
ATOM 6062 C CA . THR B 1 187 ? 13.758 -5.191 6.684 1 98.94 187 THR B CA 1
ATOM 6063 C C . THR B 1 187 ? 14.766 -4.699 7.719 1 98.94 187 THR B C 1
ATOM 6065 O O . THR B 1 187 ? 14.875 -5.262 8.805 1 98.94 187 THR B O 1
ATOM 6068 N N . LEU B 1 188 ? 15.516 -3.719 7.375 1 98.94 188 LEU B N 1
ATOM 6069 C CA . LEU B 1 188 ? 16.297 -2.916 8.312 1 98.94 188 LEU B CA 1
ATOM 6070 C C . LEU B 1 188 ? 15.719 -1.508 8.43 1 98.94 188 LEU B C 1
ATOM 6072 O O . LEU B 1 188 ? 15.961 -0.659 7.57 1 98.94 188 LEU B O 1
ATOM 6076 N N . ALA B 1 189 ? 14.953 -1.309 9.484 1 98.88 189 ALA B N 1
ATOM 6077 C CA . ALA B 1 189 ? 14.43 0.035 9.727 1 98.88 189 ALA B CA 1
ATOM 6078 C C . ALA B 1 189 ? 15.547 0.982 10.164 1 98.88 189 ALA B C 1
ATOM 6080 O O . ALA B 1 189 ? 16.359 0.641 11.023 1 98.88 189 ALA B O 1
ATOM 6081 N N . LEU B 1 190 ? 15.57 2.156 9.547 1 98.88 190 LEU B N 1
ATOM 6082 C CA . LEU B 1 190 ? 16.672 3.082 9.75 1 98.88 190 LEU B CA 1
ATOM 6083 C C . LEU B 1 190 ? 16.188 4.422 10.289 1 98.88 190 LEU B C 1
ATOM 6085 O O . LEU B 1 190 ? 15.852 5.32 9.516 1 98.88 190 LEU B O 1
ATOM 6089 N N . PRO B 1 191 ? 16.188 4.605 11.633 1 98.62 191 PRO B N 1
ATOM 6090 C CA . PRO B 1 191 ? 15.844 5.926 12.172 1 98.62 191 PRO B CA 1
ATOM 6091 C C . PRO B 1 191 ? 16.594 7.059 11.477 1 98.62 191 PRO B C 1
ATOM 6093 O O . PRO B 1 191 ? 17.797 6.945 11.227 1 98.62 191 PRO B O 1
ATOM 6096 N N . GLN B 1 192 ? 15.883 8.125 11.203 1 97.75 192 GLN B N 1
ATOM 6097 C CA . GLN B 1 192 ? 16.406 9.211 10.375 1 97.75 192 GLN B CA 1
ATOM 6098 C C . GLN B 1 192 ? 17.672 9.797 10.977 1 97.75 192 GLN B C 1
ATOM 6100 O O . GLN B 1 192 ? 18.641 10.07 10.25 1 97.75 192 GLN B O 1
ATOM 6105 N N . ASP B 1 193 ? 17.703 9.945 12.242 1 97.81 193 ASP B N 1
ATOM 6106 C CA . ASP B 1 193 ? 18.859 10.555 12.898 1 97.81 193 ASP B CA 1
ATOM 6107 C C . ASP B 1 193 ? 20.047 9.586 12.953 1 97.81 193 ASP B C 1
ATOM 6109 O O . ASP B 1 193 ? 21.188 9.984 12.75 1 97.81 193 ASP B O 1
ATOM 6113 N N . VAL B 1 194 ? 19.781 8.273 13.133 1 98.75 194 VAL B N 1
ATOM 6114 C CA . VAL B 1 194 ? 20.844 7.285 13.219 1 98.75 194 VAL B CA 1
ATOM 6115 C C . VAL B 1 194 ? 21.531 7.16 11.867 1 98.75 194 VAL B C 1
ATOM 6117 O O . VAL B 1 194 ? 22.75 6.977 11.805 1 98.75 194 VAL B O 1
ATOM 6120 N N . GLN B 1 195 ? 20.812 7.238 10.766 1 98.81 195 GLN B N 1
ATOM 6121 C CA . GLN B 1 195 ? 21.406 7.203 9.43 1 98.81 195 GLN B CA 1
ATOM 6122 C C . GLN B 1 195 ? 22.562 8.188 9.312 1 98.81 195 GLN B C 1
ATOM 6124 O O . GLN B 1 195 ? 23.547 7.914 8.633 1 98.81 195 GLN B O 1
ATOM 6129 N N . ALA B 1 196 ? 22.406 9.383 9.984 1 98.25 196 ALA B N 1
ATOM 6130 C CA . ALA B 1 196 ? 23.312 10.5 9.789 1 98.25 196 ALA B CA 1
ATOM 6131 C C . ALA B 1 196 ? 24.422 10.5 10.836 1 98.25 196 ALA B C 1
ATOM 6133 O O . ALA B 1 196 ? 25.375 11.281 10.75 1 98.25 196 ALA B O 1
ATOM 6134 N N . GLU B 1 197 ? 24.375 9.617 11.797 1 98.31 197 GLU B N 1
ATOM 6135 C CA . GLU B 1 197 ? 25.375 9.547 12.859 1 98.31 197 GLU B CA 1
ATOM 6136 C C . GLU B 1 197 ? 26.672 8.938 12.352 1 98.31 197 GLU B C 1
ATOM 6138 O O . GLU B 1 197 ? 26.656 7.992 11.555 1 98.31 197 GLU B O 1
ATOM 6143 N N . ALA B 1 198 ? 27.781 9.5 12.797 1 98.12 198 ALA B N 1
ATOM 6144 C CA . ALA B 1 198 ? 29.094 8.969 12.445 1 98.12 198 ALA B CA 1
ATOM 6145 C C . ALA B 1 198 ? 29.562 7.938 13.461 1 98.12 198 ALA B C 1
ATOM 6147 O O . ALA B 1 198 ? 29.25 8.047 14.656 1 98.12 198 ALA B O 1
ATOM 6148 N N . HIS B 1 199 ? 30.266 6.98 12.992 1 98.31 199 HIS B N 1
ATOM 6149 C CA . HIS B 1 199 ? 30.844 5.91 13.797 1 98.31 199 HIS B CA 1
ATOM 6150 C C . HIS B 1 199 ? 32.125 5.375 13.148 1 98.31 199 HIS B C 1
ATOM 6152 O O . HIS B 1 199 ? 32.344 5.543 11.945 1 98.31 199 HIS B O 1
ATOM 6158 N N . ASP B 1 200 ? 33.062 4.945 13.969 1 98.06 200 ASP B N 1
ATOM 6159 C CA . ASP B 1 200 ? 34.281 4.293 13.461 1 98.06 200 ASP B CA 1
ATOM 6160 C C . ASP B 1 200 ? 34.031 2.814 13.172 1 98.06 200 ASP B C 1
ATOM 6162 O O . ASP B 1 200 ? 33.75 2.035 14.086 1 98.06 200 ASP B O 1
ATOM 6166 N N . TRP B 1 201 ? 34.156 2.393 11.844 1 98.25 201 TRP B N 1
ATOM 6167 C CA . TRP B 1 201 ? 33.844 1.035 11.406 1 98.25 201 TRP B CA 1
ATOM 6168 C C . TRP B 1 201 ? 35.125 0.25 11.125 1 98.25 201 TRP B C 1
ATOM 6170 O O . TRP B 1 201 ? 36.062 0.766 10.5 1 98.25 201 TRP B O 1
ATOM 6180 N N . PRO B 1 202 ? 35.188 -0.998 11.586 1 97.19 202 PRO B N 1
ATOM 6181 C CA . PRO B 1 202 ? 36.344 -1.801 11.172 1 97.19 202 PRO B CA 1
ATOM 6182 C C . PRO B 1 202 ? 36.438 -1.955 9.656 1 97.19 202 PRO B C 1
ATOM 6184 O O . PRO B 1 202 ? 35.438 -2.223 8.992 1 97.19 202 PRO B O 1
ATOM 6187 N N . GLU B 1 203 ? 37.625 -1.813 9.133 1 96.5 203 GLU B N 1
ATOM 6188 C CA . GLU B 1 203 ? 37.812 -1.924 7.691 1 96.5 203 GLU B CA 1
ATOM 6189 C C . GLU B 1 203 ? 37.344 -3.268 7.168 1 96.5 203 GLU B C 1
ATOM 6191 O O . GLU B 1 203 ? 36.875 -3.359 6.027 1 96.5 203 GLU B O 1
ATOM 6196 N N . GLU B 1 204 ? 37.375 -4.27 7.953 1 96.81 204 GLU B N 1
ATOM 6197 C CA . GLU B 1 204 ? 36.938 -5.613 7.594 1 96.81 204 GLU B CA 1
ATOM 6198 C C . GLU B 1 204 ? 35.469 -5.641 7.242 1 96.81 204 GLU B C 1
ATOM 6200 O O . GLU B 1 204 ? 35 -6.516 6.504 1 96.81 204 GLU B O 1
ATOM 6205 N N . PHE B 1 205 ? 34.688 -4.773 7.773 1 97.56 205 PHE B N 1
ATOM 6206 C CA . PHE B 1 205 ? 33.25 -4.684 7.508 1 97.56 205 PHE B CA 1
ATOM 6207 C C . PHE B 1 205 ? 33 -4.406 6.031 1 97.56 205 PHE B C 1
ATOM 6209 O O . PHE B 1 205 ? 31.938 -4.789 5.5 1 97.56 205 PHE B O 1
ATOM 6216 N N . PHE B 1 206 ? 33.969 -3.859 5.371 1 97.38 206 PHE B N 1
ATOM 6217 C CA . PHE B 1 206 ? 33.781 -3.426 3.99 1 97.38 206 PHE B CA 1
ATOM 6218 C C . PHE B 1 206 ? 34.5 -4.367 3.027 1 97.38 206 PHE B C 1
ATOM 6220 O O . PHE B 1 206 ? 34.656 -4.062 1.84 1 97.38 206 PHE B O 1
ATOM 6227 N N . ALA B 1 207 ? 35.031 -5.457 3.494 1 97.25 207 ALA B N 1
ATOM 6228 C CA . ALA B 1 207 ? 35.656 -6.453 2.633 1 97.25 207 ALA B CA 1
ATOM 6229 C C . ALA B 1 207 ? 34.625 -7.156 1.763 1 97.25 207 ALA B C 1
ATOM 6231 O O . ALA B 1 207 ? 33.469 -7.316 2.168 1 97.25 207 ALA B O 1
ATOM 6232 N N . ASP B 1 208 ? 35.031 -7.605 0.574 1 98.06 208 ASP B N 1
ATOM 6233 C CA . ASP B 1 208 ? 34.188 -8.445 -0.25 1 98.06 208 ASP B CA 1
ATOM 6234 C C . ASP B 1 208 ? 33.781 -9.719 0.494 1 98.06 208 ASP B C 1
ATOM 6236 O O . ASP B 1 208 ? 34.625 -10.383 1.098 1 98.06 208 ASP B O 1
ATOM 6240 N N . ARG B 1 209 ? 32.5 -9.938 0.529 1 98.25 209 ARG B N 1
ATOM 6241 C CA . ARG B 1 209 ? 31.984 -11.156 1.128 1 98.25 209 ARG B CA 1
ATOM 6242 C C . ARG B 1 209 ? 31.234 -11.992 0.099 1 98.25 209 ARG B C 1
ATOM 6244 O O . ARG B 1 209 ? 30.469 -11.453 -0.7 1 98.25 209 ARG B O 1
ATOM 6251 N N . VAL B 1 210 ? 31.531 -13.289 0.049 1 98.56 210 VAL B N 1
ATOM 6252 C CA . VAL B 1 210 ? 30.859 -14.227 -0.847 1 98.56 210 VAL B CA 1
ATOM 6253 C C . VAL B 1 210 ? 29.969 -15.164 -0.041 1 98.56 210 VAL B C 1
ATOM 6255 O O . VAL B 1 210 ? 30.438 -15.906 0.815 1 98.56 210 VAL B O 1
ATOM 6258 N N . TRP B 1 211 ? 28.719 -15.07 -0.247 1 98.62 211 TRP B N 1
ATOM 6259 C CA . TRP B 1 211 ? 27.734 -15.977 0.339 1 98.62 211 TRP B CA 1
ATOM 6260 C C . TRP B 1 211 ? 27.5 -17.188 -0.568 1 98.62 211 TRP B C 1
ATOM 6262 O O . TRP B 1 211 ? 26.906 -17.047 -1.635 1 98.62 211 TRP B O 1
ATOM 6272 N N . HIS B 1 212 ? 27.953 -18.328 -0.122 1 97.94 212 HIS B N 1
ATOM 6273 C CA . HIS B 1 212 ? 27.875 -19.547 -0.931 1 97.94 212 HIS B CA 1
ATOM 6274 C C . HIS B 1 212 ? 26.469 -20.156 -0.847 1 97.94 212 HIS B C 1
ATOM 6276 O O . HIS B 1 212 ? 25.984 -20.453 0.246 1 97.94 212 HIS B O 1
ATOM 6282 N N . VAL B 1 213 ? 25.844 -20.312 -1.974 1 97.31 213 VAL B N 1
ATOM 6283 C CA . VAL B 1 213 ? 24.562 -21.016 -2.076 1 97.31 213 VAL B CA 1
ATOM 6284 C C . VAL B 1 213 ? 24.797 -22.469 -2.486 1 97.31 213 VAL B C 1
ATOM 6286 O O . VAL B 1 213 ? 24.828 -22.797 -3.676 1 97.31 213 VAL B O 1
ATOM 6289 N N . ARG B 1 214 ? 24.828 -23.297 -1.472 1 94.94 214 ARG B N 1
ATOM 6290 C CA . ARG B 1 214 ? 25.234 -24.688 -1.649 1 94.94 214 ARG B CA 1
ATOM 6291 C C . ARG B 1 214 ? 24.047 -25.562 -2.072 1 94.94 214 ARG B C 1
ATOM 6293 O O . ARG B 1 214 ? 22.906 -25.109 -2.023 1 94.94 214 ARG B O 1
ATOM 6300 N N . ARG B 1 215 ? 24.391 -26.766 -2.539 1 96.75 215 ARG B N 1
ATOM 6301 C CA . ARG B 1 215 ? 23.406 -27.797 -2.883 1 96.75 215 ARG B CA 1
ATOM 6302 C C . ARG B 1 215 ? 23.5 -28.969 -1.914 1 96.75 215 ARG B C 1
ATOM 6304 O O . ARG B 1 215 ? 24.172 -29.953 -2.186 1 96.75 215 ARG B O 1
ATOM 6311 N N . PRO B 1 216 ? 22.75 -28.828 -0.812 1 96.69 216 PRO B N 1
ATOM 6312 C CA . PRO B 1 216 ? 22.812 -29.953 0.133 1 96.69 216 PRO B CA 1
ATOM 6313 C C . PRO B 1 216 ? 22.375 -31.266 -0.488 1 96.69 216 PRO B C 1
ATOM 6315 O O . PRO B 1 216 ? 21.344 -31.328 -1.15 1 96.69 216 PRO B O 1
ATOM 6318 N N . ALA B 1 217 ? 23.125 -32.344 -0.277 1 97.75 217 ALA B N 1
ATOM 6319 C CA . ALA B 1 217 ? 22.797 -33.688 -0.767 1 97.75 217 ALA B CA 1
ATOM 6320 C C . ALA B 1 217 ? 21.75 -34.344 0.115 1 97.75 217 ALA B C 1
ATOM 6322 O O . ALA B 1 217 ? 21.672 -34.094 1.313 1 97.75 217 ALA B O 1
ATOM 6323 N N . PRO B 1 218 ? 20.969 -35.25 -0.484 1 98.38 218 PRO B N 1
ATOM 6324 C CA . PRO B 1 218 ? 20 -35.969 0.333 1 98.38 218 PRO B CA 1
ATOM 6325 C C . PRO B 1 218 ? 20.641 -37.094 1.163 1 98.38 218 PRO B C 1
ATOM 6327 O O . PRO B 1 218 ? 21.703 -37.594 0.813 1 98.38 218 PRO B O 1
ATOM 6330 N N . ASP B 1 219 ? 19.984 -37.406 2.326 1 98.19 219 ASP B N 1
ATOM 6331 C CA . ASP B 1 219 ? 20.344 -38.594 3.084 1 98.19 219 ASP B CA 1
ATOM 6332 C C . ASP B 1 219 ? 20.156 -39.844 2.236 1 98.19 219 ASP B C 1
ATOM 6334 O O . ASP B 1 219 ? 19.062 -40.125 1.755 1 98.19 219 ASP B O 1
ATOM 6338 N N . PRO B 1 220 ? 21.25 -40.719 2.1 1 98.19 220 PRO B N 1
ATOM 6339 C CA . PRO B 1 220 ? 21.141 -41.906 1.239 1 98.19 220 PRO B CA 1
ATOM 6340 C C . PRO B 1 220 ? 20.031 -42.844 1.658 1 98.19 220 PRO B C 1
ATOM 6342 O O . PRO B 1 220 ? 19.391 -43.469 0.806 1 98.19 220 PRO B O 1
ATOM 6345 N N . ALA B 1 221 ? 19.797 -42.969 2.916 1 98.5 221 ALA B N 1
ATOM 6346 C CA . ALA B 1 221 ? 18.719 -43.812 3.387 1 98.5 221 ALA B CA 1
ATOM 6347 C C . ALA B 1 221 ? 17.359 -43.312 2.943 1 98.5 221 ALA B C 1
ATOM 6349 O O . ALA B 1 221 ? 16.469 -44.094 2.572 1 98.5 221 ALA B O 1
ATOM 6350 N N . ALA B 1 222 ? 17.188 -42 3.055 1 98.5 222 ALA B N 1
ATOM 6351 C CA . ALA B 1 222 ? 15.945 -41.406 2.607 1 98.5 222 ALA B CA 1
ATOM 6352 C C . ALA B 1 222 ? 15.734 -41.594 1.11 1 98.5 222 ALA B C 1
ATOM 6354 O O . ALA B 1 222 ? 14.609 -41.844 0.66 1 98.5 222 ALA B O 1
ATOM 6355 N N . VAL B 1 223 ? 16.812 -41.5 0.348 1 98.75 223 VAL B N 1
ATOM 6356 C CA . VAL B 1 223 ? 16.75 -41.719 -1.097 1 98.75 223 VAL B CA 1
ATOM 6357 C C . VAL B 1 223 ? 16.359 -43.156 -1.408 1 98.75 223 VAL B C 1
ATOM 6359 O O . VAL B 1 223 ? 15.531 -43.406 -2.281 1 98.75 223 VAL B O 1
ATOM 6362 N N . ALA B 1 224 ? 17 -44.062 -0.719 1 98.56 224 ALA B N 1
ATOM 6363 C CA . ALA B 1 224 ? 16.719 -45.469 -0.933 1 98.56 224 ALA B CA 1
ATOM 6364 C C . ALA B 1 224 ? 15.258 -45.781 -0.616 1 98.56 224 ALA B C 1
ATOM 6366 O O . ALA B 1 224 ? 14.594 -46.5 -1.364 1 98.56 224 ALA B O 1
ATOM 6367 N N . GLU B 1 225 ? 14.82 -45.25 0.464 1 98.75 225 GLU B N 1
ATOM 6368 C CA . GLU B 1 225 ? 13.422 -45.469 0.849 1 98.75 225 GLU B CA 1
ATOM 6369 C C . GLU B 1 225 ? 12.477 -44.875 -0.196 1 98.75 225 GLU B C 1
ATOM 6371 O O . GLU B 1 225 ? 11.477 -45.5 -0.552 1 98.75 225 GLU B O 1
ATOM 6376 N N . ALA B 1 226 ? 12.789 -43.688 -0.628 1 98.88 226 ALA B N 1
ATOM 6377 C CA . ALA B 1 226 ? 11.984 -43.031 -1.659 1 98.88 226 ALA B CA 1
ATOM 6378 C C . ALA B 1 226 ? 11.961 -43.875 -2.939 1 98.88 226 ALA B C 1
ATOM 6380 O O . ALA B 1 226 ? 10.906 -44.031 -3.561 1 98.88 226 ALA B O 1
ATOM 6381 N N . ALA B 1 227 ? 13.117 -44.375 -3.334 1 98.75 227 ALA B N 1
ATOM 6382 C CA . ALA B 1 227 ? 13.219 -45.188 -4.535 1 98.75 227 ALA B CA 1
ATOM 6383 C C . ALA B 1 227 ? 12.367 -46.438 -4.41 1 98.75 227 ALA B C 1
ATOM 6385 O O . ALA B 1 227 ? 11.742 -46.875 -5.379 1 98.75 227 ALA B O 1
ATOM 6386 N N . ASP B 1 228 ? 12.383 -47.062 -3.244 1 98.69 228 ASP B N 1
ATOM 6387 C CA . ASP B 1 228 ? 11.57 -48.25 -3.01 1 98.69 228 ASP B CA 1
ATOM 6388 C C . ASP B 1 228 ? 10.086 -47.938 -3.205 1 98.69 228 ASP B C 1
ATOM 6390 O O . ASP B 1 228 ? 9.367 -48.719 -3.83 1 98.69 228 ASP B O 1
ATOM 6394 N N . VAL B 1 229 ? 9.672 -46.812 -2.709 1 98.69 229 VAL B N 1
ATOM 6395 C CA . VAL B 1 229 ? 8.281 -46.375 -2.857 1 98.69 229 VAL B CA 1
ATOM 6396 C C . VAL B 1 229 ? 7.961 -46.188 -4.332 1 98.69 229 VAL B C 1
ATOM 6398 O O . VAL B 1 229 ? 6.941 -46.656 -4.832 1 98.69 229 VAL B O 1
ATOM 6401 N N . ILE B 1 230 ? 8.797 -45.531 -5.062 1 98.69 230 ILE B N 1
ATOM 6402 C CA . ILE B 1 230 ? 8.578 -45.188 -6.469 1 98.69 230 ILE B CA 1
ATOM 6403 C C . ILE B 1 230 ? 8.57 -46.469 -7.301 1 98.69 230 ILE B C 1
ATOM 6405 O O . ILE B 1 230 ? 7.723 -46.656 -8.188 1 98.69 230 ILE B O 1
ATOM 6409 N N . ARG B 1 231 ? 9.422 -47.469 -6.984 1 97.81 231 ARG B N 1
ATOM 6410 C CA . ARG B 1 231 ? 9.516 -48.719 -7.723 1 97.81 231 ARG B CA 1
ATOM 6411 C C . ARG B 1 231 ? 8.242 -49.531 -7.555 1 97.81 231 ARG B C 1
ATOM 6413 O O . ARG B 1 231 ? 7.883 -50.312 -8.438 1 97.81 231 ARG B O 1
ATOM 6420 N N . SER B 1 232 ? 7.645 -49.312 -6.516 1 96.94 232 SER B N 1
ATOM 6421 C CA . SER B 1 232 ? 6.441 -50.094 -6.227 1 96.94 232 SER B CA 1
ATOM 6422 C C . SER B 1 232 ? 5.223 -49.5 -6.926 1 96.94 232 SER B C 1
ATOM 6424 O O . SER B 1 232 ? 4.16 -50.125 -6.965 1 96.94 232 SER B O 1
ATOM 6426 N N . ALA B 1 233 ? 5.355 -48.375 -7.559 1 97.12 233 ALA B N 1
ATOM 6427 C CA . ALA B 1 233 ? 4.23 -47.625 -8.102 1 97.12 233 ALA B CA 1
ATOM 6428 C C . ALA B 1 233 ? 3.83 -48.156 -9.477 1 97.12 233 ALA B C 1
ATOM 6430 O O . ALA B 1 233 ? 4.691 -48.531 -10.281 1 97.12 233 ALA B O 1
ATOM 6431 N N . ARG B 1 234 ? 2.555 -48.188 -9.727 1 96.62 234 ARG B N 1
ATOM 6432 C CA . ARG B 1 234 ? 2.014 -48.469 -11.055 1 96.62 234 ARG B CA 1
ATOM 6433 C C . ARG B 1 234 ? 1.751 -47.156 -11.82 1 96.62 234 ARG B C 1
ATOM 6435 O O . ARG B 1 234 ? 1.829 -47.125 -13.047 1 96.62 234 ARG B O 1
ATOM 6442 N N . ARG B 1 235 ? 1.427 -46.156 -11.031 1 98.44 235 ARG B N 1
ATOM 6443 C CA . ARG B 1 235 ? 1.057 -44.875 -11.648 1 98.44 235 ARG B CA 1
ATOM 6444 C C . ARG B 1 235 ? 1.726 -43.719 -10.93 1 98.44 235 ARG B C 1
ATOM 6446 O O . ARG B 1 235 ? 1.046 -42.812 -10.398 1 98.44 235 ARG B O 1
ATOM 6453 N N . PRO B 1 236 ? 3.072 -43.625 -10.992 1 98.81 236 PRO B N 1
ATOM 6454 C CA . PRO B 1 236 ? 3.756 -42.5 -10.367 1 98.81 236 PRO B CA 1
ATOM 6455 C C . PRO B 1 236 ? 3.586 -41.188 -11.156 1 98.81 236 PRO B C 1
ATOM 6457 O O . PRO B 1 236 ? 3.471 -41.219 -12.383 1 98.81 236 PRO B O 1
ATOM 6460 N N . LEU B 1 237 ? 3.531 -40.094 -10.477 1 98.94 237 LEU B N 1
ATOM 6461 C CA . LEU B 1 237 ? 3.418 -38.781 -11.078 1 98.94 237 LEU B CA 1
ATOM 6462 C C . LEU B 1 237 ? 4.375 -37.781 -10.406 1 98.94 237 LEU B C 1
ATOM 6464 O O . LEU B 1 237 ? 4.426 -37.688 -9.18 1 98.94 237 LEU B O 1
ATOM 6468 N N . LEU B 1 238 ? 5.191 -37.094 -11.172 1 98.94 238 LEU B N 1
ATOM 6469 C CA . LEU B 1 238 ? 6 -36 -10.664 1 98.94 238 LEU B CA 1
ATOM 6470 C C . LEU B 1 238 ? 5.191 -34.719 -10.617 1 98.94 238 LEU B C 1
ATOM 6472 O O . LEU B 1 238 ? 4.512 -34.344 -11.586 1 98.94 238 LEU B O 1
ATOM 6476 N N . VAL B 1 239 ? 5.16 -34 -9.5 1 98.88 239 VAL B N 1
ATOM 6477 C CA . VAL B 1 239 ? 4.633 -32.656 -9.344 1 98.88 239 VAL B CA 1
ATOM 6478 C C . VAL B 1 239 ? 5.777 -31.672 -9.094 1 98.88 239 VAL B C 1
ATOM 6480 O O . VAL B 1 239 ? 6.344 -31.641 -8 1 98.88 239 VAL B O 1
ATOM 6483 N N . CYS B 1 240 ? 6.039 -30.844 -10.055 1 98.81 240 CYS B N 1
ATOM 6484 C CA . CYS B 1 240 ? 7.258 -30.047 -10.094 1 98.81 240 CYS B CA 1
ATOM 6485 C C . CYS B 1 240 ? 6.961 -28.578 -9.812 1 98.81 240 CYS B C 1
ATOM 6487 O O . CYS B 1 240 ? 6.172 -27.953 -10.523 1 98.81 240 CYS B O 1
ATOM 6489 N N . GLY B 1 241 ? 7.578 -28.016 -8.773 1 98.31 241 GLY B N 1
ATOM 6490 C CA . GLY B 1 241 ? 7.352 -26.641 -8.375 1 98.31 241 GLY B CA 1
ATOM 6491 C C . GLY B 1 241 ? 8.516 -25.719 -8.711 1 98.31 241 GLY B C 1
ATOM 6492 O O . GLY B 1 241 ? 9.359 -26.062 -9.539 1 98.31 241 GLY B O 1
ATOM 6493 N N . GLY B 1 242 ? 8.484 -24.531 -8.117 1 97.25 242 GLY B N 1
ATOM 6494 C CA . GLY B 1 242 ? 9.469 -23.5 -8.406 1 97.25 242 GLY B CA 1
ATOM 6495 C C . GLY B 1 242 ? 10.867 -23.891 -7.961 1 97.25 242 GLY B C 1
ATOM 6496 O O . GLY B 1 242 ? 11.859 -23.375 -8.492 1 97.25 242 GLY B O 1
ATOM 6497 N N . GLY B 1 243 ? 10.953 -24.797 -7.016 1 97.5 243 GLY B N 1
ATOM 6498 C CA . GLY B 1 243 ? 12.258 -25.234 -6.547 1 97.5 243 GLY B CA 1
ATOM 6499 C C . GLY B 1 243 ? 13.117 -25.844 -7.648 1 97.5 243 GLY B C 1
ATOM 6500 O O . GLY B 1 243 ? 14.344 -25.766 -7.594 1 97.5 243 GLY B O 1
ATOM 6501 N N . VAL B 1 244 ? 12.492 -26.469 -8.648 1 98 244 VAL B N 1
ATOM 6502 C CA . VAL B 1 244 ? 13.219 -27.047 -9.781 1 98 244 VAL B CA 1
ATOM 6503 C C . VAL B 1 244 ? 13.984 -25.938 -10.508 1 98 244 VAL B C 1
ATOM 6505 O O . VAL B 1 244 ? 15.172 -26.094 -10.82 1 98 244 VAL B O 1
ATOM 6508 N N . ARG B 1 245 ? 13.297 -24.844 -10.68 1 96.5 245 ARG B N 1
ATOM 6509 C CA . ARG B 1 245 ? 13.883 -23.734 -11.438 1 96.5 245 ARG B CA 1
ATOM 6510 C C . ARG B 1 245 ? 14.938 -23.016 -10.609 1 96.5 245 ARG B C 1
ATOM 6512 O O . ARG B 1 245 ? 16.031 -22.719 -11.109 1 96.5 245 ARG B O 1
ATOM 6519 N N . HIS B 1 246 ? 14.633 -22.734 -9.398 1 96 246 HIS B N 1
ATOM 6520 C CA . HIS B 1 246 ? 15.562 -22 -8.555 1 96 246 HIS B CA 1
ATOM 6521 C C . HIS B 1 246 ? 16.844 -22.781 -8.32 1 96 246 HIS B C 1
ATOM 6523 O O . HIS B 1 246 ? 17.922 -22.203 -8.156 1 96 246 HIS B O 1
ATOM 6529 N N . SER B 1 247 ? 16.734 -24.094 -8.406 1 97.19 247 SER B N 1
ATOM 6530 C CA . SER B 1 247 ? 17.891 -24.969 -8.211 1 97.19 247 SER B CA 1
ATOM 6531 C C . SER B 1 247 ? 18.672 -25.141 -9.5 1 97.19 247 SER B C 1
ATOM 6533 O O . SER B 1 247 ? 19.828 -25.562 -9.477 1 97.19 247 SER B O 1
ATOM 6535 N N . GLY B 1 248 ? 18.125 -24.828 -10.625 1 96.62 248 GLY B N 1
ATOM 6536 C CA . GLY B 1 248 ? 18.719 -25.219 -11.891 1 96.62 248 GLY B CA 1
ATOM 6537 C C . GLY B 1 248 ? 18.672 -26.719 -12.141 1 96.62 248 GLY B C 1
ATOM 6538 O O . GLY B 1 248 ? 19.641 -27.297 -12.633 1 96.62 248 GLY B O 1
ATOM 6539 N N . ALA B 1 249 ? 17.562 -27.328 -11.797 1 98 249 ALA B N 1
ATOM 6540 C CA . ALA B 1 249 ? 17.469 -28.781 -11.812 1 98 249 ALA B CA 1
ATOM 6541 C C . ALA B 1 249 ? 16.766 -29.266 -13.078 1 98 249 ALA B C 1
ATOM 6543 O O . ALA B 1 249 ? 16.391 -30.438 -13.172 1 98 249 ALA B O 1
ATOM 6544 N N . GLU B 1 250 ? 16.578 -28.438 -14.086 1 97.69 250 GLU B N 1
ATOM 6545 C CA . GLU B 1 250 ? 15.789 -28.75 -15.266 1 97.69 250 GLU B CA 1
ATOM 6546 C C . GLU B 1 250 ? 16.328 -29.969 -15.992 1 97.69 250 GLU B C 1
ATOM 6548 O O . GLU B 1 250 ? 15.586 -30.891 -16.312 1 97.69 250 GLU B O 1
ATOM 6553 N N . ALA B 1 251 ? 17.609 -30.047 -16.219 1 97.81 251 ALA B N 1
ATOM 6554 C CA . ALA B 1 251 ? 18.234 -31.172 -16.922 1 97.81 251 ALA B CA 1
ATOM 6555 C C . ALA B 1 251 ? 18.094 -32.469 -16.125 1 97.81 251 ALA B C 1
ATOM 6557 O O . ALA B 1 251 ? 17.828 -33.531 -16.688 1 97.81 251 ALA B O 1
ATOM 6558 N N . ALA B 1 252 ? 18.344 -32.375 -14.82 1 98.62 252 ALA B N 1
ATOM 6559 C CA . ALA B 1 252 ? 18.234 -33.531 -13.961 1 98.62 252 ALA B CA 1
ATOM 6560 C C . ALA B 1 252 ? 16.797 -34.094 -13.953 1 98.62 252 ALA B C 1
ATOM 6562 O O . ALA B 1 252 ? 16.578 -35.281 -13.961 1 98.62 252 ALA B O 1
ATOM 6563 N N . LEU B 1 253 ? 15.852 -33.188 -13.906 1 98.62 253 LEU B N 1
ATOM 6564 C CA . LEU B 1 253 ? 14.445 -33.562 -13.93 1 98.62 253 LEU B CA 1
ATOM 6565 C C . LEU B 1 253 ? 14.094 -34.281 -15.227 1 98.62 253 LEU B C 1
ATOM 6567 O O . LEU B 1 253 ? 13.445 -35.344 -15.211 1 98.62 253 LEU B O 1
ATOM 6571 N N . ARG B 1 254 ? 14.492 -33.688 -16.328 1 97.81 254 ARG B N 1
ATOM 6572 C CA . ARG B 1 254 ? 14.227 -34.281 -17.641 1 97.81 254 ARG B CA 1
ATOM 6573 C C . ARG B 1 254 ? 14.859 -35.656 -17.75 1 97.81 254 ARG B C 1
ATOM 6575 O O . ARG B 1 254 ? 14.227 -36.594 -18.25 1 97.81 254 ARG B O 1
ATOM 6582 N N . ALA B 1 255 ? 16.062 -35.781 -17.281 1 97.94 255 ALA B N 1
ATOM 6583 C CA . ALA B 1 255 ? 16.781 -37.062 -17.359 1 97.94 255 ALA B CA 1
ATOM 6584 C C . ALA B 1 255 ? 16.047 -38.156 -16.578 1 97.94 255 ALA B C 1
ATOM 6586 O O . ALA B 1 255 ? 15.867 -39.25 -17.062 1 97.94 255 ALA B O 1
ATOM 6587 N N . LEU B 1 256 ? 15.656 -37.812 -15.375 1 98.56 256 LEU B N 1
ATOM 6588 C CA . LEU B 1 256 ? 14.938 -38.781 -14.547 1 98.56 256 LEU B CA 1
ATOM 6589 C C . LEU B 1 256 ? 13.625 -39.219 -15.211 1 98.56 256 LEU B C 1
ATOM 6591 O O . LEU B 1 256 ? 13.32 -40.406 -15.289 1 98.56 256 LEU B O 1
ATOM 6595 N N . SER B 1 257 ? 12.852 -38.219 -15.648 1 98.56 257 SER B N 1
ATOM 6596 C CA . SER B 1 257 ? 11.539 -38.5 -16.234 1 98.56 257 SER B CA 1
ATOM 6597 C C . SER B 1 257 ? 11.664 -39.312 -17.516 1 98.56 257 SER B C 1
ATOM 6599 O O . SER B 1 257 ? 10.922 -40.281 -17.719 1 98.56 257 SER B O 1
ATOM 6601 N N . GLU B 1 258 ? 12.578 -39 -18.375 1 96.88 258 GLU B N 1
ATOM 6602 C CA . GLU B 1 258 ? 12.734 -39.656 -19.656 1 96.88 258 GLU B CA 1
ATOM 6603 C C . GLU B 1 258 ? 13.227 -41.094 -19.469 1 96.88 258 GLU B C 1
ATOM 6605 O O . GLU B 1 258 ? 12.789 -42 -20.172 1 96.88 258 GLU B O 1
ATOM 6610 N N . THR B 1 259 ? 14.125 -41.281 -18.547 1 97.25 259 THR B N 1
ATOM 6611 C CA . THR B 1 259 ? 14.68 -42.594 -18.312 1 97.25 259 THR B CA 1
ATOM 6612 C C . THR B 1 259 ? 13.633 -43.5 -17.656 1 97.25 259 THR B C 1
ATOM 6614 O O . THR B 1 259 ? 13.539 -44.688 -18 1 97.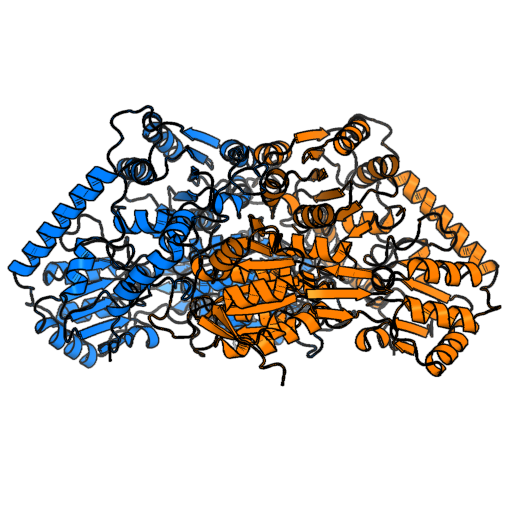25 259 THR B O 1
ATOM 6617 N N . THR B 1 260 ? 12.852 -43.031 -16.766 1 98.5 260 THR B N 1
ATOM 6618 C CA . THR B 1 260 ? 11.906 -43.812 -16.016 1 98.5 260 THR B CA 1
ATOM 6619 C C . THR B 1 260 ? 10.547 -43.875 -16.703 1 98.5 260 THR B C 1
ATOM 6621 O O . THR B 1 260 ? 9.734 -44.75 -16.453 1 98.5 260 THR B O 1
ATOM 6624 N N . GLY B 1 261 ? 10.258 -42.844 -17.547 1 98.44 261 GLY B N 1
ATOM 6625 C CA . GLY B 1 261 ? 8.953 -42.688 -18.172 1 98.44 261 GLY B CA 1
ATOM 6626 C C . GLY B 1 261 ? 7.918 -42.062 -17.266 1 98.44 261 GLY B C 1
ATOM 6627 O O . GLY B 1 261 ? 6.742 -42 -17.625 1 98.44 261 GLY B O 1
ATOM 6628 N N . ILE B 1 262 ? 8.273 -41.625 -16.047 1 98.88 262 ILE B N 1
ATOM 6629 C CA . ILE B 1 262 ? 7.32 -41 -15.133 1 98.88 262 ILE B CA 1
ATOM 6630 C C . ILE B 1 262 ? 6.898 -39.625 -15.672 1 98.88 262 ILE B C 1
ATOM 6632 O O . ILE B 1 262 ? 7.746 -38.781 -15.953 1 98.88 262 ILE B O 1
ATOM 6636 N N . PRO B 1 263 ? 5.609 -39.344 -15.891 1 98.81 263 PRO B N 1
ATOM 6637 C CA . PRO B 1 263 ? 5.172 -38.031 -16.422 1 98.81 263 PRO B CA 1
ATOM 6638 C C . PRO B 1 263 ? 5.383 -36.906 -15.43 1 98.81 263 PRO B C 1
ATOM 6640 O O . PRO B 1 263 ? 5.398 -37.125 -14.211 1 98.81 263 PRO B O 1
ATOM 6643 N N . MET B 1 264 ? 5.57 -35.688 -15.977 1 98.81 264 MET B N 1
ATOM 6644 C CA . MET B 1 264 ? 5.82 -34.5 -15.188 1 98.81 264 MET B CA 1
ATOM 6645 C C . MET B 1 264 ? 4.645 -33.531 -15.281 1 98.81 264 MET B C 1
ATOM 6647 O O . MET B 1 264 ? 4.273 -33.094 -16.375 1 98.81 264 MET B O 1
ATOM 6651 N N . ALA B 1 265 ? 4.051 -33.156 -14.148 1 98.88 265 ALA B N 1
ATOM 6652 C CA . ALA B 1 265 ? 3.082 -32.062 -14.023 1 98.88 265 ALA B CA 1
ATOM 6653 C C . ALA B 1 265 ? 3.684 -30.875 -13.273 1 98.88 265 ALA B C 1
ATOM 6655 O O . ALA B 1 265 ? 4.539 -31.047 -12.406 1 98.88 265 ALA B O 1
ATOM 6656 N N . PHE B 1 266 ? 3.197 -29.641 -13.586 1 98.69 266 PHE B N 1
ATOM 6657 C CA . PHE B 1 266 ? 3.893 -28.469 -13.086 1 98.69 266 PHE B CA 1
ATOM 6658 C C . PHE B 1 266 ? 2.928 -27.531 -12.367 1 98.69 266 PHE B C 1
ATOM 6660 O O . PHE B 1 266 ? 1.796 -27.328 -12.812 1 98.69 266 PHE B O 1
ATOM 6667 N N . THR B 1 267 ? 3.385 -27.031 -11.203 1 98.38 267 THR B N 1
ATOM 6668 C CA . THR B 1 267 ? 2.697 -25.906 -10.57 1 98.38 267 THR B CA 1
ATOM 6669 C C . THR B 1 267 ? 2.926 -24.609 -11.352 1 98.38 267 THR B C 1
ATOM 6671 O O . THR B 1 267 ? 3.684 -24.594 -12.32 1 98.38 267 THR B O 1
ATOM 6674 N N . GLN B 1 268 ? 2.238 -23.531 -10.953 1 97.5 268 GLN B N 1
ATOM 6675 C CA . GLN B 1 268 ? 2.449 -22.219 -11.562 1 97.5 268 GLN B CA 1
ATOM 6676 C C . GLN B 1 268 ? 3.926 -21.844 -11.539 1 97.5 268 GLN B C 1
ATOM 6678 O O . GLN B 1 268 ? 4.461 -21.344 -12.539 1 97.5 268 GLN B O 1
ATOM 6683 N N . SER B 1 269 ? 4.566 -22.109 -10.453 1 96.75 269 SER B N 1
ATOM 6684 C CA . SER B 1 269 ? 5.941 -21.656 -10.266 1 96.75 269 SER B CA 1
ATOM 6685 C C . SER B 1 269 ? 6.93 -22.594 -10.961 1 96.75 269 SER B C 1
ATOM 6687 O O . SER B 1 269 ? 8.055 -22.203 -11.266 1 96.75 269 SER B O 1
ATOM 6689 N N . GLY B 1 270 ? 6.551 -23.812 -11.203 1 97.69 270 GLY B N 1
ATOM 6690 C CA . GLY B 1 270 ? 7.434 -24.781 -11.844 1 97.69 270 GLY B CA 1
ATOM 6691 C C . GLY B 1 270 ? 7.34 -24.766 -13.359 1 97.69 270 GLY B C 1
ATOM 6692 O O . GLY B 1 270 ? 8.25 -25.219 -14.047 1 97.69 270 GLY B O 1
ATOM 6693 N N . LYS B 1 271 ? 6.191 -24.281 -13.836 1 97.69 271 LYS B N 1
ATOM 6694 C CA . LYS B 1 271 ? 5.996 -24.234 -15.281 1 97.69 271 LYS B CA 1
ATOM 6695 C C . LYS B 1 271 ? 7.105 -23.438 -15.969 1 97.69 271 LYS B C 1
ATOM 6697 O O . LYS B 1 271 ? 7.512 -22.391 -15.477 1 97.69 271 LYS B O 1
ATOM 6702 N N . GLY B 1 272 ? 7.578 -23.938 -17.125 1 95.25 272 GLY B N 1
ATOM 6703 C CA . GLY B 1 272 ? 8.695 -23.344 -17.828 1 95.25 272 GLY B CA 1
ATOM 6704 C C . GLY B 1 272 ? 10.008 -24.047 -17.594 1 95.25 272 GLY B C 1
ATOM 6705 O O . GLY B 1 272 ? 11.008 -23.781 -18.266 1 95.25 272 GLY B O 1
ATOM 6706 N N . ALA B 1 273 ? 10.016 -25.031 -16.672 1 96.12 273 ALA B N 1
ATOM 6707 C CA . ALA B 1 273 ? 11.234 -25.781 -16.359 1 96.12 273 ALA B CA 1
ATOM 6708 C C . ALA B 1 273 ? 11.672 -26.641 -17.531 1 96.12 273 ALA B C 1
ATOM 6710 O O . ALA B 1 273 ? 12.859 -26.922 -17.703 1 96.12 273 ALA B O 1
ATOM 6711 N N . VAL B 1 274 ? 10.703 -27.141 -18.312 1 96.12 274 VAL B N 1
ATOM 6712 C CA . VAL B 1 274 ? 11.031 -27.969 -19.469 1 96.12 274 VAL B CA 1
ATOM 6713 C C . VAL B 1 274 ? 10.305 -27.438 -20.703 1 96.12 274 VAL B C 1
ATOM 6715 O O . VAL B 1 274 ? 9.312 -26.719 -20.578 1 96.12 274 VAL B O 1
ATOM 6718 N N . HIS B 1 275 ? 10.867 -27.75 -21.859 1 96.31 275 HIS B N 1
ATOM 6719 C CA . HIS B 1 275 ? 10.203 -27.422 -23.125 1 96.31 275 HIS B CA 1
ATOM 6720 C C . HIS B 1 275 ? 8.891 -28.188 -23.266 1 96.31 275 HIS B C 1
ATOM 6722 O O . HIS B 1 275 ? 8.805 -29.359 -22.891 1 96.31 275 HIS B O 1
ATOM 6728 N N . HIS B 1 276 ? 7.879 -27.547 -23.844 1 95.88 276 HIS B N 1
ATOM 6729 C CA . HIS B 1 276 ? 6.539 -28.125 -23.922 1 95.88 276 HIS B CA 1
ATOM 6730 C C . HIS B 1 276 ? 6.512 -29.375 -24.797 1 95.88 276 HIS B C 1
ATOM 6732 O O . HIS B 1 276 ? 5.598 -30.188 -24.688 1 95.88 276 HIS B O 1
ATOM 6738 N N . GLU B 1 277 ? 7.566 -29.625 -25.578 1 95.56 277 GLU B N 1
ATOM 6739 C CA . GLU B 1 277 ? 7.621 -30.781 -26.469 1 95.56 277 GLU B CA 1
ATOM 6740 C C . GLU B 1 277 ? 8.227 -31.984 -25.766 1 95.56 277 GLU B C 1
ATOM 6742 O O . GLU B 1 277 ? 8.25 -33.094 -26.328 1 95.56 277 GLU B O 1
ATOM 6747 N N . THR B 1 278 ? 8.695 -31.797 -24.547 1 96.88 278 THR B N 1
ATOM 6748 C CA . THR B 1 278 ? 9.188 -32.969 -23.797 1 96.88 278 THR B CA 1
ATOM 6749 C C . THR B 1 278 ? 8.109 -34.031 -23.688 1 96.88 278 THR B C 1
ATOM 6751 O O . THR B 1 278 ? 7.02 -33.781 -23.188 1 96.88 278 THR B O 1
ATOM 6754 N N . PRO B 1 279 ? 8.414 -35.25 -24.078 1 96.44 279 PRO B N 1
ATOM 6755 C CA . PRO B 1 279 ? 7.367 -36.25 -24.219 1 96.44 279 PRO B CA 1
ATOM 6756 C C . PRO B 1 279 ? 6.656 -36.594 -22.906 1 96.44 279 PRO B C 1
ATOM 6758 O O . PRO B 1 279 ? 5.488 -36.969 -22.922 1 96.44 279 PRO B O 1
ATOM 6761 N N . THR B 1 280 ? 7.332 -36.438 -21.828 1 98.19 280 THR B N 1
ATOM 6762 C CA . THR B 1 280 ? 6.766 -36.812 -20.531 1 98.19 280 THR B CA 1
ATOM 6763 C C . THR B 1 280 ? 6.125 -35.625 -19.844 1 98.19 280 THR B C 1
ATOM 6765 O O . THR B 1 280 ? 5.66 -35.719 -18.703 1 98.19 280 THR B O 1
ATOM 6768 N N . ASP B 1 281 ? 6.105 -34.438 -20.531 1 98.06 281 ASP B N 1
ATOM 6769 C CA . ASP B 1 281 ? 5.457 -33.219 -20 1 98.06 281 ASP B CA 1
ATOM 6770 C C . ASP B 1 281 ? 3.943 -33.312 -20.188 1 98.06 281 ASP B C 1
ATOM 6772 O O . ASP B 1 281 ? 3.461 -33.375 -21.312 1 98.06 281 ASP B O 1
ATOM 6776 N N . VAL B 1 282 ? 3.197 -33.219 -19.062 1 98.56 282 VAL B N 1
ATOM 6777 C CA . VAL B 1 282 ? 1.745 -33.312 -19.188 1 98.56 282 VAL B CA 1
ATOM 6778 C C . VAL B 1 282 ? 1.111 -31.969 -18.812 1 98.56 282 VAL B C 1
ATOM 6780 O O . VAL B 1 282 ? -0.113 -31.859 -18.703 1 98.56 282 VAL B O 1
ATOM 6783 N N . GLY B 1 283 ? 1.892 -30.875 -18.562 1 98.12 283 GLY B N 1
ATOM 6784 C CA . GLY B 1 283 ? 1.408 -29.516 -18.406 1 98.12 283 GLY B CA 1
ATOM 6785 C C . GLY B 1 283 ? 1.117 -29.156 -16.953 1 98.12 283 GLY B C 1
ATOM 6786 O O . GLY B 1 283 ? 1.698 -29.734 -16.047 1 98.12 283 GLY B O 1
ATOM 6787 N N . GLY B 1 284 ? 0.331 -28.062 -16.781 1 98.38 284 GLY B N 1
ATOM 6788 C CA . GLY B 1 284 ? -0.039 -27.594 -15.461 1 98.38 284 GLY B CA 1
ATOM 6789 C C . GLY B 1 284 ? -0.939 -28.562 -14.719 1 98.38 284 GLY B C 1
ATOM 6790 O O . GLY B 1 284 ? -1.706 -29.312 -15.336 1 98.38 284 GLY B O 1
ATOM 6791 N N . ILE B 1 285 ? -0.925 -28.531 -13.375 1 98.69 285 ILE B N 1
ATOM 6792 C CA . ILE B 1 285 ? -1.734 -29.422 -12.555 1 98.69 285 ILE B CA 1
ATOM 6793 C C . ILE B 1 285 ? -2.596 -28.609 -11.594 1 98.69 285 ILE B C 1
ATOM 6795 O O . ILE B 1 285 ? -2.262 -27.469 -11.273 1 98.69 285 ILE B O 1
ATOM 6799 N N . GLY B 1 286 ? -3.658 -29.141 -11.133 1 98 286 GLY B N 1
ATOM 6800 C CA . GLY B 1 286 ? -4.508 -28.5 -10.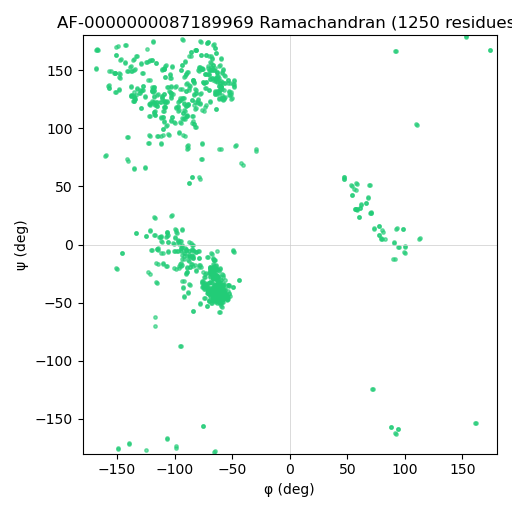141 1 98 286 GLY B CA 1
ATOM 6801 C C . GLY B 1 286 ? -5.648 -27.719 -10.758 1 98 286 GLY B C 1
ATOM 6802 O O . GLY B 1 286 ? -6.031 -27.953 -11.898 1 98 286 GLY B O 1
ATOM 6803 N N . HIS B 1 287 ? -6.207 -26.766 -9.992 1 97.19 287 HIS B N 1
ATOM 6804 C CA . HIS B 1 287 ? -7.391 -26.031 -10.406 1 97.19 287 HIS B CA 1
ATOM 6805 C C . HIS B 1 287 ? -7.164 -25.344 -11.75 1 97.19 287 HIS B C 1
ATOM 6807 O O . HIS B 1 287 ? -8.07 -25.281 -12.578 1 97.19 287 HIS B O 1
ATOM 6813 N N . THR B 1 288 ? -6.004 -24.828 -11.953 1 96.56 288 THR B N 1
ATOM 6814 C CA . THR B 1 288 ? -5.688 -24.141 -13.195 1 96.56 288 THR B CA 1
ATOM 6815 C C . THR B 1 288 ? -4.852 -25.031 -14.109 1 96.56 288 THR B C 1
ATOM 6817 O O . THR B 1 288 ? -4.074 -24.531 -14.93 1 96.56 288 THR B O 1
ATOM 6820 N N . GLY B 1 289 ? -4.938 -26.344 -13.977 1 97.62 289 GLY B N 1
ATOM 6821 C CA . GLY B 1 289 ? -4.109 -27.266 -14.727 1 97.62 289 GLY B CA 1
ATOM 6822 C C . GLY B 1 289 ? -4.816 -27.859 -15.938 1 97.62 289 GLY B C 1
ATOM 6823 O O . GLY B 1 289 ? -5.887 -27.391 -16.328 1 97.62 289 GLY B O 1
ATOM 6824 N N . THR B 1 290 ? -4.176 -28.812 -16.609 1 98.25 290 THR B N 1
ATOM 6825 C CA . THR B 1 290 ? -4.68 -29.469 -17.812 1 98.25 290 THR B CA 1
ATOM 6826 C C . THR B 1 290 ? -5.551 -30.656 -17.438 1 98.25 290 THR B C 1
ATOM 6828 O O . THR B 1 290 ? -5.488 -31.156 -16.312 1 98.25 290 THR B O 1
ATOM 6831 N N . ALA B 1 291 ? -6.352 -31.078 -18.422 1 98.19 291 ALA B N 1
ATOM 6832 C CA . ALA B 1 291 ? -7.199 -32.25 -18.219 1 98.19 291 ALA B CA 1
ATOM 6833 C C . ALA B 1 291 ? -6.359 -33.5 -17.984 1 98.19 291 ALA B C 1
ATOM 6835 O O . ALA B 1 291 ? -6.68 -34.312 -17.109 1 98.19 291 ALA B O 1
ATOM 6836 N N . VAL B 1 292 ? -5.305 -33.656 -18.719 1 98.62 292 VAL B N 1
ATOM 6837 C CA . VAL B 1 292 ? -4.469 -34.875 -18.641 1 98.62 292 VAL B CA 1
ATOM 6838 C C . VAL B 1 292 ? -3.732 -34.875 -17.312 1 98.62 292 VAL B C 1
ATOM 6840 O O . VAL B 1 292 ? -3.709 -35.906 -16.625 1 98.62 292 VAL B O 1
ATOM 6843 N N . ALA B 1 293 ? -3.098 -33.812 -16.906 1 98.81 293 ALA B N 1
ATOM 6844 C CA . ALA B 1 293 ? -2.383 -33.75 -15.625 1 98.81 293 ALA B CA 1
ATOM 6845 C C . ALA B 1 293 ? -3.32 -34.062 -14.461 1 98.81 293 ALA B C 1
ATOM 6847 O O . ALA B 1 293 ? -2.961 -34.812 -13.547 1 98.81 293 ALA B O 1
ATOM 6848 N N . ASP B 1 294 ? -4.496 -33.5 -14.492 1 98.75 294 ASP B N 1
ATOM 6849 C CA . ASP B 1 294 ? -5.441 -33.656 -13.391 1 98.75 294 ASP B CA 1
ATOM 6850 C C . ASP B 1 294 ? -6.008 -35.094 -13.375 1 98.75 294 ASP B C 1
ATOM 6852 O O . ASP B 1 294 ? -6.27 -35.625 -12.312 1 98.75 294 ASP B O 1
ATOM 6856 N N . ALA B 1 295 ? -6.246 -35.656 -14.562 1 98.62 295 ALA B N 1
ATOM 6857 C CA . ALA B 1 295 ? -6.676 -37.031 -14.617 1 98.62 295 ALA B CA 1
ATOM 6858 C C . ALA B 1 295 ? -5.625 -37.969 -14 1 98.62 295 ALA B C 1
ATOM 6860 O O . ALA B 1 295 ? -5.957 -38.875 -13.242 1 98.62 295 ALA B O 1
ATOM 6861 N N . LEU B 1 296 ? -4.395 -37.719 -14.359 1 98.81 296 LEU B N 1
ATOM 6862 C CA . LEU B 1 296 ? -3.301 -38.5 -13.781 1 98.81 296 LEU B CA 1
ATOM 6863 C C . LEU B 1 296 ? -3.215 -38.281 -12.273 1 98.81 296 LEU B C 1
ATOM 6865 O O . LEU B 1 296 ? -2.965 -39.219 -11.516 1 98.81 296 LEU B O 1
ATOM 6869 N N . GLY B 1 297 ? -3.398 -37.062 -11.844 1 98.75 297 GLY B N 1
ATOM 6870 C CA . GLY B 1 297 ? -3.4 -36.75 -10.422 1 98.75 297 GLY B CA 1
ATOM 6871 C C . GLY B 1 297 ? -4.438 -37.531 -9.648 1 98.75 297 GLY B C 1
ATOM 6872 O O . GLY B 1 297 ? -4.164 -38.031 -8.547 1 98.75 297 GLY B O 1
ATOM 6873 N N . ARG B 1 298 ? -5.621 -37.719 -10.164 1 98.31 298 ARG B N 1
ATOM 6874 C CA . ARG B 1 298 ? -6.727 -38.406 -9.492 1 98.31 298 ARG B CA 1
ATOM 6875 C C . ARG B 1 298 ? -6.441 -39.875 -9.328 1 98.31 298 ARG B C 1
ATOM 6877 O O . ARG B 1 298 ? -6.941 -40.5 -8.398 1 98.31 298 ARG B O 1
ATOM 6884 N N . THR B 1 299 ? -5.57 -40.438 -10.211 1 98.31 299 THR B N 1
ATOM 6885 C CA . THR B 1 299 ? -5.418 -41.875 -10.234 1 98.31 299 THR B CA 1
ATOM 6886 C C . THR B 1 299 ? -4.008 -42.281 -9.82 1 98.31 299 THR B C 1
ATOM 6888 O O . THR B 1 299 ? -3.709 -43.469 -9.68 1 98.31 299 THR B O 1
ATOM 6891 N N . ALA B 1 300 ? -3.139 -41.312 -9.594 1 98.62 300 ALA B N 1
ATOM 6892 C CA . ALA B 1 300 ? -1.769 -41.625 -9.195 1 98.62 300 ALA B CA 1
ATOM 6893 C C . ALA B 1 300 ? -1.742 -42.406 -7.887 1 98.62 300 ALA B C 1
ATOM 6895 O O . ALA B 1 300 ? -2.496 -42.125 -6.957 1 98.62 300 ALA B O 1
ATOM 6896 N N . ASP B 1 301 ? -0.927 -43.469 -7.812 1 98.5 301 ASP B N 1
ATOM 6897 C CA . ASP B 1 301 ? -0.764 -44.188 -6.57 1 98.5 301 ASP B CA 1
ATOM 6898 C C . ASP B 1 301 ? 0.467 -43.719 -5.801 1 98.5 301 ASP B C 1
ATOM 6900 O O . ASP B 1 301 ? 0.593 -43.969 -4.602 1 98.5 301 ASP B O 1
ATOM 6904 N N . VAL B 1 302 ? 1.448 -43.031 -6.445 1 98.75 302 VAL B N 1
ATOM 6905 C CA . VAL B 1 302 ? 2.568 -42.344 -5.82 1 98.75 302 VAL B CA 1
ATOM 6906 C C . VAL B 1 302 ? 2.758 -40.969 -6.473 1 98.75 302 VAL B C 1
ATOM 6908 O O . VAL B 1 302 ? 2.861 -40.875 -7.699 1 98.75 302 VAL B O 1
ATOM 6911 N N . VAL B 1 303 ? 2.717 -39.938 -5.695 1 98.88 303 VAL B N 1
ATOM 6912 C CA . VAL B 1 303 ? 3.008 -38.594 -6.137 1 98.88 303 VAL B CA 1
ATOM 6913 C C . VAL B 1 303 ? 4.371 -38.156 -5.605 1 98.88 303 VAL B C 1
ATOM 6915 O O . VAL B 1 303 ? 4.617 -38.188 -4.398 1 98.88 303 VAL B O 1
ATOM 6918 N N . VAL B 1 304 ? 5.258 -37.781 -6.484 1 98.94 304 VAL B N 1
ATOM 6919 C CA . VAL B 1 304 ? 6.594 -37.312 -6.125 1 98.94 304 VAL B CA 1
ATOM 6920 C C . VAL B 1 304 ? 6.68 -35.781 -6.324 1 98.94 304 VAL B C 1
ATOM 6922 O O . VAL B 1 304 ? 6.805 -35.312 -7.453 1 98.94 304 VAL B O 1
ATOM 6925 N N . GLY B 1 305 ? 6.605 -35.031 -5.211 1 98.81 305 GLY B N 1
ATOM 6926 C CA . GLY B 1 305 ? 6.762 -33.594 -5.277 1 98.81 305 GLY B CA 1
ATOM 6927 C C . GLY B 1 305 ? 8.211 -33.156 -5.324 1 98.81 305 GLY B C 1
ATOM 6928 O O . GLY B 1 305 ? 9.039 -33.656 -4.551 1 98.81 305 GLY B O 1
ATOM 6929 N N . VAL B 1 306 ? 8.555 -32.312 -6.25 1 98.88 306 VAL B N 1
ATOM 6930 C CA . VAL B 1 306 ? 9.906 -31.766 -6.363 1 98.88 306 VAL B CA 1
ATOM 6931 C C . VAL B 1 306 ? 9.867 -30.25 -6.273 1 98.88 306 VAL B C 1
ATOM 6933 O O . VAL B 1 306 ? 9.406 -29.562 -7.199 1 98.88 306 VAL B O 1
ATOM 6936 N N . GLY B 1 307 ? 10.375 -29.688 -5.184 1 98.31 307 GLY B N 1
ATOM 6937 C CA . GLY B 1 307 ? 10.453 -28.25 -5.008 1 98.31 307 GLY B CA 1
ATOM 6938 C C . GLY B 1 307 ? 9.094 -27.578 -5.027 1 98.31 307 GLY B C 1
ATOM 6939 O O . GLY B 1 307 ? 8.945 -26.469 -5.57 1 98.31 307 GLY B O 1
ATOM 6940 N N . THR B 1 308 ? 8.031 -28.219 -4.578 1 98 308 THR B N 1
ATOM 6941 C CA . THR B 1 308 ? 6.68 -27.656 -4.582 1 98 308 THR B CA 1
ATOM 6942 C C . THR B 1 308 ? 6.156 -27.5 -3.156 1 98 308 THR B C 1
ATOM 6944 O O . THR B 1 308 ? 6.625 -28.172 -2.236 1 98 308 THR B O 1
ATOM 6947 N N . ARG B 1 309 ? 5.191 -26.578 -2.996 1 96.06 309 ARG B N 1
ATOM 6948 C CA . ARG B 1 309 ? 4.582 -26.297 -1.702 1 96.06 309 ARG B CA 1
ATOM 6949 C C . ARG B 1 309 ? 3.178 -26.875 -1.616 1 96.06 309 ARG B C 1
ATOM 6951 O O . ARG B 1 309 ? 2.52 -26.781 -0.579 1 96.06 309 ARG B O 1
ATOM 6958 N N . TYR B 1 310 ? 2.715 -27.547 -2.611 1 97.38 310 TYR B N 1
ATOM 6959 C CA . TYR B 1 310 ? 1.389 -28.156 -2.668 1 97.38 310 TYR B CA 1
ATOM 6960 C C . TYR B 1 310 ? 0.319 -27.172 -2.217 1 97.38 310 TYR B C 1
ATOM 6962 O O . TYR B 1 310 ? -0.502 -27.484 -1.353 1 97.38 310 TYR B O 1
ATOM 6970 N N . THR B 1 311 ? 0.243 -26.016 -2.855 1 96.5 311 THR B N 1
ATOM 6971 C CA . THR B 1 311 ? -0.729 -25 -2.484 1 96.5 311 THR B CA 1
ATOM 6972 C C . THR B 1 311 ? -2.141 -25.422 -2.875 1 96.5 311 THR B C 1
ATOM 6974 O O . THR B 1 311 ? -2.32 -26.438 -3.566 1 96.5 311 THR B O 1
ATOM 6977 N N . ASP B 1 312 ? -3.068 -24.656 -2.502 1 96.81 312 ASP B N 1
ATOM 6978 C CA . ASP B 1 312 ? -4.492 -24.906 -2.697 1 96.81 312 ASP B CA 1
ATOM 6979 C C . ASP B 1 312 ? -4.801 -25.219 -4.16 1 96.81 312 ASP B C 1
ATOM 6981 O O . ASP B 1 312 ? -5.492 -26.188 -4.469 1 96.81 312 ASP B O 1
ATOM 6985 N N . PHE B 1 313 ? -4.262 -24.5 -5.078 1 97.38 313 PHE B N 1
ATOM 6986 C CA . PHE B 1 313 ? -4.539 -24.688 -6.5 1 97.38 313 PHE B CA 1
ATOM 6987 C C . PHE B 1 313 ? -3.945 -26 -7 1 97.38 313 PHE B C 1
ATOM 6989 O O . PHE B 1 313 ? -4.566 -26.703 -7.797 1 97.38 313 PHE B O 1
ATOM 6996 N N . THR B 1 314 ? -2.75 -26.297 -6.52 1 97.88 314 THR B N 1
ATOM 6997 C CA . THR B 1 314 ? -2.078 -27.516 -6.945 1 97.88 314 THR B CA 1
ATOM 6998 C C . THR B 1 314 ? -2.867 -28.75 -6.504 1 97.88 314 THR B C 1
ATOM 7000 O O . THR B 1 314 ? -3.02 -29.703 -7.273 1 97.88 314 THR B O 1
ATOM 7003 N N . THR B 1 315 ? -3.418 -28.75 -5.309 1 97.81 315 THR B N 1
ATOM 7004 C CA . THR B 1 315 ? -4.109 -29.906 -4.75 1 97.81 315 THR B CA 1
ATOM 7005 C C . THR B 1 315 ? -5.598 -29.859 -5.098 1 97.81 315 THR B C 1
ATOM 7007 O O . THR B 1 315 ? -6.352 -30.766 -4.723 1 97.81 315 THR B O 1
ATOM 7010 N N . ALA B 1 316 ? -6.008 -28.75 -5.777 1 97.75 316 ALA B N 1
ATOM 7011 C CA . ALA B 1 316 ? -7.43 -28.531 -6.031 1 97.75 316 ALA B CA 1
ATOM 7012 C C . ALA B 1 316 ? -8.234 -28.594 -4.734 1 97.75 316 ALA B C 1
ATOM 7014 O O . ALA B 1 316 ? -9.211 -29.344 -4.641 1 97.75 316 ALA B O 1
ATOM 7015 N N . SER B 1 317 ? -7.758 -27.859 -3.812 1 97.25 317 SER B N 1
ATOM 7016 C CA . SER B 1 317 ? -8.383 -27.766 -2.498 1 97.25 317 SER B CA 1
ATOM 7017 C C . SER B 1 317 ? -8.562 -29.141 -1.874 1 97.25 317 SER B C 1
ATOM 7019 O O . SER B 1 317 ? -9.641 -29.469 -1.371 1 97.25 317 SER B O 1
ATOM 7021 N N . SER B 1 318 ? -7.59 -29.953 -1.994 1 96.75 318 SER B N 1
ATOM 7022 C CA . SER B 1 318 ? -7.465 -31.281 -1.377 1 96.75 318 SER B CA 1
ATOM 7023 C C . SER B 1 318 ? -8.43 -32.281 -2.006 1 96.75 318 SER B C 1
ATOM 7025 O O . SER B 1 318 ? -8.867 -33.219 -1.351 1 96.75 318 SER B O 1
ATOM 7027 N N . THR B 1 319 ? -8.805 -32.062 -3.27 1 97 319 THR B N 1
ATOM 7028 C CA . THR B 1 319 ? -9.719 -33 -3.93 1 97 319 THR B CA 1
ATOM 7029 C C . THR B 1 319 ? -9.023 -33.719 -5.078 1 97 319 THR B C 1
ATOM 7031 O O . THR B 1 319 ? -9.578 -34.656 -5.668 1 97 319 THR B O 1
ATOM 7034 N N . LEU B 1 320 ? -7.785 -33.375 -5.355 1 97.88 320 LEU B N 1
ATOM 7035 C CA . LEU B 1 320 ? -7.176 -33.844 -6.598 1 97.88 320 LEU B CA 1
ATOM 7036 C C . LEU B 1 320 ? -6.594 -35.25 -6.426 1 97.88 320 LEU B C 1
ATOM 7038 O O . LEU B 1 320 ? -6.891 -36.125 -7.211 1 97.88 320 LEU B O 1
ATOM 7042 N N . PHE B 1 321 ? -5.691 -35.469 -5.5 1 97.94 321 PHE B N 1
ATOM 7043 C CA . PHE B 1 321 ? -5.027 -36.75 -5.277 1 97.94 321 PHE B CA 1
ATOM 7044 C C . PHE B 1 321 ? -5.957 -37.719 -4.559 1 97.94 321 PHE B C 1
ATOM 7046 O O . PHE B 1 321 ? -5.855 -37.875 -3.342 1 97.94 321 PHE B O 1
ATOM 7053 N N . ALA B 1 322 ? -6.781 -38.469 -5.348 1 96.56 322 ALA B N 1
ATOM 7054 C CA . ALA B 1 322 ? -7.973 -39.094 -4.797 1 96.56 322 ALA B CA 1
ATOM 7055 C C . ALA B 1 322 ? -7.82 -40.625 -4.773 1 96.56 322 ALA B C 1
ATOM 7057 O O . ALA B 1 322 ? -8.68 -41.344 -4.242 1 96.56 322 ALA B O 1
ATOM 7058 N N . ALA B 1 323 ? -6.742 -41.156 -5.363 1 97 323 ALA B N 1
ATOM 7059 C CA . ALA B 1 323 ? -6.57 -42.594 -5.344 1 97 323 ALA B CA 1
ATOM 7060 C C . ALA B 1 323 ? -6.453 -43.125 -3.914 1 97 323 ALA B C 1
ATOM 7062 O O . ALA B 1 323 ? -5.723 -42.562 -3.1 1 97 323 ALA B O 1
ATOM 7063 N N . PRO B 1 324 ? -7.156 -44.25 -3.648 1 94.81 324 PRO B N 1
ATOM 7064 C CA . PRO B 1 324 ? -7.035 -44.781 -2.299 1 94.81 324 PRO B CA 1
ATOM 7065 C C . PRO B 1 324 ? -5.605 -45.188 -1.955 1 94.81 324 PRO B C 1
ATOM 7067 O O . PRO B 1 324 ? -4.957 -45.906 -2.73 1 94.81 324 PRO B O 1
ATOM 7070 N N . GLY B 1 325 ? -5.117 -44.719 -0.95 1 94 325 GLY B N 1
ATOM 7071 C CA . GLY B 1 325 ? -3.811 -45.094 -0.444 1 94 325 GLY B CA 1
ATOM 7072 C C . GLY B 1 325 ? -2.666 -44.406 -1.164 1 94 325 GLY B C 1
ATOM 7073 O O . GLY B 1 325 ? -1.514 -44.844 -1.059 1 94 325 GLY B O 1
ATOM 7074 N N . VAL B 1 326 ? -2.98 -43.438 -1.924 1 97.88 326 VAL B N 1
ATOM 7075 C CA . VAL B 1 326 ? -1.925 -42.688 -2.604 1 97.88 326 VAL B CA 1
ATOM 7076 C C . VAL B 1 326 ? -0.836 -42.312 -1.603 1 97.88 326 VAL B C 1
ATOM 7078 O O . VAL B 1 326 ? -1.133 -41.938 -0.467 1 97.88 326 VAL B O 1
ATOM 7081 N N . ARG B 1 327 ? 0.437 -42.469 -1.963 1 98.12 327 ARG B N 1
ATOM 7082 C CA . ARG B 1 327 ? 1.593 -42.094 -1.151 1 98.12 327 ARG B CA 1
ATOM 7083 C C . ARG B 1 327 ? 2.33 -40.906 -1.757 1 98.12 327 ARG B C 1
ATOM 7085 O O . ARG B 1 327 ? 2.307 -40.719 -2.973 1 98.12 327 ARG B O 1
ATOM 7092 N N . PHE B 1 328 ? 2.939 -40.156 -0.863 1 98.56 328 PHE B N 1
ATOM 7093 C CA . PHE B 1 328 ? 3.695 -39 -1.301 1 98.56 328 PHE B CA 1
ATOM 7094 C C . PHE B 1 328 ? 5.168 -39.125 -0.936 1 98.56 328 PHE B C 1
ATOM 7096 O O . PHE B 1 328 ? 5.5 -39.625 0.15 1 98.56 328 PHE B O 1
ATOM 7103 N N . VAL B 1 329 ? 6.062 -38.812 -1.847 1 98.88 329 VAL B N 1
ATOM 7104 C CA . VAL B 1 329 ? 7.488 -38.562 -1.649 1 98.88 329 VAL B CA 1
ATOM 7105 C C . VAL B 1 329 ? 7.82 -37.125 -2 1 98.88 329 VAL B C 1
ATOM 7107 O O . VAL B 1 329 ? 7.57 -36.656 -3.123 1 98.88 329 VAL B O 1
ATOM 7110 N N . ASN B 1 330 ? 8.344 -36.375 -1.06 1 98.88 330 ASN B N 1
ATOM 7111 C CA . ASN B 1 330 ? 8.578 -34.969 -1.31 1 98.88 330 ASN B CA 1
ATOM 7112 C C . ASN B 1 330 ? 10.062 -34.625 -1.217 1 98.88 330 ASN B C 1
ATOM 7114 O O . ASN B 1 330 ? 10.664 -34.75 -0.148 1 98.88 330 ASN B O 1
ATOM 7118 N N . LEU B 1 331 ? 10.625 -34.25 -2.322 1 98.88 331 LEU B N 1
ATOM 7119 C CA . LEU B 1 331 ? 11.977 -33.719 -2.412 1 98.88 331 LEU B CA 1
ATOM 7120 C C . LEU B 1 331 ? 11.961 -32.188 -2.311 1 98.88 331 LEU B C 1
ATOM 7122 O O . LEU B 1 331 ? 11.516 -31.516 -3.236 1 98.88 331 LEU B O 1
ATOM 7126 N N . ASN B 1 332 ? 12.414 -31.656 -1.225 1 98.56 332 ASN B N 1
ATOM 7127 C CA . ASN B 1 332 ? 12.398 -30.219 -0.962 1 98.56 332 ASN B CA 1
ATOM 7128 C C . ASN B 1 332 ? 13.531 -29.812 -0.02 1 98.56 332 ASN B C 1
ATOM 7130 O O . ASN B 1 332 ? 13.938 -30.594 0.841 1 98.56 332 ASN B O 1
ATOM 7134 N N . LEU B 1 333 ? 14.008 -28.625 -0.222 1 97.38 333 LEU B N 1
ATOM 7135 C CA . LEU B 1 333 ? 15.039 -28.094 0.664 1 97.38 333 LEU B CA 1
ATOM 7136 C C . LEU B 1 333 ? 14.453 -27.75 2.025 1 97.38 333 LEU B C 1
ATOM 7138 O O . LEU B 1 333 ? 15.141 -27.828 3.045 1 97.38 333 LEU B O 1
ATOM 7142 N N . SER B 1 334 ? 13.266 -27.266 2.066 1 96.25 334 SER B N 1
ATOM 7143 C CA . SER B 1 334 ? 12.539 -26.906 3.281 1 96.25 334 SER B CA 1
ATOM 7144 C C . SER B 1 334 ? 11.938 -28.141 3.957 1 96.25 334 SER B C 1
ATOM 7146 O O . SER B 1 334 ? 11.148 -28.859 3.348 1 96.25 334 SER B O 1
ATOM 7148 N N . SER B 1 335 ? 12.273 -28.297 5.238 1 96.69 335 SER B N 1
ATOM 7149 C CA . SER B 1 335 ? 11.695 -29.406 6.004 1 96.69 335 SER B CA 1
ATOM 7150 C C . SER B 1 335 ? 10.18 -29.281 6.078 1 96.69 335 SER B C 1
ATOM 7152 O O . SER B 1 335 ? 9.469 -30.297 5.969 1 96.69 335 SER B O 1
ATOM 7154 N N . ALA B 1 336 ? 9.711 -28.094 6.195 1 95.75 336 ALA B N 1
ATOM 7155 C CA . ALA B 1 336 ? 8.273 -27.875 6.297 1 95.75 336 ALA B CA 1
ATOM 7156 C C . ALA B 1 336 ? 7.555 -28.328 5.027 1 95.75 336 ALA B C 1
ATOM 7158 O O . ALA B 1 336 ? 6.516 -28.984 5.098 1 95.75 336 ALA B O 1
ATOM 7159 N N . ASP B 1 337 ? 8.086 -28.016 3.91 1 96.81 337 ASP B N 1
ATOM 7160 C CA . ASP B 1 337 ? 7.469 -28.375 2.639 1 96.81 337 ASP B CA 1
ATOM 7161 C C . ASP B 1 337 ? 7.668 -29.859 2.332 1 96.81 337 ASP B C 1
ATOM 7163 O O . ASP B 1 337 ? 6.801 -30.5 1.725 1 96.81 337 ASP B O 1
ATOM 7167 N N . ALA B 1 338 ? 8.789 -30.453 2.779 1 97.88 338 ALA B N 1
ATOM 7168 C CA . ALA B 1 338 ? 9.094 -31.844 2.51 1 97.88 338 ALA B CA 1
ATOM 7169 C C . ALA B 1 338 ? 8.117 -32.781 3.234 1 97.88 338 ALA B C 1
ATOM 7171 O O . ALA B 1 338 ? 7.91 -33.906 2.824 1 97.88 338 ALA B O 1
ATOM 7172 N N . HIS B 1 339 ? 7.469 -32.312 4.293 1 97.44 339 HIS B N 1
ATOM 7173 C CA . HIS B 1 339 ? 6.613 -33.156 5.113 1 97.44 339 HIS B CA 1
ATOM 7174 C C . HIS B 1 339 ? 5.141 -32.938 4.781 1 97.44 339 HIS B C 1
ATOM 7176 O O . HIS B 1 339 ? 4.27 -33.594 5.355 1 97.44 339 HIS B O 1
ATOM 7182 N N . LYS B 1 340 ? 4.859 -32.125 3.885 1 96.38 340 LYS B N 1
ATOM 7183 C CA . LYS B 1 340 ? 3.465 -31.859 3.543 1 96.38 340 LYS B CA 1
ATOM 7184 C C . LYS B 1 340 ? 2.779 -33.125 3.006 1 96.38 340 LYS B C 1
ATOM 7186 O O . LYS B 1 340 ? 3.428 -33.969 2.398 1 96.38 340 LYS B O 1
ATOM 7191 N N . LEU B 1 341 ? 1.424 -33.219 3.279 1 96.75 341 LEU B N 1
ATOM 7192 C CA . LEU B 1 341 ? 0.564 -34.312 2.822 1 96.75 341 LEU B CA 1
ATOM 7193 C C . LEU B 1 341 ? 1.046 -35.656 3.367 1 96.75 341 LEU B C 1
ATOM 7195 O O . LEU B 1 341 ? 0.85 -36.688 2.732 1 96.75 341 LEU B O 1
ATOM 7199 N N . ALA B 1 342 ? 1.792 -35.625 4.492 1 96.25 342 ALA B N 1
ATOM 7200 C CA . ALA B 1 342 ? 2.332 -36.812 5.172 1 96.25 342 ALA B CA 1
ATOM 7201 C C . ALA B 1 342 ? 3.289 -37.562 4.266 1 96.25 342 ALA B C 1
ATOM 7203 O O . ALA B 1 342 ? 3.33 -38.812 4.293 1 96.25 342 ALA B O 1
ATOM 7204 N N . GLY B 1 343 ? 3.982 -36.844 3.467 1 97.5 343 GLY B N 1
ATOM 7205 C CA . GLY B 1 343 ? 4.895 -37.438 2.512 1 97.5 343 GLY B CA 1
ATOM 7206 C C . GLY B 1 343 ? 6.188 -37.938 3.145 1 97.5 343 GLY B C 1
ATOM 7207 O O . GLY B 1 343 ? 6.594 -37.438 4.195 1 97.5 343 GLY B O 1
ATOM 7208 N N . LEU B 1 344 ? 6.781 -39 2.504 1 98.5 344 LEU B N 1
ATOM 7209 C CA . LEU B 1 344 ? 8.164 -39.344 2.816 1 98.5 344 LEU B CA 1
ATOM 7210 C C . LEU B 1 344 ? 9.109 -38.219 2.414 1 98.5 344 LEU B C 1
ATOM 7212 O O . LEU B 1 344 ? 9.18 -37.844 1.237 1 98.5 344 LEU B O 1
ATOM 7216 N N . ALA B 1 345 ? 9.789 -37.625 3.387 1 98.69 345 ALA B N 1
ATOM 7217 C CA . ALA B 1 345 ? 10.586 -36.438 3.168 1 98.69 345 ALA B CA 1
ATOM 7218 C C . ALA B 1 345 ? 11.992 -36.781 2.678 1 98.69 345 ALA B C 1
ATOM 7220 O O . ALA B 1 345 ? 12.672 -37.594 3.283 1 98.69 345 ALA B O 1
ATOM 7221 N N . VAL B 1 346 ? 12.383 -36.281 1.606 1 98.81 346 VAL B N 1
ATOM 7222 C CA . VAL B 1 346 ? 13.758 -36.188 1.136 1 98.81 346 VAL B CA 1
ATOM 7223 C C . VAL B 1 346 ? 14.234 -34.75 1.146 1 98.81 346 VAL B C 1
ATOM 7225 O O . VAL B 1 346 ? 14.023 -34 0.181 1 98.81 346 VAL B O 1
ATOM 7228 N N . THR B 1 347 ? 14.883 -34.312 2.205 1 98.56 347 THR B N 1
ATOM 7229 C CA . THR B 1 347 ? 15.297 -32.938 2.357 1 98.56 347 THR B CA 1
ATOM 7230 C C . THR B 1 347 ? 16.641 -32.688 1.663 1 98.56 347 THR B C 1
ATOM 7232 O O . THR B 1 347 ? 17.688 -33.125 2.143 1 98.56 347 THR B O 1
ATOM 7235 N N . ALA B 1 348 ? 16.625 -32.031 0.52 1 98.69 348 ALA B N 1
ATOM 7236 C CA . ALA B 1 348 ? 17.828 -31.766 -0.276 1 98.69 348 ALA B CA 1
ATOM 7237 C C . ALA B 1 348 ? 17.547 -30.734 -1.368 1 98.69 348 ALA B C 1
ATOM 7239 O O . ALA B 1 348 ? 16.406 -30.344 -1.593 1 98.69 348 ALA B O 1
ATOM 7240 N N . ASP B 1 349 ? 18.625 -30.281 -1.939 1 98.31 349 ASP B N 1
ATOM 7241 C CA . ASP B 1 349 ? 18.531 -29.516 -3.172 1 98.31 349 ASP B CA 1
ATOM 7242 C C . ASP B 1 349 ? 17.859 -30.328 -4.281 1 98.31 349 ASP B C 1
ATOM 7244 O O . ASP B 1 349 ? 18.094 -31.531 -4.398 1 98.31 349 ASP B O 1
ATOM 7248 N N . ALA B 1 350 ? 17 -29.688 -5.07 1 98.62 350 ALA B N 1
ATOM 7249 C CA . ALA B 1 350 ? 16.234 -30.391 -6.098 1 98.62 350 ALA B CA 1
ATOM 7250 C C . ALA B 1 350 ? 17.156 -31.109 -7.078 1 98.62 350 ALA B C 1
ATOM 7252 O O . ALA B 1 350 ? 16.906 -32.281 -7.434 1 98.62 350 ALA B O 1
ATOM 7253 N N . ARG B 1 351 ? 18.203 -30.422 -7.578 1 98.56 351 ARG B N 1
ATOM 7254 C CA . ARG B 1 351 ? 19.109 -31.031 -8.547 1 98.56 351 ARG B CA 1
ATOM 7255 C C . ARG B 1 351 ? 19.828 -32.219 -7.945 1 98.56 351 ARG B C 1
ATOM 7257 O O . ARG B 1 351 ? 19.828 -33.312 -8.516 1 98.56 351 ARG B O 1
ATOM 7264 N N . ALA B 1 352 ? 20.406 -32 -6.77 1 98.56 352 ALA B N 1
ATOM 7265 C CA . ALA B 1 352 ? 21.141 -33.062 -6.094 1 98.56 352 ALA B CA 1
ATOM 7266 C C . ALA B 1 352 ? 20.234 -34.25 -5.781 1 98.56 352 ALA B C 1
ATOM 7268 O O . ALA B 1 352 ? 20.625 -35.406 -5.934 1 98.56 352 ALA B O 1
ATOM 7269 N N . GLY B 1 353 ? 19.062 -33.938 -5.297 1 98.75 353 GLY B N 1
ATOM 7270 C CA . GLY B 1 353 ? 18.109 -34.969 -4.969 1 98.75 353 GLY B CA 1
ATOM 7271 C C . GLY B 1 353 ? 17.656 -35.781 -6.176 1 98.75 353 GLY B C 1
ATOM 7272 O O . GLY B 1 353 ? 17.547 -37 -6.113 1 98.75 353 GLY B O 1
ATOM 7273 N N . LEU B 1 354 ? 17.359 -35.125 -7.281 1 98.81 354 LEU B N 1
ATOM 7274 C CA . LEU B 1 354 ? 16.922 -35.781 -8.508 1 98.81 354 LEU B CA 1
ATOM 7275 C C . LEU B 1 354 ? 18.031 -36.688 -9.062 1 98.81 354 LEU B C 1
ATOM 7277 O O . LEU B 1 354 ? 17.75 -37.781 -9.555 1 98.81 354 LEU B O 1
ATOM 7281 N N . GLU B 1 355 ? 19.25 -36.25 -9.031 1 98.62 355 GLU B N 1
ATOM 7282 C CA . GLU B 1 355 ? 20.391 -37.031 -9.484 1 98.62 355 GLU B CA 1
ATOM 7283 C C . GLU B 1 355 ? 20.547 -38.312 -8.641 1 98.62 355 GLU B C 1
ATOM 7285 O O . GLU B 1 355 ? 20.781 -39.375 -9.172 1 98.62 355 GLU B O 1
ATOM 7290 N N . ALA B 1 356 ? 20.422 -38.125 -7.332 1 98.69 356 ALA B N 1
ATOM 7291 C CA . ALA B 1 356 ? 20.5 -39.281 -6.434 1 98.69 356 ALA B CA 1
ATOM 7292 C C . ALA B 1 356 ? 19.375 -40.281 -6.703 1 98.69 356 ALA B C 1
ATOM 7294 O O . ALA B 1 356 ? 19.609 -41.5 -6.746 1 98.69 356 ALA B O 1
ATOM 7295 N N . LEU B 1 357 ? 18.188 -39.812 -6.848 1 98.69 357 LEU B N 1
ATOM 7296 C CA . LEU B 1 357 ? 17.031 -40.656 -7.129 1 98.69 357 LEU B CA 1
ATOM 7297 C C . LEU B 1 357 ? 17.219 -41.406 -8.453 1 98.69 357 LEU B C 1
ATOM 7299 O O . LEU B 1 357 ? 16.859 -42.562 -8.57 1 98.69 357 LEU B O 1
ATOM 7303 N N . ALA B 1 358 ? 17.703 -40.688 -9.492 1 98.38 358 ALA B N 1
ATOM 7304 C CA . ALA B 1 358 ? 17.938 -41.281 -10.805 1 98.38 358 ALA B CA 1
ATOM 7305 C C . ALA B 1 358 ? 18.875 -42.469 -10.688 1 98.38 358 ALA B C 1
ATOM 7307 O O . ALA B 1 358 ? 18.688 -43.5 -11.352 1 98.38 358 ALA B O 1
ATOM 7308 N N . GLY B 1 359 ? 19.922 -42.281 -9.898 1 98 359 GLY B N 1
ATOM 7309 C CA . GLY B 1 359 ? 20.844 -43.375 -9.664 1 98 359 GLY B CA 1
ATOM 7310 C C . GLY B 1 359 ? 20.172 -44.594 -9.055 1 98 359 GLY B C 1
ATOM 7311 O O . GLY B 1 359 ? 20.391 -45.719 -9.508 1 98 359 GLY B O 1
ATOM 7312 N N . GLU B 1 360 ? 19.375 -44.406 -8.062 1 98.06 360 GLU B N 1
ATOM 7313 C CA . GLU B 1 360 ? 18.719 -45.5 -7.359 1 98.06 360 GLU B CA 1
ATOM 7314 C C . GLU B 1 360 ? 17.641 -46.156 -8.227 1 98.06 360 GLU B C 1
ATOM 7316 O O . GLU B 1 360 ? 17.281 -47.312 -8.023 1 98.06 360 GLU B O 1
ATOM 7321 N N . LEU B 1 361 ? 17.094 -45.406 -9.203 1 98.31 361 LEU B N 1
ATOM 7322 C CA . LEU B 1 361 ? 15.969 -45.875 -10.008 1 98.31 361 LEU B CA 1
ATOM 7323 C C . LEU B 1 361 ? 16.453 -46.438 -11.344 1 98.31 361 LEU B C 1
ATOM 7325 O O . LEU B 1 361 ? 15.656 -46.625 -12.258 1 98.31 361 LEU B O 1
ATOM 7329 N N . GLU B 1 362 ? 17.75 -46.594 -11.43 1 96.62 362 GLU B N 1
ATOM 7330 C CA . GLU B 1 362 ? 18.281 -47.188 -12.648 1 96.62 362 GLU B CA 1
ATOM 7331 C C . GLU B 1 362 ? 17.562 -48.5 -12.977 1 96.62 362 GLU B C 1
ATOM 7333 O O . GLU B 1 362 ? 17.375 -49.344 -12.102 1 96.62 362 GLU B O 1
ATOM 7338 N N . GLY B 1 363 ? 17.156 -48.594 -14.188 1 96.19 363 GLY B N 1
ATOM 7339 C CA . GLY B 1 363 ? 16.5 -49.812 -14.648 1 96.19 363 GLY B CA 1
ATOM 7340 C C . GLY B 1 363 ? 15 -49.812 -14.469 1 96.19 363 GLY B C 1
ATOM 7341 O O . GLY B 1 363 ? 14.289 -50.656 -15.016 1 96.19 363 GLY B O 1
ATOM 7342 N N . TYR B 1 364 ? 14.578 -48.875 -13.734 1 97.44 364 TYR B N 1
ATOM 7343 C CA . TYR B 1 364 ? 13.141 -48.75 -13.516 1 97.44 364 TYR B CA 1
ATOM 7344 C C . TYR B 1 364 ? 12.469 -48 -14.664 1 97.44 364 TYR B C 1
ATOM 7346 O O . TYR B 1 364 ? 13.023 -47.031 -15.18 1 97.44 364 TYR B O 1
ATOM 7354 N N . ARG B 1 365 ? 11.266 -48.469 -15.078 1 97.81 365 ARG B N 1
ATOM 7355 C CA . ARG B 1 365 ? 10.414 -47.781 -16.031 1 97.81 365 ARG B CA 1
ATOM 7356 C C . ARG B 1 365 ? 8.938 -48.031 -15.758 1 97.81 365 ARG B C 1
ATOM 7358 O O . ARG B 1 365 ? 8.562 -49.156 -15.367 1 97.81 365 ARG B O 1
ATOM 7365 N N . VAL B 1 366 ? 8.164 -47.094 -16.031 1 98.38 366 VAL B N 1
ATOM 7366 C CA . VAL B 1 366 ? 6.73 -47.25 -15.82 1 98.38 366 VAL B CA 1
ATOM 7367 C C . VAL B 1 366 ? 6.176 -48.25 -16.844 1 98.38 366 VAL B C 1
ATOM 7369 O O . VAL B 1 366 ? 6.785 -48.469 -17.906 1 98.38 366 VAL B O 1
ATOM 7372 N N . PRO B 1 367 ? 5.004 -48.812 -16.625 1 97.62 367 PRO B N 1
ATOM 7373 C CA . PRO B 1 367 ? 4.379 -49.688 -17.609 1 97.62 367 PRO B CA 1
ATOM 7374 C C . PRO B 1 367 ? 4.062 -48.969 -18.922 1 97.62 367 PRO B C 1
ATOM 7376 O O . PRO B 1 367 ? 3.666 -47.781 -18.906 1 97.62 367 PRO B O 1
ATOM 7379 N N . ASP B 1 368 ? 4.18 -49.656 -20 1 97.19 368 ASP B N 1
ATOM 7380 C CA . ASP B 1 368 ? 3.941 -49.094 -21.328 1 97.19 368 ASP B CA 1
ATOM 7381 C C . ASP B 1 368 ? 2.512 -48.594 -21.453 1 97.19 368 ASP B C 1
ATOM 7383 O O . ASP B 1 368 ? 2.27 -47.594 -22.141 1 97.19 368 ASP B O 1
ATOM 7387 N N . GLU B 1 369 ? 1.683 -49.25 -20.859 1 97.88 369 GLU B N 1
ATOM 7388 C CA . GLU B 1 369 ? 0.28 -48.844 -20.922 1 97.88 369 GLU B CA 1
ATOM 7389 C C . GLU B 1 369 ? 0.071 -47.469 -20.281 1 97.88 369 GLU B C 1
ATOM 7391 O O . GLU B 1 369 ? -0.717 -46.688 -20.781 1 97.88 369 GLU B O 1
ATOM 7396 N N . TYR B 1 370 ? 0.743 -47.312 -19.219 1 98.25 370 TYR B N 1
ATOM 7397 C CA . TYR B 1 370 ? 0.664 -46 -18.531 1 98.25 370 TYR B CA 1
ATOM 7398 C C . TYR B 1 370 ? 1.235 -44.906 -19.406 1 98.25 370 TYR B C 1
ATOM 7400 O O . TYR B 1 370 ? 0.627 -43.844 -19.547 1 98.25 370 TYR B O 1
ATOM 7408 N N . ALA B 1 371 ? 2.33 -45.094 -20.062 1 98.31 371 ALA B N 1
ATOM 7409 C CA . ALA B 1 371 ? 2.971 -44.125 -20.969 1 98.31 371 ALA B CA 1
ATOM 7410 C C . ALA B 1 371 ? 2.072 -43.812 -22.156 1 98.31 371 ALA B C 1
ATOM 7412 O O . ALA B 1 371 ? 1.982 -42.656 -22.578 1 98.31 371 ALA B O 1
ATOM 7413 N N . ARG B 1 372 ? 1.476 -44.812 -22.688 1 98.25 372 ARG B N 1
ATOM 7414 C CA . ARG B 1 372 ? 0.558 -44.625 -23.797 1 98.25 372 ARG B CA 1
ATOM 7415 C C . ARG B 1 372 ? -0.647 -43.781 -23.375 1 98.25 372 ARG B C 1
ATOM 7417 O O . ARG B 1 372 ? -1.106 -42.906 -24.125 1 98.25 372 ARG B O 1
ATOM 7424 N N . GLU B 1 373 ? -1.093 -44.094 -22.203 1 98.25 373 GLU B N 1
ATOM 7425 C CA . GLU B 1 373 ? -2.254 -43.406 -21.672 1 98.25 373 GLU B CA 1
ATOM 7426 C C . GLU B 1 373 ? -1.994 -41.906 -21.578 1 98.25 373 GLU B C 1
ATOM 7428 O O . GLU B 1 373 ? -2.781 -41.094 -22.094 1 98.25 373 GLU B O 1
ATOM 7433 N N . TYR B 1 374 ? -0.904 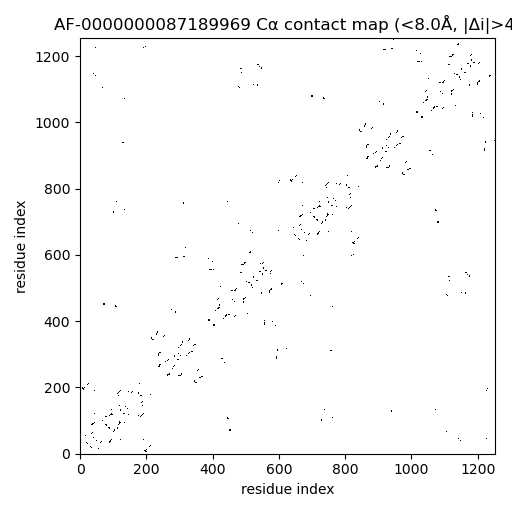-41.5 -20.922 1 98.31 374 TYR B N 1
ATOM 7434 C CA . TYR B 1 374 ? -0.702 -40.062 -20.75 1 98.31 374 TYR B CA 1
ATOM 7435 C C . TYR B 1 374 ? -0.245 -39.438 -22.047 1 98.31 374 TYR B C 1
ATOM 7437 O O . TYR B 1 374 ? -0.43 -38.219 -22.25 1 98.31 374 TYR B O 1
ATOM 7445 N N . ALA B 1 375 ? 0.363 -40.125 -23 1 98.38 375 ALA B N 1
ATOM 7446 C CA . ALA B 1 375 ? 0.669 -39.594 -24.328 1 98.38 375 ALA B CA 1
ATOM 7447 C C . ALA B 1 375 ? -0.607 -39.25 -25.078 1 98.38 375 ALA B C 1
ATOM 7449 O O . ALA B 1 375 ? -0.669 -38.219 -25.766 1 98.38 375 ALA B O 1
ATOM 7450 N N . GLU B 1 376 ? -1.568 -40.125 -25 1 98.5 376 GLU B N 1
ATOM 7451 C CA . GLU B 1 376 ? -2.861 -39.875 -25.641 1 98.5 376 GLU B CA 1
ATOM 7452 C C . GLU B 1 376 ? -3.557 -38.688 -25 1 98.5 376 GLU B C 1
ATOM 7454 O O . GLU B 1 376 ? -4.156 -37.875 -25.719 1 98.5 376 GLU B O 1
ATOM 7459 N N . GLY B 1 377 ? -3.553 -38.656 -23.688 1 98.31 377 GLY B N 1
ATOM 7460 C CA . GLY B 1 377 ? -4.113 -37.5 -23 1 98.31 377 GLY B CA 1
ATOM 7461 C C . GLY B 1 377 ? -3.457 -36.188 -23.391 1 98.31 377 GLY B C 1
ATOM 7462 O O . GLY B 1 377 ? -4.137 -35.188 -23.578 1 98.31 377 GLY B O 1
ATOM 7463 N N . ARG B 1 378 ? -2.172 -36.219 -23.484 1 98 378 ARG B N 1
ATOM 7464 C CA . ARG B 1 378 ? -1.414 -35.031 -23.891 1 98 378 ARG B CA 1
ATOM 7465 C C . ARG B 1 378 ? -1.809 -34.594 -25.297 1 98 378 ARG B C 1
ATOM 7467 O O . ARG B 1 378 ? -2.002 -33.406 -25.531 1 98 378 ARG B O 1
ATOM 7474 N N . ALA B 1 379 ? -1.856 -35.5 -26.172 1 98 379 ALA B N 1
ATOM 7475 C CA . ALA B 1 379 ? -2.24 -35.188 -27.547 1 98 379 ALA B CA 1
ATOM 7476 C C . ALA B 1 379 ? -3.631 -34.562 -27.609 1 98 379 ALA B C 1
ATOM 7478 O O . ALA B 1 379 ? -3.867 -33.625 -28.375 1 98 379 ALA B O 1
ATOM 7479 N N . ALA B 1 380 ? -4.508 -35.125 -26.812 1 97.94 380 ALA B N 1
ATOM 7480 C CA . ALA B 1 380 ? -5.859 -34.562 -26.75 1 97.94 380 ALA B CA 1
ATOM 7481 C C . ALA B 1 380 ? -5.844 -33.125 -26.234 1 97.94 380 ALA B C 1
ATOM 7483 O O . ALA B 1 380 ? -6.578 -32.281 -26.75 1 97.94 380 ALA B O 1
ATOM 7484 N N . TRP B 1 381 ? -5.09 -32.906 -25.234 1 97.62 381 TRP B N 1
ATOM 7485 C CA . TRP B 1 381 ? -5.012 -31.562 -24.672 1 97.62 381 TRP B CA 1
ATOM 7486 C C . TRP B 1 381 ? -4.379 -30.594 -25.672 1 97.62 381 TRP B C 1
ATOM 7488 O O . TRP B 1 381 ? -4.781 -29.438 -25.766 1 97.62 381 TRP B O 1
ATOM 7498 N N . ASP B 1 382 ? -3.391 -31.016 -26.375 1 96.94 382 ASP B N 1
ATOM 7499 C CA . ASP B 1 382 ? -2.758 -30.203 -27.406 1 96.94 382 ASP B CA 1
ATOM 7500 C C . ASP B 1 382 ? -3.777 -29.75 -28.453 1 96.94 382 ASP B C 1
ATOM 7502 O O . ASP B 1 382 ? -3.715 -28.609 -28.938 1 96.94 382 ASP B O 1
ATOM 7506 N N . ARG B 1 383 ? -4.645 -30.625 -28.781 1 96.75 383 ARG B N 1
ATOM 7507 C CA . ARG B 1 383 ? -5.695 -30.266 -29.734 1 96.75 383 ARG B CA 1
ATOM 7508 C C . ARG B 1 383 ? -6.605 -29.188 -29.156 1 96.75 383 ARG B C 1
ATOM 7510 O O . ARG B 1 383 ? -7.035 -28.281 -29.891 1 96.75 383 ARG B O 1
ATOM 7517 N N . GLU B 1 384 ? -6.895 -29.281 -27.891 1 96.12 384 GLU B N 1
ATOM 7518 C CA . GLU B 1 384 ? -7.695 -28.266 -27.234 1 96.12 384 GLU B CA 1
ATOM 7519 C C . GLU B 1 384 ? -6.984 -26.906 -27.25 1 96.12 384 GLU B C 1
ATOM 7521 O O . GLU B 1 384 ? -7.617 -25.875 -27.438 1 96.12 384 GLU B O 1
ATOM 7526 N N . VAL B 1 385 ? -5.727 -26.938 -26.969 1 96.56 385 VAL B N 1
ATOM 7527 C CA . VAL B 1 385 ? -4.926 -25.703 -26.984 1 96.56 385 VAL B CA 1
ATOM 7528 C C . VAL B 1 385 ? -4.945 -25.094 -28.391 1 96.56 385 VAL B C 1
ATOM 7530 O O . VAL B 1 385 ? -5.133 -23.891 -28.531 1 96.56 385 VAL B O 1
ATOM 7533 N N . GLU B 1 386 ? -4.746 -25.906 -29.391 1 96.31 386 GLU B N 1
ATOM 7534 C CA . GLU B 1 386 ? -4.762 -25.438 -30.781 1 96.31 386 GLU B CA 1
ATOM 7535 C C . GLU B 1 386 ? -6.105 -24.797 -31.125 1 96.31 386 GLU B C 1
ATOM 7537 O O . GLU B 1 386 ? -6.148 -23.766 -31.797 1 96.31 386 GLU B O 1
ATOM 7542 N N . ARG B 1 387 ? -7.109 -25.406 -30.672 1 95.25 387 ARG B N 1
ATOM 7543 C CA . ARG B 1 387 ? -8.445 -24.859 -30.906 1 95.25 387 ARG B CA 1
ATOM 7544 C C . ARG B 1 387 ? -8.609 -23.5 -30.219 1 95.25 387 ARG B C 1
ATOM 7546 O O . ARG B 1 387 ? -9.133 -22.562 -30.828 1 95.25 387 ARG B O 1
ATOM 7553 N N . ALA B 1 388 ? -8.203 -23.422 -28.984 1 94.75 388 ALA B N 1
ATOM 7554 C CA . ALA B 1 388 ? -8.336 -22.203 -28.219 1 94.75 388 ALA B CA 1
ATOM 7555 C C . ALA B 1 388 ? -7.5 -21.078 -28.812 1 94.75 388 ALA B C 1
ATOM 7557 O O . ALA B 1 388 ? -7.902 -19.906 -28.781 1 94.75 388 ALA B O 1
ATOM 7558 N N . PHE B 1 389 ? -6.336 -21.422 -29.359 1 96 389 PHE B N 1
ATOM 7559 C CA . PHE B 1 389 ? -5.375 -20.438 -29.875 1 96 389 PHE B CA 1
ATOM 7560 C C . PHE B 1 389 ? -5.754 -20 -31.281 1 96 389 PHE B C 1
ATOM 7562 O O . PHE B 1 389 ? -5.266 -18.984 -31.781 1 96 389 PHE B O 1
ATOM 7569 N N . ALA B 1 390 ? -6.59 -20.766 -31.953 1 94.62 390 ALA B N 1
ATOM 7570 C CA . ALA B 1 390 ? -6.91 -20.484 -33.344 1 94.62 390 ALA B CA 1
ATOM 7571 C C . ALA B 1 390 ? -7.609 -19.141 -33.5 1 94.62 390 ALA B C 1
ATOM 7573 O O . ALA B 1 390 ? -8.5 -18.812 -32.719 1 94.62 390 ALA B O 1
ATOM 7574 N N . PRO B 1 391 ? -7.121 -18.344 -34.469 1 92.44 391 PRO B N 1
ATOM 7575 C CA . PRO B 1 391 ? -7.844 -17.094 -34.719 1 92.44 391 PRO B CA 1
ATOM 7576 C C . PRO B 1 391 ? -9.305 -17.328 -35.094 1 92.44 391 PRO B C 1
ATOM 7578 O O . PRO B 1 391 ? -9.641 -18.359 -35.656 1 92.44 391 PRO B O 1
ATOM 7581 N N . PRO B 1 392 ? -10.094 -16.375 -34.75 1 91.38 392 PRO B N 1
ATOM 7582 C CA . PRO B 1 392 ? -11.484 -16.516 -35.188 1 91.38 392 PRO B CA 1
ATOM 7583 C C . PRO B 1 392 ? -11.633 -16.469 -36.719 1 91.38 392 PRO B C 1
ATOM 7585 O O . PRO B 1 392 ? -10.844 -15.805 -37.406 1 91.38 392 PRO B O 1
ATOM 7588 N N . PRO B 1 393 ? -12.672 -17.141 -37.219 1 90.94 393 PRO B N 1
ATOM 7589 C CA . PRO B 1 393 ? -12.906 -17.125 -38.656 1 90.94 393 PRO B CA 1
ATOM 7590 C C . PRO B 1 393 ? -13.109 -15.711 -39.219 1 90.94 393 PRO B C 1
ATOM 7592 O O . PRO B 1 393 ? -12.664 -15.398 -40.312 1 90.94 393 PRO B O 1
ATOM 7595 N N . ASP B 1 394 ? -13.727 -14.852 -38.469 1 94.56 394 ASP B N 1
ATOM 7596 C CA . ASP B 1 394 ? -13.922 -13.453 -38.844 1 94.56 394 ASP B CA 1
ATOM 7597 C C . ASP B 1 394 ? -12.797 -12.578 -38.281 1 94.56 394 ASP B C 1
ATOM 7599 O O . ASP B 1 394 ? -12.758 -12.289 -37.094 1 94.56 394 ASP B O 1
ATOM 7603 N N . PRO B 1 395 ? -12.008 -12.141 -39.094 1 94.5 395 PRO B N 1
ATOM 7604 C CA . PRO B 1 395 ? -10.875 -11.336 -38.625 1 94.5 395 PRO B CA 1
ATOM 7605 C C . PRO B 1 395 ? -11.305 -10.008 -38.031 1 94.5 395 PRO B C 1
ATOM 7607 O O . PRO B 1 395 ? -10.516 -9.352 -37.344 1 94.5 395 PRO B O 1
ATOM 7610 N N . SER B 1 396 ? -12.5 -9.586 -38.281 1 96.06 396 SER B N 1
ATOM 7611 C CA . SER B 1 396 ? -12.992 -8.312 -37.75 1 96.06 396 SER B CA 1
ATOM 7612 C C . SER B 1 396 ? -13.547 -8.469 -36.344 1 96.06 396 SER B C 1
ATOM 7614 O O . SER B 1 396 ? -13.805 -7.48 -35.656 1 96.06 396 SER B O 1
ATOM 7616 N N . ALA B 1 397 ? -13.57 -9.695 -35.875 1 95 397 ALA B N 1
ATOM 7617 C CA . ALA B 1 397 ? -14.062 -9.938 -34.5 1 95 397 ALA B CA 1
ATOM 7618 C C . ALA B 1 397 ? -13.039 -9.516 -33.469 1 95 397 ALA B C 1
ATOM 7620 O O . ALA B 1 397 ? -11.836 -9.492 -33.75 1 95 397 ALA B O 1
ATOM 7621 N N . ARG B 1 398 ? -13.586 -9.109 -32.281 1 94.62 398 ARG B N 1
ATOM 7622 C CA . ARG B 1 398 ? -12.695 -8.922 -31.141 1 94.62 398 ARG B CA 1
ATOM 7623 C C . ARG B 1 398 ? -12.062 -10.242 -30.719 1 94.62 398 ARG B C 1
ATOM 7625 O O . ARG B 1 398 ? -12.75 -11.266 -30.641 1 94.62 398 ARG B O 1
ATOM 7632 N N . PRO B 1 399 ? -10.742 -10.266 -30.516 1 95.56 399 PRO B N 1
ATOM 7633 C CA . PRO B 1 399 ? -10.117 -11.516 -30.078 1 95.56 399 PRO B CA 1
ATOM 7634 C C . PRO B 1 399 ? -10.438 -11.852 -28.625 1 95.56 399 PRO B C 1
ATOM 7636 O O . PRO B 1 399 ? -10.672 -10.953 -27.812 1 95.56 399 PRO B O 1
ATOM 7639 N N . THR B 1 400 ? -10.531 -13.156 -28.359 1 94.5 400 THR B N 1
ATOM 7640 C CA . THR B 1 400 ? -10.578 -13.602 -26.969 1 94.5 400 THR B CA 1
ATOM 7641 C C . THR B 1 400 ? -9.188 -13.555 -26.344 1 94.5 400 THR B C 1
ATOM 7643 O O . THR B 1 400 ? -8.18 -13.43 -27.047 1 94.5 400 THR B O 1
ATOM 7646 N N . GLN B 1 401 ? -9.125 -13.594 -25.047 1 95.38 401 GLN B N 1
ATOM 7647 C CA . GLN B 1 401 ? -7.863 -13.656 -24.328 1 95.38 401 GLN B CA 1
ATOM 7648 C C . GLN B 1 401 ? -7.004 -14.812 -24.828 1 95.38 401 GLN B C 1
ATOM 7650 O O . GLN B 1 401 ? -5.797 -14.656 -25.016 1 95.38 401 GLN B O 1
ATOM 7655 N N . ALA B 1 402 ? -7.57 -16 -24.984 1 95.5 402 ALA B N 1
ATOM 7656 C CA . ALA B 1 402 ? -6.852 -17.172 -25.469 1 95.5 402 ALA B CA 1
ATOM 7657 C C . ALA B 1 402 ? -6.258 -16.938 -26.859 1 95.5 402 ALA B C 1
ATOM 7659 O O . ALA B 1 402 ? -5.156 -17.391 -27.156 1 95.5 402 ALA B O 1
ATOM 7660 N N . GLN B 1 403 ? -6.98 -16.219 -27.688 1 95.81 403 GLN B N 1
ATOM 7661 C CA . GLN B 1 403 ? -6.512 -15.938 -29.047 1 95.81 403 GLN B CA 1
ATOM 7662 C C . GLN B 1 403 ? -5.348 -14.953 -29.031 1 95.81 403 GLN B C 1
ATOM 7664 O O . GLN B 1 403 ? -4.441 -15.039 -29.859 1 95.81 403 GLN B O 1
ATOM 7669 N N . VAL B 1 404 ? -5.359 -14.008 -28.062 1 97.19 404 VAL B N 1
ATOM 7670 C CA . VAL B 1 404 ? -4.207 -13.125 -27.875 1 97.19 404 VAL B CA 1
ATOM 7671 C C . VAL B 1 404 ? -2.984 -13.953 -27.5 1 97.19 404 VAL B C 1
ATOM 7673 O O . VAL B 1 404 ? -1.89 -13.734 -28.016 1 97.19 404 VAL B O 1
ATOM 7676 N N . LEU B 1 405 ? -3.133 -14.93 -26.578 1 97.06 405 LEU B N 1
ATOM 7677 C CA . LEU B 1 405 ? -2.051 -15.82 -26.188 1 97.06 405 LEU B CA 1
ATOM 7678 C C . LEU B 1 405 ? -1.569 -16.641 -27.375 1 97.06 405 LEU B C 1
ATOM 7680 O O . LEU B 1 405 ? -0.37 -16.891 -27.516 1 97.06 405 LEU B O 1
ATOM 7684 N N . GLY B 1 406 ? -2.553 -17.109 -28.188 1 96.69 406 GLY B N 1
ATOM 7685 C CA . GLY B 1 406 ? -2.188 -17.828 -29.406 1 96.69 406 GLY B CA 1
ATOM 7686 C C . GLY B 1 406 ? -1.319 -17.016 -30.344 1 96.69 406 GLY B C 1
ATOM 7687 O O . GLY B 1 406 ? -0.369 -17.547 -30.922 1 96.69 406 GLY B O 1
ATOM 7688 N N . ALA B 1 407 ? -1.671 -15.766 -30.516 1 97.5 407 ALA B N 1
ATOM 7689 C CA . ALA B 1 407 ? -0.874 -14.875 -31.359 1 97.5 407 ALA B CA 1
ATOM 7690 C C . ALA B 1 407 ? 0.537 -14.711 -30.797 1 97.5 407 ALA B C 1
ATOM 7692 O O . ALA B 1 407 ? 1.515 -14.719 -31.547 1 97.5 407 ALA B O 1
ATOM 7693 N N . LEU B 1 408 ? 0.649 -14.539 -29.484 1 97.75 408 LEU B N 1
ATOM 7694 C CA . LEU B 1 408 ? 1.955 -14.43 -28.844 1 97.75 408 LEU B CA 1
ATOM 7695 C C . LEU B 1 408 ? 2.744 -15.727 -29 1 97.75 408 LEU B C 1
ATOM 7697 O O . LEU B 1 408 ? 3.963 -15.703 -29.188 1 97.75 408 LEU B O 1
ATOM 7701 N N . ASP B 1 409 ? 2.055 -16.844 -28.891 1 96.81 409 ASP B N 1
ATOM 7702 C CA . ASP B 1 409 ? 2.682 -18.156 -29.031 1 96.81 409 ASP B CA 1
ATOM 7703 C C . ASP B 1 409 ? 3.307 -18.328 -30.406 1 96.81 409 ASP B C 1
ATOM 7705 O O . ASP B 1 409 ? 4.383 -18.906 -30.531 1 96.81 409 ASP B O 1
ATOM 7709 N N . ARG B 1 410 ? 2.672 -17.828 -31.406 1 96.25 410 ARG B N 1
ATOM 7710 C CA . ARG B 1 410 ? 3.182 -17.906 -32.781 1 96.25 410 ARG B CA 1
ATOM 7711 C C . ARG B 1 410 ? 4.41 -17.031 -32.969 1 96.25 410 ARG B C 1
ATOM 7713 O O . ARG B 1 410 ? 5.289 -17.328 -33.781 1 96.25 410 ARG B O 1
ATOM 7720 N N . LEU B 1 411 ? 4.426 -16.031 -32.188 1 96.81 411 LEU B N 1
ATOM 7721 C CA . LEU B 1 411 ? 5.449 -15 -32.375 1 96.81 411 LEU B CA 1
ATOM 7722 C C . LEU B 1 411 ? 6.68 -15.305 -31.516 1 96.81 411 LEU B C 1
ATOM 7724 O O . LEU B 1 411 ? 7.812 -15.094 -31.953 1 96.81 411 LEU B O 1
ATOM 7728 N N . ALA B 1 412 ? 6.445 -15.695 -30.25 1 94.62 412 ALA B N 1
ATOM 7729 C CA . ALA B 1 412 ? 7.5 -15.812 -29.25 1 94.62 412 ALA B CA 1
ATOM 7730 C C . ALA B 1 412 ? 8.484 -16.922 -29.625 1 94.62 412 ALA B C 1
ATOM 7732 O O . ALA B 1 412 ? 8.109 -17.906 -30.266 1 94.62 412 ALA B O 1
ATOM 7733 N N . ASP B 1 413 ? 9.688 -16.625 -29.156 1 90.88 413 ASP B N 1
ATOM 7734 C CA . ASP B 1 413 ? 10.711 -17.656 -29.281 1 90.88 413 ASP B CA 1
ATOM 7735 C C . ASP B 1 413 ? 11.336 -17.969 -27.922 1 90.88 413 ASP B C 1
ATOM 7737 O O . ASP B 1 413 ? 10.773 -17.625 -26.875 1 90.88 413 ASP B O 1
ATOM 7741 N N . GLY B 1 414 ? 12.266 -18.766 -27.797 1 87.69 414 GLY B N 1
ATOM 7742 C CA . GLY B 1 414 ? 12.805 -19.234 -26.531 1 87.69 414 GLY B CA 1
ATOM 7743 C C . GLY B 1 414 ? 13.422 -18.125 -25.703 1 87.69 414 GLY B C 1
ATOM 7744 O O . GLY B 1 414 ? 13.672 -18.312 -24.5 1 87.69 414 GLY B O 1
ATOM 7745 N N . THR B 1 415 ? 13.523 -16.891 -26.203 1 93.88 415 THR B N 1
ATOM 7746 C CA . THR B 1 415 ? 14.164 -15.805 -25.469 1 93.88 415 THR B CA 1
ATOM 7747 C C . THR B 1 415 ? 13.125 -14.922 -24.781 1 93.88 415 THR B C 1
ATOM 7749 O O . THR B 1 415 ? 13.453 -14.156 -23.875 1 93.88 415 THR B O 1
ATOM 7752 N N . ASP B 1 416 ? 11.906 -14.945 -25.219 1 96.94 416 ASP B N 1
ATOM 7753 C CA . ASP B 1 416 ? 10.844 -14.102 -24.688 1 96.94 416 ASP B CA 1
ATOM 7754 C C . ASP B 1 416 ? 10.484 -14.492 -23.25 1 96.94 416 ASP B C 1
ATOM 7756 O O . ASP B 1 416 ? 10.609 -15.656 -22.875 1 96.94 416 ASP B O 1
ATOM 7760 N N . VAL B 1 417 ? 10.172 -13.5 -22.453 1 97.88 417 VAL B N 1
ATOM 7761 C CA . VAL B 1 417 ? 9.672 -13.742 -21.094 1 97.88 417 VAL B CA 1
ATOM 7762 C C . VAL B 1 417 ? 8.273 -13.148 -20.953 1 97.88 417 VAL B C 1
ATOM 7764 O O . VAL B 1 417 ? 8.062 -11.969 -21.234 1 97.88 417 VAL B O 1
ATOM 7767 N N . LEU B 1 418 ? 7.293 -13.93 -20.578 1 98.06 418 LEU B N 1
ATOM 7768 C CA . LEU B 1 418 ? 5.938 -13.469 -20.297 1 98.06 418 LEU B CA 1
ATOM 7769 C C . LEU B 1 418 ? 5.75 -13.258 -18.797 1 98.06 418 LEU B C 1
ATOM 7771 O O . LEU B 1 418 ? 5.973 -14.18 -18 1 98.06 418 LEU B O 1
ATOM 7775 N N . VAL B 1 419 ? 5.383 -12.062 -18.391 1 98.69 419 VAL B N 1
ATOM 7776 C CA . VAL B 1 419 ? 5.18 -11.719 -17 1 98.69 419 VAL B CA 1
ATOM 7777 C C . VAL B 1 419 ? 3.693 -11.477 -16.734 1 98.69 419 VAL B C 1
ATOM 7779 O O . VAL B 1 419 ? 3.053 -10.688 -17.422 1 98.69 419 VAL B O 1
ATOM 7782 N N . ASN B 1 420 ? 3.135 -12.148 -15.766 1 98.5 420 ASN B N 1
ATOM 7783 C CA . ASN B 1 420 ? 1.759 -11.953 -15.32 1 98.5 420 ASN B CA 1
ATOM 7784 C C . ASN B 1 420 ? 1.593 -12.289 -13.844 1 98.5 420 ASN B C 1
ATOM 7786 O O . ASN B 1 420 ? 2.461 -12.93 -13.25 1 98.5 420 ASN B O 1
ATOM 7790 N N . ALA B 1 421 ? 0.464 -11.812 -13.242 1 98 421 ALA B N 1
ATOM 7791 C CA . ALA B 1 421 ? 0.27 -12.117 -11.828 1 98 421 ALA B CA 1
ATOM 7792 C C . ALA B 1 421 ? -1.215 -12.203 -11.484 1 98 421 ALA B C 1
ATOM 7794 O O . ALA B 1 421 ? -1.592 -12.805 -10.477 1 98 421 ALA B O 1
ATOM 7795 N N . ALA B 1 422 ? -2.098 -11.609 -12.281 1 96.25 422 ALA B N 1
ATOM 7796 C CA . ALA B 1 422 ? -3.479 -11.492 -11.82 1 96.25 422 ALA B CA 1
ATOM 7797 C C . ALA B 1 422 ? -4.453 -11.531 -12.992 1 96.25 422 ALA B C 1
ATOM 7799 O O . ALA B 1 422 ? -4.039 -11.508 -14.156 1 96.25 422 ALA B O 1
ATOM 7800 N N . GLY B 1 423 ? -5.734 -11.625 -12.602 1 93 423 GLY B N 1
ATOM 7801 C CA . GLY B 1 423 ? -6.801 -11.633 -13.594 1 93 423 GLY B CA 1
ATOM 7802 C C . GLY B 1 423 ? -7.121 -13.023 -14.109 1 93 423 GLY B C 1
ATOM 7803 O O . GLY B 1 423 ? -6.926 -14.016 -13.406 1 93 423 GLY B O 1
ATOM 7804 N N . SER B 1 424 ? -7.695 -13.047 -15.297 1 91.5 424 SER B N 1
ATOM 7805 C CA . SER B 1 424 ? -8.062 -14.32 -15.914 1 91.5 424 SER B CA 1
ATOM 7806 C C . SER B 1 424 ? -6.871 -14.969 -16.594 1 91.5 424 SER B C 1
ATOM 7808 O O . SER B 1 424 ? -6.914 -16.156 -16.938 1 91.5 424 SER B O 1
ATOM 7810 N N . LEU B 1 425 ? -5.797 -14.273 -16.641 1 95.75 425 LEU B N 1
ATOM 7811 C CA . LEU B 1 425 ? -4.629 -14.688 -17.422 1 95.75 425 LEU B CA 1
ATOM 7812 C C . LEU B 1 425 ? -3.904 -15.836 -16.719 1 95.75 425 LEU B C 1
ATOM 7814 O O . LEU B 1 425 ? -3.445 -16.781 -17.375 1 95.75 425 LEU B O 1
ATOM 7818 N N . PRO B 1 426 ? -3.795 -15.836 -15.375 1 96.31 426 PRO B N 1
ATOM 7819 C CA . PRO B 1 426 ? -3.029 -16.922 -14.75 1 96.31 426 PRO B CA 1
ATOM 7820 C C . PRO B 1 426 ? -3.59 -18.297 -15.07 1 96.31 426 PRO B C 1
ATOM 7822 O O . PRO B 1 426 ? -2.83 -19.234 -15.352 1 96.31 426 PRO B O 1
ATOM 7825 N N . GLY B 1 427 ? -4.906 -18.422 -15.031 1 95.69 427 GLY B N 1
ATOM 7826 C CA . GLY B 1 427 ? -5.512 -19.703 -15.391 1 95.69 427 GLY B CA 1
ATOM 7827 C C . GLY B 1 427 ? -5.254 -20.109 -16.828 1 95.69 427 GLY B C 1
ATOM 7828 O O . GLY B 1 427 ? -4.875 -21.25 -17.094 1 95.69 427 GLY B O 1
ATOM 7829 N N . ASP B 1 428 ? -5.402 -19.141 -17.734 1 96 428 ASP B N 1
ATOM 7830 C CA . ASP B 1 428 ? -5.195 -19.422 -19.156 1 96 428 ASP B CA 1
ATOM 7831 C C . ASP B 1 428 ? -3.727 -19.734 -19.438 1 96 428 ASP B C 1
ATOM 7833 O O . ASP B 1 428 ? -3.418 -20.641 -20.203 1 96 428 ASP B O 1
ATOM 7837 N N . LEU B 1 429 ? -2.881 -18.969 -18.828 1 97.5 429 LEU B N 1
ATOM 7838 C CA . LEU B 1 429 ? -1.457 -19.188 -19.047 1 97.5 429 LEU B CA 1
ATOM 7839 C C . LEU B 1 429 ? -1.037 -20.547 -18.516 1 97.5 429 LEU B C 1
ATOM 7841 O O . LEU B 1 429 ? -0.271 -21.266 -19.156 1 97.5 429 LEU B O 1
ATOM 7845 N N . HIS B 1 430 ? -1.533 -20.906 -17.359 1 97.56 430 HIS B N 1
ATOM 7846 C CA . HIS B 1 430 ? -1.163 -22.172 -16.75 1 97.56 430 HIS B CA 1
ATOM 7847 C C . HIS B 1 430 ? -1.656 -23.359 -17.594 1 97.56 430 HIS B C 1
ATOM 7849 O O . HIS B 1 430 ? -0.935 -24.328 -17.781 1 97.56 430 HIS B O 1
ATOM 7855 N N . ARG B 1 431 ? -2.801 -23.234 -18.234 1 96 431 ARG B N 1
ATOM 7856 C CA . ARG B 1 431 ? -3.434 -24.328 -18.969 1 96 431 ARG B CA 1
ATOM 7857 C C . ARG B 1 431 ? -2.922 -24.375 -20.406 1 96 431 ARG B C 1
ATOM 7859 O O . ARG B 1 431 ? -2.768 -25.453 -20.984 1 96 431 ARG B O 1
ATOM 7866 N N . LEU B 1 432 ? -2.645 -23.188 -20.922 1 96.94 432 LEU B N 1
ATOM 7867 C CA . LEU B 1 432 ? -2.576 -23.172 -22.375 1 96.94 432 LEU B CA 1
ATOM 7868 C C . LEU B 1 432 ? -1.168 -22.828 -22.859 1 96.94 432 LEU B C 1
ATOM 7870 O O . LEU B 1 432 ? -0.745 -23.281 -23.922 1 96.94 432 LEU B O 1
ATOM 7874 N N . TRP B 1 433 ? -0.436 -22.016 -22.141 1 97.44 433 TRP B N 1
ATOM 7875 C CA . TRP B 1 433 ? 0.839 -21.516 -22.656 1 97.44 433 TRP B CA 1
ATOM 7876 C C . TRP B 1 433 ? 1.817 -22.672 -22.859 1 97.44 433 TRP B C 1
ATOM 7878 O O . TRP B 1 433 ? 1.892 -23.594 -22.047 1 97.44 433 TRP B O 1
ATOM 7888 N N . ARG B 1 434 ? 2.58 -22.625 -23.922 1 96.62 434 ARG B N 1
ATOM 7889 C CA . ARG B 1 434 ? 3.582 -23.625 -24.297 1 96.62 434 ARG B CA 1
ATOM 7890 C C . ARG B 1 434 ? 4.992 -23.109 -24.031 1 96.62 434 ARG B C 1
ATOM 7892 O O . ARG B 1 434 ? 5.598 -22.469 -24.906 1 96.62 434 ARG B O 1
ATOM 7899 N N . PRO B 1 435 ? 5.477 -23.469 -22.875 1 96.31 435 PRO B N 1
ATOM 7900 C CA . PRO B 1 435 ? 6.777 -22.906 -22.5 1 96.31 435 PRO B CA 1
ATOM 7901 C C . PRO B 1 435 ? 7.922 -23.469 -23.344 1 96.31 435 PRO B C 1
ATOM 7903 O O . PRO B 1 435 ? 7.906 -24.641 -23.719 1 96.31 435 PRO B O 1
ATOM 7906 N N . ARG B 1 436 ? 8.969 -22.656 -23.625 1 94.62 436 ARG B N 1
ATOM 7907 C CA . ARG B 1 436 ? 10.133 -23.031 -24.422 1 94.62 436 ARG B CA 1
ATOM 7908 C C . ARG B 1 436 ? 11.414 -22.953 -23.578 1 94.62 436 ARG B C 1
ATOM 7910 O O . ARG B 1 436 ? 12.516 -23.109 -24.109 1 94.62 436 ARG B O 1
ATOM 7917 N N . GLY B 1 437 ? 11.312 -22.75 -22.297 1 86.62 437 GLY B N 1
ATOM 7918 C CA . GLY B 1 437 ? 12.445 -22.656 -21.375 1 86.62 437 GLY B CA 1
ATOM 7919 C C . GLY B 1 437 ? 12.664 -21.266 -20.828 1 86.62 437 GLY B C 1
ATOM 7920 O O . GLY B 1 437 ? 13.242 -20.406 -21.516 1 86.62 437 GLY B O 1
ATOM 7921 N N . GLY B 1 438 ? 12.305 -20.969 -19.656 1 85.69 438 GLY B N 1
ATOM 7922 C CA . GLY B 1 438 ? 12.586 -19.719 -18.969 1 85.69 438 GLY B CA 1
ATOM 7923 C C . GLY B 1 438 ? 11.656 -18.594 -19.391 1 85.69 438 GLY B C 1
ATOM 7924 O O . GLY B 1 438 ? 11.828 -17.453 -18.953 1 85.69 438 GLY B O 1
ATOM 7925 N N . ASP B 1 439 ? 10.711 -18.859 -20.172 1 92.94 439 ASP B N 1
ATOM 7926 C CA . ASP B 1 439 ? 9.875 -17.812 -20.734 1 92.94 439 ASP B CA 1
ATOM 7927 C C . ASP B 1 439 ? 8.617 -17.594 -19.875 1 92.94 439 ASP B C 1
ATOM 7929 O O . ASP B 1 439 ? 7.816 -16.703 -20.172 1 92.94 439 ASP B O 1
ATOM 7933 N N . TYR B 1 440 ? 8.445 -18.375 -18.812 1 97 440 TYR B N 1
ATOM 7934 C CA . TYR B 1 440 ? 7.219 -18.344 -18.031 1 97 440 TYR B CA 1
ATOM 7935 C C . TYR B 1 440 ? 7.457 -17.703 -16.672 1 97 440 TYR B C 1
ATOM 7937 O O . TYR B 1 440 ? 8.07 -18.312 -15.789 1 97 440 TYR B O 1
ATOM 7945 N N . HIS B 1 441 ? 6.969 -16.453 -16.484 1 97.69 441 HIS B N 1
ATOM 7946 C CA . HIS B 1 441 ? 7.066 -15.711 -15.219 1 97.69 441 HIS B CA 1
ATOM 7947 C C . HIS B 1 441 ? 5.688 -15.289 -14.727 1 97.69 441 HIS B C 1
ATOM 7949 O O . HIS B 1 441 ? 5.266 -14.156 -14.953 1 97.69 441 HIS B O 1
ATOM 7955 N N . VAL B 1 442 ? 5.059 -16.203 -13.961 1 97.94 442 VAL B N 1
ATOM 7956 C CA . VAL B 1 442 ? 3.75 -15.906 -13.383 1 97.94 442 VAL B CA 1
ATOM 7957 C C . VAL B 1 442 ? 3.84 -15.914 -11.859 1 97.94 442 VAL B C 1
ATOM 7959 O O . VAL B 1 442 ? 4.215 -16.922 -11.258 1 97.94 442 VAL B O 1
ATOM 7962 N N . GLU B 1 443 ? 3.617 -14.766 -11.273 1 97.94 443 GLU B N 1
ATOM 7963 C CA . GLU B 1 443 ? 3.545 -14.625 -9.82 1 97.94 443 GLU B CA 1
ATOM 7964 C C . GLU B 1 443 ? 2.154 -14.977 -9.305 1 97.94 443 GLU B C 1
ATOM 7966 O O . GLU B 1 443 ? 1.229 -14.164 -9.391 1 97.94 443 GLU B O 1
ATOM 7971 N N . TYR B 1 444 ? 2.043 -16.141 -8.734 1 97.44 444 TYR B N 1
ATOM 7972 C CA . TYR B 1 444 ? 0.695 -16.578 -8.375 1 97.44 444 TYR B CA 1
ATOM 7973 C C . TYR B 1 444 ? 0.658 -17.125 -6.953 1 97.44 444 TYR B C 1
ATOM 7975 O O . TYR B 1 444 ? -0.328 -17.734 -6.543 1 97.44 444 TYR B O 1
ATOM 7983 N N . GLY B 1 445 ? 1.808 -16.922 -6.195 1 97.38 445 GLY B N 1
ATOM 7984 C CA . GLY B 1 445 ? 1.748 -17.156 -4.762 1 97.38 445 GLY B CA 1
ATOM 7985 C C . GLY B 1 445 ? 0.923 -16.125 -4.02 1 97.38 445 GLY B C 1
ATOM 7986 O O . GLY B 1 445 ? 0.062 -16.469 -3.209 1 97.38 445 GLY B O 1
ATOM 7987 N N . TYR B 1 446 ? 1.211 -14.891 -4.328 1 98.38 446 TYR B N 1
ATOM 7988 C CA . TYR B 1 446 ? 0.515 -13.773 -3.699 1 98.38 446 TYR B CA 1
ATOM 7989 C C . TYR B 1 446 ? -0.455 -13.117 -4.672 1 98.38 446 TYR B C 1
ATOM 7991 O O . TYR B 1 446 ? -1.375 -12.414 -4.262 1 98.38 446 TYR B O 1
ATOM 7999 N N . SER B 1 447 ? -0.25 -13.375 -6.023 1 97.69 447 SER B N 1
ATOM 8000 C CA . SER B 1 447 ? -1.14 -12.914 -7.086 1 97.69 447 SER B CA 1
ATOM 8001 C C . SER B 1 447 ? -1.5 -11.445 -6.914 1 97.69 447 SER B C 1
ATOM 8003 O O . SER B 1 447 ? -2.68 -11.094 -6.852 1 97.69 447 SER B O 1
ATOM 8005 N N . CYS B 1 448 ? -0.558 -10.594 -6.883 1 98 448 CYS B N 1
ATOM 8006 C CA . CYS B 1 448 ? -0.764 -9.18 -6.598 1 98 448 CYS B CA 1
ATOM 8007 C C . CYS B 1 448 ? -1.061 -8.406 -7.875 1 98 448 CYS B C 1
ATOM 8009 O O . CYS B 1 448 ? -0.249 -8.391 -8.805 1 98 448 CYS B O 1
ATOM 8011 N N . MET B 1 449 ? -2.254 -7.742 -7.941 1 97.56 449 MET B N 1
ATOM 8012 C CA . MET B 1 449 ? -2.516 -6.812 -9.039 1 97.56 449 MET B CA 1
ATOM 8013 C C . MET B 1 449 ? -1.504 -5.672 -9.031 1 97.56 449 MET B C 1
ATOM 8015 O O . MET B 1 449 ? -1.244 -5.07 -7.992 1 97.56 449 MET B O 1
ATOM 8019 N N . GLY B 1 450 ? -0.96 -5.375 -10.172 1 97.44 450 GLY B N 1
ATOM 8020 C CA . GLY B 1 450 ? -0.004 -4.285 -10.258 1 97.44 450 GLY B CA 1
ATOM 8021 C C . GLY B 1 450 ? 1.438 -4.754 -10.281 1 97.44 450 GLY B C 1
ATOM 8022 O O . GLY B 1 450 ? 2.355 -3.951 -10.461 1 97.44 450 GLY B O 1
ATOM 8023 N N . TYR B 1 451 ? 1.651 -6.062 -10.188 1 98.69 451 TYR B N 1
ATOM 8024 C CA . TYR B 1 451 ? 2.98 -6.664 -10.18 1 98.69 451 TYR B CA 1
ATOM 8025 C C . TYR B 1 451 ? 3.607 -6.621 -11.57 1 98.69 451 TYR B C 1
ATOM 8027 O O . TYR B 1 451 ? 4.816 -6.426 -11.703 1 98.69 451 TYR B O 1
ATOM 8035 N N . GLU B 1 452 ? 2.91 -6.727 -12.688 1 98.75 452 GLU B N 1
ATOM 8036 C CA . GLU B 1 452 ? 3.365 -7.105 -14.023 1 98.75 452 GLU B CA 1
ATOM 8037 C C . GLU B 1 452 ? 4.324 -6.062 -14.594 1 98.75 452 GLU B C 1
ATOM 8039 O O . GLU B 1 452 ? 5.422 -6.398 -15.039 1 98.75 452 GLU B O 1
ATOM 8044 N N . ILE B 1 453 ? 3.922 -4.824 -14.461 1 98.81 453 ILE B N 1
ATOM 8045 C CA . ILE B 1 453 ? 4.699 -3.773 -15.109 1 98.81 453 ILE B CA 1
ATOM 8046 C C . ILE B 1 453 ? 6.02 -3.578 -14.367 1 98.81 453 ILE B C 1
ATOM 8048 O O . ILE B 1 453 ? 7.094 -3.691 -14.961 1 98.81 453 ILE B O 1
ATOM 8052 N N . PRO B 1 454 ? 5.992 -3.365 -13.031 1 98.88 454 PRO B N 1
ATOM 8053 C CA . PRO B 1 454 ? 7.293 -3.195 -12.383 1 98.88 454 PRO B CA 1
ATOM 8054 C C . PRO B 1 454 ? 8.148 -4.461 -12.438 1 98.88 454 PRO B C 1
ATOM 8056 O O . PRO B 1 454 ? 9.375 -4.375 -12.547 1 98.88 454 PRO B O 1
ATOM 8059 N N . ALA B 1 455 ? 7.555 -5.629 -12.344 1 98.88 455 ALA B N 1
ATOM 8060 C CA . ALA B 1 455 ? 8.328 -6.859 -12.453 1 98.88 455 ALA B CA 1
ATOM 8061 C C . ALA B 1 455 ? 8.992 -6.969 -13.82 1 98.88 455 ALA B C 1
ATOM 8063 O O . ALA B 1 455 ? 10.125 -7.445 -13.938 1 98.88 455 ALA B O 1
ATOM 8064 N N . ALA B 1 456 ? 8.281 -6.594 -14.898 1 98.88 456 ALA B N 1
ATOM 8065 C CA . ALA B 1 456 ? 8.867 -6.602 -16.234 1 98.88 456 ALA B CA 1
ATOM 8066 C C . ALA B 1 456 ? 10.102 -5.711 -16.297 1 98.88 456 ALA B C 1
ATOM 8068 O O . ALA B 1 456 ? 11.086 -6.047 -16.953 1 98.88 456 ALA B O 1
ATOM 8069 N N . ILE B 1 457 ? 10.039 -4.566 -15.602 1 98.88 457 ILE B N 1
ATOM 8070 C CA . ILE B 1 457 ? 11.203 -3.688 -15.492 1 98.88 457 ILE B CA 1
ATOM 8071 C C . ILE B 1 457 ? 12.352 -4.434 -14.82 1 98.88 457 ILE B C 1
ATOM 8073 O O . ILE B 1 457 ? 13.484 -4.402 -15.312 1 98.88 457 ILE B O 1
ATOM 8077 N N . GLY B 1 458 ? 12.062 -5.117 -13.695 1 98.81 458 GLY B N 1
ATOM 8078 C CA . GLY B 1 458 ? 13.078 -5.895 -13.008 1 98.81 458 GLY B CA 1
ATOM 8079 C C . GLY B 1 458 ? 13.703 -6.965 -13.875 1 98.81 458 GLY B C 1
ATOM 8080 O O . GLY B 1 458 ? 14.922 -7.16 -13.844 1 98.81 458 GLY B O 1
ATOM 8081 N N . VAL B 1 459 ? 12.859 -7.699 -14.688 1 98.62 459 VAL B N 1
ATOM 8082 C CA . VAL B 1 459 ? 13.328 -8.742 -15.586 1 98.62 459 VAL B CA 1
ATOM 8083 C C . VAL B 1 459 ? 14.281 -8.141 -16.625 1 98.62 459 VAL B C 1
ATOM 8085 O O . VAL B 1 459 ? 15.352 -8.703 -16.891 1 98.62 459 VAL B O 1
ATOM 8088 N N . ARG B 1 460 ? 13.914 -6.996 -17.172 1 98.44 460 ARG B N 1
ATOM 8089 C CA . ARG B 1 460 ? 14.734 -6.352 -18.188 1 98.44 460 ARG B CA 1
ATOM 8090 C C . ARG B 1 460 ? 16.047 -5.863 -17.594 1 98.44 460 ARG B C 1
ATOM 8092 O O . ARG B 1 460 ? 17.094 -5.941 -18.25 1 98.44 460 ARG B O 1
ATOM 8099 N N . LEU B 1 461 ? 16 -5.34 -16.375 1 98 461 LEU B N 1
ATOM 8100 C CA . LEU B 1 461 ? 17.203 -4.883 -15.688 1 98 461 LEU B CA 1
ATOM 8101 C C . LEU B 1 461 ? 18.156 -6.047 -15.414 1 98 461 LEU B C 1
ATOM 8103 O O . LEU B 1 461 ? 19.359 -5.855 -15.32 1 98 461 LEU B O 1
ATOM 8107 N N . ALA B 1 462 ? 17.594 -7.262 -15.297 1 97.31 462 ALA B N 1
ATOM 8108 C CA . ALA B 1 462 ? 18.406 -8.453 -15.086 1 97.31 462 ALA B CA 1
ATOM 8109 C C . ALA B 1 462 ? 19.031 -8.93 -16.391 1 97.31 462 ALA B C 1
ATOM 8111 O O . ALA B 1 462 ? 19.797 -9.898 -16.406 1 97.31 462 ALA B O 1
ATOM 8112 N N . GLY B 1 463 ? 18.688 -8.32 -17.531 1 95.69 463 GLY B N 1
ATOM 8113 C CA . GLY B 1 463 ? 19.344 -8.586 -18.797 1 95.69 463 GLY B CA 1
ATOM 8114 C C . GLY B 1 463 ? 18.578 -9.562 -19.672 1 95.69 463 GLY B C 1
ATOM 8115 O O . GLY B 1 463 ? 19.125 -10.078 -20.656 1 95.69 463 GLY B O 1
ATOM 8116 N N . ARG B 1 464 ? 17.344 -9.805 -19.312 1 95.19 464 ARG B N 1
ATOM 8117 C CA . ARG B 1 464 ? 16.531 -10.719 -20.109 1 95.19 464 ARG B CA 1
ATOM 8118 C C . ARG B 1 464 ? 15.531 -9.953 -20.969 1 95.19 464 ARG B C 1
ATOM 8120 O O . ARG B 1 464 ? 15 -8.922 -20.547 1 95.19 464 ARG B O 1
ATOM 8127 N N . GLY B 1 465 ? 15.234 -10.523 -22.234 1 92.62 465 GLY B N 1
ATOM 8128 C CA . GLY B 1 465 ? 14.25 -9.961 -23.141 1 92.62 465 GLY B CA 1
ATOM 8129 C C . GLY B 1 465 ? 14.219 -10.648 -24.484 1 92.62 465 GLY B C 1
ATOM 8130 O O . GLY B 1 465 ? 15.086 -11.469 -24.797 1 92.62 465 GLY B O 1
ATOM 8131 N N . PRO B 1 466 ? 13.148 -10.312 -25.219 1 97.19 466 PRO B N 1
ATOM 8132 C CA . PRO B 1 466 ? 12.047 -9.367 -25 1 97.19 466 PRO B CA 1
ATOM 8133 C C . PRO B 1 466 ? 11.164 -9.75 -23.828 1 97.19 466 PRO B C 1
ATOM 8135 O O . PRO B 1 466 ? 10.984 -10.938 -23.531 1 97.19 466 PRO B O 1
ATOM 8138 N N . VAL B 1 467 ? 10.688 -8.773 -23.078 1 98.56 467 VAL B N 1
ATOM 8139 C CA . VAL B 1 467 ? 9.828 -9.008 -21.922 1 98.56 467 VAL B CA 1
ATOM 8140 C C . VAL B 1 467 ? 8.422 -8.508 -22.219 1 98.56 467 VAL B C 1
ATOM 8142 O O . VAL B 1 467 ? 8.234 -7.355 -22.625 1 98.56 467 VAL B O 1
ATOM 8145 N N . TRP B 1 468 ? 7.391 -9.352 -22.016 1 98.75 468 TRP B N 1
ATOM 8146 C CA . TRP B 1 468 ? 5.98 -9.031 -22.219 1 98.75 468 TRP B CA 1
ATOM 8147 C C . TRP B 1 468 ? 5.242 -8.992 -20.875 1 98.75 468 TRP B C 1
ATOM 8149 O O . TRP B 1 468 ? 5.066 -10.031 -20.234 1 98.75 468 TRP B O 1
ATOM 8159 N N . ALA B 1 469 ? 4.859 -7.816 -20.453 1 98.81 469 ALA B N 1
ATOM 8160 C CA . ALA B 1 469 ? 3.936 -7.711 -19.328 1 98.81 469 ALA B CA 1
ATOM 8161 C C . ALA B 1 469 ? 2.486 -7.828 -19.797 1 98.81 469 ALA B C 1
ATOM 8163 O O . ALA B 1 469 ? 1.981 -6.957 -20.5 1 98.81 469 ALA B O 1
ATOM 8164 N N . LEU B 1 470 ? 1.803 -8.906 -19.469 1 98.75 470 LEU B N 1
ATOM 8165 C CA . LEU B 1 470 ? 0.388 -9.094 -19.781 1 98.75 470 LEU B CA 1
ATOM 8166 C C . LEU B 1 470 ? -0.484 -8.57 -18.641 1 98.75 470 LEU B C 1
ATOM 8168 O O . LEU B 1 470 ? -0.428 -9.086 -17.516 1 98.75 470 LEU B O 1
ATOM 8172 N N . VAL B 1 471 ? -1.305 -7.594 -18.969 1 98.19 471 VAL B N 1
ATOM 8173 C CA . VAL B 1 471 ? -1.981 -6.848 -17.922 1 98.19 471 VAL B CA 1
ATOM 8174 C C . VAL B 1 471 ? -3.459 -6.68 -18.266 1 98.19 471 VAL B C 1
ATOM 8176 O O . VAL B 1 471 ? -3.795 -6.184 -19.344 1 98.19 471 VAL B O 1
ATOM 8179 N N . GLY B 1 472 ? -4.395 -7.113 -17.328 1 97.19 472 GLY B N 1
ATOM 8180 C CA . GLY B 1 472 ? -5.793 -6.742 -17.469 1 97.19 472 GLY B CA 1
ATOM 8181 C C . GLY B 1 472 ? -6.062 -5.285 -17.156 1 97.19 472 GLY B C 1
ATOM 8182 O O . GLY B 1 472 ? -5.25 -4.629 -16.5 1 97.19 472 GLY B O 1
ATOM 8183 N N . ASP B 1 473 ? -7.234 -4.766 -17.594 1 97 473 ASP B N 1
ATOM 8184 C CA . ASP B 1 473 ? -7.551 -3.359 -17.375 1 97 473 ASP B CA 1
ATOM 8185 C C . ASP B 1 473 ? -7.676 -3.053 -15.883 1 97 473 ASP B C 1
ATOM 8187 O O . ASP B 1 473 ? -7.285 -1.973 -15.438 1 97 473 ASP B O 1
ATOM 8191 N N . GLY B 1 474 ? -8.242 -3.975 -15.039 1 96.5 474 GLY B N 1
ATOM 8192 C CA . GLY B 1 474 ? -8.297 -3.773 -13.602 1 96.5 474 GLY B CA 1
ATOM 8193 C C . GLY B 1 474 ? -6.926 -3.629 -12.961 1 96.5 474 GLY B C 1
ATOM 8194 O O . GLY B 1 474 ? -6.699 -2.719 -12.164 1 96.5 474 GLY B O 1
ATOM 8195 N N . THR B 1 475 ? -6.023 -4.539 -13.352 1 97.12 475 THR B N 1
ATOM 8196 C CA . THR B 1 475 ? -4.645 -4.496 -12.875 1 97.12 475 THR B CA 1
ATOM 8197 C C . THR B 1 475 ? -3.951 -3.217 -13.336 1 97.12 475 THR B C 1
ATOM 8199 O O . THR B 1 475 ? -3.229 -2.584 -12.562 1 97.12 475 THR B O 1
ATOM 8202 N N . TYR B 1 476 ? -4.18 -2.822 -14.57 1 98.19 476 TYR B N 1
ATOM 8203 C CA . TYR B 1 476 ? -3.57 -1.612 -15.109 1 98.19 476 TYR B CA 1
ATOM 8204 C C . TYR B 1 476 ? -3.982 -0.387 -14.305 1 98.19 476 TYR B C 1
ATOM 8206 O O . TYR B 1 476 ? -3.133 0.416 -13.906 1 98.19 476 TYR B O 1
ATOM 8214 N N . LEU B 1 477 ? -5.219 -0.288 -14.031 1 97.81 477 LEU B N 1
ATOM 8215 C CA . LEU B 1 477 ? -5.754 0.881 -13.344 1 97.81 477 LEU B CA 1
ATOM 8216 C C . LEU B 1 477 ? -5.277 0.926 -11.898 1 97.81 477 LEU B C 1
ATOM 8218 O O . LEU B 1 477 ? -5.273 1.989 -11.273 1 97.81 477 LEU B O 1
ATOM 8222 N N . MET B 1 478 ? -4.875 -0.158 -11.383 1 96.75 478 MET B N 1
ATOM 8223 C CA . MET B 1 478 ? -4.43 -0.184 -9.992 1 96.75 478 MET B CA 1
ATOM 8224 C C . MET B 1 478 ? -3.039 0.426 -9.859 1 96.75 478 MET B C 1
ATOM 8226 O O . MET B 1 478 ? -2.742 1.084 -8.859 1 96.75 478 MET B O 1
ATOM 8230 N N . MET B 1 479 ? -2.139 0.225 -10.836 1 95.81 479 MET B N 1
ATOM 8231 C CA . MET B 1 479 ? -0.777 0.726 -10.672 1 95.81 479 MET B CA 1
ATOM 8232 C C . MET B 1 479 ? -0.073 0.851 -12.016 1 95.81 479 MET B C 1
ATOM 8234 O O . MET B 1 479 ? 0.872 0.112 -12.297 1 95.81 479 MET B O 1
ATOM 8238 N N . PRO B 1 480 ? -0.386 1.878 -12.781 1 97.5 480 PRO B N 1
ATOM 8239 C CA . PRO B 1 480 ? 0.16 1.968 -14.141 1 97.5 480 PRO B CA 1
ATOM 8240 C C . PRO B 1 480 ? 1.45 2.781 -14.203 1 97.5 480 PRO B C 1
ATOM 8242 O O . PRO B 1 480 ? 2.18 2.713 -15.195 1 97.5 480 PRO B O 1
ATOM 8245 N N . THR B 1 481 ? 1.801 3.488 -13.18 1 96.69 481 THR B N 1
ATOM 8246 C CA . THR B 1 481 ? 2.613 4.684 -13.383 1 96.69 481 THR B CA 1
ATOM 8247 C C . THR B 1 481 ? 4.094 4.32 -13.461 1 96.69 481 THR B C 1
ATOM 8249 O O . THR B 1 481 ? 4.922 5.145 -13.859 1 96.69 481 THR B O 1
ATOM 8252 N N . GLU B 1 482 ? 4.473 3.064 -13.141 1 98.12 482 GLU B N 1
ATOM 8253 C CA . GLU B 1 482 ? 5.871 2.686 -13.312 1 98.12 482 GLU B CA 1
ATOM 8254 C C . GLU B 1 482 ? 6.242 2.629 -14.797 1 98.12 482 GLU B C 1
ATOM 8256 O O . GLU B 1 482 ? 7.418 2.492 -15.141 1 98.12 482 GLU B O 1
ATOM 8261 N N . LEU B 1 483 ? 5.281 2.762 -15.68 1 98.75 483 LEU B N 1
ATOM 8262 C CA . LEU B 1 483 ? 5.594 2.973 -17.094 1 98.75 483 LEU B CA 1
ATOM 8263 C C . LEU B 1 483 ? 6.551 4.145 -17.266 1 98.75 483 LEU B C 1
ATOM 8265 O O . LEU B 1 483 ? 7.43 4.109 -18.125 1 98.75 483 LEU B O 1
ATOM 8269 N N . VAL B 1 484 ? 6.383 5.164 -16.406 1 98.56 484 VAL B N 1
ATOM 8270 C CA . VAL B 1 484 ? 7.25 6.336 -16.438 1 98.56 484 VAL B CA 1
ATOM 8271 C C . VAL B 1 484 ? 8.688 5.926 -16.125 1 98.56 484 VAL B C 1
ATOM 8273 O O . VAL B 1 484 ? 9.633 6.453 -16.719 1 98.56 484 VAL B O 1
ATOM 8276 N N . THR B 1 485 ? 8.852 4.965 -15.188 1 98.31 485 THR B N 1
ATOM 8277 C CA . THR B 1 485 ? 10.18 4.461 -14.836 1 98.31 485 THR B CA 1
ATOM 8278 C C . THR B 1 485 ? 10.805 3.719 -16.016 1 98.31 485 THR B C 1
ATOM 8280 O O . THR B 1 485 ? 12 3.861 -16.281 1 98.31 485 THR B O 1
ATOM 8283 N N . ALA B 1 486 ? 10.023 2.893 -16.719 1 98.69 486 ALA B N 1
ATOM 8284 C CA . ALA B 1 486 ? 10.531 2.195 -17.891 1 98.69 486 ALA B CA 1
ATOM 8285 C C . ALA B 1 486 ? 11.047 3.184 -18.938 1 98.69 486 ALA B C 1
ATOM 8287 O O . ALA B 1 486 ? 12.094 2.965 -19.547 1 98.69 486 ALA B O 1
ATOM 8288 N N . VAL B 1 487 ? 10.273 4.238 -19.156 1 98.38 487 VAL B N 1
ATOM 8289 C CA . VAL B 1 487 ? 10.641 5.277 -20.109 1 98.38 487 VAL B CA 1
ATOM 8290 C C . VAL B 1 487 ? 11.914 5.98 -19.641 1 98.38 487 VAL B C 1
ATOM 8292 O O . VAL B 1 487 ? 12.844 6.184 -20.422 1 98.38 487 VAL B O 1
ATOM 8295 N N . GLN B 1 488 ? 11.953 6.332 -18.344 1 97.94 488 GLN B N 1
ATOM 8296 C CA . GLN B 1 488 ? 13.094 7.051 -17.781 1 97.94 488 GLN B CA 1
ATOM 8297 C C . GLN B 1 488 ? 14.375 6.234 -17.906 1 97.94 488 GLN B C 1
ATOM 8299 O O . GLN B 1 488 ? 15.445 6.781 -18.188 1 97.94 488 GLN B O 1
ATOM 8304 N N . GLU B 1 489 ? 14.273 4.93 -17.719 1 97 489 GLU B N 1
ATOM 8305 C CA . GLU B 1 489 ? 15.422 4.031 -17.75 1 97 489 GLU B CA 1
ATOM 8306 C C . GLU B 1 489 ? 15.711 3.553 -19.172 1 97 489 GLU B C 1
ATOM 8308 O O . GLU B 1 489 ? 16.703 2.861 -19.406 1 97 489 GLU B O 1
ATOM 8313 N N . GLY B 1 490 ? 14.883 3.877 -20.125 1 96.38 490 GLY B N 1
ATOM 8314 C CA . GLY B 1 490 ? 15.062 3.475 -21.5 1 96.38 490 GLY B CA 1
ATOM 8315 C C . GLY B 1 490 ? 14.93 1.978 -21.719 1 96.38 490 GLY B C 1
ATOM 8316 O O . GLY B 1 490 ? 15.672 1.387 -22.5 1 96.38 490 GLY B O 1
ATOM 8317 N N . LEU B 1 491 ? 14.047 1.338 -20.984 1 98 491 LEU B N 1
ATOM 8318 C CA . LEU B 1 491 ? 13.875 -0.109 -21.047 1 98 491 LEU B CA 1
ATOM 8319 C C . LEU B 1 491 ? 12.766 -0.48 -22.031 1 98 491 LEU B C 1
ATOM 8321 O O . LEU B 1 491 ? 11.625 -0.038 -21.875 1 98 491 LEU B O 1
ATOM 8325 N N . ASP B 1 492 ? 12.992 -1.306 -22.969 1 98.44 492 ASP B N 1
ATOM 8326 C CA . ASP B 1 492 ? 12.062 -1.628 -24.047 1 98.44 492 ASP B CA 1
ATOM 8327 C C . ASP B 1 492 ? 11.125 -2.764 -23.641 1 98.44 492 ASP B C 1
ATOM 8329 O O . ASP B 1 492 ? 10.961 -3.738 -24.375 1 98.44 492 ASP B O 1
ATOM 8333 N N . ILE B 1 493 ? 10.461 -2.666 -22.547 1 98.75 493 ILE B N 1
ATOM 8334 C CA . ILE B 1 493 ? 9.445 -3.652 -22.172 1 98.75 493 ILE B CA 1
ATOM 8335 C C . ILE B 1 493 ? 8.227 -3.498 -23.062 1 98.75 493 ILE B C 1
ATOM 8337 O O . ILE B 1 493 ? 7.984 -2.424 -23.625 1 98.75 493 ILE B O 1
ATOM 8341 N N . LYS B 1 494 ? 7.5 -4.586 -23.266 1 98.88 494 LYS B N 1
ATOM 8342 C CA . LYS B 1 494 ? 6.227 -4.605 -23.969 1 98.88 494 LYS B CA 1
ATOM 8343 C C . LYS B 1 494 ? 5.062 -4.84 -23.016 1 98.88 494 LYS B C 1
ATOM 8345 O O . LYS B 1 494 ? 5.062 -5.812 -22.25 1 98.88 494 LYS B O 1
ATOM 8350 N N . VAL B 1 495 ? 4.145 -3.934 -23.047 1 98.88 495 VAL B N 1
ATOM 8351 C CA . VAL B 1 495 ? 2.967 -4.066 -22.188 1 98.88 495 VAL B CA 1
ATOM 8352 C C . VAL B 1 495 ? 1.746 -4.387 -23.047 1 98.88 495 VAL B C 1
ATOM 8354 O O . VAL B 1 495 ? 1.362 -3.6 -23.922 1 98.88 495 VAL B O 1
ATOM 8357 N N . VAL B 1 496 ? 1.149 -5.527 -22.828 1 98.88 496 VAL B N 1
ATOM 8358 C CA . VAL B 1 496 ? -0.092 -5.895 -23.5 1 98.88 496 VAL B CA 1
ATOM 8359 C C . VAL B 1 496 ? -1.271 -5.707 -22.547 1 98.88 496 VAL B C 1
ATOM 8361 O O . VAL B 1 496 ? -1.418 -6.449 -21.578 1 98.88 496 VAL B O 1
ATOM 8364 N N . ILE B 1 497 ? -2.07 -4.715 -22.844 1 98.69 497 ILE B N 1
ATOM 8365 C CA . ILE B 1 497 ? -3.27 -4.477 -22.047 1 98.69 497 ILE B CA 1
ATOM 8366 C C . ILE B 1 497 ? -4.453 -5.227 -22.656 1 98.69 497 ILE B C 1
ATOM 8368 O O . ILE B 1 497 ? -4.809 -4.996 -23.812 1 98.69 497 ILE B O 1
ATOM 8372 N N . LEU B 1 498 ? -4.965 -6.16 -21.938 1 97.62 498 LEU B N 1
ATOM 8373 C CA . LEU B 1 498 ? -6.195 -6.84 -22.328 1 97.62 498 LEU B CA 1
ATOM 8374 C C . LEU B 1 498 ? -7.406 -6.203 -21.656 1 97.62 498 LEU B C 1
ATOM 8376 O O . LEU B 1 498 ? -7.656 -6.43 -20.469 1 97.62 498 LEU B O 1
ATOM 8380 N N . GLN B 1 499 ? -8.148 -5.477 -22.391 1 96.69 499 GLN B N 1
ATOM 8381 C CA . GLN B 1 499 ? -9.25 -4.707 -21.812 1 96.69 499 GLN B CA 1
ATOM 8382 C C . GLN B 1 499 ? -10.578 -5.438 -22 1 96.69 499 GLN B C 1
ATOM 8384 O O . GLN B 1 499 ? -11 -5.703 -23.125 1 96.69 499 GLN B O 1
ATOM 8389 N N . ASN B 1 500 ? -11.156 -5.77 -20.906 1 94.25 500 ASN B N 1
ATOM 8390 C CA . ASN B 1 500 ? -12.477 -6.398 -20.906 1 94.25 500 ASN B CA 1
ATOM 8391 C C . ASN B 1 500 ? -13.469 -5.621 -20.047 1 94.25 500 ASN B C 1
ATOM 8393 O O . ASN B 1 500 ? -14.57 -6.105 -19.781 1 94.25 500 ASN B O 1
ATOM 8397 N N . HIS B 1 501 ? -13.148 -4.426 -19.516 1 94.62 501 HIS B N 1
ATOM 8398 C CA . HIS B 1 501 ? -13.992 -3.416 -18.891 1 94.62 501 HIS B CA 1
ATOM 8399 C C . HIS B 1 501 ? -14.531 -3.902 -17.547 1 94.62 501 HIS B C 1
ATOM 8401 O O . HIS B 1 501 ? -15.734 -3.812 -17.281 1 94.62 501 HIS B O 1
ATOM 8407 N N . GLY B 1 502 ? -13.719 -4.355 -16.719 1 93.56 502 GLY B N 1
ATOM 8408 C CA . GLY B 1 502 ? -14.07 -4.738 -15.359 1 93.56 502 GLY B CA 1
ATOM 8409 C C . GLY B 1 502 ? -13.164 -5.801 -14.773 1 93.56 502 GLY B C 1
ATOM 8410 O O . GLY B 1 502 ? -12.172 -6.191 -15.406 1 93.56 502 GLY B O 1
ATOM 8411 N N . TYR B 1 503 ? -13.43 -6.164 -13.562 1 94.12 503 TYR B N 1
ATOM 8412 C CA . TYR B 1 503 ? -12.789 -7.324 -12.945 1 94.12 503 TYR B CA 1
ATOM 8413 C C . TYR B 1 503 ? -13.414 -8.617 -13.453 1 94.12 503 TYR B C 1
ATOM 8415 O O . TYR B 1 503 ? -14.086 -9.328 -12.695 1 94.12 503 TYR B O 1
ATOM 8423 N N . ALA B 1 504 ? -13.102 -8.977 -14.695 1 91.44 504 ALA B N 1
ATOM 8424 C CA . ALA B 1 504 ? -13.836 -10.031 -15.391 1 91.44 504 ALA B CA 1
ATOM 8425 C C . ALA B 1 504 ? -13.625 -11.383 -14.719 1 91.44 504 ALA B C 1
ATOM 8427 O O . ALA B 1 504 ? -14.555 -12.188 -14.617 1 91.44 504 ALA B O 1
ATOM 8428 N N . SER B 1 505 ? -12.383 -11.641 -14.344 1 92.38 505 SER B N 1
ATOM 8429 C CA . SER B 1 505 ? -12.117 -12.891 -13.641 1 92.38 505 SER B CA 1
ATOM 8430 C C . SER B 1 505 ? -12.977 -13.016 -12.391 1 92.38 505 SER B C 1
ATOM 8432 O O . SER B 1 505 ? -13.625 -14.039 -12.18 1 92.38 505 SER B O 1
ATOM 8434 N N . ILE B 1 506 ? -13.07 -12 -11.617 1 95.19 506 ILE B N 1
ATOM 8435 C CA . ILE B 1 506 ? -13.828 -12.008 -10.367 1 95.19 506 ILE B CA 1
ATOM 8436 C C . ILE B 1 506 ? -15.32 -11.961 -10.672 1 95.19 506 ILE B C 1
ATOM 8438 O O . ILE B 1 506 ? -16.125 -12.539 -9.945 1 95.19 506 ILE B O 1
ATOM 8442 N N . GLY B 1 507 ? -15.68 -11.234 -11.742 1 94.81 507 GLY B N 1
ATOM 8443 C CA . GLY B 1 507 ? -17.062 -11.289 -12.172 1 94.81 507 GLY B CA 1
ATOM 8444 C C . GLY B 1 507 ? -17.562 -12.703 -12.43 1 94.81 507 GLY B C 1
ATOM 8445 O O . GLY B 1 507 ? -18.672 -13.062 -12.031 1 94.81 507 GLY B O 1
ATOM 8446 N N . GLY B 1 508 ? -16.703 -13.5 -13.195 1 93.31 508 GLY B N 1
ATOM 8447 C CA . GLY B 1 508 ? -17.031 -14.906 -13.414 1 93.31 508 GLY B CA 1
ATOM 8448 C C . GLY B 1 508 ? -17.156 -15.695 -12.125 1 93.31 508 GLY B C 1
ATOM 8449 O O . GLY B 1 508 ? -18.094 -16.469 -11.953 1 93.31 508 GLY B O 1
ATOM 8450 N N . LEU B 1 509 ? -16.172 -15.492 -11.227 1 95.12 509 LEU B N 1
ATOM 8451 C CA . LEU B 1 509 ? -16.219 -16.156 -9.93 1 95.12 509 LEU B CA 1
ATOM 8452 C C . LEU B 1 509 ? -17.469 -15.758 -9.148 1 95.12 509 LEU B C 1
ATOM 8454 O O . LEU B 1 509 ? -18.125 -16.594 -8.539 1 95.12 509 LEU B O 1
ATOM 8458 N N . SER B 1 510 ? -17.75 -14.422 -9.141 1 96.75 510 SER B N 1
ATOM 8459 C CA . SER B 1 510 ? -18.906 -13.883 -8.445 1 96.75 510 SER B CA 1
ATOM 8460 C C . SER B 1 510 ? -20.188 -14.57 -8.898 1 96.75 510 SER B C 1
ATOM 8462 O O . SER B 1 510 ? -21.031 -14.953 -8.078 1 96.75 510 SER B O 1
ATOM 8464 N N . ARG B 1 511 ? -20.406 -14.766 -10.141 1 95.25 511 ARG B N 1
ATOM 8465 C CA . ARG B 1 511 ? -21.578 -15.43 -10.68 1 95.25 511 ARG B CA 1
ATOM 8466 C C . ARG B 1 511 ? -21.609 -16.906 -10.266 1 95.25 511 ARG B C 1
ATOM 8468 O O . ARG B 1 511 ? -22.672 -17.422 -9.906 1 95.25 511 ARG B O 1
ATOM 8475 N N . ALA B 1 512 ? -20.422 -17.484 -10.289 1 94.25 512 ALA B N 1
ATOM 8476 C CA . ALA B 1 512 ? -20.328 -18.906 -9.961 1 94.25 512 ALA B CA 1
ATOM 8477 C C . ALA B 1 512 ? -20.688 -19.156 -8.5 1 94.25 512 ALA B C 1
ATOM 8479 O O . ALA B 1 512 ? -21.219 -20.219 -8.164 1 94.25 512 ALA B O 1
ATOM 8480 N N . VAL B 1 513 ? -20.438 -18.156 -7.625 1 96.06 513 VAL B N 1
ATOM 8481 C CA . VAL B 1 513 ? -20.609 -18.391 -6.199 1 96.06 513 VAL B CA 1
ATOM 8482 C C . VAL B 1 513 ? -21.875 -17.688 -5.707 1 96.06 513 VAL B C 1
ATOM 8484 O O . VAL B 1 513 ? -22.094 -17.578 -4.5 1 96.06 513 VAL B O 1
ATOM 8487 N N . GLY B 1 514 ? -22.656 -17.156 -6.602 1 96.06 514 GLY B N 1
ATOM 8488 C CA . GLY B 1 514 ? -23.984 -16.656 -6.262 1 96.06 514 GLY B CA 1
ATOM 8489 C C . GLY B 1 514 ? -24 -15.18 -5.934 1 96.06 514 GLY B C 1
ATOM 8490 O O . GLY B 1 514 ? -25 -14.672 -5.402 1 96.06 514 GLY B O 1
ATOM 8491 N N . ALA B 1 515 ? -22.969 -14.414 -6.227 1 96.62 515 ALA B N 1
ATOM 8492 C CA . ALA B 1 515 ? -22.922 -12.984 -5.945 1 96.62 515 ALA B CA 1
ATOM 8493 C C . ALA B 1 515 ? -23.234 -12.164 -7.195 1 96.62 515 ALA B C 1
ATOM 8495 O O . ALA B 1 515 ? -23.078 -10.938 -7.199 1 96.62 515 ALA B O 1
ATOM 8496 N N . GLU B 1 516 ? -23.594 -12.812 -8.242 1 96.12 516 GLU B N 1
ATOM 8497 C CA . GLU B 1 516 ? -24.281 -12.297 -9.43 1 96.12 516 GLU B CA 1
ATOM 8498 C C . GLU B 1 516 ? -23.469 -11.188 -10.094 1 96.12 516 GLU B C 1
ATOM 8500 O O . GLU B 1 516 ? -24.047 -10.227 -10.609 1 96.12 516 GLU B O 1
ATOM 8505 N N . GLY B 1 517 ? -22.141 -11.203 -10.008 1 95.38 517 GLY B N 1
ATOM 8506 C CA . GLY B 1 517 ? -21.281 -10.242 -10.688 1 95.38 517 GLY B CA 1
ATOM 8507 C C . GLY B 1 517 ? -21.312 -8.859 -10.055 1 95.38 517 GLY B C 1
ATOM 8508 O O . GLY B 1 517 ? -20.766 -7.906 -10.609 1 95.38 517 GLY B O 1
ATOM 8509 N N . PHE B 1 518 ? -21.859 -8.727 -8.836 1 95.81 518 PHE B N 1
ATOM 8510 C CA . PHE B 1 518 ? -22.047 -7.469 -8.125 1 95.81 518 PHE B CA 1
ATOM 8511 C C . PHE B 1 518 ? -20.719 -6.734 -7.965 1 95.81 518 PHE B C 1
ATOM 8513 O O . PHE B 1 518 ? -19.75 -7.301 -7.457 1 95.81 518 PHE B O 1
ATOM 8520 N N . GLY B 1 519 ? -20.688 -5.508 -8.422 1 95.62 519 GLY B N 1
ATOM 8521 C CA . GLY B 1 519 ? -19.547 -4.625 -8.18 1 95.62 519 GLY B CA 1
ATOM 8522 C C . GLY B 1 519 ? -18.297 -5.039 -8.93 1 95.62 519 GLY B C 1
ATOM 8523 O O . GLY B 1 519 ? -17.188 -4.75 -8.492 1 95.62 519 GLY B O 1
ATOM 8524 N N . THR B 1 520 ? -18.406 -5.746 -10.117 1 96 520 THR B N 1
ATOM 8525 C CA . THR B 1 520 ? -17.203 -6.25 -10.789 1 96 520 THR B CA 1
ATOM 8526 C C . THR B 1 520 ? -17.094 -5.66 -12.188 1 96 520 THR B C 1
ATOM 8528 O O . THR B 1 520 ? -16.094 -5.875 -12.875 1 96 520 THR B O 1
ATOM 8531 N N . ALA B 1 521 ? -18.094 -4.879 -12.648 1 95 521 ALA B N 1
ATOM 8532 C CA . ALA B 1 521 ? -18.062 -4.293 -13.984 1 95 521 ALA B CA 1
ATOM 8533 C C . ALA B 1 521 ? -17.703 -2.811 -13.93 1 95 521 ALA B C 1
ATOM 8535 O O . ALA B 1 521 ? -18.094 -2.109 -12.992 1 95 521 ALA B O 1
ATOM 8536 N N . TYR B 1 522 ? -16.953 -2.346 -14.883 1 96.44 522 TYR B N 1
ATOM 8537 C CA . TYR B 1 522 ? -16.656 -0.924 -15.031 1 96.44 522 TYR B CA 1
ATOM 8538 C C . TYR B 1 522 ? -17.703 -0.236 -15.898 1 96.44 522 TYR B C 1
ATOM 8540 O O . TYR B 1 522 ? -17.5 -0.058 -17.109 1 96.44 522 TYR B O 1
ATOM 8548 N N . ARG B 1 523 ? -18.812 0.099 -15.211 1 97.06 523 ARG B N 1
ATOM 8549 C CA . ARG B 1 523 ? -19.953 0.722 -15.867 1 97.06 523 ARG B CA 1
ATOM 8550 C C . ARG B 1 523 ? -20.375 1.999 -15.141 1 97.06 523 ARG B C 1
ATOM 8552 O O . ARG B 1 523 ? -20.172 2.127 -13.93 1 97.06 523 ARG B O 1
ATOM 8559 N N . GLU B 1 524 ? -20.859 2.91 -15.867 1 96.44 524 GLU B N 1
ATOM 8560 C CA . GLU B 1 524 ? -21.469 4.09 -15.258 1 96.44 524 GLU B CA 1
ATOM 8561 C C . GLU B 1 524 ? -22.672 3.707 -14.383 1 96.44 524 GLU B C 1
ATOM 8563 O O . GLU B 1 524 ? -23.266 2.643 -14.57 1 96.44 524 GLU B O 1
ATOM 8568 N N . LEU B 1 525 ? -22.891 4.57 -13.453 1 94.62 525 LEU B N 1
ATOM 8569 C CA . LEU B 1 525 ? -24.094 4.375 -12.641 1 94.62 525 LEU B CA 1
ATOM 8570 C C . LEU B 1 525 ? -25.344 4.5 -13.492 1 94.62 525 LEU B C 1
ATOM 8572 O O . LEU B 1 525 ? -25.5 5.473 -14.242 1 94.62 525 LEU B O 1
ATOM 8576 N N . ALA B 1 526 ? -26.234 3.512 -13.359 1 94.62 526 ALA B N 1
ATOM 8577 C CA . ALA B 1 526 ? -27.562 3.6 -13.953 1 94.62 526 ALA B CA 1
ATOM 8578 C C . ALA B 1 526 ? -28.5 4.402 -13.062 1 94.62 526 ALA B C 1
ATOM 8580 O O . ALA B 1 526 ? -28.188 4.68 -11.898 1 94.62 526 ALA B O 1
ATOM 8581 N N . PRO B 1 527 ? -29.609 4.77 -13.555 1 92.31 527 PRO B N 1
ATOM 8582 C CA . PRO B 1 527 ? -30.547 5.555 -12.758 1 92.31 527 PRO B CA 1
ATOM 8583 C C . PRO B 1 527 ? -30.969 4.844 -11.469 1 92.31 527 PRO B C 1
ATOM 8585 O O . PRO B 1 527 ? -31.281 5.496 -10.469 1 92.31 527 PRO B O 1
ATOM 8588 N N . ASP B 1 528 ? -30.906 3.543 -11.492 1 89.62 528 ASP B N 1
ATOM 8589 C CA . ASP B 1 528 ? -31.312 2.795 -10.312 1 89.62 528 ASP B CA 1
ATOM 8590 C C . ASP B 1 528 ? -30.172 2.645 -9.32 1 89.62 528 ASP B C 1
ATOM 8592 O O . ASP B 1 528 ? -30.312 1.967 -8.297 1 89.62 528 ASP B O 1
ATOM 8596 N N . GLY B 1 529 ? -29.078 3.207 -9.672 1 87.56 529 GLY B N 1
ATOM 8597 C CA . GLY B 1 529 ? -27.953 3.238 -8.734 1 87.56 529 GLY B CA 1
ATOM 8598 C C . GLY B 1 529 ? -27.031 2.045 -8.875 1 87.56 529 GLY B C 1
ATOM 8599 O O . GLY B 1 529 ? -26.062 1.918 -8.125 1 87.56 529 GLY B O 1
ATOM 8600 N N . THR B 1 530 ? -27.328 1.161 -9.844 1 89.75 530 THR B N 1
ATOM 8601 C CA . THR B 1 530 ? -26.469 0.002 -10.07 1 89.75 530 THR B CA 1
ATOM 8602 C C . THR B 1 530 ? -25.391 0.321 -11.102 1 89.75 530 THR B C 1
ATOM 8604 O O . THR B 1 530 ? -25.531 1.267 -11.883 1 89.75 530 THR B O 1
ATOM 8607 N N . TYR B 1 531 ? -24.297 -0.422 -11.102 1 92.75 531 TYR B N 1
ATOM 8608 C CA . TYR B 1 531 ? -23.219 -0.25 -12.07 1 92.75 531 TYR B CA 1
ATOM 8609 C C . TYR B 1 531 ? -23.5 -1.024 -13.352 1 92.75 531 TYR B C 1
ATOM 8611 O O . TYR B 1 531 ? -22.734 -1.909 -13.734 1 92.75 531 TYR B O 1
ATOM 8619 N N . THR B 1 532 ? -24.641 -0.684 -13.945 1 92.81 532 THR B N 1
ATOM 8620 C CA . THR B 1 532 ? -25.062 -1.398 -15.141 1 92.81 532 THR B CA 1
ATOM 8621 C C . THR B 1 532 ? -25.234 -0.437 -16.312 1 92.81 532 THR B C 1
ATOM 8623 O O . THR B 1 532 ? -25.812 -0.8 -17.344 1 92.81 532 THR B O 1
ATOM 8626 N N . GLY B 1 533 ? -24.75 0.793 -16.156 1 95.69 533 GLY B N 1
ATOM 8627 C CA . GLY B 1 533 ? -24.844 1.771 -17.234 1 95.69 533 GLY B CA 1
ATOM 8628 C C . GLY B 1 533 ? -23.859 1.519 -18.344 1 95.69 533 GLY B C 1
ATOM 8629 O O . GLY B 1 533 ? -23.484 0.373 -18.609 1 95.69 533 GLY B O 1
ATOM 8630 N N . ASP B 1 534 ? -23.547 2.529 -19.062 1 95.25 534 ASP B N 1
ATOM 8631 C CA . ASP B 1 534 ? -22.609 2.445 -20.172 1 95.25 534 ASP B CA 1
ATOM 8632 C C . ASP B 1 534 ? -21.188 2.184 -19.672 1 95.25 534 ASP B C 1
ATOM 8634 O O . ASP B 1 534 ? -20.875 2.418 -18.5 1 95.25 534 ASP B O 1
ATOM 8638 N N . PRO B 1 535 ? -20.359 1.605 -20.562 1 94.44 535 PRO B N 1
ATOM 8639 C CA . PRO B 1 535 ? -18.953 1.478 -20.172 1 94.44 535 PRO B CA 1
ATOM 8640 C C . PRO B 1 535 ? -18.328 2.814 -19.797 1 94.44 535 PRO B C 1
ATOM 8642 O O . PRO B 1 535 ? -18.672 3.852 -20.359 1 94.44 535 PRO B O 1
ATOM 8645 N N . LEU B 1 536 ? -17.469 2.836 -18.875 1 96.81 536 LEU B N 1
ATOM 8646 C CA . LEU B 1 536 ? -16.781 4.055 -18.453 1 96.81 536 LEU B CA 1
ATOM 8647 C C . LEU B 1 536 ? -15.969 4.652 -19.578 1 96.81 536 LEU B C 1
ATOM 8649 O O . LEU B 1 536 ? -15.414 3.924 -20.406 1 96.81 536 LEU B O 1
ATOM 8653 N N . PRO B 1 537 ? -15.93 5.914 -19.656 1 96.19 537 PRO B N 1
ATOM 8654 C CA . PRO B 1 537 ? -15.18 6.582 -20.719 1 96.19 537 PRO B CA 1
ATOM 8655 C C . PRO B 1 537 ? -13.68 6.617 -20.453 1 96.19 537 PRO B C 1
ATOM 8657 O O . PRO B 1 537 ? -13.07 7.695 -20.438 1 96.19 537 PRO B O 1
ATOM 8660 N N . VAL B 1 538 ? -13.078 5.48 -20.281 1 97.25 538 VAL B N 1
ATOM 8661 C CA . VAL B 1 538 ? -11.648 5.32 -20.031 1 97.25 538 VAL B CA 1
ATOM 8662 C C . VAL B 1 538 ? -10.938 4.863 -21.297 1 97.25 538 VAL B C 1
ATOM 8664 O O . VAL B 1 538 ? -11.406 3.959 -21.984 1 97.25 538 VAL B O 1
ATOM 8667 N N . ASP B 1 539 ? -9.898 5.551 -21.641 1 98.38 539 ASP B N 1
ATOM 8668 C CA . ASP B 1 539 ? -9.047 5.195 -22.781 1 98.38 539 ASP B CA 1
ATOM 8669 C C . ASP B 1 539 ? -7.648 4.805 -22.312 1 98.38 539 ASP B C 1
ATOM 8671 O O . ASP B 1 539 ? -6.75 5.645 -22.25 1 98.38 539 ASP B O 1
ATOM 8675 N N . LEU B 1 540 ? -7.453 3.494 -22.109 1 98.56 540 LEU B N 1
ATOM 8676 C CA . LEU B 1 540 ? -6.211 3.027 -21.5 1 98.56 540 LEU B CA 1
ATOM 8677 C C . LEU B 1 540 ? -5.055 3.119 -22.5 1 98.56 540 LEU B C 1
ATOM 8679 O O . LEU B 1 540 ? -3.896 3.244 -22.094 1 98.56 540 LEU B O 1
ATOM 8683 N N . ALA B 1 541 ? -5.328 3.033 -23.781 1 98.75 541 ALA B N 1
ATOM 8684 C CA . ALA B 1 541 ? -4.289 3.266 -24.781 1 98.75 541 ALA B CA 1
ATOM 8685 C C . ALA B 1 541 ? -3.74 4.688 -24.688 1 98.75 541 ALA B C 1
ATOM 8687 O O . ALA B 1 541 ? -2.525 4.887 -24.641 1 98.75 541 ALA B O 1
ATOM 8688 N N . ALA B 1 542 ? -4.645 5.641 -24.625 1 98.81 542 ALA B N 1
ATOM 8689 C CA . ALA B 1 542 ? -4.23 7.031 -24.453 1 98.81 542 ALA B CA 1
ATOM 8690 C C . ALA B 1 542 ? -3.502 7.234 -23.125 1 98.81 542 ALA B C 1
ATOM 8692 O O . ALA B 1 542 ? -2.576 8.047 -23.031 1 98.81 542 ALA B O 1
ATOM 8693 N N . ASN B 1 543 ? -3.963 6.535 -22.141 1 98.81 543 ASN B N 1
ATOM 8694 C CA . ASN B 1 543 ? -3.305 6.633 -20.844 1 98.81 543 ASN B CA 1
ATOM 8695 C C . ASN B 1 543 ? -1.843 6.203 -20.922 1 98.81 543 ASN B C 1
ATOM 8697 O O . ASN B 1 543 ? -0.957 6.91 -20.438 1 98.81 543 ASN B O 1
ATOM 8701 N N . ALA B 1 544 ? -1.632 5.031 -21.5 1 98.88 544 ALA B N 1
ATOM 8702 C CA . ALA B 1 544 ? -0.266 4.539 -21.656 1 98.88 544 ALA B CA 1
ATOM 8703 C C . ALA B 1 544 ? 0.578 5.512 -22.484 1 98.88 544 ALA B C 1
ATOM 8705 O O . ALA B 1 544 ? 1.738 5.77 -22.141 1 98.88 544 ALA B O 1
ATOM 8706 N N . ALA B 1 545 ? 0.013 6.043 -23.516 1 98.88 545 ALA B N 1
ATOM 8707 C CA . ALA B 1 545 ? 0.722 7.016 -24.344 1 98.88 545 ALA B CA 1
ATOM 8708 C C . ALA B 1 545 ? 1.106 8.25 -23.531 1 98.88 545 ALA B C 1
ATOM 8710 O O . ALA B 1 545 ? 2.199 8.797 -23.703 1 98.88 545 ALA B O 1
ATOM 8711 N N . SER B 1 546 ? 0.225 8.703 -22.688 1 98.75 546 SER B N 1
ATOM 8712 C CA . SER B 1 546 ? 0.456 9.891 -21.875 1 98.75 546 SER B CA 1
ATOM 8713 C C . SER B 1 546 ? 1.627 9.695 -20.922 1 98.75 546 SER B C 1
ATOM 8715 O O . SER B 1 546 ? 2.221 10.664 -20.438 1 98.75 546 SER B O 1
ATOM 8717 N N . LEU B 1 547 ? 1.937 8.477 -20.656 1 98.69 547 LEU B N 1
ATOM 8718 C CA . LEU B 1 547 ? 3.021 8.156 -19.734 1 98.69 547 LEU B CA 1
ATOM 8719 C C . LEU B 1 547 ? 4.312 7.871 -20.484 1 98.69 547 LEU B C 1
ATOM 8721 O O . LEU B 1 547 ? 5.309 7.453 -19.891 1 98.69 547 LEU B O 1
ATOM 8725 N N . GLY B 1 548 ? 4.336 7.996 -21.781 1 98.5 548 GLY B N 1
ATOM 8726 C CA . GLY B 1 548 ? 5.566 8.023 -22.547 1 98.5 548 GLY B CA 1
ATOM 8727 C C . GLY B 1 548 ? 5.746 6.801 -23.438 1 98.5 548 GLY B C 1
ATOM 8728 O O . GLY B 1 548 ? 6.77 6.656 -24.109 1 98.5 548 GLY B O 1
ATOM 8729 N N . LEU B 1 549 ? 4.75 5.891 -23.516 1 98.81 549 LEU B N 1
ATOM 8730 C CA . LEU B 1 549 ? 4.902 4.68 -24.312 1 98.81 549 LEU B CA 1
ATOM 8731 C C . LEU B 1 549 ? 4.469 4.922 -25.766 1 98.81 549 LEU B C 1
ATOM 8733 O O . LEU B 1 549 ? 3.588 5.746 -26.016 1 98.81 549 LEU B O 1
ATOM 8737 N N . ASP B 1 550 ? 5.121 4.203 -26.703 1 98.69 550 ASP B N 1
ATOM 8738 C CA . ASP B 1 550 ? 4.484 3.975 -28 1 98.69 550 ASP B CA 1
ATOM 8739 C C . ASP B 1 550 ? 3.293 3.027 -27.859 1 98.69 550 ASP B C 1
ATOM 8741 O O . ASP B 1 550 ? 3.336 2.076 -27.078 1 98.69 550 ASP B O 1
ATOM 8745 N N . VAL B 1 551 ? 2.229 3.318 -28.641 1 98.81 551 VAL B N 1
ATOM 8746 C CA . VAL B 1 551 ? 1.02 2.531 -28.422 1 98.81 551 VAL B CA 1
ATOM 8747 C C . VAL B 1 551 ? 0.5 1.999 -29.766 1 98.81 551 VAL B C 1
ATOM 8749 O O . VAL B 1 551 ? 0.433 2.736 -30.75 1 98.81 551 VAL B O 1
ATOM 8752 N N . LEU B 1 552 ? 0.225 0.758 -29.812 1 98.88 552 LEU B N 1
ATOM 8753 C CA . LEU B 1 552 ? -0.478 0.081 -30.891 1 98.88 552 LEU B CA 1
ATOM 8754 C C . LEU B 1 552 ? -1.877 -0.339 -30.453 1 98.88 552 LEU B C 1
ATOM 8756 O O . LEU B 1 552 ? -2.027 -1.153 -29.547 1 98.88 552 LEU B O 1
ATOM 8760 N N . ARG B 1 553 ? -2.871 0.194 -31.125 1 98.5 553 ARG B N 1
ATOM 8761 C CA . ARG B 1 553 ? -4.254 -0.144 -30.797 1 98.5 553 ARG B CA 1
ATOM 8762 C C . ARG B 1 553 ? -4.742 -1.315 -31.641 1 98.5 553 ARG B C 1
ATOM 8764 O O . ARG B 1 553 ? -4.586 -1.314 -32.875 1 98.5 553 ARG B O 1
ATOM 8771 N N . VAL B 1 554 ? -5.223 -2.305 -30.969 1 98.44 554 VAL B N 1
ATOM 8772 C CA . VAL B 1 554 ? -5.758 -3.494 -31.609 1 98.44 554 VAL B CA 1
ATOM 8773 C C . VAL B 1 554 ? -7.238 -3.646 -31.281 1 98.44 554 VAL B C 1
ATOM 8775 O O . VAL B 1 554 ? -7.598 -3.846 -30.109 1 98.44 554 VAL B O 1
ATOM 8778 N N . ARG B 1 555 ? -8.141 -3.676 -32.312 1 95.44 555 ARG B N 1
ATOM 8779 C CA . ARG B 1 555 ? -9.578 -3.764 -32.094 1 95.44 555 ARG B CA 1
ATOM 8780 C C . ARG B 1 555 ? -10.141 -5.074 -32.625 1 95.44 555 ARG B C 1
ATOM 8782 O O . ARG B 1 555 ? -11.234 -5.488 -32.25 1 95.44 555 ARG B O 1
ATOM 8789 N N . THR B 1 556 ? -9.258 -5.684 -33.5 1 96.56 556 THR B N 1
ATOM 8790 C CA . THR B 1 556 ? -9.75 -6.895 -34.156 1 96.56 556 THR B CA 1
ATOM 8791 C C . THR B 1 556 ? -8.68 -7.984 -34.156 1 96.56 556 THR B C 1
ATOM 8793 O O . THR B 1 556 ? -7.488 -7.695 -34 1 96.56 556 THR B O 1
ATOM 8796 N N . ALA B 1 557 ? -9.141 -9.227 -34.312 1 96.06 557 ALA B N 1
ATOM 8797 C CA . ALA B 1 557 ? -8.242 -10.375 -34.344 1 96.06 557 ALA B CA 1
ATOM 8798 C C . ALA B 1 557 ? -7.254 -10.266 -35.5 1 96.06 557 ALA B C 1
ATOM 8800 O O . ALA B 1 557 ? -6.102 -10.695 -35.375 1 96.06 557 ALA B O 1
ATOM 8801 N N . GLY B 1 558 ? -7.668 -9.672 -36.562 1 96.38 558 GLY B N 1
ATOM 8802 C CA . GLY B 1 558 ? -6.828 -9.562 -37.75 1 96.38 558 GLY B CA 1
ATOM 8803 C C . GLY B 1 558 ? -5.645 -8.633 -37.562 1 96.38 558 GLY B C 1
ATOM 8804 O O . GLY B 1 558 ? -4.637 -8.75 -38.25 1 96.38 558 GLY B O 1
ATOM 8805 N N . GLU B 1 559 ? -5.688 -7.738 -36.562 1 97.56 559 GLU B N 1
ATOM 8806 C CA . GLU B 1 559 ? -4.648 -6.742 -36.344 1 97.56 559 GLU B CA 1
ATOM 8807 C C . GLU B 1 559 ? -3.609 -7.258 -35.344 1 97.56 559 GLU B C 1
ATOM 8809 O O . GLU B 1 559 ? -2.535 -6.668 -35.188 1 97.56 559 GLU B O 1
ATOM 8814 N N . LEU B 1 560 ? -3.881 -8.375 -34.719 1 97.44 560 LEU B N 1
ATOM 8815 C CA . LEU B 1 560 ? -3.145 -8.836 -33.562 1 97.44 560 LEU B CA 1
ATOM 8816 C C . LEU B 1 560 ? -1.712 -9.203 -33.938 1 97.44 560 LEU B C 1
ATOM 8818 O O . LEU B 1 560 ? -0.764 -8.758 -33.281 1 97.44 560 LEU B O 1
ATOM 8822 N N . ASP B 1 561 ? -1.497 -10.016 -34.969 1 97.56 561 ASP B N 1
ATOM 8823 C CA . ASP B 1 561 ? -0.178 -10.539 -35.312 1 97.56 561 ASP B CA 1
ATOM 8824 C C . ASP B 1 561 ? 0.774 -9.406 -35.688 1 97.56 561 ASP B C 1
ATOM 8826 O O . ASP B 1 561 ? 1.914 -9.359 -35.219 1 97.56 561 ASP B O 1
ATOM 8830 N N . GLU B 1 562 ? 0.304 -8.508 -36.5 1 98.06 562 GLU B N 1
ATOM 8831 C CA . GLU B 1 562 ? 1.132 -7.395 -36.969 1 98.06 562 GLU B CA 1
ATOM 8832 C C . GLU B 1 562 ? 1.499 -6.477 -35.781 1 98.06 562 GLU B C 1
ATOM 8834 O O . GLU B 1 562 ? 2.643 -6.027 -35.688 1 98.06 562 GLU B O 1
ATOM 8839 N N . ALA B 1 563 ? 0.545 -6.176 -34.969 1 98.69 563 ALA B N 1
ATOM 8840 C CA . ALA B 1 563 ? 0.785 -5.301 -33.812 1 98.69 563 ALA B CA 1
ATOM 8841 C C . ALA B 1 563 ? 1.817 -5.91 -32.875 1 98.69 563 ALA B C 1
ATOM 8843 O O . ALA B 1 563 ? 2.721 -5.215 -32.406 1 98.69 563 ALA B O 1
ATOM 8844 N N . LEU B 1 564 ? 1.663 -7.152 -32.594 1 98.75 564 LEU B N 1
ATOM 8845 C CA . LEU B 1 564 ? 2.584 -7.832 -31.688 1 98.75 564 LEU B CA 1
ATOM 8846 C C . LEU B 1 564 ? 3.98 -7.914 -32.281 1 98.75 564 LEU B C 1
ATOM 8848 O O . LEU B 1 564 ? 4.98 -7.766 -31.578 1 98.75 564 LEU B O 1
ATOM 8852 N N . ALA B 1 565 ? 4.078 -8.188 -33.562 1 98.69 565 ALA B N 1
ATOM 8853 C CA . ALA B 1 565 ? 5.375 -8.227 -34.219 1 98.69 565 ALA B CA 1
ATOM 8854 C C . ALA B 1 565 ? 6.062 -6.867 -34.188 1 98.69 565 ALA B C 1
ATOM 8856 O O . ALA B 1 565 ? 7.273 -6.785 -33.969 1 98.69 565 ALA B O 1
ATOM 8857 N N . ALA B 1 566 ? 5.301 -5.867 -34.438 1 98.75 566 ALA B N 1
ATOM 8858 C CA . ALA B 1 566 ? 5.836 -4.512 -34.375 1 98.75 566 ALA B CA 1
ATOM 8859 C C . ALA B 1 566 ? 6.34 -4.191 -32.969 1 98.75 566 ALA B C 1
ATOM 8861 O O . ALA B 1 566 ? 7.398 -3.582 -32.812 1 98.75 566 ALA B O 1
ATOM 8862 N N . ALA B 1 567 ? 5.555 -4.543 -31.984 1 98.75 567 ALA B N 1
ATOM 8863 C CA . ALA B 1 567 ? 5.957 -4.32 -30.609 1 98.75 567 ALA B CA 1
ATOM 8864 C C . ALA B 1 567 ? 7.242 -5.078 -30.281 1 98.75 567 ALA B C 1
ATOM 8866 O O . ALA B 1 567 ? 8.125 -4.547 -29.609 1 98.75 567 ALA B O 1
ATOM 8867 N N . ARG B 1 568 ? 7.316 -6.32 -30.688 1 98.56 568 ARG B N 1
ATOM 8868 C CA . ARG B 1 568 ? 8.492 -7.129 -30.406 1 98.56 568 ARG B CA 1
ATOM 8869 C C . ARG B 1 568 ? 9.758 -6.48 -30.953 1 98.56 568 ARG B C 1
ATOM 8871 O O . ARG B 1 568 ? 10.82 -6.555 -30.344 1 98.56 568 ARG B O 1
ATOM 8878 N N . ALA B 1 569 ? 9.664 -5.809 -32.062 1 97.94 569 ALA B N 1
ATOM 8879 C CA . ALA B 1 569 ? 10.812 -5.223 -32.75 1 97.94 569 ALA B CA 1
ATOM 8880 C C . ALA B 1 569 ? 11.141 -3.846 -32.188 1 97.94 569 ALA B C 1
ATOM 8882 O O . ALA B 1 569 ? 12.227 -3.311 -32.438 1 97.94 569 ALA B O 1
ATOM 8883 N N . ALA B 1 570 ? 10.289 -3.311 -31.375 1 98.31 570 ALA B N 1
ATOM 8884 C CA . ALA B 1 570 ? 10.438 -1.943 -30.891 1 98.31 570 ALA B CA 1
ATOM 8885 C C . ALA B 1 570 ? 11.609 -1.841 -29.922 1 98.31 570 ALA B C 1
ATOM 8887 O O . ALA B 1 570 ? 11.875 -2.77 -29.156 1 98.31 570 ALA B O 1
ATOM 8888 N N . THR B 1 571 ? 12.258 -0.675 -29.859 1 97.56 571 THR B N 1
ATOM 8889 C CA . THR B 1 571 ? 13.422 -0.458 -29 1 97.56 571 THR B CA 1
ATOM 8890 C C . THR B 1 571 ? 13.086 0.525 -27.875 1 97.56 571 THR B C 1
ATOM 8892 O O . THR B 1 571 ? 13.984 0.975 -27.156 1 97.56 571 THR B O 1
ATOM 8895 N N . ARG B 1 572 ? 11.852 0.896 -27.766 1 97.38 572 ARG B N 1
ATOM 8896 C CA . ARG B 1 572 ? 11.312 1.714 -26.688 1 97.38 572 ARG B CA 1
ATOM 8897 C C . ARG B 1 572 ? 10.18 0.991 -25.953 1 97.38 572 ARG B C 1
ATOM 8899 O O . ARG B 1 572 ? 9.594 0.047 -26.5 1 97.38 572 ARG B O 1
ATOM 8906 N N . PRO B 1 573 ? 9.922 1.444 -24.688 1 98.5 573 PRO B N 1
ATOM 8907 C CA . PRO B 1 573 ? 8.719 0.866 -24.094 1 98.5 573 PRO B CA 1
ATOM 8908 C C . PRO B 1 573 ? 7.488 1.015 -24.984 1 98.5 573 PRO B C 1
ATOM 8910 O O . PRO B 1 573 ? 7.23 2.1 -25.5 1 98.5 573 PRO B O 1
ATOM 8913 N N . THR B 1 574 ? 6.738 -0.08 -25.172 1 98.88 574 THR B N 1
ATOM 8914 C CA . THR B 1 574 ? 5.652 -0.117 -26.156 1 98.88 574 THR B CA 1
ATOM 8915 C C . THR B 1 574 ? 4.438 -0.838 -25.578 1 98.88 574 THR B C 1
ATOM 8917 O O . THR B 1 574 ? 4.578 -1.856 -24.891 1 98.88 574 THR B O 1
ATOM 8920 N N . CYS B 1 575 ? 3.316 -0.229 -25.828 1 98.88 575 CYS B N 1
ATOM 8921 C CA . CYS B 1 575 ? 2.057 -0.806 -25.375 1 98.88 575 CYS B CA 1
ATOM 8922 C C . CYS B 1 575 ? 1.246 -1.344 -26.547 1 98.88 575 CYS B C 1
ATOM 8924 O O . CYS B 1 575 ? 1.147 -0.692 -27.594 1 98.88 575 CYS B O 1
ATOM 8926 N N . VAL B 1 576 ? 0.796 -2.555 -26.453 1 98.94 576 VAL B N 1
ATOM 8927 C CA . VAL B 1 576 ? -0.248 -3.102 -27.312 1 98.94 576 VAL B CA 1
ATOM 8928 C C . VAL B 1 576 ? -1.571 -3.148 -26.547 1 98.94 576 VAL B C 1
ATOM 8930 O O . VAL B 1 576 ? -1.734 -3.945 -25.625 1 98.94 576 VAL B O 1
ATOM 8933 N N . HIS B 1 577 ? -2.443 -2.266 -26.906 1 98.88 577 HIS B N 1
ATOM 8934 C CA . HIS B 1 577 ? -3.764 -2.229 -26.297 1 98.88 577 HIS B CA 1
ATOM 8935 C C . HIS B 1 577 ? -4.766 -3.066 -27.078 1 98.88 577 HIS B C 1
ATOM 8937 O O . HIS B 1 577 ? -4.992 -2.82 -28.266 1 98.88 577 HIS B O 1
ATOM 8943 N N . VAL B 1 578 ? -5.375 -4.07 -26.406 1 98.44 578 VAL B N 1
ATOM 8944 C CA . VAL B 1 578 ? -6.262 -5 -27.094 1 98.44 578 VAL B CA 1
ATOM 8945 C C . VAL B 1 578 ? -7.652 -4.953 -26.453 1 98.44 578 VAL B C 1
ATOM 8947 O O . VAL B 1 578 ? -7.805 -5.215 -25.266 1 98.44 578 VAL B O 1
ATOM 8950 N N . GLU B 1 579 ? -8.672 -4.617 -27.234 1 96.62 579 GLU B N 1
ATOM 8951 C CA . GLU B 1 579 ? -10.055 -4.832 -26.812 1 96.62 579 GLU B CA 1
ATOM 8952 C C . GLU B 1 579 ? -10.438 -6.305 -26.922 1 96.62 579 GLU B C 1
ATOM 8954 O O . GLU B 1 579 ? -10.445 -6.871 -28.031 1 96.62 579 GLU B O 1
ATOM 8959 N N . THR B 1 580 ? -10.734 -6.918 -25.781 1 94.81 580 THR B N 1
ATOM 8960 C CA . THR B 1 580 ? -10.969 -8.359 -25.828 1 94.81 580 THR B CA 1
ATOM 8961 C C . THR B 1 580 ? -12.445 -8.664 -25.594 1 94.81 580 THR B C 1
ATOM 8963 O O . THR B 1 580 ? -13.164 -7.871 -24.984 1 94.81 580 THR B O 1
ATOM 8966 N N . ALA B 1 581 ? -12.844 -9.758 -26.172 1 89.88 581 ALA B N 1
ATOM 8967 C CA . ALA B 1 581 ? -14.18 -10.297 -25.922 1 89.88 581 ALA B CA 1
ATOM 8968 C C . ALA B 1 581 ? -14.18 -11.211 -24.703 1 89.88 581 ALA B C 1
ATOM 8970 O O . ALA B 1 581 ? -13.219 -11.938 -24.453 1 89.88 581 ALA B O 1
ATOM 8971 N N . THR B 1 582 ? -15.195 -11.047 -23.812 1 73.62 582 THR B N 1
ATOM 8972 C CA . THR B 1 582 ? -15.32 -11.93 -22.656 1 73.62 582 THR B CA 1
ATOM 8973 C C . THR B 1 582 ? -16.219 -13.117 -22.984 1 73.62 582 THR B C 1
ATOM 8975 O O . THR B 1 582 ? -17.016 -13.062 -23.922 1 73.62 582 THR B O 1
ATOM 8978 N N . PRO B 1 583 ? -15.812 -14.383 -22.344 1 59.06 583 PRO B N 1
ATOM 8979 C CA . PRO B 1 583 ? -16.422 -15.672 -22.688 1 59.06 583 PRO B CA 1
ATOM 8980 C C . PRO B 1 583 ? -17.938 -15.602 -22.812 1 59.06 583 PRO B C 1
ATOM 8982 O O . PRO B 1 583 ? -18.562 -16.547 -23.312 1 59.06 583 PRO B O 1
ATOM 8985 N N . ASP B 1 584 ? -18.641 -14.672 -22.031 1 49.44 584 ASP B N 1
ATOM 8986 C CA . ASP B 1 584 ? -20.047 -14.906 -22.281 1 49.44 584 ASP B CA 1
ATOM 8987 C C . ASP B 1 584 ? -20.344 -15.008 -23.781 1 49.44 58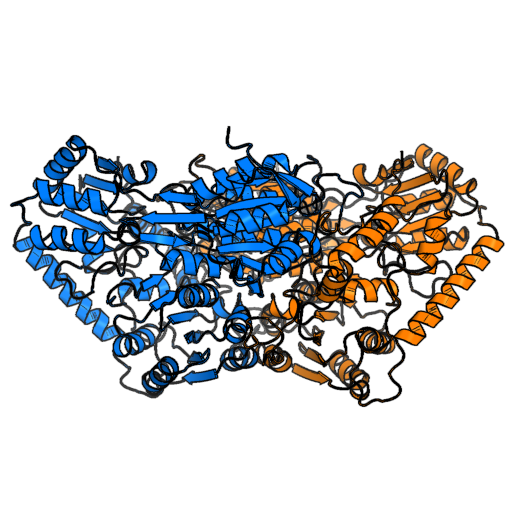4 ASP B C 1
ATOM 8989 O O . ASP B 1 584 ? -21.406 -15.469 -24.188 1 49.44 584 ASP B O 1
ATOM 8993 N N . SER B 1 585 ? -19.453 -14.766 -24.453 1 41.19 585 SER B N 1
ATOM 8994 C CA . SER B 1 585 ? -19.875 -14.688 -25.859 1 41.19 585 SER B CA 1
ATOM 8995 C C . SER B 1 585 ? -19.125 -15.695 -26.719 1 41.19 585 SER B C 1
ATOM 8997 O O . SER B 1 585 ? -19.5 -15.938 -27.859 1 41.19 585 SER B O 1
ATOM 8999 N N . VAL B 1 586 ? -17.906 -16.203 -26.438 1 47.56 586 VAL B N 1
ATOM 9000 C CA . VAL B 1 586 ? -17.281 -17.125 -27.391 1 47.56 586 VAL B CA 1
ATOM 9001 C C . VAL B 1 586 ? -16.688 -18.312 -26.641 1 47.56 586 VAL B C 1
ATOM 9003 O O . VAL B 1 586 ? -16.219 -18.172 -25.516 1 47.56 586 VAL B O 1
ATOM 9006 N N . PRO B 1 587 ? -17.172 -19.516 -27.078 1 49.97 587 PRO B N 1
ATOM 9007 C CA . PRO B 1 587 ? -16.531 -20.734 -26.578 1 49.97 587 PRO B CA 1
ATOM 9008 C C . PRO B 1 587 ? -15 -20.672 -26.656 1 49.97 587 PRO B C 1
ATOM 9010 O O . PRO B 1 587 ? -14.438 -20.469 -27.734 1 49.97 587 PRO B O 1
ATOM 9013 N N . GLY B 1 588 ? -14.211 -20.094 -25.672 1 61.5 588 GLY B N 1
ATOM 9014 C CA . GLY B 1 588 ? -12.812 -20.078 -26.062 1 61.5 588 GLY B CA 1
ATOM 9015 C C . GLY B 1 588 ? -11.914 -20.891 -25.156 1 61.5 588 GLY B C 1
ATOM 9016 O O . GLY B 1 588 ? -11.266 -21.844 -25.594 1 61.5 588 GLY B O 1
ATOM 9017 N N . ALA B 1 589 ? -11.766 -20.625 -23.984 1 76.19 589 ALA B N 1
ATOM 9018 C CA . ALA B 1 589 ? -10.789 -21.344 -23.172 1 76.19 589 ALA B CA 1
ATOM 9019 C C . ALA B 1 589 ? -11.438 -22.5 -22.422 1 76.19 589 ALA B C 1
ATOM 9021 O O . ALA B 1 589 ? -12.609 -22.438 -22.047 1 76.19 589 ALA B O 1
ATOM 9022 N N . PRO B 1 590 ? -10.758 -23.719 -22.469 1 87 590 PRO B N 1
ATOM 9023 C CA . PRO B 1 590 ? -11.297 -24.828 -21.672 1 87 590 PRO B CA 1
ATOM 9024 C C . PRO B 1 590 ? -11.602 -24.422 -20.234 1 87 590 PRO B C 1
ATOM 9026 O O . PRO B 1 590 ? -10.938 -23.547 -19.672 1 87 590 PRO B O 1
ATOM 9029 N N . PRO B 1 591 ? -12.664 -24.938 -19.75 1 87.75 591 PRO B N 1
ATOM 9030 C CA . PRO B 1 591 ? -13 -24.656 -18.344 1 87.75 591 PRO B CA 1
ATOM 9031 C C . PRO B 1 591 ? -12.008 -25.25 -17.359 1 87.75 591 PRO B C 1
ATOM 9033 O O . PRO B 1 591 ? -11.117 -26.016 -17.766 1 87.75 591 PRO B O 1
ATOM 9036 N N . ALA B 1 592 ? -12.172 -24.891 -16.094 1 89.88 592 ALA B N 1
ATOM 9037 C CA . ALA B 1 592 ? -11.359 -25.469 -15.039 1 89.88 592 ALA B CA 1
ATOM 9038 C C . ALA B 1 592 ? -11.547 -26.984 -14.961 1 89.88 592 ALA B C 1
ATOM 9040 O O . ALA B 1 592 ? -12.672 -27.484 -15.094 1 89.88 592 ALA B O 1
ATOM 9041 N N . GLN B 1 593 ? -10.438 -27.688 -14.75 1 91.44 593 GLN B N 1
ATOM 9042 C CA . GLN B 1 593 ? -10.453 -29.141 -14.805 1 91.44 593 GLN B CA 1
ATOM 9043 C C . GLN B 1 593 ? -10.5 -29.75 -13.406 1 91.44 593 GLN B C 1
ATOM 9045 O O . GLN B 1 593 ? -10.555 -30.969 -13.25 1 91.44 593 GLN B O 1
ATOM 9050 N N . ALA B 1 594 ? -10.406 -28.953 -12.43 1 95.25 594 ALA B N 1
ATOM 9051 C CA . ALA B 1 594 ? -10.461 -29.375 -11.031 1 95.25 594 ALA B CA 1
ATOM 9052 C C . ALA B 1 594 ? -11.117 -28.297 -10.164 1 95.25 594 ALA B C 1
ATOM 9054 O O . ALA B 1 594 ? -11.172 -27.125 -10.547 1 95.25 594 ALA B O 1
ATOM 9055 N N . TRP B 1 595 ? -11.602 -28.703 -9.023 1 95.31 595 TRP B N 1
ATOM 9056 C CA . TRP B 1 595 ? -12.414 -27.875 -8.133 1 95.31 595 TRP B CA 1
ATOM 9057 C C . TRP B 1 595 ? -11.539 -26.922 -7.332 1 95.31 595 TRP B C 1
ATOM 9059 O O . TRP B 1 595 ? -10.359 -27.203 -7.086 1 95.31 595 TRP B O 1
ATOM 9069 N N . TRP B 1 596 ? -12 -25.781 -6.977 1 95.88 596 TRP B N 1
ATOM 9070 C CA . TRP B 1 596 ? -11.383 -24.797 -6.098 1 95.88 596 TRP B CA 1
ATOM 9071 C C . TRP B 1 596 ? -12.352 -24.344 -5.008 1 95.88 596 TRP B C 1
ATOM 9073 O O . TRP B 1 596 ? -13.492 -23.984 -5.297 1 95.88 596 TRP B O 1
ATOM 9083 N N . ASP B 1 597 ? -11.898 -24.328 -3.752 1 96.69 597 ASP B N 1
ATOM 9084 C CA . ASP B 1 597 ? -12.75 -24.031 -2.605 1 96.69 597 ASP B CA 1
ATOM 9085 C C . ASP B 1 597 ? -12.922 -22.531 -2.428 1 96.69 597 ASP B C 1
ATOM 9087 O O . ASP B 1 597 ? -12.055 -21.859 -1.858 1 96.69 597 ASP B O 1
ATOM 9091 N N . VAL B 1 598 ? -14.023 -22 -2.848 1 96.62 598 VAL B N 1
ATOM 9092 C CA . VAL B 1 598 ? -14.508 -20.656 -2.525 1 96.62 598 VAL B CA 1
ATOM 9093 C C . VAL B 1 598 ? -15.828 -20.766 -1.768 1 96.62 598 VAL B C 1
ATOM 9095 O O . VAL B 1 598 ? -16.859 -21.094 -2.352 1 96.62 598 VAL B O 1
ATOM 9098 N N . PRO B 1 599 ? -15.805 -20.422 -0.542 1 95.62 599 PRO B N 1
ATOM 9099 C CA . PRO B 1 599 ? -17 -20.609 0.272 1 95.62 599 PRO B CA 1
ATOM 9100 C C . PRO B 1 599 ? -18.219 -19.859 -0.273 1 95.62 599 PRO B C 1
ATOM 9102 O O . PRO B 1 599 ? -18.062 -18.781 -0.86 1 95.62 599 PRO B O 1
ATOM 9105 N N . VAL B 1 600 ? -19.375 -20.484 -0.038 1 97.19 600 VAL B N 1
ATOM 9106 C CA . VAL B 1 600 ? -20.641 -19.906 -0.494 1 97.19 600 VAL B CA 1
ATOM 9107 C C . VAL B 1 600 ? -21.562 -19.688 0.697 1 97.19 600 VAL B C 1
ATOM 9109 O O . VAL B 1 600 ? -21.594 -20.5 1.627 1 97.19 600 VAL B O 1
ATOM 9112 N N . ALA B 1 601 ? -22.281 -18.562 0.64 1 97.75 601 ALA B N 1
ATOM 9113 C CA . ALA B 1 601 ? -23.188 -18.219 1.724 1 97.75 601 ALA B CA 1
ATOM 9114 C C . ALA B 1 601 ? -24.109 -19.391 2.057 1 97.75 601 ALA B C 1
ATOM 9116 O O . ALA B 1 601 ? -24.844 -19.875 1.196 1 97.75 601 ALA B O 1
ATOM 9117 N N . ARG B 1 602 ? -24.109 -19.797 3.361 1 96.88 602 ARG B N 1
ATOM 9118 C CA . ARG B 1 602 ? -24.859 -20.969 3.777 1 96.88 602 ARG B CA 1
ATOM 9119 C C . ARG B 1 602 ? -26.359 -20.656 3.893 1 96.88 602 ARG B C 1
ATOM 9121 O O . ARG B 1 602 ? -27.188 -21.562 3.93 1 96.88 602 ARG B O 1
ATOM 9128 N N . THR B 1 603 ? -26.703 -19.406 4.004 1 94.88 603 THR B N 1
ATOM 9129 C CA . THR B 1 603 ? -28.094 -18.953 3.924 1 94.88 603 THR B CA 1
ATOM 9130 C C . THR B 1 603 ? -28.203 -17.719 3.031 1 94.88 603 THR B C 1
ATOM 9132 O O . THR B 1 603 ? -27.359 -16.812 3.098 1 94.88 603 THR B O 1
ATOM 9135 N N . ALA B 1 604 ? -29.125 -17.75 2.137 1 94.12 604 ALA B N 1
ATOM 9136 C CA . ALA B 1 604 ? -29.391 -16.641 1.234 1 94.12 604 ALA B CA 1
ATOM 9137 C C . ALA B 1 604 ? -30.812 -16.688 0.702 1 94.12 604 ALA B C 1
ATOM 9139 O O . ALA B 1 604 ? -31.438 -17.75 0.658 1 94.12 604 ALA B O 1
ATOM 9140 N N . THR B 1 605 ? -31.312 -15.508 0.439 1 94.19 605 THR B N 1
ATOM 9141 C CA . THR B 1 605 ? -32.656 -15.445 -0.12 1 94.19 605 THR B CA 1
ATOM 9142 C C . THR B 1 605 ? -32.625 -15.375 -1.644 1 94.19 605 THR B C 1
ATOM 9144 O O . THR B 1 605 ? -33.594 -15.695 -2.316 1 94.19 605 THR B O 1
ATOM 9147 N N . ARG B 1 606 ? -31.547 -15.07 -2.203 1 94.62 606 ARG B N 1
ATOM 9148 C CA . ARG B 1 606 ? -31.406 -14.953 -3.652 1 94.62 606 ARG B CA 1
ATOM 9149 C C . ARG B 1 606 ? -31.188 -16.312 -4.293 1 94.62 606 ARG B C 1
ATOM 9151 O O . ARG B 1 606 ? -30.328 -17.078 -3.857 1 94.62 606 ARG B O 1
ATOM 9158 N N . PRO B 1 607 ? -31.859 -16.656 -5.363 1 95.88 607 PRO B N 1
ATOM 9159 C CA . PRO B 1 607 ? -31.812 -18 -5.965 1 95.88 607 PRO B CA 1
ATOM 9160 C C . PRO B 1 607 ? -30.406 -18.375 -6.438 1 95.88 607 PRO B C 1
ATOM 9162 O O . PRO B 1 607 ? -30.016 -19.547 -6.32 1 95.88 607 PRO B O 1
ATOM 9165 N N . ALA B 1 608 ? -29.719 -17.453 -7 1 95.62 608 ALA B N 1
ATOM 9166 C CA . ALA B 1 608 ? -28.375 -17.75 -7.504 1 95.62 608 ALA B CA 1
ATOM 9167 C C . ALA B 1 608 ? -27.484 -18.281 -6.391 1 95.62 608 ALA B C 1
ATOM 9169 O O . ALA B 1 608 ? -26.703 -19.219 -6.602 1 95.62 608 ALA B O 1
ATOM 9170 N N . ALA B 1 609 ? -27.562 -17.688 -5.227 1 96 609 ALA B N 1
ATOM 9171 C CA . ALA B 1 609 ? -26.75 -18.109 -4.094 1 96 609 ALA B CA 1
ATOM 9172 C C . ALA B 1 609 ? -27.188 -19.484 -3.58 1 96 609 ALA B C 1
ATOM 9174 O O . ALA B 1 609 ? -26.344 -20.297 -3.178 1 96 609 ALA B O 1
ATOM 9175 N N . VAL B 1 610 ? -28.453 -19.734 -3.586 1 95.94 610 VAL B N 1
ATOM 9176 C CA . VAL B 1 610 ? -28.984 -21.016 -3.137 1 95.94 610 VAL B CA 1
ATOM 9177 C C . VAL B 1 610 ? -28.484 -22.141 -4.043 1 95.94 610 VAL B C 1
ATOM 9179 O O . VAL B 1 610 ? -28.047 -23.188 -3.564 1 95.94 610 VAL B O 1
ATOM 9182 N N . ARG B 1 611 ? -28.484 -21.906 -5.316 1 96.06 611 ARG B N 1
ATOM 9183 C CA . ARG B 1 611 ? -28.016 -22.891 -6.285 1 96.06 611 ARG B CA 1
ATOM 9184 C C . ARG B 1 611 ? -26.516 -23.125 -6.141 1 96.06 611 ARG B C 1
ATOM 9186 O O . ARG B 1 611 ? -26.031 -24.25 -6.23 1 96.06 611 ARG B O 1
ATOM 9193 N N . ALA B 1 612 ? -25.797 -22.047 -5.988 1 96.94 612 ALA B N 1
ATOM 9194 C CA . ALA B 1 612 ? -24.344 -22.141 -5.832 1 96.94 612 ALA B CA 1
ATOM 9195 C C . ALA B 1 612 ? -23.984 -23 -4.625 1 96.94 612 ALA B C 1
ATOM 9197 O O . ALA B 1 612 ? -22.969 -23.703 -4.645 1 96.94 612 ALA B O 1
ATOM 9198 N N . LEU B 1 613 ? -24.734 -22.859 -3.533 1 96.94 613 LEU B N 1
ATOM 9199 C CA . LEU B 1 613 ? -24.469 -23.625 -2.318 1 96.94 613 LEU B CA 1
ATOM 9200 C C . LEU B 1 613 ? -24.562 -25.125 -2.58 1 96.94 613 LEU B C 1
ATOM 9202 O O . LEU B 1 613 ? -23.766 -25.906 -2.062 1 96.94 613 LEU B O 1
ATOM 9206 N N . GLU B 1 614 ? -25.516 -25.547 -3.375 1 95.38 614 GLU B N 1
ATOM 9207 C CA . GLU B 1 614 ? -25.672 -26.969 -3.719 1 95.38 614 GLU B CA 1
ATOM 9208 C C . GLU B 1 614 ? -24.438 -27.484 -4.449 1 95.38 614 GLU B C 1
ATOM 9210 O O . GLU B 1 614 ? -23.938 -28.578 -4.156 1 95.38 614 GLU B O 1
ATOM 9215 N N . GLU B 1 615 ? -24 -26.734 -5.371 1 94 615 GLU B N 1
ATOM 9216 C CA . GLU B 1 615 ? -22.797 -27.109 -6.125 1 94 615 GLU B CA 1
ATOM 9217 C C . GLU B 1 615 ? -21.562 -27.156 -5.219 1 94 615 GLU B C 1
ATOM 9219 O O . GLU B 1 615 ? -20.719 -28.031 -5.355 1 94 615 GLU B O 1
ATOM 9224 N N . TYR B 1 616 ? -21.516 -26.172 -4.363 1 95.56 616 TYR B N 1
ATOM 9225 C CA . TYR B 1 616 ? -20.391 -26.094 -3.43 1 95.56 616 TYR B CA 1
ATOM 9226 C C . TYR B 1 616 ? -20.328 -27.344 -2.559 1 95.56 616 TYR B C 1
ATOM 9228 O O . TYR B 1 616 ? -19.234 -27.891 -2.346 1 95.56 616 TYR B O 1
ATOM 9236 N N . GLU B 1 617 ? -21.453 -27.781 -2.057 1 95 617 GLU B N 1
ATOM 9237 C CA . GLU B 1 617 ? -21.516 -28.953 -1.174 1 95 617 GLU B CA 1
ATOM 9238 C C . GLU B 1 617 ? -21.062 -30.219 -1.897 1 95 617 GLU B C 1
ATOM 9240 O O . GLU B 1 617 ? -20.391 -31.062 -1.311 1 95 617 GLU B O 1
ATOM 9245 N N . ARG B 1 618 ? -21.344 -30.312 -3.115 1 93.38 618 ARG B N 1
ATOM 9246 C CA . ARG B 1 618 ? -20.906 -31.453 -3.92 1 93.38 618 ARG B CA 1
ATOM 9247 C C . ARG B 1 618 ? -19.391 -31.453 -4.07 1 93.38 618 ARG B C 1
ATOM 9249 O O . ARG B 1 618 ? -18.734 -32.5 -3.938 1 93.38 618 ARG B O 1
ATOM 9256 N N . GLY B 1 619 ? -18.844 -30.328 -4.395 1 92.69 619 GLY B N 1
ATOM 9257 C CA . GLY B 1 619 ? -17.406 -30.219 -4.527 1 92.69 619 GLY B CA 1
ATOM 9258 C C . GLY B 1 619 ? -16.672 -30.5 -3.23 1 92.69 619 GLY B C 1
ATOM 9259 O O . GLY B 1 619 ? -15.68 -31.234 -3.217 1 92.69 619 GLY B O 1
ATOM 9260 N N . ALA B 1 620 ? -17.156 -29.938 -2.162 1 93.69 620 ALA B N 1
ATOM 9261 C CA . ALA B 1 620 ? -16.516 -30.016 -0.856 1 93.69 620 ALA B CA 1
ATOM 9262 C C . ALA B 1 620 ? -16.5 -31.453 -0.34 1 93.69 620 ALA B C 1
ATOM 9264 O O . ALA B 1 620 ? -15.617 -31.828 0.435 1 93.69 620 ALA B O 1
ATOM 9265 N N . ALA B 1 621 ? -17.375 -32.281 -0.778 1 93.81 621 ALA B N 1
ATOM 9266 C CA . ALA B 1 621 ? -17.484 -33.656 -0.338 1 93.81 621 ALA B CA 1
ATOM 9267 C C . ALA B 1 621 ? -16.297 -34.469 -0.819 1 93.81 621 ALA B C 1
ATOM 9269 O O . ALA B 1 621 ? -15.992 -35.531 -0.263 1 93.81 621 ALA B O 1
ATOM 9270 N N . GLY B 1 622 ? -15.617 -34.031 -1.807 1 92.56 622 GLY B N 1
ATOM 9271 C CA . GLY B 1 622 ? -14.492 -34.75 -2.375 1 92.56 622 GLY B CA 1
ATOM 9272 C C . GLY B 1 622 ? -13.188 -34.5 -1.646 1 92.56 622 GLY B C 1
ATOM 9273 O O . GLY B 1 622 ? -12.156 -35.094 -1.979 1 92.56 622 GLY B O 1
ATOM 9274 N N . ARG B 1 623 ? -13.203 -33.688 -0.616 1 93.25 623 ARG B N 1
ATOM 9275 C CA . ARG B 1 623 ? -11.984 -33.312 0.1 1 93.25 623 ARG B CA 1
ATOM 9276 C C . ARG B 1 623 ? -11.398 -34.531 0.822 1 93.25 623 ARG B C 1
ATOM 9278 O O . ARG B 1 623 ? -12.133 -35.344 1.373 1 93.25 623 ARG B O 1
ATOM 9285 N N . ARG B 1 624 ? -10.031 -34.562 0.783 1 91.62 624 ARG B N 1
ATOM 9286 C CA . ARG B 1 624 ? -9.312 -35.625 1.489 1 91.62 624 ARG B CA 1
ATOM 9287 C C . ARG B 1 624 ? -8.172 -35.031 2.316 1 91.62 624 ARG B C 1
ATOM 9289 O O . ARG B 1 624 ? -7.445 -34.156 1.852 1 91.62 624 ARG B O 1
ATOM 9296 N N . ARG B 1 625 ? -8.031 -35.438 3.502 1 88.62 625 ARG B N 1
ATOM 9297 C CA . ARG B 1 625 ? -6.863 -35.156 4.32 1 88.62 625 ARG B CA 1
ATOM 9298 C C . ARG B 1 625 ? -5.867 -36.312 4.293 1 88.62 625 ARG B C 1
ATOM 9300 O O . ARG B 1 625 ? -6.168 -37.406 4.766 1 88.62 625 ARG B O 1
ATOM 9307 N N . HIS B 1 626 ? -4.797 -36.062 3.771 1 88.81 626 HIS B N 1
ATOM 9308 C CA . HIS B 1 626 ? -3.779 -37.094 3.684 1 88.81 626 HIS B CA 1
ATOM 9309 C C . HIS B 1 626 ? -2.986 -37.219 4.98 1 88.81 626 HIS B C 1
ATOM 9311 O O . HIS B 1 626 ? -2.514 -36.188 5.512 1 88.81 626 HIS B O 1
ATOM 9317 N N . LEU B 1 627 ? -2.973 -38.469 5.621 1 87.56 627 LEU B N 1
ATOM 9318 C CA . LEU B 1 627 ? -2.375 -38.656 6.934 1 87.56 627 LEU B CA 1
ATOM 9319 C C . LEU B 1 627 ? -1.239 -39.688 6.852 1 87.56 627 LEU B C 1
ATOM 9321 O O . LEU B 1 627 ? -1.313 -40.656 6.082 1 87.56 627 LEU B O 1
#

Foldseek 3Di:
DPPFAWDKDALLLLLLLLLLQEWADEPHDIDRAAAAEEEDDDLQPCLFNVVNDVVCDCVSHNYFYFDFQLLLLLLQQLQCVLVLLRHGHEYEYGFAPRLLSNQLSQQLQQLVLHAYEYEYGDAQLVCPDPPDPNFDDDPPDPPDTSNVSNVVSALEEDEPSASVVSQVLSVVSSVQSLASASHTYYYYYYYRVSSGDIDIGGPVSSHRDYHYDDWFAWDLVLLLVVLVVVLVWQQEAEEEALLCVSLVQLVLVLVLCVQAVHAYEYDLNRPQSAFLPSLRYLFHAFQLAEQLRQVSQCATQEYEYAADQCDCRRCLNQQRNNHPNRAYQYEECDPVSQCPLNHSGTHTRRNNSSNSNSVSCPPHYHDPVNSVSSSVSSVVLLVQLCQQCDFDPDQFDAAAPSVLLSLCQVVDDQQAAEAAQAAPVSSSCRYHPGHGHSRRHYSDSSSDQQSQVSSQSSSVVSPGDDYEREHEPVSCVVHVQSLLSQQVVQGLHEYEYEYPAWRQRVLVVCLLQLVNSAPTGQADQDPVRGRPHHRDPDDVQVVSVVSPAAEAEEEGSNCSNVSVNVSRPDSGHHYYYGHHDDVVVDPHHDHGSGHGQDDADPDDDHVSRVVSNVVNVVRVVSHDRRD/DPPFAWDKDALLLLLLLLLLQEWADEPHDIDRAAAAEEEDDDLQPCLFNVVNDVVCDCVSHNYFYFDFQLLLLLLQQLQCVLVLLRHGHEYEYGFAPRLLSNQLSQQLQQLVLHAYEYEYGDAQLVCPDPPDPNFDDDPPDPPDTSNVSNVVSALEEDEPSASVVSQVLSVVSSVQSLASASHTYYYYYYYRVSSGDIDIGGPVSSHRDYHYDDWFAWDLVLLLVVLVVVLVWQQEAEEEALLCVSLVQLVLVLVLCVQAVHAYEYDLNRPQSAFLPSLSYLFHAFQLAEQLRQVSQCATQEYEYAADQCDCRRCLNQQRNQHPNRAYQYEECDPVSQCPLNHSGTHTRRNNSSNSNSVSCPPHYHDPVNSVSSSVSSVVLLVQLCQQCDFDPDQFDAAAPSVLLSLCQVVDDQQAAEAAQAAPVSSSCRYHHGHGHRRRHYSDSSSDQQSQVSSQSSSVVSPGDDYEREHEPVSCVVHVQSLLSQQVVQGLHEYEYEYPAWRQRVLVVCLLQLVNSAPTGQADQDPVRGRPHHRDPDDVQVVSVVSPAAEAEEEGSNCSNVSVNVSRPDSGHHYYYGHHDDVVVPPHHDHGNGHGDDDADPDDDHVSSVVSNVVNVVRVVSHDRRD

InterPro domains:
  IPR011766 Thiamine pyrophosphate enzyme, TPP-binding [PF02775] (422-578)
  IPR012000 Thiamine pyrophosphate enzyme, central domain [PF00205] (223-357)
  IPR012001 Thiamine pyrophosphate enzyme, N-terminal TPP-binding domain [PF02776] (58-125)
  IPR029035 DHS-like NAD/FAD-binding domain superfamily [SSF52467] (186-386)
  IPR029061 Thiamin diphosphate-binding fold [SSF52518] (5-214)
  IPR029061 Thiamin diphosphate-binding fold [SSF52518] (400-613)
  IPR030817 3,5/4-Trihydroxycyclohexa-1,2-dione hydrolase [TIGR04377] (8-622)
  IPR045229 Thiamine pyrophosphate enzyme [PTHR18968] (10-584)